Protein AF-0000000067513531 (afdb_homodimer)

Structure (mmCIF, N/CA/C/O backbone):
data_AF-0000000067513531-model_v1
#
loop_
_entity.id
_entity.type
_entity.pdbx_description
1 polymer 'Isopentenyl-diphosphate delta-isomerase'
#
loop_
_atom_site.group_PDB
_atom_site.id
_atom_site.type_symbol
_atom_site.label_atom_id
_atom_site.label_alt_id
_atom_site.label_comp_id
_atom_site.label_asym_id
_atom_site.label_entity_id
_atom_site.label_seq_id
_atom_site.pdbx_PDB_ins_code
_atom_site.Cartn_x
_atom_site.Cartn_y
_atom_site.Cartn_z
_atom_site.occupancy
_atom_site.B_iso_or_equiv
_atom_site.auth_seq_id
_atom_site.auth_comp_id
_atom_site.auth_asym_id
_atom_site.auth_atom_id
_atom_site.pdbx_PDB_model_num
ATOM 1 N N . MET A 1 1 ? 34.844 34.219 16.969 1 89.5 1 MET A N 1
ATOM 2 C CA . MET A 1 1 ? 35.719 34.688 15.906 1 89.5 1 MET A CA 1
ATOM 3 C C . MET A 1 1 ? 34.969 35.562 14.914 1 89.5 1 MET A C 1
ATOM 5 O O . MET A 1 1 ? 33.75 35.469 14.812 1 89.5 1 MET A O 1
ATOM 9 N N . ARG A 1 2 ? 35.75 36.312 14.203 1 93.12 2 ARG A N 1
ATOM 10 C CA . ARG A 1 2 ? 35.094 37.188 13.234 1 93.12 2 ARG A CA 1
ATOM 11 C C . ARG A 1 2 ? 34.781 36.438 11.945 1 93.12 2 ARG A C 1
ATOM 13 O O . ARG A 1 2 ? 35.562 35.594 11.508 1 93.12 2 ARG A O 1
ATOM 20 N N . LEU A 1 3 ? 33.656 36.812 11.367 1 95 3 LEU A N 1
ATOM 21 C CA . LEU A 1 3 ? 33.188 36.156 10.133 1 95 3 LEU A CA 1
ATOM 22 C C . LEU A 1 3 ? 34.219 36.375 9.016 1 95 3 LEU A C 1
ATOM 24 O O . LEU A 1 3 ? 34.406 35.469 8.172 1 95 3 LEU A O 1
ATOM 28 N N . GLU A 1 4 ? 34.969 37.469 9.047 1 93.25 4 GLU A N 1
ATOM 29 C CA . GLU A 1 4 ? 36 37.719 8.062 1 93.25 4 GLU A CA 1
ATOM 30 C C . GLU A 1 4 ? 37.125 36.688 8.164 1 93.25 4 GLU A C 1
ATOM 32 O O . GLU A 1 4 ? 37.719 36.312 7.152 1 93.25 4 GLU A O 1
ATOM 37 N N . ASP A 1 5 ? 37.375 36.312 9.336 1 95.31 5 ASP A N 1
ATOM 38 C CA . ASP A 1 5 ? 38.406 35.312 9.555 1 95.31 5 ASP A CA 1
ATOM 39 C C . ASP A 1 5 ? 37.969 33.969 8.953 1 95.31 5 ASP A C 1
ATOM 41 O O . ASP A 1 5 ? 38.812 33.156 8.547 1 95.31 5 ASP A O 1
ATOM 45 N N . LEU A 1 6 ? 36.688 33.75 9.039 1 96.62 6 LEU A N 1
ATOM 46 C CA . LEU A 1 6 ? 36.156 32.531 8.438 1 96.62 6 LEU A CA 1
ATOM 47 C C . LEU A 1 6 ? 36.469 32.469 6.941 1 96.62 6 LEU A C 1
ATOM 49 O O . LEU A 1 6 ? 36.906 31.438 6.422 1 96.62 6 LEU A O 1
ATOM 53 N N . LEU A 1 7 ? 36.281 33.594 6.227 1 96.12 7 LEU A N 1
ATOM 54 C CA . LEU A 1 7 ? 36.531 33.656 4.789 1 96.12 7 LEU A CA 1
ATOM 55 C C . LEU A 1 7 ? 38 33.406 4.457 1 96.12 7 LEU A C 1
ATOM 57 O O . LEU A 1 7 ? 38.281 32.656 3.508 1 96.12 7 LEU A O 1
ATOM 61 N N . ASP A 1 8 ? 38.812 33.906 5.289 1 95.81 8 ASP A N 1
ATOM 62 C CA . ASP A 1 8 ? 40.25 33.688 5.09 1 95.81 8 ASP A CA 1
ATOM 63 C C . ASP A 1 8 ? 40.625 32.219 5.352 1 95.81 8 ASP A C 1
ATOM 65 O O . ASP A 1 8 ? 41.438 31.656 4.621 1 95.81 8 ASP A O 1
ATOM 69 N N . ARG A 1 9 ? 40.062 31.781 6.305 1 96.12 9 ARG A N 1
ATOM 70 C CA . ARG A 1 9 ? 40.344 30.391 6.652 1 96.12 9 ARG A CA 1
ATOM 71 C C . ARG A 1 9 ? 39.875 29.453 5.539 1 96.12 9 ARG A C 1
ATOM 73 O O . ARG A 1 9 ? 40.562 28.484 5.223 1 96.12 9 ARG A O 1
ATOM 80 N N . LEU A 1 10 ? 38.75 29.719 4.977 1 96.81 10 LEU A N 1
ATOM 81 C CA . LEU A 1 10 ? 38.219 28.906 3.885 1 96.81 10 LEU A CA 1
ATOM 82 C C . LEU A 1 10 ? 39.188 28.906 2.695 1 96.81 10 LEU A C 1
ATOM 84 O O . LEU A 1 10 ? 39.469 27.859 2.117 1 96.81 10 LEU A O 1
ATOM 88 N N . GLU A 1 11 ? 39.656 30.047 2.4 1 95.56 11 GLU A N 1
ATOM 89 C CA . GLU A 1 11 ? 40.594 30.156 1.289 1 95.56 11 GLU A CA 1
ATOM 90 C C . GLU A 1 11 ? 41.906 29.406 1.572 1 95.56 11 GLU A C 1
ATOM 92 O O . GLU A 1 11 ? 42.5 28.828 0.663 1 95.56 11 GLU A O 1
ATOM 97 N N . ALA A 1 12 ? 42.312 29.422 2.791 1 96.31 12 ALA A N 1
ATOM 98 C CA . ALA A 1 12 ? 43.562 28.766 3.199 1 96.31 12 ALA A CA 1
ATOM 99 C C . ALA A 1 12 ? 43.438 27.25 3.121 1 96.31 12 ALA A C 1
ATOM 101 O O . ALA A 1 12 ? 44.469 26.547 3.053 1 96.31 12 ALA A O 1
ATOM 102 N N . LEU A 1 13 ? 42.281 26.766 3.1 1 96.44 13 LEU A N 1
ATOM 103 C CA . LEU A 1 13 ? 42.031 25.328 3.086 1 96.44 13 LEU A CA 1
ATOM 104 C C . LEU A 1 13 ? 42.062 24.797 1.66 1 96.44 13 LEU A C 1
ATOM 106 O O . LEU A 1 13 ? 41.875 23.594 1.443 1 96.44 13 LEU A O 1
ATOM 110 N N . GLU A 1 14 ? 42.406 25.656 0.664 1 96.81 14 GLU A N 1
ATOM 111 C CA . GLU A 1 14 ? 42.375 25.266 -0.742 1 96.81 14 GLU A CA 1
ATOM 112 C C . GLU A 1 14 ? 43.25 24.031 -0.985 1 96.81 14 GLU A C 1
ATOM 114 O O . GLU A 1 14 ? 44.438 24.031 -0.645 1 96.81 14 GLU A O 1
ATOM 119 N N . GLY A 1 15 ? 42.625 23.078 -1.464 1 96.31 15 GLY A N 1
ATOM 120 C CA . GLY A 1 15 ? 43.375 21.922 -1.896 1 96.31 15 GLY A CA 1
ATOM 121 C C . GLY A 1 15 ? 43.594 20.906 -0.788 1 96.31 15 GLY A C 1
ATOM 122 O O . GLY A 1 15 ? 44 19.766 -1.048 1 96.31 15 GLY A O 1
ATOM 123 N N . LYS A 1 16 ? 43.344 21.266 0.403 1 96.69 16 LYS A N 1
ATOM 124 C CA . LYS A 1 16 ? 43.531 20.359 1.532 1 96.69 16 LYS A CA 1
ATOM 125 C C . LYS A 1 16 ? 42.469 19.234 1.504 1 96.69 16 LYS A C 1
ATOM 127 O O . LYS A 1 16 ? 41.5 19.328 0.772 1 96.69 16 LYS A O 1
ATOM 132 N N . PRO A 1 17 ? 42.781 18.188 2.275 1 96.38 17 PRO A N 1
ATOM 133 C CA . PRO A 1 17 ? 41.781 17.109 2.348 1 96.38 17 PRO A CA 1
ATOM 134 C C . PRO A 1 17 ? 40.469 17.562 2.953 1 96.38 17 PRO A C 1
ATOM 136 O O . PRO A 1 17 ? 40.438 18.406 3.857 1 96.38 17 PRO A O 1
ATOM 139 N N . TYR A 1 18 ? 39.375 17.047 2.572 1 96.5 18 TYR A N 1
ATOM 140 C CA . TYR A 1 18 ? 38 17.469 2.855 1 96.5 18 TYR A CA 1
ATOM 141 C C . TYR A 1 18 ? 37.75 17.516 4.355 1 96.5 18 TYR A C 1
ATOM 143 O O . TYR A 1 18 ? 37.094 18.438 4.844 1 96.5 18 TYR A O 1
ATOM 151 N N . PRO A 1 19 ? 38.375 16.547 5.152 1 95.56 19 PRO A N 1
ATOM 152 C CA . PRO A 1 19 ? 38.062 16.547 6.582 1 95.56 19 PRO A CA 1
ATOM 153 C C . PRO A 1 19 ? 38.562 17.812 7.297 1 95.56 19 PRO A C 1
ATOM 155 O O . PRO A 1 19 ? 38.156 18.078 8.43 1 95.56 19 PRO A O 1
ATOM 158 N N . PHE A 1 20 ? 39.375 18.562 6.633 1 95.56 20 PHE A N 1
ATOM 159 C CA . PHE A 1 20 ? 39.938 19.766 7.242 1 95.56 20 PHE A CA 1
ATOM 160 C C . PHE A 1 20 ? 38.844 20.812 7.43 1 95.56 20 PHE A C 1
ATOM 162 O O . PHE A 1 20 ? 39 21.766 8.203 1 95.56 20 PHE A O 1
ATOM 169 N N . TYR A 1 21 ? 37.719 20.672 6.781 1 96.38 21 TYR A N 1
ATOM 170 C CA . TYR A 1 21 ? 36.594 21.562 7.008 1 96.38 21 TYR A CA 1
ATOM 171 C C . TYR A 1 21 ? 36.156 21.547 8.469 1 96.38 21 TYR A C 1
ATOM 173 O O . TYR A 1 21 ? 35.531 22.484 8.945 1 96.38 21 TYR A O 1
ATOM 181 N N . LYS A 1 22 ? 36.375 20.438 9.148 1 95.31 22 LYS A N 1
ATOM 182 C CA . LYS A 1 22 ? 35.938 20.281 10.539 1 95.31 22 LYS A CA 1
ATOM 183 C C . LYS A 1 22 ? 36.531 21.375 11.43 1 95.31 22 LYS A C 1
ATOM 185 O O . LYS A 1 22 ? 36 21.672 12.492 1 95.31 22 LYS A O 1
ATOM 190 N N . ASP A 1 23 ? 37.594 21.953 10.953 1 92.06 23 ASP A N 1
ATOM 191 C CA . ASP A 1 23 ? 38.25 23 11.703 1 92.06 23 ASP A CA 1
ATOM 192 C C . ASP A 1 23 ? 37.438 24.281 11.742 1 92.06 23 ASP A C 1
ATOM 194 O O . ASP A 1 23 ? 37.719 25.188 12.508 1 92.06 23 ASP A O 1
ATOM 198 N N . LEU A 1 24 ? 36.406 24.281 10.977 1 93.69 24 LEU A N 1
ATOM 199 C CA . LEU A 1 24 ? 35.562 25.469 10.891 1 93.69 24 LEU A CA 1
ATOM 200 C C . LEU A 1 24 ? 34.562 25.516 12.031 1 93.69 24 LEU A C 1
ATOM 202 O O . LEU A 1 24 ? 33.844 26.5 12.195 1 93.69 24 LEU A O 1
ATOM 206 N N . LYS A 1 25 ? 34.469 24.469 12.812 1 91.94 25 LYS A N 1
ATOM 207 C CA . LYS A 1 25 ? 33.5 24.391 13.914 1 91.94 25 LYS A CA 1
ATOM 208 C C . LYS A 1 25 ? 33.656 25.609 14.836 1 91.94 25 LYS A C 1
ATOM 210 O O . LYS A 1 25 ? 34.75 26.062 15.109 1 91.94 25 LYS A O 1
ATOM 215 N N . GLY A 1 26 ? 32.469 26.109 15.312 1 89.5 26 GLY A N 1
ATOM 216 C CA . GLY A 1 26 ? 32.438 27.266 16.188 1 89.5 26 GLY A CA 1
ATOM 217 C C . GLY A 1 26 ? 31.484 28.344 15.727 1 89.5 26 GLY A C 1
ATOM 218 O O . GLY A 1 26 ? 30.609 28.094 14.891 1 89.5 26 GLY A O 1
ATOM 219 N N . VAL A 1 27 ? 31.578 29.5 16.422 1 96.25 27 VAL A N 1
ATOM 220 C CA . VAL A 1 27 ? 30.672 30.609 16.141 1 96.25 27 VAL A CA 1
ATOM 221 C C . VAL A 1 27 ? 31.453 31.75 15.492 1 96.25 27 VAL A C 1
ATOM 223 O O . VAL A 1 27 ? 32.5 32.156 15.992 1 96.25 27 VAL A O 1
ATOM 226 N N . TRP A 1 28 ? 30.969 32.156 14.375 1 97.12 28 TRP A N 1
ATOM 227 C CA . TRP A 1 28 ? 31.562 33.25 13.617 1 97.12 28 TRP A CA 1
ATOM 228 C C . TRP A 1 28 ? 30.641 34.469 13.594 1 97.12 28 TRP A C 1
ATOM 230 O O . TRP A 1 28 ? 29.547 34.438 13.039 1 97.12 28 TRP A O 1
ATOM 240 N N . ARG A 1 29 ? 31.094 35.594 14.086 1 96.38 29 ARG A N 1
ATOM 241 C CA . ARG A 1 29 ? 30.25 36.75 14.281 1 96.38 29 ARG A CA 1
ATOM 242 C C . ARG A 1 29 ? 30.375 37.719 13.102 1 96.38 29 ARG A C 1
ATOM 244 O O . ARG A 1 29 ? 31.469 38.156 12.758 1 96.38 29 ARG A O 1
ATOM 251 N N . GLY A 1 30 ? 29.266 37.938 12.508 1 94 30 GLY A N 1
ATOM 252 C CA . GLY A 1 30 ? 29.172 38.938 11.469 1 94 30 GLY A CA 1
ATOM 253 C C . GLY A 1 30 ? 28.484 40.219 11.922 1 94 30 GLY A C 1
ATOM 254 O O . GLY A 1 30 ? 28.422 40.5 13.117 1 94 30 GLY A O 1
ATOM 255 N N . LYS A 1 31 ? 28.156 41 10.852 1 92.5 31 LYS A N 1
ATOM 256 C CA . LYS A 1 31 ? 27.438 42.219 11.156 1 92.5 31 LYS A CA 1
ATOM 257 C C . LYS A 1 31 ? 25.953 41.938 11.398 1 92.5 31 LYS A C 1
ATOM 259 O O . LYS A 1 31 ? 25.188 41.75 10.453 1 92.5 31 LYS A O 1
ATOM 264 N N . GLY A 1 32 ? 25.562 42.031 12.672 1 91.81 32 GLY A N 1
ATOM 265 C CA . GLY A 1 32 ? 24.156 41.906 13.016 1 91.81 32 GLY A CA 1
ATOM 266 C C . GLY A 1 32 ? 23.719 40.469 13.195 1 91.81 32 GLY A C 1
ATOM 267 O O . GLY A 1 32 ? 22.531 40.188 13.422 1 91.81 32 GLY A O 1
ATOM 268 N N . PHE A 1 33 ? 24.594 39.5 12.984 1 95.62 33 PHE A N 1
ATOM 269 C CA . PHE A 1 33 ? 24.266 38.094 13.18 1 95.62 33 PHE A CA 1
ATOM 270 C C . PHE A 1 33 ? 25.531 37.25 13.422 1 95.62 33 PHE A C 1
ATOM 272 O O . PHE A 1 33 ? 26.641 37.781 13.289 1 95.62 33 PHE A O 1
ATOM 279 N N . ALA A 1 34 ? 25.359 36.094 13.883 1 96.75 34 ALA A N 1
ATOM 280 C CA . ALA A 1 34 ? 26.438 35.125 14.023 1 96.75 34 ALA A CA 1
ATOM 281 C C . ALA A 1 34 ? 26.125 33.844 13.266 1 96.75 34 ALA A C 1
ATOM 283 O O . ALA A 1 34 ? 24.969 33.5 13.07 1 96.75 34 ALA A O 1
ATOM 284 N N . LEU A 1 35 ? 27.156 33.281 12.773 1 97.25 35 LEU A N 1
ATOM 285 C CA . LEU A 1 35 ? 27.031 32 12.062 1 97.25 35 LEU A CA 1
ATOM 286 C C . LEU A 1 35 ? 27.719 30.891 12.844 1 97.25 35 LEU A C 1
ATOM 288 O O . LEU A 1 35 ? 28.906 30.969 13.164 1 97.25 35 LEU A O 1
ATOM 292 N N . ARG A 1 36 ? 26.953 29.875 13.148 1 96.69 36 ARG A N 1
ATOM 293 C CA . ARG A 1 36 ? 27.5 28.734 13.898 1 96.69 36 ARG A CA 1
ATOM 294 C C . ARG A 1 36 ? 27.469 27.453 13.062 1 96.69 36 ARG A C 1
ATOM 296 O O . ARG A 1 36 ? 26.438 27.141 12.445 1 96.69 36 ARG A O 1
ATOM 303 N N . PHE A 1 37 ? 28.594 26.75 12.977 1 96.75 37 PHE A N 1
ATOM 304 C CA . PHE A 1 37 ? 28.625 25.406 12.406 1 96.75 37 PHE A CA 1
ATOM 305 C C . PHE A 1 37 ? 28.188 24.375 13.438 1 96.75 37 PHE A C 1
ATOM 307 O O . PHE A 1 37 ? 28.969 23.953 14.297 1 96.75 37 PHE A O 1
ATOM 314 N N . VAL A 1 38 ? 26.984 23.906 13.289 1 95.06 38 VAL A N 1
ATOM 315 C CA . VAL A 1 38 ? 26.422 22.938 14.219 1 95.06 38 VAL A CA 1
ATOM 316 C C . VAL A 1 38 ? 26.984 21.547 13.898 1 95.06 38 VAL A C 1
ATOM 318 O O . VAL A 1 38 ? 27.297 20.781 14.812 1 95.06 38 VAL A O 1
ATOM 321 N N . TYR A 1 39 ? 27.094 21.219 12.625 1 94.81 39 TYR A N 1
ATOM 322 C CA . TYR A 1 39 ? 27.609 19.969 12.094 1 94.81 39 TYR A CA 1
ATOM 323 C C . TYR A 1 39 ? 28.375 20.203 10.797 1 94.81 39 TYR A C 1
ATOM 325 O O . TYR A 1 39 ? 27.922 20.953 9.93 1 94.81 39 TYR A O 1
ATOM 333 N N . VAL A 1 40 ? 29.578 19.594 10.711 1 96.31 40 VAL A N 1
ATOM 334 C CA . VAL A 1 40 ? 30.375 19.734 9.5 1 96.31 40 VAL A CA 1
ATOM 335 C C . VAL A 1 40 ? 30.531 18.359 8.828 1 96.31 40 VAL A C 1
ATOM 337 O O . VAL A 1 40 ? 31.047 17.422 9.43 1 96.31 40 VAL A O 1
ATOM 340 N N . GLN A 1 41 ? 30.062 18.344 7.605 1 95.06 41 GLN A N 1
ATOM 341 C CA . GLN A 1 41 ? 30.125 17.078 6.875 1 95.06 41 GLN A CA 1
ATOM 342 C C . GLN A 1 41 ? 31.562 16.609 6.688 1 95.06 41 GLN A C 1
ATOM 344 O O . GLN A 1 41 ? 32.469 17.422 6.492 1 95.06 41 GLN A O 1
ATOM 349 N N . GLY A 1 42 ? 31.703 15.258 6.676 1 92.88 42 GLY A N 1
ATOM 350 C CA . GLY A 1 42 ? 33.031 14.688 6.598 1 92.88 42 GLY A CA 1
ATOM 351 C C . GLY A 1 42 ? 33.438 14.297 5.188 1 92.88 42 GLY A C 1
ATOM 352 O O . GLY A 1 42 ? 34.625 14.039 4.918 1 92.88 42 GLY A O 1
ATOM 353 N N . ASP A 1 43 ? 32.469 14.234 4.426 1 93.31 43 ASP A N 1
ATOM 354 C CA . ASP A 1 43 ? 32.656 13.812 3.039 1 93.31 43 ASP A CA 1
ATOM 355 C C . ASP A 1 43 ? 31.734 14.586 2.1 1 93.31 43 ASP A C 1
ATOM 357 O O . ASP A 1 43 ? 30.609 14.93 2.469 1 93.31 43 ASP A O 1
ATOM 361 N N . PRO A 1 44 ? 32.344 14.93 0.915 1 93.31 44 PRO A N 1
ATOM 362 C CA . PRO A 1 44 ? 31.547 15.742 -0.003 1 93.31 44 PRO A CA 1
ATOM 363 C C . PRO A 1 44 ? 30.203 15.086 -0.359 1 93.31 44 PRO A C 1
ATOM 365 O O . PRO A 1 44 ? 29.266 15.781 -0.742 1 93.31 44 PRO A O 1
ATOM 368 N N . PHE A 1 45 ? 30.094 13.766 -0.289 1 89.88 45 PHE A N 1
ATOM 369 C CA . PHE A 1 45 ? 28.906 13.039 -0.695 1 89.88 45 PHE A CA 1
ATOM 370 C C . PHE A 1 45 ? 28 12.75 0.506 1 89.88 45 PHE A C 1
ATOM 372 O O . PHE A 1 45 ? 26.875 12.297 0.347 1 89.88 45 PHE A O 1
ATOM 379 N N . ALA A 1 46 ? 28.484 13.023 1.634 1 90.69 46 ALA A N 1
ATOM 380 C CA . ALA A 1 46 ? 27.688 12.82 2.85 1 90.69 46 ALA A CA 1
ATOM 381 C C . ALA A 1 46 ? 26.609 13.883 2.994 1 90.69 46 ALA A C 1
ATO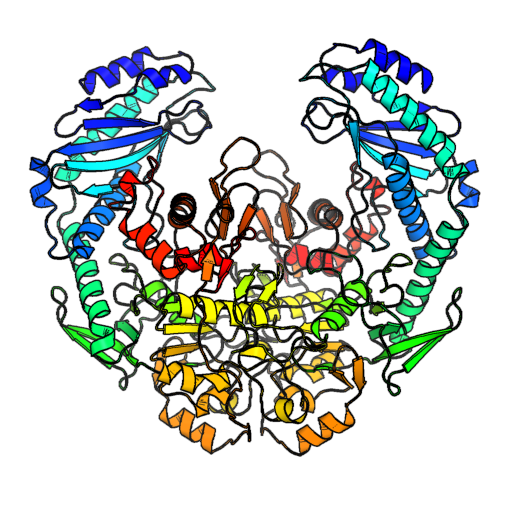M 383 O O . ALA A 1 46 ? 26.594 14.867 2.246 1 90.69 46 ALA A O 1
ATOM 384 N N . THR A 1 47 ? 25.703 13.695 3.971 1 91.44 47 THR A N 1
ATOM 385 C CA . THR A 1 47 ? 24.703 14.703 4.27 1 91.44 47 THR A CA 1
ATOM 386 C C . THR A 1 47 ? 25.344 16.047 4.547 1 91.44 47 THR A C 1
ATOM 388 O O . THR A 1 47 ? 26.312 16.141 5.324 1 91.44 47 THR A O 1
ATOM 391 N N . PRO A 1 48 ? 24.891 17.062 3.988 1 96.19 48 PRO A N 1
ATOM 392 C CA . PRO A 1 48 ? 25.531 18.375 4.078 1 96.19 48 PRO A CA 1
ATOM 393 C C . PRO A 1 48 ? 25.609 18.906 5.516 1 96.19 48 PRO A C 1
ATOM 395 O O . PRO A 1 48 ? 24.906 18.406 6.395 1 96.19 48 PRO A O 1
ATOM 398 N N . SER A 1 49 ? 26.453 19.859 5.691 1 96.94 49 SER A N 1
ATOM 399 C CA . SER A 1 49 ? 26.688 20.484 6.992 1 96.94 49 SER A CA 1
ATOM 400 C C . SER A 1 49 ? 25.453 21.266 7.457 1 96.94 49 SER A C 1
ATOM 402 O O . SER A 1 49 ? 24.625 21.672 6.645 1 96.94 49 SER A O 1
ATOM 404 N N . VAL A 1 50 ? 25.344 21.438 8.828 1 97 50 VAL A N 1
ATOM 405 C CA . VAL A 1 50 ? 24.266 22.219 9.422 1 97 50 VAL A CA 1
ATOM 406 C C . VAL A 1 50 ? 24.828 23.547 9.93 1 97 50 VAL A C 1
ATOM 408 O O . VAL A 1 50 ? 25.719 23.562 10.781 1 97 50 VAL A O 1
ATOM 411 N N . LEU A 1 51 ? 24.281 24.594 9.398 1 97.38 51 LEU A N 1
ATOM 412 C CA . LEU A 1 51 ? 24.625 25.938 9.859 1 97.38 51 LEU A CA 1
ATOM 413 C C . LEU A 1 51 ? 23.453 26.562 10.602 1 97.38 51 LEU A C 1
ATOM 415 O O . LEU A 1 51 ? 22.297 26.234 10.336 1 97.38 51 LEU A O 1
ATOM 419 N N . GLU A 1 52 ? 23.766 27.391 11.539 1 97.19 52 GLU A N 1
ATOM 420 C CA . GLU A 1 52 ? 22.797 28.141 12.312 1 97.19 52 GLU A CA 1
ATOM 421 C C . GLU A 1 52 ? 23.078 29.641 12.266 1 97.19 52 GLU A C 1
ATOM 423 O O . GLU A 1 52 ? 24.188 30.078 12.617 1 97.19 52 GLU A O 1
ATOM 428 N N . ALA A 1 53 ? 22.234 30.375 11.734 1 97.5 53 ALA A N 1
ATOM 429 C CA . ALA A 1 53 ? 22.297 31.844 11.82 1 97.5 53 ALA A CA 1
ATOM 430 C C . ALA A 1 53 ? 21.594 32.344 13.078 1 97.5 53 ALA A C 1
ATOM 432 O O . ALA A 1 53 ? 20.422 32.062 13.312 1 97.5 53 ALA A O 1
ATOM 433 N N . ILE A 1 54 ? 22.297 33.094 13.867 1 96.81 54 ILE A N 1
ATOM 434 C CA . ILE A 1 54 ? 21.766 33.594 15.141 1 96.81 54 ILE A CA 1
ATOM 435 C C . ILE A 1 54 ? 21.656 35.125 15.102 1 96.81 54 ILE A C 1
ATOM 437 O O . ILE A 1 54 ? 22.641 35.812 14.859 1 96.81 54 ILE A O 1
ATOM 441 N N . TYR A 1 55 ? 20.484 35.594 15.297 1 96.38 55 TYR A N 1
ATOM 442 C CA . TYR A 1 55 ? 20.219 37.031 15.359 1 96.38 55 TYR A CA 1
ATOM 443 C C . TYR A 1 55 ? 19.938 37.469 16.797 1 96.38 55 TYR A C 1
ATOM 445 O O . TYR A 1 55 ? 19.062 36.906 17.469 1 96.38 55 TYR A O 1
ATOM 453 N N . PRO A 1 56 ? 20.578 38.438 17.234 1 92 56 PRO A N 1
ATOM 454 C CA . PRO A 1 56 ? 20.391 38.844 18.609 1 92 56 PRO A CA 1
ATOM 455 C C . PRO A 1 56 ? 19.047 39.531 18.859 1 92 56 PRO A C 1
ATOM 457 O O . PRO A 1 56 ? 18.359 39.906 17.906 1 92 56 PRO A O 1
ATOM 460 N N . GLY A 1 57 ? 18.641 39.719 20.156 1 82.75 57 GLY A N 1
ATOM 461 C CA . GLY A 1 57 ? 17.328 40.125 20.656 1 82.75 57 GLY A CA 1
ATOM 462 C C . GLY A 1 57 ? 16.891 41.469 20.109 1 82.75 57 GLY A C 1
ATOM 463 O O . GLY A 1 57 ? 15.719 41.688 19.812 1 82.75 57 GLY A O 1
ATOM 464 N N . GLU A 1 58 ? 17.734 42.344 19.938 1 77.56 58 GLU A N 1
ATOM 465 C CA . GLU A 1 58 ? 17.406 43.688 19.516 1 77.56 58 GLU A CA 1
ATOM 466 C C . GLU A 1 58 ? 16.734 43.688 18.141 1 77.56 58 GLU A C 1
ATOM 468 O O . GLU A 1 58 ? 15.852 44.531 17.875 1 77.56 58 GLU A O 1
ATOM 473 N N . ALA A 1 59 ? 17.031 42.812 17.422 1 77.69 59 ALA A N 1
ATOM 474 C CA . ALA A 1 59 ? 16.562 42.75 16.047 1 77.69 59 ALA A CA 1
ATOM 475 C C . ALA A 1 59 ? 15.227 42.031 15.961 1 77.69 59 ALA A C 1
ATOM 477 O O . ALA A 1 59 ? 14.594 42 14.906 1 77.69 59 ALA A O 1
ATOM 478 N N . LEU A 1 60 ? 14.805 41.625 17.109 1 85.44 60 LEU A N 1
ATOM 479 C CA . LEU A 1 60 ? 13.703 40.688 17.047 1 85.44 60 LEU A CA 1
ATOM 480 C C . LEU A 1 60 ? 12.383 41.344 17.391 1 85.44 60 LEU A C 1
ATOM 482 O O . LEU A 1 60 ? 11.312 40.75 17.219 1 85.44 60 LEU A O 1
ATOM 486 N N . GLU A 1 61 ? 12.375 42.531 17.875 1 86.5 61 GLU A N 1
ATOM 487 C CA . GLU A 1 61 ? 11.148 43.188 18.312 1 86.5 61 GLU A CA 1
ATOM 488 C C . GLU A 1 61 ? 10.148 43.312 17.172 1 86.5 61 GLU A C 1
ATOM 490 O O . GLU A 1 61 ? 8.945 43.125 17.375 1 86.5 61 GLU A O 1
ATOM 495 N N . ALA A 1 62 ? 10.664 43.5 16.031 1 89.38 62 ALA A N 1
ATOM 496 C CA . ALA A 1 62 ? 9.812 43.688 14.852 1 89.38 62 ALA A CA 1
ATOM 497 C C . ALA A 1 62 ? 9.141 42.375 14.461 1 89.38 62 ALA A C 1
ATOM 499 O O . ALA A 1 62 ? 8.164 42.375 13.711 1 89.38 62 ALA A O 1
ATOM 500 N N . LEU A 1 63 ? 9.625 41.312 14.961 1 94.94 63 LEU A N 1
ATOM 501 C CA . LEU A 1 63 ? 9.094 40 14.625 1 94.94 63 LEU A CA 1
ATOM 502 C C . LEU A 1 63 ? 7.969 39.594 15.578 1 94.94 63 LEU A C 1
ATOM 504 O O . LEU A 1 63 ? 7.227 38.656 15.32 1 94.94 63 LEU A O 1
ATOM 508 N N . ARG A 1 64 ? 7.832 40.312 16.656 1 92.81 64 ARG A N 1
ATOM 509 C CA . ARG A 1 64 ? 6.82 39.969 17.656 1 92.81 64 ARG A CA 1
ATOM 510 C C . ARG A 1 64 ? 5.473 40.594 17.297 1 92.81 64 ARG A C 1
ATOM 512 O O . ARG A 1 64 ? 4.918 41.375 18.062 1 92.81 64 ARG A O 1
ATOM 519 N N . VAL A 1 65 ? 4.926 40.188 16.219 1 95 65 VAL A N 1
ATOM 520 C CA . VAL A 1 65 ? 3.703 40.75 15.648 1 95 65 VAL A CA 1
ATOM 521 C C . VAL A 1 65 ? 2.541 39.781 15.883 1 95 65 VAL A C 1
ATOM 523 O O . VAL A 1 65 ? 1.536 39.812 15.164 1 95 65 VAL A O 1
ATOM 526 N N . TYR A 1 66 ? 2.68 38.906 16.812 1 96.31 66 TYR A N 1
ATOM 527 C CA . TYR A 1 66 ? 1.684 37.875 17.078 1 96.31 66 TYR A CA 1
ATOM 528 C C . TYR A 1 66 ? 1.027 38.062 18.438 1 96.31 66 TYR A C 1
ATOM 530 O O . TYR A 1 66 ? 1.604 38.688 19.312 1 96.31 66 TYR A O 1
ATOM 538 N N . THR A 1 67 ? -0.162 37.531 18.578 1 95.56 67 THR A N 1
ATOM 539 C CA . THR A 1 67 ? -0.91 37.625 19.812 1 95.56 67 THR A CA 1
ATOM 540 C C . THR A 1 67 ? -1.163 36.25 20.438 1 95.56 67 THR A C 1
ATOM 542 O O . THR A 1 67 ? -1.645 36.156 21.562 1 95.56 67 THR A O 1
ATOM 545 N N . ARG A 1 68 ? -0.899 35.219 19.609 1 94.69 68 ARG A N 1
ATOM 546 C CA . ARG A 1 68 ? -1.122 33.844 20.016 1 94.69 68 ARG A CA 1
ATOM 547 C C . ARG A 1 68 ? 0.085 32.969 19.703 1 94.69 68 ARG A C 1
ATOM 549 O O . ARG A 1 68 ? 0.919 33.344 18.875 1 94.69 68 ARG A O 1
ATOM 556 N N . GLU A 1 69 ? 0.16 31.859 20.391 1 93.38 69 GLU A N 1
ATOM 557 C CA . GLU A 1 69 ? 1.247 30.906 20.141 1 93.38 69 GLU A CA 1
ATOM 558 C C . GLU A 1 69 ? 1.268 30.484 18.672 1 93.38 69 GLU A C 1
ATOM 560 O O . GLU A 1 69 ? 2.338 30.297 18.094 1 93.38 69 GLU A O 1
ATOM 565 N N . GLU A 1 70 ? 0.081 30.344 18.062 1 95.5 70 GLU A N 1
ATOM 566 C CA . GLU A 1 70 ? -0.003 29.984 16.656 1 95.5 70 GLU A CA 1
ATOM 567 C C . GLU A 1 70 ? 0.628 31.047 15.758 1 95.5 70 GLU A C 1
ATOM 569 O O . GLU A 1 70 ? 1.196 30.734 14.711 1 95.5 70 GLU A O 1
ATOM 574 N N . GLY A 1 71 ? 0.49 32.25 16.188 1 97.25 71 GLY A N 1
ATOM 575 C CA . GLY A 1 71 ? 1.147 33.344 15.477 1 97.25 71 GLY A CA 1
ATOM 576 C C . GLY A 1 71 ? 2.66 33.25 15.555 1 97.25 71 GLY A C 1
ATOM 577 O O . GLY A 1 71 ? 3.354 33.562 14.578 1 97.25 71 GLY A O 1
ATOM 578 N N . ARG A 1 72 ? 3.184 32.969 16.734 1 96 72 ARG A N 1
ATOM 579 C CA . ARG A 1 72 ? 4.629 32.781 16.891 1 96 72 ARG A CA 1
ATOM 580 C C . ARG A 1 72 ? 5.152 31.703 15.953 1 96 72 ARG A C 1
ATOM 582 O O . ARG A 1 72 ? 6.18 31.875 15.297 1 96 72 ARG A O 1
ATOM 589 N N . VAL A 1 73 ? 4.43 30.594 15.938 1 96.56 73 VAL A N 1
ATOM 590 C CA . VAL A 1 73 ? 4.789 29.5 15.047 1 96.56 73 VAL A CA 1
ATOM 591 C C . VAL A 1 73 ? 4.762 29.984 13.594 1 96.56 73 VAL A C 1
ATOM 593 O O . VAL A 1 73 ? 5.629 29.625 12.797 1 96.56 73 VAL A O 1
ATOM 596 N N . ALA A 1 74 ? 3.787 30.797 13.297 1 98.38 74 ALA A N 1
ATOM 597 C CA . ALA A 1 74 ? 3.654 31.344 11.945 1 98.38 74 ALA A CA 1
ATOM 598 C C . ALA A 1 74 ? 4.836 32.25 11.594 1 98.38 74 ALA A C 1
ATOM 600 O O . ALA A 1 74 ? 5.285 32.25 10.445 1 98.38 74 ALA A O 1
ATOM 601 N N . VAL A 1 75 ? 5.352 32.969 12.57 1 98.12 75 VAL A N 1
ATOM 602 C CA . VAL A 1 75 ? 6.531 33.812 12.328 1 98.12 75 VAL A CA 1
ATOM 603 C C . VAL A 1 75 ? 7.719 32.906 11.961 1 98.12 75 VAL A C 1
ATOM 605 O O . VAL A 1 75 ? 8.406 33.156 10.969 1 98.12 75 VAL A O 1
ATOM 608 N N . GLU A 1 76 ? 7.93 31.938 12.734 1 97.25 76 GLU A N 1
ATOM 609 C CA . GLU A 1 76 ? 9.031 31.016 12.469 1 97.25 76 GLU A CA 1
ATOM 610 C C . GLU A 1 76 ? 8.891 30.359 11.094 1 97.25 76 GLU A C 1
ATOM 612 O O . GLU A 1 76 ? 9.867 30.25 10.359 1 97.25 76 GLU A O 1
ATOM 617 N N . ASP A 1 77 ? 7.664 29.969 10.812 1 97.94 77 ASP A N 1
ATOM 618 C CA . ASP A 1 77 ? 7.387 29.359 9.516 1 97.94 77 ASP A CA 1
ATOM 619 C C . ASP A 1 77 ? 7.684 30.328 8.375 1 97.94 77 ASP A C 1
ATOM 621 O O . ASP A 1 77 ? 8.336 29.969 7.391 1 97.94 77 ASP A O 1
ATOM 625 N N . PHE A 1 78 ? 7.285 31.578 8.508 1 98.38 78 PHE A N 1
ATOM 626 C CA . PHE A 1 78 ? 7.492 32.594 7.488 1 98.38 78 PHE A CA 1
ATOM 627 C C . PHE A 1 78 ? 8.977 32.844 7.27 1 98.38 78 PHE A C 1
ATOM 629 O O . PHE A 1 78 ? 9.43 32.969 6.133 1 98.38 78 PHE A O 1
ATOM 636 N N . LEU A 1 79 ? 9.633 32.906 8.367 1 98.12 79 LEU A N 1
ATOM 637 C CA . LEU A 1 79 ? 11.062 33.156 8.297 1 98.12 79 LEU A CA 1
ATOM 638 C C . LEU A 1 79 ? 11.797 32.062 7.539 1 98.12 79 LEU A C 1
ATOM 640 O O . LEU A 1 79 ? 12.688 32.344 6.738 1 98.12 79 LEU A O 1
ATOM 644 N N . LEU A 1 80 ? 11.438 30.875 7.777 1 98.06 80 LEU A N 1
ATOM 645 C CA . LEU A 1 80 ? 12.062 29.766 7.066 1 98.06 80 LEU A CA 1
ATOM 646 C C . LEU A 1 80 ? 11.75 29.828 5.574 1 98.06 80 LEU A C 1
ATOM 648 O O . LEU A 1 80 ? 12.633 29.594 4.742 1 98.06 80 LEU A O 1
ATOM 652 N N . ARG A 1 81 ? 10.5 30.125 5.273 1 98.25 81 ARG A N 1
ATOM 653 C CA . ARG A 1 81 ? 10.125 30.25 3.869 1 98.25 81 ARG A CA 1
ATOM 654 C C . ARG A 1 81 ? 10.867 31.391 3.197 1 98.25 81 ARG A C 1
ATOM 656 O O . ARG A 1 81 ? 11.328 31.266 2.061 1 98.25 81 ARG A O 1
ATOM 663 N N . ALA A 1 82 ? 10.914 32.5 3.877 1 98.12 82 ALA A N 1
ATOM 664 C CA . ALA A 1 82 ? 11.633 33.656 3.359 1 98.12 82 ALA A CA 1
ATOM 665 C C . ALA A 1 82 ? 13.109 33.344 3.166 1 98.12 82 ALA A C 1
ATOM 667 O O . ALA A 1 82 ? 13.711 33.75 2.162 1 98.12 82 ALA A O 1
ATOM 668 N N . LEU A 1 83 ? 13.688 32.656 4.121 1 98.25 83 LEU A N 1
ATOM 669 C CA . LEU A 1 83 ? 15.086 32.281 4.023 1 98.25 83 LEU A CA 1
ATOM 670 C C . LEU A 1 83 ? 15.32 31.344 2.842 1 98.25 83 LEU A C 1
ATOM 672 O O . LEU A 1 83 ? 16.281 31.5 2.096 1 98.25 83 LEU A O 1
ATOM 676 N N . LYS A 1 84 ? 14.461 30.375 2.742 1 97.88 84 LYS A N 1
ATOM 677 C CA . LYS A 1 84 ? 14.531 29.438 1.629 1 97.88 84 LYS A CA 1
ATOM 678 C C . LYS A 1 84 ? 14.523 30.172 0.289 1 97.88 84 LYS A C 1
ATOM 680 O O . LYS A 1 84 ? 15.328 29.859 -0.596 1 97.88 84 LYS A O 1
ATOM 685 N N . ALA A 1 85 ? 13.625 31.094 0.15 1 97.12 85 ALA A N 1
ATOM 686 C CA . ALA A 1 85 ? 13.516 31.875 -1.079 1 97.12 85 ALA A CA 1
ATOM 687 C C . ALA A 1 85 ? 14.773 32.719 -1.312 1 97.12 85 ALA A C 1
ATOM 689 O O . ALA A 1 85 ? 15.273 32.781 -2.438 1 97.12 85 ALA A O 1
ATOM 690 N N . ARG A 1 86 ? 15.281 33.25 -0.31 1 96.5 86 ARG A N 1
ATOM 691 C CA . ARG A 1 86 ? 16.438 34.156 -0.397 1 96.5 86 ARG A CA 1
ATOM 692 C C . ARG A 1 86 ? 17.688 33.375 -0.805 1 96.5 86 ARG A C 1
ATOM 694 O O . ARG A 1 86 ? 18.469 33.844 -1.626 1 96.5 86 ARG A O 1
ATOM 701 N N . LEU A 1 87 ? 17.859 32.219 -0.307 1 96.56 87 LEU A N 1
ATOM 702 C CA . LEU A 1 87 ? 19.094 31.438 -0.504 1 96.56 87 LEU A CA 1
ATOM 703 C C . LEU A 1 87 ? 19.094 30.75 -1.866 1 96.56 87 LEU A C 1
ATOM 705 O O . LEU A 1 87 ? 20.094 30.156 -2.262 1 96.56 87 LEU A O 1
ATOM 709 N N . ARG A 1 88 ? 18.031 30.875 -2.578 1 93.69 88 ARG A N 1
ATOM 710 C CA . ARG A 1 88 ? 18.016 30.391 -3.957 1 93.69 88 ARG A CA 1
ATOM 711 C C . ARG A 1 88 ? 18.938 31.219 -4.84 1 93.69 88 ARG A C 1
ATOM 713 O O . ARG A 1 88 ? 19.406 30.734 -5.879 1 93.69 88 ARG A O 1
ATOM 720 N N . ASP A 1 89 ? 19.25 32.344 -4.387 1 91.56 89 ASP A N 1
ATOM 721 C CA . ASP A 1 89 ? 20.031 33.281 -5.188 1 91.56 89 ASP A CA 1
ATOM 722 C C . ASP A 1 89 ? 21.531 33.125 -4.906 1 91.56 89 ASP A C 1
ATOM 724 O O . ASP A 1 89 ? 22.344 33.875 -5.438 1 91.56 89 ASP A O 1
ATOM 728 N N . LEU A 1 90 ? 21.828 32.156 -4.172 1 94.19 90 LEU A N 1
ATOM 729 C CA . LEU A 1 90 ? 23.25 31.891 -3.93 1 94.19 90 LEU A CA 1
ATOM 730 C C . LEU A 1 90 ? 23.922 31.375 -5.195 1 94.19 90 LEU A C 1
ATOM 732 O O . LEU A 1 90 ? 23.281 30.781 -6.062 1 94.19 90 LEU A O 1
ATOM 736 N N . PRO A 1 91 ? 25.203 31.609 -5.293 1 90.5 91 PRO A N 1
ATOM 737 C CA . PRO A 1 91 ? 25.922 31.156 -6.488 1 90.5 91 PRO A CA 1
ATOM 738 C C . PRO A 1 91 ? 25.922 29.625 -6.633 1 90.5 91 PRO A C 1
ATOM 740 O O . PRO A 1 91 ? 26.031 28.906 -5.637 1 90.5 91 PRO A O 1
ATOM 743 N N . ARG A 1 92 ? 25.75 29.203 -7.875 1 85.25 92 ARG A N 1
ATOM 744 C CA . ARG A 1 92 ? 25.875 27.797 -8.18 1 85.25 92 ARG A CA 1
ATOM 745 C C . ARG A 1 92 ? 27.344 27.391 -8.281 1 85.25 92 ARG A C 1
ATOM 747 O O . ARG A 1 92 ? 28.141 28.078 -8.914 1 85.25 92 ARG A O 1
ATOM 754 N N . LEU A 1 93 ? 27.609 26.469 -7.516 1 87.75 93 LEU A N 1
ATOM 755 C CA . LEU A 1 93 ? 29 26.016 -7.5 1 87.75 93 LEU A CA 1
ATOM 756 C C . LEU A 1 93 ? 29.125 24.609 -8.094 1 87.75 93 LEU A C 1
ATOM 758 O O . LEU A 1 93 ? 28.25 23.766 -7.898 1 87.75 93 LEU A O 1
ATOM 762 N N . ALA A 1 94 ? 30.125 24.5 -8.938 1 82.75 94 ALA A N 1
ATOM 763 C CA . ALA A 1 94 ? 30.469 23.172 -9.445 1 82.75 94 ALA A CA 1
ATOM 764 C C . ALA A 1 94 ? 31.312 22.406 -8.438 1 82.75 94 ALA A C 1
ATOM 766 O O . ALA A 1 94 ? 32.031 23 -7.617 1 82.75 94 ALA A O 1
ATOM 767 N N . GLY A 1 95 ? 31.141 21.25 -8.234 1 88.5 95 GLY A N 1
ATOM 768 C CA . GLY A 1 95 ? 31.938 20.406 -7.375 1 88.5 95 GLY A CA 1
ATOM 769 C C . GLY A 1 95 ? 31.375 19 -7.219 1 88.5 95 GLY A C 1
ATOM 770 O O . GLY A 1 95 ? 30.406 18.641 -7.887 1 88.5 95 GLY A O 1
ATOM 771 N N . SER A 1 96 ? 32.062 18.328 -6.422 1 91.56 96 SER A N 1
ATOM 772 C CA . SER A 1 96 ? 31.688 16.938 -6.191 1 91.56 96 SER A CA 1
ATOM 773 C C . SER A 1 96 ? 30.641 16.828 -5.102 1 91.56 96 SER A C 1
ATOM 775 O O . SER A 1 96 ? 30.594 17.656 -4.184 1 91.56 96 SER A O 1
ATOM 777 N N . GLY A 1 97 ? 29.719 15.844 -5.254 1 91.88 97 GLY A N 1
ATOM 778 C CA . GLY A 1 97 ? 28.75 15.555 -4.211 1 91.88 97 GLY A CA 1
ATOM 779 C C . GLY A 1 97 ? 27.719 16.656 -4.027 1 91.88 97 GLY A C 1
ATOM 780 O O . GLY A 1 97 ? 27.109 17.109 -4.996 1 91.88 97 GLY A O 1
ATOM 781 N N . HIS A 1 98 ? 27.625 17.156 -2.766 1 93.56 98 HIS A N 1
ATOM 782 C CA . HIS A 1 98 ? 26.625 18.156 -2.416 1 93.56 98 HIS A CA 1
ATOM 783 C C . HIS A 1 98 ? 27.234 19.547 -2.381 1 93.56 98 HIS A C 1
ATOM 785 O O . HIS A 1 98 ? 26.734 20.438 -1.686 1 93.56 98 HIS A O 1
ATOM 791 N N . SER A 1 99 ? 28.312 19.703 -3.176 1 93.69 99 SER A N 1
ATOM 792 C CA . SER A 1 99 ? 29.031 20.969 -3.164 1 93.69 99 SER A CA 1
ATOM 793 C C . SER A 1 99 ? 28.094 22.125 -3.508 1 93.69 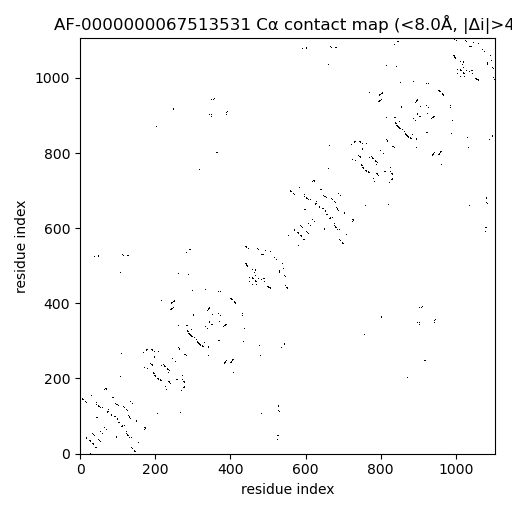99 SER A C 1
ATOM 795 O O . SER A 1 99 ? 27.484 22.156 -4.582 1 93.69 99 SER A O 1
ATOM 797 N N . GLY A 1 100 ? 28.016 23.031 -2.551 1 93.81 100 GLY A N 1
ATOM 798 C CA . GLY A 1 100 ? 27.281 24.266 -2.814 1 93.81 100 GLY A CA 1
ATOM 799 C C . GLY A 1 100 ? 25.797 24.125 -2.596 1 93.81 100 GLY A C 1
ATOM 800 O O . GLY A 1 100 ? 25.047 25.109 -2.695 1 93.81 100 GLY A O 1
ATOM 801 N N . ALA A 1 101 ? 25.375 22.969 -2.258 1 94.5 101 ALA A N 1
ATOM 802 C CA . ALA A 1 101 ? 23.953 22.766 -2.008 1 94.5 101 ALA A CA 1
ATOM 803 C C . ALA A 1 101 ? 23.516 23.469 -0.725 1 94.5 101 ALA A C 1
ATOM 805 O O . ALA A 1 101 ? 24.219 23.406 0.293 1 94.5 101 ALA A O 1
ATOM 806 N N . VAL A 1 102 ? 22.469 24.266 -0.805 1 95.69 102 VAL A N 1
ATOM 807 C CA . VAL A 1 102 ? 21.859 24.906 0.357 1 95.69 102 VAL A CA 1
ATOM 808 C C . VAL A 1 102 ? 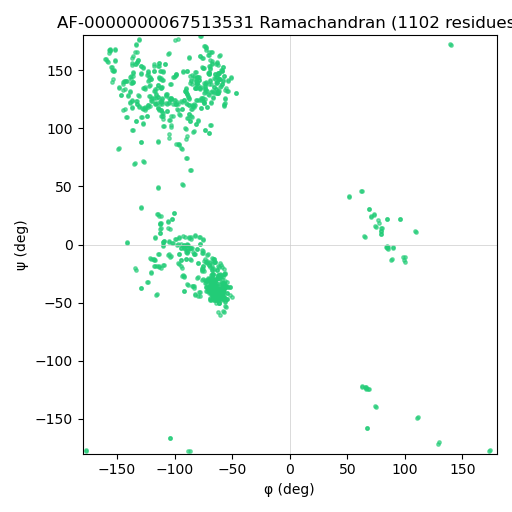20.391 24.484 0.465 1 95.69 102 VAL A C 1
ATOM 810 O O . VAL A 1 102 ? 19.641 24.578 -0.509 1 95.69 102 VAL A O 1
ATOM 813 N N . ARG A 1 103 ? 20.016 24 1.624 1 95.88 103 ARG A N 1
ATOM 814 C CA . ARG A 1 103 ? 18.656 23.5 1.791 1 95.88 103 ARG A CA 1
ATOM 815 C C . ARG A 1 103 ? 18.031 24.047 3.064 1 95.88 103 ARG A C 1
ATOM 817 O O . ARG A 1 103 ? 18.578 23.906 4.156 1 95.88 103 ARG A O 1
ATOM 824 N N . VAL A 1 104 ? 16.953 24.734 2.959 1 97.06 104 VAL A N 1
ATOM 825 C CA . VAL A 1 104 ? 16.094 25.125 4.074 1 97.06 104 VAL A CA 1
ATOM 826 C C . VAL A 1 104 ? 14.852 24.25 4.109 1 97.06 104 VAL A C 1
ATOM 828 O O . VAL A 1 104 ? 14.133 24.141 3.113 1 97.06 104 VAL A O 1
ATOM 831 N N . GLU A 1 105 ? 14.609 23.641 5.223 1 93.25 105 GLU A N 1
ATOM 832 C CA . GLU A 1 105 ? 13.617 22.578 5.285 1 93.25 105 GLU A CA 1
ATOM 833 C C . GLU A 1 105 ? 12.211 23.156 5.465 1 93.25 105 GLU A C 1
ATOM 835 O O . GLU A 1 105 ? 11.781 23.422 6.59 1 93.25 105 GLU A O 1
ATOM 840 N N . VAL A 1 106 ? 11.461 23.328 4.504 1 95.44 106 VAL A N 1
ATOM 841 C CA . VAL A 1 106 ? 10.031 23.609 4.383 1 95.44 106 VAL A CA 1
ATOM 842 C C . VAL A 1 106 ? 9.469 22.875 3.162 1 95.44 106 VAL A C 1
ATOM 844 O O . VAL A 1 106 ? 9.812 23.203 2.025 1 95.44 106 VAL A O 1
ATOM 847 N N . GLU A 1 107 ? 8.547 21.938 3.418 1 94.62 107 GLU A N 1
ATOM 848 C CA . GLU A 1 107 ? 8.227 21.016 2.322 1 94.62 107 GLU A CA 1
ATOM 849 C C . GLU A 1 107 ? 6.762 21.141 1.915 1 94.62 107 GLU A C 1
ATOM 851 O O . GLU A 1 107 ? 6.371 20.688 0.838 1 94.62 107 GLU A O 1
ATOM 856 N N . SER A 1 108 ? 5.883 21.719 2.771 1 95.94 108 SER A N 1
ATOM 857 C CA . SER A 1 108 ? 4.449 21.734 2.502 1 95.94 108 SER A CA 1
ATOM 858 C C . SER A 1 108 ? 3.857 23.109 2.75 1 95.94 108 SER A C 1
ATOM 860 O O . SER A 1 108 ? 4.516 23.984 3.328 1 95.94 108 SER A O 1
ATOM 862 N N . PRO A 1 109 ? 2.666 23.328 2.273 1 97.44 109 PRO A N 1
ATOM 863 C CA . PRO A 1 109 ? 2.037 24.625 2.504 1 97.44 109 PRO A CA 1
ATOM 864 C C . PRO A 1 109 ? 1.455 24.766 3.908 1 97.44 109 PRO A C 1
ATOM 866 O O . PRO A 1 109 ? 0.82 25.766 4.223 1 97.44 109 PRO A O 1
ATOM 869 N N . LYS A 1 110 ? 1.687 23.812 4.758 1 97.94 110 LYS A N 1
ATOM 870 C CA . LYS A 1 110 ? 1.194 23.891 6.129 1 97.94 110 LYS A CA 1
ATOM 871 C C . LYS A 1 110 ? 2.076 24.797 6.984 1 97.94 110 LYS A C 1
ATOM 873 O O . LYS A 1 110 ? 3.297 24.828 6.812 1 97.94 110 LYS A O 1
ATOM 878 N N . VAL A 1 111 ? 1.452 25.5 7.789 1 98.19 111 VAL A N 1
ATOM 879 C CA . VAL A 1 111 ? 2.178 26.266 8.797 1 98.19 111 VAL A CA 1
ATOM 880 C C . VAL A 1 111 ? 2.428 25.391 10.023 1 98.19 111 VAL A C 1
ATOM 882 O O . VAL A 1 111 ? 1.509 25.125 10.805 1 98.19 111 VAL A O 1
ATOM 885 N N . LEU A 1 112 ? 3.674 24.984 10.148 1 96.44 112 LEU A N 1
ATOM 886 C CA . LEU A 1 112 ? 4.039 24.047 11.203 1 96.44 112 LEU A CA 1
ATOM 887 C C . LEU A 1 112 ? 5.238 24.562 11.992 1 96.44 112 LEU A C 1
ATOM 889 O O . LEU A 1 112 ? 6.035 25.344 11.484 1 96.44 112 LEU A O 1
ATOM 893 N N . ARG A 1 113 ? 5.32 24.125 13.242 1 95.38 113 ARG A N 1
ATOM 894 C CA . ARG A 1 113 ? 6.574 24.25 13.977 1 95.38 113 ARG A CA 1
ATOM 895 C C . ARG A 1 113 ? 7.656 23.359 13.352 1 95.38 113 ARG A C 1
ATOM 897 O O . ARG A 1 113 ? 7.418 22.188 13.055 1 95.38 113 ARG A O 1
ATOM 904 N N . ARG A 1 114 ? 8.844 23.953 13.117 1 96 114 ARG A N 1
ATOM 905 C CA . ARG A 1 114 ? 9.938 23.219 12.5 1 96 114 ARG A CA 1
ATOM 906 C C . ARG A 1 114 ? 11.242 23.438 13.258 1 96 114 ARG A C 1
ATOM 908 O O . ARG A 1 114 ? 11.406 24.438 13.945 1 96 114 ARG A O 1
ATOM 915 N N . ALA A 1 115 ? 12.109 22.484 13.078 1 95.44 115 ALA A N 1
ATOM 916 C CA . ALA A 1 115 ? 13.391 22.547 13.773 1 95.44 115 ALA A CA 1
ATOM 917 C C . ALA A 1 115 ? 14.344 23.516 13.086 1 95.44 115 ALA A C 1
ATOM 919 O O . ALA A 1 115 ? 15.43 23.797 13.594 1 95.44 115 ALA A O 1
ATOM 920 N N . GLY A 1 116 ? 13.898 24.094 12.078 1 96 116 GLY A N 1
ATOM 921 C CA . GLY A 1 116 ? 14.742 25.031 11.336 1 96 116 GLY A CA 1
ATOM 922 C C . GLY A 1 116 ? 14.703 26.438 11.891 1 96 116 GLY A C 1
ATOM 923 O O . GLY A 1 116 ? 15.562 27.266 11.562 1 96 116 GLY A O 1
ATOM 924 N N . ALA A 1 117 ? 13.789 26.75 12.75 1 95.94 117 ALA A N 1
ATOM 925 C CA . ALA A 1 117 ? 13.656 28.109 13.273 1 95.94 117 ALA A CA 1
ATOM 926 C C . ALA A 1 117 ? 13.219 28.094 14.734 1 95.94 117 ALA A C 1
ATOM 928 O O . ALA A 1 117 ? 12.391 27.266 15.133 1 95.94 117 ALA A O 1
ATOM 929 N N . HIS A 1 118 ? 13.828 28.969 15.516 1 94.69 118 HIS A N 1
ATOM 930 C CA . HIS A 1 118 ? 13.43 29.172 16.906 1 94.69 118 HIS A CA 1
ATOM 931 C C . HIS A 1 118 ? 13.5 30.656 17.281 1 94.69 118 HIS A C 1
ATOM 933 O O . HIS A 1 118 ? 14.594 31.219 17.391 1 94.69 118 HIS A O 1
ATOM 939 N N . LEU A 1 119 ? 12.312 31.203 17.453 1 94.62 119 LEU A N 1
ATOM 940 C CA . LEU A 1 119 ? 12.227 32.594 17.938 1 94.62 119 LEU A CA 1
ATOM 941 C C . LEU A 1 119 ? 12.172 32.625 19.469 1 94.62 119 LEU A C 1
ATOM 943 O O . LEU A 1 119 ? 11.094 32.562 20.062 1 94.62 119 LEU A O 1
ATOM 947 N N . GLY A 1 120 ? 13.352 32.719 20 1 90.19 120 GLY A N 1
ATOM 948 C CA . GLY A 1 120 ? 13.438 32.75 21.453 1 90.19 120 GLY A CA 1
ATOM 949 C C . GLY A 1 120 ? 13.289 34.156 22.016 1 90.19 120 GLY A C 1
ATOM 950 O O . GLY A 1 120 ? 13.047 35.125 21.281 1 90.19 120 GLY A O 1
ATOM 951 N N . LYS A 1 121 ? 13.406 34.25 23.375 1 87.44 121 LYS A N 1
ATOM 952 C CA . LYS A 1 121 ? 13.312 35.531 24.062 1 87.44 121 LYS A CA 1
ATOM 953 C C . LYS A 1 121 ? 14.531 36.375 23.766 1 87.44 121 LYS A C 1
ATOM 955 O O . LYS A 1 121 ? 14.422 37.594 23.625 1 87.44 121 LYS A O 1
ATOM 960 N N . LYS A 1 122 ? 15.672 35.688 23.531 1 89.88 122 LYS A N 1
ATOM 961 C CA . LYS A 1 122 ? 16.922 36.438 23.469 1 89.88 122 LYS A CA 1
ATOM 962 C C . LYS A 1 122 ? 17.5 36.438 22.062 1 89.88 122 LYS A C 1
ATOM 964 O O . LYS A 1 122 ? 18.344 37.25 21.719 1 89.88 122 LYS A O 1
ATOM 969 N N . ALA A 1 123 ? 17.062 35.5 21.312 1 94.25 123 ALA A N 1
ATOM 970 C CA . ALA A 1 123 ? 17.656 35.375 19.984 1 94.25 123 ALA A CA 1
ATOM 971 C C . ALA A 1 123 ? 16.75 34.625 19.031 1 94.25 123 ALA A C 1
ATOM 973 O O . ALA A 1 123 ? 15.852 33.906 19.469 1 94.25 123 ALA A O 1
ATOM 974 N N . LEU A 1 124 ? 16.953 34.844 17.797 1 96 124 LEU A N 1
ATOM 975 C CA . LEU A 1 124 ? 16.375 34.062 16.719 1 96 124 LEU A CA 1
ATOM 976 C C . LEU A 1 124 ? 17.422 33.125 16.109 1 96 124 LEU A C 1
ATOM 978 O O . LEU A 1 124 ? 18.531 33.562 15.789 1 96 124 LEU A O 1
ATOM 982 N N . SER A 1 125 ? 17.141 31.906 16.062 1 96.12 125 SER A N 1
ATOM 983 C CA . SER A 1 125 ? 18.031 30.922 15.445 1 96.12 125 SER A CA 1
ATOM 984 C C . SER A 1 125 ? 17.406 30.297 14.203 1 96.12 125 SER A C 1
ATOM 986 O O . SER A 1 125 ? 16.266 29.859 14.234 1 96.12 125 SER A O 1
ATOM 988 N N . LEU A 1 126 ? 18.125 30.328 13.094 1 97.06 126 LEU A N 1
ATOM 989 C CA . LEU A 1 126 ? 17.719 29.688 11.844 1 97.06 126 LEU A CA 1
ATOM 990 C C . LEU A 1 126 ? 18.734 28.656 11.406 1 97.06 126 LEU A C 1
ATOM 992 O O . LEU A 1 126 ? 19.922 28.969 11.227 1 97.06 126 LEU A O 1
ATOM 996 N N . ARG A 1 127 ? 18.281 27.453 11.227 1 97.5 127 ARG A N 1
ATOM 997 C CA . ARG A 1 127 ? 19.188 26.359 10.828 1 97.5 127 ARG A CA 1
ATOM 998 C C . ARG A 1 127 ? 18.906 25.922 9.398 1 97.5 127 ARG A C 1
ATOM 1000 O O . ARG A 1 127 ? 17.75 25.844 8.977 1 97.5 127 ARG A O 1
ATOM 1007 N N . PHE A 1 128 ? 19.938 25.609 8.656 1 97.56 128 PHE A N 1
ATOM 1008 C CA . PHE A 1 128 ? 19.844 25.141 7.281 1 97.56 128 PHE A CA 1
ATOM 1009 C C . PHE A 1 128 ? 21.078 24.328 6.895 1 97.56 128 PHE A C 1
ATOM 1011 O O . PHE A 1 128 ? 22.062 24.312 7.633 1 97.56 128 PHE A O 1
ATOM 1018 N N . ARG A 1 129 ? 21.031 23.656 5.824 1 97.31 129 ARG A N 1
ATOM 1019 C CA . ARG A 1 129 ? 22.141 22.812 5.371 1 97.31 129 ARG A CA 1
ATOM 1020 C C . ARG A 1 129 ? 22.938 23.516 4.281 1 97.31 129 ARG A C 1
ATOM 1022 O O . ARG A 1 129 ? 22.375 24.188 3.422 1 97.31 129 ARG A O 1
ATOM 1029 N N . VAL A 1 130 ? 24.219 23.266 4.348 1 96.75 130 VAL A N 1
ATOM 1030 C CA . VAL A 1 130 ? 25.125 23.766 3.326 1 96.75 130 VAL A CA 1
ATOM 1031 C C . VAL A 1 130 ? 26.141 22.703 2.963 1 96.75 130 VAL A C 1
ATOM 1033 O O . VAL A 1 130 ? 26.859 22.188 3.832 1 96.75 130 VAL A O 1
ATOM 1036 N N . GLY A 1 131 ? 26.156 22.375 1.71 1 96.88 131 GLY A N 1
ATOM 1037 C CA . GLY A 1 131 ? 27.203 21.484 1.234 1 96.88 131 GLY A CA 1
ATOM 1038 C C . GLY A 1 131 ? 28.516 22.188 0.961 1 96.88 131 GLY A C 1
ATOM 1039 O O . GLY A 1 131 ? 28.594 23.062 0.088 1 96.88 131 GLY A O 1
ATOM 1040 N N . LEU A 1 132 ? 29.531 21.719 1.588 1 97.5 132 LEU A N 1
ATOM 1041 C CA . LEU A 1 132 ? 30.844 22.375 1.45 1 97.5 132 LEU A CA 1
ATOM 1042 C C . LEU A 1 132 ? 31.516 21.953 0.154 1 97.5 132 LEU A C 1
ATOM 1044 O O . LEU A 1 132 ? 31.516 20.781 -0.205 1 97.5 132 LEU A O 1
ATOM 1048 N N . PRO A 1 133 ? 32.094 22.906 -0.515 1 97 133 PRO A N 1
ATOM 1049 C CA . PRO A 1 133 ? 32.625 22.672 -1.863 1 97 133 PRO A CA 1
ATOM 1050 C C . PRO A 1 133 ? 33.844 21.766 -1.868 1 97 133 PRO A C 1
ATOM 1052 O O . PRO A 1 133 ? 34.719 21.891 -1.005 1 97 133 PRO A O 1
ATOM 1055 N N . ALA A 1 134 ? 33.875 20.938 -2.836 1 97 134 ALA A N 1
ATOM 1056 C CA . ALA A 1 134 ? 35 20.016 -2.988 1 97 134 ALA A CA 1
ATOM 1057 C C . ALA A 1 134 ? 35.156 19.594 -4.441 1 97 134 ALA A C 1
ATOM 1059 O O . ALA A 1 134 ? 34.219 19.688 -5.234 1 97 134 ALA A O 1
ATOM 1060 N N . GLN A 1 135 ? 36.312 19.266 -4.828 1 95.19 135 GLN A N 1
ATOM 1061 C CA . GLN A 1 135 ? 36.625 18.484 -6.02 1 95.19 135 GLN A CA 1
ATOM 1062 C C . GLN A 1 135 ? 37.188 17.109 -5.648 1 95.19 135 GLN A C 1
ATOM 1064 O O . GLN A 1 135 ? 38.312 17 -5.203 1 95.19 135 GLN A O 1
ATOM 1069 N N . GLY A 1 136 ? 36.281 16.172 -5.965 1 92.56 136 GLY A N 1
ATOM 1070 C CA . GLY A 1 136 ? 36.594 14.906 -5.32 1 92.56 136 GLY A CA 1
ATOM 1071 C C . GLY A 1 136 ? 36.562 14.984 -3.805 1 92.56 136 GLY A C 1
ATOM 1072 O O . GLY A 1 136 ? 35.531 15.359 -3.221 1 92.56 136 GLY A O 1
ATOM 1073 N N . ARG A 1 137 ? 37.75 14.641 -3.229 1 93.44 137 ARG A N 1
ATOM 1074 C CA . ARG A 1 137 ? 37.812 14.719 -1.773 1 93.44 137 ARG A CA 1
ATOM 1075 C C . ARG A 1 137 ? 38.781 15.828 -1.335 1 93.44 137 ARG A C 1
ATOM 1077 O O . ARG A 1 137 ? 39.344 15.773 -0.235 1 93.44 137 ARG A O 1
ATOM 1084 N N . ARG A 1 138 ? 38.969 16.812 -2.236 1 96.38 138 ARG A N 1
ATOM 1085 C CA . ARG A 1 138 ? 39.781 17.984 -1.936 1 96.38 138 ARG A CA 1
ATOM 1086 C C . ARG A 1 138 ? 38.969 19.25 -1.836 1 96.38 138 ARG A C 1
ATOM 1088 O O . ARG A 1 138 ? 38 19.438 -2.598 1 96.38 138 ARG A O 1
ATOM 1095 N N . ILE A 1 139 ? 39.375 20.078 -0.938 1 97.19 139 ILE A N 1
ATOM 1096 C CA . ILE A 1 139 ? 38.625 21.281 -0.62 1 97.19 139 ILE A CA 1
ATOM 1097 C C . ILE A 1 139 ? 38.781 22.312 -1.737 1 97.19 139 ILE A C 1
ATOM 1099 O O . ILE A 1 139 ? 39.906 22.547 -2.215 1 97.19 139 ILE A O 1
ATOM 1103 N N . LEU A 1 140 ? 37.688 22.828 -2.156 1 97.06 140 LEU A N 1
ATOM 1104 C CA . LEU A 1 140 ? 37.719 24.016 -3.01 1 97.06 140 LEU A CA 1
ATOM 1105 C C . LEU A 1 140 ? 37.562 25.281 -2.178 1 97.06 140 LEU A C 1
ATOM 1107 O O . LEU A 1 140 ? 36.469 25.844 -2.086 1 97.06 140 LEU A O 1
ATOM 1111 N N . GLY A 1 141 ? 38.594 25.703 -1.658 1 96.44 141 GLY A N 1
ATOM 1112 C CA . GLY A 1 141 ? 38.594 26.781 -0.688 1 96.44 141 GLY A CA 1
ATOM 1113 C C . GLY A 1 141 ? 38.125 28.109 -1.271 1 96.44 141 GLY A C 1
ATOM 1114 O O . GLY A 1 141 ? 37.438 28.875 -0.601 1 96.44 141 GLY A O 1
ATOM 1115 N N . ARG A 1 142 ? 38.5 28.438 -2.469 1 96.06 142 ARG A N 1
ATOM 1116 C CA . ARG A 1 142 ? 38.094 29.688 -3.121 1 96.06 142 ARG A CA 1
ATOM 1117 C C . ARG A 1 142 ? 36.594 29.688 -3.379 1 96.06 142 ARG A C 1
ATOM 1119 O O . ARG A 1 142 ? 35.938 30.719 -3.182 1 96.06 142 ARG A O 1
ATOM 1126 N N . GLU A 1 143 ? 36.156 28.516 -3.799 1 96.19 143 GLU A N 1
ATOM 1127 C CA . GLU A 1 143 ? 34.719 28.391 -4.012 1 96.19 143 GLU A CA 1
ATOM 1128 C C . GLU A 1 143 ? 33.938 28.516 -2.697 1 96.19 143 GLU A C 1
ATOM 1130 O O . GLU A 1 143 ? 32.844 29.109 -2.654 1 96.19 143 GLU A O 1
ATOM 1135 N N . ALA A 1 144 ? 34.531 27.938 -1.69 1 96.81 144 ALA A N 1
ATOM 1136 C CA . ALA A 1 144 ? 33.906 28.031 -0.369 1 96.81 144 ALA A CA 1
ATOM 1137 C C . ALA A 1 144 ? 33.844 29.484 0.111 1 96.81 144 ALA A C 1
ATOM 1139 O O . ALA A 1 144 ? 32.844 29.922 0.652 1 96.81 144 ALA A O 1
ATOM 1140 N N . ARG A 1 145 ? 34.969 30.141 -0.095 1 96.5 145 ARG A N 1
ATOM 1141 C CA . ARG A 1 145 ? 35 31.547 0.279 1 96.5 145 ARG A CA 1
ATOM 1142 C C . ARG A 1 145 ? 33.906 32.344 -0.452 1 96.5 145 ARG A C 1
ATOM 1144 O O . ARG A 1 145 ? 33.219 33.156 0.158 1 96.5 145 ARG A O 1
ATOM 1151 N N . ARG A 1 146 ? 33.812 32.125 -1.649 1 96 146 ARG A N 1
ATOM 1152 C CA . ARG A 1 146 ? 32.812 32.812 -2.459 1 96 146 ARG A CA 1
ATOM 1153 C C . ARG A 1 146 ? 31.391 32.5 -1.947 1 96 146 ARG A C 1
ATOM 1155 O O . ARG A 1 146 ? 30.578 33.406 -1.818 1 96 146 ARG A O 1
ATOM 1162 N N . LEU A 1 147 ? 31.109 31.266 -1.664 1 96.62 147 LEU A N 1
ATOM 1163 C CA . LEU A 1 147 ? 29.812 30.844 -1.168 1 96.62 147 LEU A CA 1
ATOM 1164 C C . LEU A 1 147 ? 29.469 31.516 0.154 1 96.62 147 LEU A C 1
ATOM 1166 O O . LEU A 1 147 ? 28.375 32.062 0.319 1 96.62 147 LEU A O 1
ATOM 1170 N N . PHE A 1 148 ? 30.391 31.531 1.052 1 96.88 148 PHE A N 1
ATOM 1171 C CA . PHE A 1 148 ? 30.125 32.031 2.389 1 96.88 148 PHE A CA 1
ATOM 1172 C C . PHE A 1 148 ? 30.078 33.562 2.373 1 96.88 148 PHE A C 1
ATOM 1174 O O . PHE A 1 148 ? 29.375 34.188 3.182 1 96.88 148 PHE A O 1
ATOM 1181 N N . GLN A 1 149 ? 30.859 34.125 1.452 1 96.44 149 GLN A N 1
ATOM 1182 C CA . GLN A 1 149 ? 30.75 35.594 1.283 1 96.44 149 GLN A CA 1
ATOM 1183 C C . GLN A 1 149 ? 29.328 35.969 0.844 1 96.44 149 GLN A C 1
ATOM 1185 O O . GLN A 1 149 ? 28.734 36.875 1.405 1 96.44 149 GLN A O 1
ATOM 1190 N N . ALA A 1 150 ? 28.891 35.312 -0.145 1 96.88 150 ALA A N 1
ATOM 1191 C CA . ALA A 1 150 ? 27.531 35.562 -0.628 1 96.88 150 ALA A CA 1
ATOM 1192 C C . ALA A 1 150 ? 26.5 35.25 0.451 1 96.88 150 ALA A C 1
ATOM 1194 O O . ALA A 1 150 ? 25.562 36.031 0.656 1 96.88 150 ALA A O 1
ATOM 1195 N N . LEU A 1 151 ? 26.656 34.125 1.14 1 97.44 151 LEU A N 1
ATOM 1196 C CA . LEU A 1 151 ? 25.75 33.719 2.207 1 97.44 151 LEU A CA 1
ATOM 1197 C C . LEU A 1 151 ? 25.688 34.75 3.307 1 97.44 151 LEU A C 1
ATOM 1199 O O . LEU A 1 151 ? 24.609 35.094 3.779 1 97.44 151 LEU A O 1
ATOM 1203 N N . SER A 1 152 ? 26.828 35.219 3.682 1 96.62 152 SER A N 1
ATOM 1204 C CA . SER A 1 152 ? 26.906 36.219 4.742 1 96.62 152 SER A CA 1
ATOM 1205 C C . SER A 1 152 ? 26.156 37.5 4.352 1 96.62 152 SER A C 1
ATOM 1207 O O . SER A 1 152 ? 25.5 38.125 5.188 1 96.62 152 SER A O 1
ATOM 1209 N N . ARG A 1 153 ? 26.281 37.875 3.125 1 96.69 153 ARG A N 1
ATOM 1210 C CA . ARG A 1 153 ? 25.578 39.062 2.65 1 96.69 153 ARG A CA 1
ATOM 1211 C C . ARG A 1 153 ? 24.062 38.875 2.738 1 96.69 153 ARG A C 1
ATOM 1213 O O . ARG A 1 153 ? 23.344 39.781 3.168 1 96.69 153 ARG A O 1
ATOM 1220 N N . HIS A 1 154 ? 23.609 37.719 2.305 1 97.25 154 HIS A N 1
ATOM 1221 C CA . HIS A 1 154 ? 22.188 37.438 2.355 1 97.25 154 HIS A CA 1
ATOM 1222 C C . HIS A 1 154 ? 21.688 37.406 3.795 1 97.25 154 HIS A C 1
ATOM 1224 O O . HIS A 1 154 ? 20.594 37.906 4.086 1 97.25 154 HIS A O 1
ATOM 1230 N N . LEU A 1 155 ? 22.469 36.812 4.738 1 97.25 155 LEU A N 1
ATOM 1231 C CA . LEU A 1 155 ? 22.062 36.719 6.137 1 97.25 155 LEU A CA 1
ATOM 1232 C C . LEU A 1 155 ? 22.078 38.062 6.816 1 97.25 155 LEU A C 1
ATOM 1234 O O . LEU A 1 155 ? 21.203 38.375 7.633 1 97.25 155 LEU A O 1
ATOM 1238 N N . GLU A 1 156 ? 23.016 38.844 6.438 1 95.88 156 GLU A N 1
ATOM 1239 C CA . GLU A 1 156 ? 23.109 40.188 7.004 1 95.88 156 GLU A CA 1
ATOM 1240 C C . GLU A 1 156 ? 21.891 41.031 6.637 1 95.88 156 GLU A C 1
ATOM 1242 O O . GLU A 1 156 ? 21.359 41.781 7.477 1 95.88 156 GLU A O 1
ATOM 1247 N N . ALA A 1 157 ? 21.422 40.906 5.445 1 95.75 157 ALA A N 1
ATOM 1248 C CA . ALA A 1 157 ? 20.328 41.719 4.93 1 95.75 157 ALA A CA 1
ATOM 1249 C C . ALA A 1 157 ? 18.969 41.094 5.223 1 95.75 157 ALA A C 1
ATOM 1251 O O . ALA A 1 157 ? 17.938 41.75 5.078 1 95.75 157 ALA A O 1
ATOM 1252 N N . PHE A 1 158 ? 18.906 39.969 5.734 1 96.12 158 PHE A N 1
ATOM 1253 C CA . PHE A 1 158 ? 17.719 39.125 5.754 1 96.12 158 PHE A CA 1
ATOM 1254 C C . PHE A 1 158 ? 16.594 39.781 6.516 1 96.12 158 PHE A C 1
ATOM 1256 O O . PHE A 1 158 ? 15.531 40.062 5.945 1 96.12 158 PHE A O 1
ATOM 1263 N N . LEU A 1 159 ? 16.797 40.125 7.812 1 95.25 159 LEU A N 1
ATOM 1264 C CA . LEU A 1 159 ? 15.742 40.656 8.648 1 95.25 159 LEU A CA 1
ATOM 1265 C C . LEU A 1 159 ? 15.375 42.094 8.203 1 95.25 159 LEU A C 1
ATOM 1267 O O . LEU A 1 159 ? 14.219 42.5 8.32 1 95.25 159 LEU A O 1
ATOM 1271 N N . GLN A 1 160 ? 16.359 42.781 7.641 1 92.75 160 GLN A N 1
ATOM 1272 C CA . GLN A 1 160 ? 16.125 44.156 7.207 1 92.75 160 GLN A CA 1
ATOM 1273 C C . GLN A 1 160 ? 15.266 44.188 5.949 1 92.75 160 GLN A C 1
ATOM 1275 O O . GLN A 1 160 ? 14.469 45.125 5.77 1 92.75 160 GLN A O 1
ATOM 1280 N N . GLU A 1 161 ? 15.383 43.188 5.16 1 95.56 161 GLU A N 1
ATOM 1281 C CA . GLU A 1 161 ? 14.695 43.219 3.869 1 95.56 161 GLU A CA 1
ATOM 1282 C C . GLU A 1 161 ? 13.477 42.312 3.877 1 95.56 161 GLU A C 1
ATOM 1284 O O . GLU A 1 161 ? 12.922 42 2.822 1 95.56 161 GLU A O 1
ATOM 1289 N N . LEU A 1 162 ? 13.117 41.938 5 1 96.06 162 LEU A N 1
ATOM 1290 C CA . LEU A 1 162 ? 11.961 41.062 5.141 1 96.06 162 LEU A CA 1
ATOM 1291 C C . LEU A 1 162 ? 10.688 41.75 4.68 1 96.06 162 LEU A C 1
ATOM 1293 O O . LEU A 1 162 ? 10.477 42.938 4.988 1 96.06 162 LEU A O 1
ATOM 1297 N N . ASP A 1 163 ? 9.852 41.094 3.893 1 96.81 163 ASP A N 1
ATOM 1298 C CA . ASP A 1 163 ? 8.539 41.625 3.521 1 96.81 163 ASP A CA 1
ATOM 1299 C C . ASP A 1 163 ? 7.598 41.625 4.723 1 96.81 163 ASP A C 1
ATOM 1301 O O . ASP A 1 163 ? 6.863 40.656 4.957 1 96.81 163 ASP A O 1
ATOM 1305 N N . ARG A 1 164 ? 7.5 42.688 5.371 1 95.75 164 ARG A N 1
ATOM 1306 C CA . ARG A 1 164 ? 6.762 42.812 6.625 1 95.75 164 ARG A CA 1
ATOM 1307 C C . ARG A 1 164 ? 5.266 42.656 6.398 1 95.75 164 ARG A C 1
ATOM 1309 O O . ARG A 1 164 ? 4.555 42.094 7.254 1 95.75 164 ARG A O 1
ATOM 1316 N N . GLU A 1 165 ? 4.809 43.125 5.281 1 97.38 165 GLU A N 1
ATOM 1317 C CA . GLU A 1 165 ? 3.391 43 4.969 1 97.38 165 GLU A CA 1
ATOM 1318 C C . GLU A 1 165 ? 3.016 41.531 4.785 1 97.38 165 GLU A C 1
ATOM 1320 O O . GLU A 1 165 ? 1.985 41.062 5.289 1 97.38 165 GLU A O 1
ATOM 1325 N N . ALA A 1 166 ? 3.834 40.844 4.055 1 97.88 166 ALA A N 1
ATOM 1326 C CA . ALA A 1 166 ? 3.598 39.406 3.854 1 97.88 166 ALA A CA 1
ATOM 1327 C C . ALA A 1 166 ? 3.686 38.656 5.172 1 97.88 166 ALA A C 1
ATOM 1329 O O . ALA A 1 166 ? 2.92 37.719 5.406 1 97.88 166 ALA A O 1
ATOM 1330 N N . LEU A 1 167 ? 4.645 39.062 6.008 1 98.12 167 LEU A N 1
ATOM 1331 C CA . LEU A 1 167 ? 4.781 38.438 7.328 1 98.12 167 LEU A CA 1
ATOM 1332 C C . LEU A 1 167 ? 3.502 38.625 8.141 1 98.12 167 LEU A C 1
ATOM 1334 O O . LEU A 1 167 ? 2.988 37.688 8.719 1 98.12 167 LEU A O 1
ATOM 1338 N N . LEU A 1 168 ? 2.992 39.812 8.125 1 98.06 168 LEU A N 1
ATOM 1339 C CA . LEU A 1 168 ? 1.79 40.094 8.898 1 98.06 168 LEU A CA 1
ATOM 1340 C C . LEU A 1 168 ? 0.601 39.312 8.375 1 98.06 168 LEU A C 1
ATOM 1342 O O . LEU A 1 168 ? -0.178 38.75 9.164 1 98.06 168 LEU A O 1
ATOM 1346 N N . ARG A 1 169 ? 0.433 39.25 7.082 1 98.19 169 ARG A N 1
ATOM 1347 C CA . ARG A 1 169 ? -0.646 38.469 6.477 1 98.19 169 ARG A CA 1
ATOM 1348 C C . ARG A 1 169 ? -0.553 37 6.867 1 98.19 169 ARG A C 1
ATOM 1350 O O . ARG A 1 169 ? -1.565 36.375 7.172 1 98.19 169 ARG A O 1
ATOM 1357 N N . HIS A 1 170 ? 0.655 36.5 6.855 1 98.5 170 HIS A N 1
ATOM 1358 C CA . HIS A 1 170 ? 0.934 35.125 7.207 1 98.5 170 HIS A CA 1
ATOM 1359 C C . HIS A 1 170 ? 0.545 34.844 8.648 1 98.5 170 HIS A C 1
ATOM 1361 O O . HIS A 1 170 ? -0.147 33.844 8.922 1 98.5 170 HIS A O 1
ATOM 1367 N N . VAL A 1 171 ? 0.924 35.656 9.547 1 98.62 171 VAL A N 1
ATOM 1368 C CA . VAL A 1 171 ? 0.671 35.5 10.977 1 98.62 171 VAL A CA 1
ATOM 1369 C C . VAL A 1 171 ? -0.824 35.656 11.25 1 98.62 171 VAL A C 1
ATOM 1371 O O . VAL A 1 171 ? -1.408 34.844 11.977 1 98.62 171 VAL A O 1
ATOM 1374 N N . ARG A 1 172 ? -1.445 36.625 10.641 1 98.5 172 ARG A N 1
ATOM 1375 C CA . ARG A 1 172 ? -2.865 36.875 10.852 1 98.5 172 ARG A CA 1
ATOM 1376 C C . ARG A 1 172 ? -3.717 35.719 10.359 1 98.5 172 ARG A C 1
ATOM 1378 O O . ARG A 1 172 ? -4.707 35.344 11 1 98.5 172 ARG A O 1
ATOM 1385 N N . GLN A 1 173 ? -3.369 35.125 9.273 1 98.5 173 GLN A N 1
ATOM 1386 C CA . GLN A 1 173 ? -4.09 33.969 8.75 1 98.5 173 GLN A CA 1
ATOM 1387 C C . GLN A 1 173 ? -4.035 32.781 9.727 1 98.5 173 GLN A C 1
ATOM 1389 O O . GLN A 1 173 ? -5.051 32.125 9.969 1 98.5 173 GLN A O 1
ATOM 1394 N N . ALA A 1 174 ? -2.83 32.562 10.266 1 98.56 174 ALA A N 1
ATOM 1395 C CA . ALA A 1 174 ? -2.662 31.453 11.211 1 98.56 174 ALA A CA 1
ATOM 1396 C C . ALA A 1 174 ? -3.467 31.688 12.484 1 98.56 174 ALA A C 1
ATOM 1398 O O . ALA A 1 174 ? -4.059 30.75 13.039 1 98.56 174 ALA A O 1
ATOM 1399 N N . GLU A 1 175 ? -3.498 32.938 12.953 1 98.69 175 GLU A N 1
ATOM 1400 C CA . GLU A 1 175 ? -4.238 33.25 14.164 1 98.69 175 GLU A CA 1
ATOM 1401 C C . GLU A 1 175 ? -5.742 33.156 13.938 1 98.69 175 GLU A C 1
ATOM 1403 O O . GLU A 1 175 ? -6.48 32.688 14.812 1 98.69 175 GLU A O 1
ATOM 1408 N N . ASP A 1 176 ? -6.188 33.594 12.758 1 98.69 176 ASP A N 1
ATOM 1409 C CA . ASP A 1 176 ? -7.602 33.469 12.422 1 98.69 176 ASP A CA 1
ATOM 1410 C C . ASP A 1 176 ? -8.016 32 12.312 1 98.69 176 ASP A C 1
ATOM 1412 O O . ASP A 1 176 ? -9.094 31.625 12.773 1 98.69 176 ASP A O 1
ATOM 1416 N N . PHE A 1 177 ? -7.211 31.25 11.75 1 98.62 177 PHE A N 1
ATOM 1417 C CA . PHE A 1 177 ? -7.441 29.812 11.688 1 98.62 177 PHE A CA 1
ATOM 1418 C C . PHE A 1 177 ? -7.629 29.234 13.086 1 98.62 177 PHE A C 1
ATOM 1420 O O . PHE A 1 177 ? -8.594 28.516 13.344 1 98.62 177 PHE A O 1
ATOM 1427 N N . ALA A 1 178 ? -6.656 29.531 13.93 1 98.56 178 ALA A N 1
ATOM 1428 C CA . ALA A 1 178 ? -6.707 29.031 15.305 1 98.56 178 ALA A CA 1
ATOM 1429 C C . ALA A 1 178 ? -7.977 29.5 16.016 1 98.56 178 ALA A C 1
ATOM 1431 O O . ALA A 1 178 ? -8.578 28.734 16.766 1 98.56 178 ALA A O 1
ATOM 1432 N N . PHE A 1 179 ? -8.359 30.719 15.742 1 98.38 179 PHE A N 1
ATOM 1433 C CA . PHE A 1 179 ? -9.562 31.297 16.328 1 98.38 179 PHE A CA 1
ATOM 1434 C C . PHE A 1 179 ? -10.789 30.469 15.953 1 98.38 179 PHE A C 1
ATOM 1436 O O . PHE A 1 179 ? -11.602 30.125 16.812 1 98.38 179 PHE A O 1
ATOM 1443 N N . ILE A 1 180 ? -10.922 30.109 14.711 1 98.75 180 ILE A N 1
ATOM 1444 C CA . ILE A 1 180 ? -12.062 29.328 14.242 1 98.75 180 ILE A CA 1
ATOM 1445 C C . ILE A 1 180 ? -11.992 27.906 14.797 1 98.75 180 ILE A C 1
ATOM 1447 O O . ILE A 1 180 ? -12.984 27.375 15.281 1 98.75 180 ILE A O 1
ATOM 1451 N N . GLN A 1 181 ? -10.859 27.297 14.727 1 98.75 181 GLN A N 1
ATOM 1452 C CA . GLN A 1 181 ? -10.695 25.906 15.141 1 98.75 181 GLN A CA 1
ATOM 1453 C C . GLN A 1 181 ? -11.094 25.703 16.609 1 98.75 181 GLN A C 1
ATOM 1455 O O . GLN A 1 181 ? -11.766 24.734 16.953 1 98.75 181 GLN A O 1
ATOM 1460 N N . GLU A 1 182 ? -10.75 26.672 17.438 1 98.06 182 GLU A N 1
ATOM 1461 C CA . GLU A 1 182 ? -11.039 26.594 18.875 1 98.06 182 GLU A CA 1
ATOM 1462 C C . GLU A 1 182 ? -12.531 26.734 19.141 1 98.06 182 GLU A C 1
ATOM 1464 O O . GLU A 1 182 ? -13.008 26.359 20.219 1 98.06 182 GLU A O 1
ATOM 1469 N N . ARG A 1 183 ? -13.227 27.234 18.203 1 98.25 183 ARG A N 1
ATOM 1470 C CA . ARG A 1 183 ? -14.625 27.578 18.453 1 98.25 183 ARG A CA 1
ATOM 1471 C C . ARG A 1 183 ? -15.562 26.641 17.703 1 98.25 183 ARG A C 1
ATOM 1473 O O . ARG A 1 183 ? -16.781 26.766 17.781 1 98.25 183 ARG A O 1
ATOM 1480 N N . LEU A 1 184 ? -15.023 25.703 16.938 1 98.56 184 LEU A N 1
ATOM 1481 C CA . LEU A 1 184 ? -15.852 24.766 16.203 1 98.56 184 LEU A CA 1
ATOM 1482 C C . LEU A 1 184 ? -16.797 24.016 17.125 1 98.56 184 LEU A C 1
ATOM 1484 O O . LEU A 1 184 ? -18.016 24.016 16.922 1 98.56 184 LEU A O 1
ATOM 1488 N N . ALA A 1 185 ? -16.234 23.484 18.219 1 96.62 185 ALA A N 1
ATOM 1489 C CA . ALA A 1 185 ? -17 22.625 19.109 1 96.62 185 ALA A CA 1
ATOM 1490 C C . ALA A 1 185 ? -18.141 23.406 19.781 1 96.62 185 ALA A C 1
ATOM 1492 O O . ALA A 1 185 ? -19.25 22.906 19.906 1 96.62 185 ALA A O 1
ATOM 1493 N N . GLU A 1 186 ? -17.844 24.594 20.188 1 96.81 186 GLU A N 1
ATOM 1494 C CA . GLU A 1 186 ? -18.828 25.422 20.859 1 96.81 186 GLU A CA 1
ATOM 1495 C C . GLU A 1 186 ? -20.016 25.719 19.922 1 96.81 186 GLU A C 1
ATOM 1497 O O . GLU A 1 186 ? -21.141 25.891 20.391 1 96.81 186 GLU A O 1
ATOM 1502 N N . ARG A 1 187 ? -19.766 25.703 18.688 1 97.81 187 ARG A N 1
ATOM 1503 C CA . ARG A 1 187 ? -20.812 25.984 17.703 1 97.81 187 ARG A CA 1
ATOM 1504 C C . ARG A 1 187 ? -21.438 24.688 17.172 1 97.81 187 ARG A C 1
ATOM 1506 O O . ARG A 1 187 ? -22.188 24.703 16.203 1 97.81 187 ARG A O 1
ATOM 1513 N N . GLY A 1 188 ? -21.047 23.578 17.734 1 98.19 188 GLY A N 1
ATOM 1514 C CA . GLY A 1 188 ? -21.594 22.297 17.328 1 98.19 188 GLY A CA 1
ATOM 1515 C C . GLY A 1 188 ? -21.078 21.844 15.969 1 98.19 188 GLY A C 1
ATOM 1516 O O . GLY A 1 188 ? -21.781 21.156 15.227 1 98.19 188 GLY A O 1
ATOM 1517 N N . LEU A 1 189 ? -19.891 22.297 15.594 1 98.81 189 LEU A N 1
ATOM 1518 C CA . LEU A 1 189 ? -19.312 21.984 14.289 1 98.81 189 LEU A CA 1
ATOM 1519 C C . LEU A 1 189 ? -18.062 21.125 14.445 1 98.81 189 LEU A C 1
ATOM 1521 O O . LEU A 1 189 ? -17.422 21.141 15.5 1 98.81 189 LEU A O 1
ATOM 1525 N N . VAL A 1 190 ? -17.766 20.328 13.383 1 98.81 190 VAL A N 1
ATOM 1526 C CA . VAL A 1 190 ? -16.531 19.562 13.391 1 98.81 190 VAL A CA 1
ATOM 1527 C C . VAL A 1 190 ? -15.555 20.141 12.367 1 98.81 190 VAL A C 1
ATOM 1529 O O . VAL A 1 190 ? -14.359 19.844 12.398 1 98.81 190 VAL A O 1
ATOM 1532 N N . ALA A 1 191 ? -16.078 20.938 11.43 1 98.88 191 ALA A N 1
ATOM 1533 C CA . ALA A 1 191 ? -15.227 21.531 10.391 1 98.88 191 ALA A CA 1
ATOM 1534 C C . ALA A 1 191 ? -15.891 22.75 9.773 1 98.88 191 ALA A C 1
ATOM 1536 O O . ALA A 1 191 ? -17.078 22.984 9.977 1 98.88 191 ALA A O 1
ATOM 1537 N N . PHE A 1 192 ? -15.117 23.562 9.18 1 98.88 192 PHE A N 1
ATOM 1538 C CA . PHE A 1 192 ? -15.516 24.781 8.477 1 98.88 192 PHE A CA 1
ATOM 1539 C C . PHE A 1 192 ? -14.766 24.906 7.156 1 98.88 192 PHE A C 1
ATOM 1541 O O . PHE A 1 192 ? -13.547 24.766 7.109 1 98.88 192 PHE A O 1
ATOM 1548 N N . VAL A 1 193 ? -15.508 25.031 6.047 1 98.88 193 VAL A N 1
ATOM 1549 C CA . VAL A 1 193 ? -14.906 25.266 4.738 1 98.88 193 VAL A CA 1
ATOM 1550 C C . VAL A 1 193 ? -15.32 26.641 4.227 1 98.88 193 VAL A C 1
ATOM 1552 O O . VAL A 1 193 ? -16.5 26.875 3.936 1 98.88 193 VAL A O 1
ATOM 1555 N N . GLY A 1 194 ? -14.359 27.5 4.051 1 98.75 194 GLY A N 1
ATOM 1556 C CA . GLY A 1 194 ? -14.641 28.875 3.688 1 98.75 194 GLY A CA 1
ATOM 1557 C C . GLY A 1 194 ? -15.062 29.047 2.24 1 98.75 194 GLY A C 1
ATOM 1558 O O . GLY A 1 194 ? -14.594 28.312 1.366 1 98.75 194 GLY A O 1
ATOM 1559 N N . GLU A 1 195 ? -15.867 30.094 2.033 1 98 195 GLU A N 1
ATOM 1560 C CA . GLU A 1 195 ? -16.266 30.469 0.679 1 98 195 GLU A CA 1
ATOM 1561 C C . GLU A 1 195 ? -15.047 30.812 -0.178 1 98 195 GLU A C 1
ATOM 1563 O O . GLU A 1 195 ? -14.102 31.438 0.301 1 98 195 GLU A O 1
ATOM 1568 N N . GLY A 1 196 ? -15.125 30.266 -1.409 1 97.62 196 GLY A N 1
ATOM 1569 C CA . GLY A 1 196 ? -14.078 30.625 -2.348 1 97.62 196 GLY A CA 1
ATOM 1570 C C . GLY A 1 196 ? -12.828 29.766 -2.201 1 97.62 196 GLY A C 1
ATOM 1571 O O . GLY A 1 196 ? -11.883 29.906 -2.979 1 97.62 196 GLY A O 1
ATOM 1572 N N . SER A 1 197 ? -12.766 28.875 -1.271 1 98.31 197 SER A N 1
ATOM 1573 C CA . SER A 1 197 ? -11.617 27.984 -1.114 1 98.31 197 SER A CA 1
ATOM 1574 C C . SER A 1 197 ? -11.359 27.188 -2.389 1 98.31 197 SER A C 1
ATOM 1576 O O . SER A 1 197 ? -12.289 26.875 -3.137 1 98.31 197 SER A O 1
ATOM 1578 N N . LEU A 1 198 ? -10.148 26.938 -2.693 1 98.12 198 LEU A N 1
ATOM 1579 C CA . LEU A 1 198 ? -9.719 26.047 -3.775 1 98.12 198 LEU A CA 1
ATOM 1580 C C . LEU A 1 198 ? -9.227 24.719 -3.23 1 98.12 198 LEU A C 1
ATOM 1582 O O . LEU A 1 198 ? -8.086 24.609 -2.775 1 98.12 198 LEU A O 1
ATOM 1586 N N . LEU A 1 199 ? -10.031 23.672 -3.424 1 97.38 199 LEU A N 1
ATOM 1587 C CA . LEU A 1 199 ? -9.797 22.438 -2.705 1 97.38 199 LEU A CA 1
ATOM 1588 C C . LEU A 1 199 ? -8.898 21.5 -3.51 1 97.38 199 LEU A C 1
ATOM 1590 O O . LEU A 1 199 ? -7.977 20.891 -2.959 1 97.38 199 LEU A O 1
ATOM 1594 N N . PRO A 1 200 ? -9.039 21.359 -4.883 1 94.69 200 PRO A N 1
ATOM 1595 C CA . PRO A 1 200 ? -8.258 20.375 -5.629 1 94.69 200 PRO A CA 1
ATOM 1596 C C . PRO A 1 200 ? -6.805 20.812 -5.832 1 94.69 200 PRO A C 1
ATOM 1598 O O . PRO A 1 200 ? -6.5 22 -5.785 1 94.69 200 PRO A O 1
ATOM 1601 N N . ARG A 1 201 ? -5.949 19.875 -5.965 1 94.12 201 ARG A N 1
ATOM 1602 C CA . ARG A 1 201 ? -4.535 20.094 -6.246 1 94.12 201 ARG A CA 1
ATOM 1603 C C . ARG A 1 201 ? -4.203 19.75 -7.695 1 94.12 201 ARG A C 1
ATOM 1605 O O . ARG A 1 201 ? -5 19.109 -8.383 1 94.12 201 ARG A O 1
ATOM 1612 N N . GLU A 1 202 ? -3.074 20.219 -8.086 1 90.25 202 GLU A N 1
ATOM 1613 C CA . GLU A 1 202 ? -2.662 20.047 -9.477 1 90.25 202 GLU A CA 1
ATOM 1614 C C . GLU A 1 202 ? -2.568 18.578 -9.844 1 90.25 202 GLU A C 1
ATOM 1616 O O . GLU A 1 202 ? -2.904 18.188 -10.969 1 90.25 202 GLU A O 1
ATOM 1621 N N . SER A 1 203 ? -2.096 17.844 -8.922 1 80.81 203 SER A N 1
ATOM 1622 C CA . SER A 1 203 ? -1.996 16.391 -9.094 1 80.81 203 SER A CA 1
ATOM 1623 C C . SER A 1 203 ? -1.98 15.68 -7.746 1 80.81 203 SER A C 1
ATOM 1625 O O . SER A 1 203 ? -1.9 16.328 -6.695 1 80.81 203 SER A O 1
ATOM 1627 N N . GLY A 1 204 ? -2.141 14.43 -7.844 1 75.31 204 GLY A N 1
ATOM 1628 C CA . GLY A 1 204 ? -2.129 13.641 -6.625 1 75.31 204 GLY A CA 1
ATOM 1629 C C . GLY A 1 204 ? -0.811 13.711 -5.879 1 75.31 204 GLY A C 1
ATOM 1630 O O . GLY A 1 204 ? -0.748 13.406 -4.684 1 75.31 204 GLY A O 1
ATOM 1631 N N . VAL A 1 205 ? 0.201 14.125 -6.562 1 74.12 205 VAL A N 1
ATOM 1632 C CA . VAL A 1 205 ? 1.514 14.141 -5.93 1 74.12 205 VAL A CA 1
ATOM 1633 C C . VAL A 1 205 ? 1.949 15.586 -5.672 1 74.12 205 VAL A C 1
ATOM 1635 O O . VAL A 1 205 ? 3.025 15.828 -5.121 1 74.12 205 VAL A O 1
ATOM 1638 N N . SER A 1 206 ? 1.038 16.484 -6.008 1 84.56 206 SER A N 1
ATOM 1639 C CA . SER A 1 206 ? 1.341 17.906 -5.812 1 84.56 206 SER A CA 1
ATOM 1640 C C . SER A 1 206 ? 0.446 18.516 -4.742 1 84.56 206 SER A C 1
ATOM 1642 O O . SER A 1 206 ? -0.736 18.188 -4.648 1 84.56 206 SER A O 1
ATOM 1644 N N . GLN A 1 207 ? 1.014 19.422 -3.955 1 89.25 207 GLN A N 1
ATOM 1645 C CA . GLN A 1 207 ? 0.224 20.125 -2.953 1 89.25 207 GLN A CA 1
ATOM 1646 C C . GLN A 1 207 ? -0.183 21.516 -3.449 1 89.25 207 GLN A C 1
ATOM 1648 O O . GLN A 1 207 ? -0.829 22.281 -2.727 1 89.25 207 GLN A O 1
ATOM 1653 N N . ARG A 1 208 ? 0.14 21.812 -4.707 1 93.19 208 ARG A N 1
ATOM 1654 C CA . ARG A 1 208 ? -0.219 23.109 -5.293 1 93.19 208 ARG A CA 1
ATOM 1655 C C . ARG A 1 208 ? -1.673 23.109 -5.75 1 93.19 208 ARG A C 1
ATOM 1657 O O . ARG A 1 208 ? -2.186 22.094 -6.223 1 93.19 208 ARG A O 1
ATOM 1664 N N . PRO A 1 209 ? -2.291 24.219 -5.598 1 95 209 PRO A N 1
ATOM 1665 C CA . PRO A 1 209 ? -3.691 24.281 -6.023 1 95 209 PRO A CA 1
ATOM 1666 C C . PRO A 1 209 ? -3.861 24.078 -7.523 1 95 209 PRO A C 1
ATOM 1668 O O . PRO A 1 209 ? -3.004 24.484 -8.312 1 95 209 PRO A O 1
ATOM 1671 N N . LEU A 1 210 ? -4.883 23.438 -7.887 1 93.38 210 LEU A N 1
ATOM 1672 C CA . LEU A 1 210 ? -5.238 23.266 -9.289 1 93.38 210 LEU A CA 1
ATOM 1673 C C . LEU A 1 210 ? -5.625 24.609 -9.922 1 93.38 210 LEU A C 1
ATOM 1675 O O . LEU A 1 210 ? -6.496 25.312 -9.406 1 93.38 210 LEU A O 1
ATOM 1679 N N . LYS A 1 211 ? -4.988 24.922 -11.016 1 91.88 211 LYS A N 1
ATOM 1680 C CA . LYS A 1 211 ? -5.332 26.156 -11.727 1 91.88 211 LYS A CA 1
ATOM 1681 C C . LYS A 1 211 ? -6.723 26.062 -12.336 1 91.88 211 LYS A C 1
ATOM 1683 O O . LYS A 1 211 ? -7.074 25.047 -12.938 1 91.88 211 LYS A O 1
ATOM 1688 N N . GLY A 1 212 ? -7.48 27.031 -12.117 1 90.56 212 GLY A N 1
ATOM 1689 C CA . GLY A 1 212 ? -8.812 27.078 -12.695 1 90.56 212 GLY A CA 1
ATOM 1690 C C . GLY A 1 212 ? -9.82 26.234 -11.945 1 90.56 212 GLY A C 1
ATOM 1691 O O . GLY A 1 212 ? -10.906 25.953 -12.453 1 90.56 212 GLY A O 1
ATOM 1692 N N . ALA A 1 213 ? -9.453 25.781 -10.781 1 93.38 213 ALA A N 1
ATOM 1693 C CA . ALA A 1 213 ? -10.359 24.969 -9.977 1 93.38 213 ALA A CA 1
ATOM 1694 C C . ALA A 1 213 ? -11.641 25.734 -9.664 1 93.38 213 ALA A C 1
ATOM 1696 O O . ALA A 1 213 ? -11.641 26.969 -9.594 1 93.38 213 ALA A O 1
ATOM 1697 N N . VAL A 1 214 ? -12.727 25.031 -9.516 1 94.94 214 VAL A N 1
ATOM 1698 C CA . VAL A 1 214 ? -14.008 25.625 -9.133 1 94.94 214 VAL A CA 1
ATOM 1699 C C . VAL A 1 214 ? -13.961 26.047 -7.672 1 94.94 214 VAL A C 1
ATOM 1701 O O . VAL A 1 214 ? -13.734 25.234 -6.781 1 94.94 214 VAL A O 1
ATOM 1704 N N . PRO A 1 215 ? -14.117 27.312 -7.422 1 97.44 215 PRO A N 1
ATOM 1705 C CA . PRO A 1 215 ? -14.117 27.766 -6.031 1 97.44 215 PRO A CA 1
ATOM 1706 C C . PRO A 1 215 ? -15.266 27.172 -5.219 1 97.44 215 PRO A C 1
ATOM 1708 O O . PRO A 1 215 ? -16.375 27.031 -5.734 1 97.44 215 PRO A O 1
ATOM 1711 N N . PHE A 1 216 ? -15.023 26.938 -3.99 1 98.12 216 PHE A N 1
ATOM 1712 C CA . PHE A 1 216 ? -15.992 26.312 -3.104 1 98.12 216 PHE A CA 1
ATOM 1713 C C . PHE A 1 216 ? -17.156 27.25 -2.818 1 98.12 216 PHE A C 1
ATOM 1715 O O . PHE A 1 216 ? -16.953 28.438 -2.596 1 98.12 216 PHE A O 1
ATOM 1722 N N . GLN A 1 217 ? -18.312 26.75 -2.824 1 98.19 217 GLN A N 1
ATOM 1723 C CA . GLN A 1 217 ? -19.531 27.469 -2.494 1 98.19 217 GLN A CA 1
ATOM 1724 C C . GLN A 1 217 ? -20.391 26.703 -1.495 1 98.19 217 GLN A C 1
ATOM 1726 O O . GLN A 1 217 ? -20.703 25.531 -1.72 1 98.19 217 GLN A O 1
ATOM 1731 N N . SER A 1 218 ? -20.75 27.359 -0.449 1 98.19 218 SER A N 1
ATOM 1732 C CA . SER A 1 218 ? -21.484 26.703 0.624 1 98.19 218 SER A CA 1
ATOM 1733 C C . SER A 1 218 ? -22.953 26.516 0.255 1 98.19 218 SER A C 1
ATOM 1735 O O . SER A 1 218 ? -23.578 27.406 -0.331 1 98.19 218 SER A O 1
ATOM 1737 N N . PRO A 1 219 ? -23.438 25.312 0.542 1 98.25 219 PRO A N 1
ATOM 1738 C CA . PRO A 1 219 ? -24.906 25.266 0.508 1 98.25 219 PRO A CA 1
ATOM 1739 C C . PRO A 1 219 ? -25.547 26.203 1.527 1 98.25 219 PRO A C 1
ATOM 1741 O O . PRO A 1 219 ? -25.062 26.312 2.658 1 98.25 219 PRO A O 1
ATOM 1744 N N . PRO A 1 220 ? -26.625 26.797 1.146 1 97.75 220 PRO A N 1
ATOM 1745 C CA . PRO A 1 220 ? -27.234 27.812 2.008 1 97.75 220 PRO A CA 1
ATOM 1746 C C . PRO A 1 220 ? -27.562 27.281 3.398 1 97.75 220 PRO A C 1
ATOM 1748 O O . PRO A 1 220 ? -27.359 27.969 4.398 1 97.75 220 PRO A O 1
ATOM 1751 N N . SER A 1 221 ? -28.016 26.094 3.488 1 97.88 221 SER A N 1
ATOM 1752 C CA . SER A 1 221 ? -28.5 25.547 4.746 1 97.88 221 SER A CA 1
ATOM 1753 C C . SER A 1 221 ? -27.359 25.266 5.711 1 97.88 221 SER A C 1
ATOM 1755 O O . SER A 1 221 ? -27.578 25.094 6.914 1 97.88 221 SER A O 1
ATOM 1757 N N . LEU A 1 222 ? -26.125 25.25 5.254 1 98.56 222 LEU A N 1
ATOM 1758 C CA . LEU A 1 222 ? -24.984 24.938 6.102 1 98.56 222 LEU A CA 1
ATOM 1759 C C . LEU A 1 222 ? -24.047 26.141 6.203 1 98.56 222 LEU A C 1
ATOM 1761 O O . LEU A 1 222 ? -22.953 26.031 6.762 1 98.56 222 LEU A O 1
ATOM 1765 N N . LYS A 1 223 ? -24.438 27.266 5.633 1 98.5 223 LYS A N 1
ATOM 1766 C CA . LYS A 1 223 ? -23.609 28.469 5.617 1 98.5 223 LYS A CA 1
ATOM 1767 C C . LYS A 1 223 ? -23.562 29.125 6.992 1 98.5 223 LYS A C 1
ATOM 1769 O O . LYS A 1 223 ? -24.609 29.391 7.59 1 98.5 223 LYS A O 1
ATOM 1774 N N . VAL A 1 224 ? -22.422 29.328 7.492 1 98.56 224 VAL A N 1
ATOM 1775 C CA . VAL A 1 224 ? -22.203 30 8.773 1 98.56 224 VAL A CA 1
ATOM 1776 C C . VAL A 1 224 ? -21.094 31.047 8.633 1 98.56 224 VAL A C 1
ATOM 1778 O O . VAL A 1 224 ? -20.453 31.141 7.582 1 98.56 224 VAL A O 1
ATOM 1781 N N . ALA A 1 225 ? -20.891 31.844 9.695 1 98.19 225 ALA A N 1
ATOM 1782 C CA . ALA A 1 225 ? -19.859 32.875 9.688 1 98.19 225 ALA A CA 1
ATOM 1783 C C . ALA A 1 225 ? -19.109 32.906 11.023 1 98.19 225 ALA A C 1
ATOM 1785 O O . ALA A 1 225 ? -19.703 32.656 12.07 1 98.19 225 ALA A O 1
ATOM 1786 N N . PHE A 1 226 ? -17.906 33.125 10.969 1 98.44 226 PHE A N 1
ATOM 1787 C CA . PHE A 1 226 ? -17.078 33.438 12.133 1 98.44 226 PHE A CA 1
ATOM 1788 C C . PHE A 1 226 ? -16.516 34.844 12.047 1 98.44 226 PHE A C 1
ATOM 1790 O O . PHE A 1 226 ? -16.031 35.281 11 1 98.44 226 PHE A O 1
ATOM 1797 N N . ARG A 1 227 ? -16.578 35.594 13.102 1 98.31 227 ARG A N 1
ATOM 1798 C CA . ARG A 1 227 ? -15.922 36.906 13.172 1 98.31 227 ARG A CA 1
ATOM 1799 C C . ARG A 1 227 ? -14.508 36.75 13.727 1 98.31 227 ARG A C 1
ATOM 1801 O O . ARG A 1 227 ? -14.305 36.781 14.938 1 98.31 227 ARG A O 1
ATOM 1808 N N . THR A 1 228 ? -13.641 36.75 12.883 1 98.06 228 THR A N 1
ATOM 1809 C CA . THR A 1 228 ? -12.25 36.5 13.266 1 98.06 228 THR A CA 1
ATOM 1810 C C . THR A 1 228 ? -11.57 37.812 13.656 1 98.06 228 THR A C 1
ATOM 1812 O O . THR A 1 228 ? -12.039 38.906 13.305 1 98.06 228 THR A O 1
ATOM 1815 N N . PRO A 1 229 ? -10.492 37.75 14.367 1 97.75 229 PRO A N 1
ATOM 1816 C CA . PRO A 1 229 ? -9.812 38.938 14.867 1 97.75 229 PRO A CA 1
ATOM 1817 C C . PRO A 1 229 ? -9.203 39.781 13.742 1 97.75 229 PRO A C 1
ATOM 1819 O O . PRO A 1 229 ? -9.125 41 13.867 1 97.75 229 PRO A O 1
ATOM 1822 N N . HIS A 1 230 ? -8.812 39.188 12.656 1 97.94 230 HIS A N 1
ATOM 1823 C CA . HIS A 1 230 ? -8.047 39.938 11.672 1 97.94 230 HIS A CA 1
ATOM 1824 C C . HIS A 1 230 ? -8.82 40.062 10.359 1 97.94 230 HIS A C 1
ATOM 1826 O O . HIS A 1 230 ? -8.906 41.156 9.789 1 97.94 230 HIS A O 1
ATOM 1832 N N . ALA A 1 231 ? -9.438 39.031 9.875 1 97.38 231 ALA A N 1
ATOM 1833 C CA . ALA A 1 231 ? -10.086 39.031 8.562 1 97.38 231 ALA A CA 1
ATOM 1834 C C . ALA A 1 231 ? -11.539 39.469 8.664 1 97.38 231 ALA A C 1
ATOM 1836 O O . ALA A 1 231 ? -12.219 39.625 7.645 1 97.38 231 ALA A O 1
ATOM 1837 N N . GLY A 1 232 ? -12.016 39.719 9.828 1 97.5 232 GLY A N 1
ATOM 1838 C CA . GLY A 1 232 ? -13.422 40.031 10 1 97.5 232 GLY A CA 1
ATOM 1839 C C . GLY A 1 232 ? -14.328 38.812 9.867 1 97.5 232 GLY A C 1
ATOM 1840 O O . GLY A 1 232 ? -14.039 37.75 10.414 1 97.5 232 GLY A O 1
ATOM 1841 N N . GLU A 1 233 ? -15.422 39.062 9.188 1 98.06 233 GLU A N 1
ATOM 1842 C CA . GLU A 1 233 ? -16.391 37.969 9.055 1 98.06 233 GLU A CA 1
ATOM 1843 C C . GLU A 1 233 ? -16.016 37.031 7.91 1 98.06 233 GLU A C 1
ATOM 1845 O O . GLU A 1 233 ? -15.867 37.469 6.766 1 98.06 233 GLU A O 1
ATOM 1850 N N . VAL A 1 234 ? -15.836 35.844 8.25 1 98.25 234 VAL A N 1
ATOM 1851 C CA . VAL A 1 234 ? -15.516 34.812 7.262 1 98.25 234 VAL A CA 1
ATOM 1852 C C . VAL A 1 234 ? -16.688 33.844 7.117 1 98.25 234 VAL A C 1
ATOM 1854 O O . VAL A 1 234 ? -17.125 33.25 8.094 1 98.25 234 VAL A O 1
ATOM 1857 N N . TRP A 1 235 ? -17.188 33.719 5.852 1 98.56 235 TRP A N 1
ATOM 1858 C CA . TRP A 1 235 ? -18.328 32.875 5.562 1 98.56 235 TRP A CA 1
ATOM 1859 C C . TRP A 1 235 ? -17.875 31.531 5 1 98.56 235 TRP A C 1
ATOM 1861 O O . TRP A 1 235 ? -16.859 31.469 4.285 1 98.56 235 TRP A O 1
ATOM 1871 N N . GLY A 1 236 ? -18.625 30.484 5.324 1 98.75 236 GLY A N 1
ATOM 1872 C CA . GLY A 1 236 ? -18.312 29.172 4.777 1 98.75 236 GLY A CA 1
ATOM 1873 C C . GLY A 1 236 ? -19.312 28.109 5.195 1 98.75 236 GLY A C 1
ATOM 1874 O O . GLY A 1 236 ? -20.359 28.422 5.785 1 98.75 236 GLY A O 1
ATOM 1875 N N . MET A 1 237 ? -19.078 26.875 4.785 1 98.88 237 MET A N 1
ATOM 1876 C CA . MET A 1 237 ? -19.891 25.719 5.176 1 98.88 237 MET A CA 1
ATOM 1877 C C . MET A 1 237 ? -19.438 25.172 6.52 1 98.88 237 MET A C 1
ATOM 1879 O O . MET A 1 237 ? -18.266 24.844 6.695 1 98.88 237 MET A O 1
ATOM 1883 N N . GLY A 1 238 ? -20.328 25.188 7.488 1 98.81 238 GLY A N 1
ATOM 1884 C CA . GLY A 1 238 ? -20.078 24.469 8.734 1 98.81 238 GLY A CA 1
ATOM 1885 C C . GLY A 1 238 ? -20.625 23.047 8.727 1 98.81 238 GLY A C 1
ATOM 1886 O O . GLY A 1 238 ? -21.797 22.828 8.43 1 98.81 238 GLY A O 1
ATOM 1887 N N . LEU A 1 239 ? -19.812 22.078 8.977 1 98.81 239 LEU A N 1
ATOM 1888 C CA . LEU A 1 239 ? -20.25 20.688 9.102 1 98.81 239 LEU A CA 1
ATOM 1889 C C . LEU A 1 239 ? -20.625 20.375 10.547 1 98.81 239 LEU A C 1
ATOM 1891 O O . LEU A 1 239 ? -19.781 20.453 11.445 1 98.81 239 LEU A O 1
ATOM 1895 N N . PRO A 1 240 ? -21.781 19.984 10.812 1 98.75 240 PRO A N 1
ATOM 1896 C CA . PRO A 1 240 ? -22.219 19.766 12.188 1 98.75 240 PRO A CA 1
ATOM 1897 C C . PRO A 1 240 ? -21.672 18.484 12.789 1 98.75 240 PRO A C 1
ATOM 1899 O O . PRO A 1 240 ? -21.25 17.578 12.047 1 98.75 240 PRO A O 1
ATOM 1902 N N . GLN A 1 241 ? -21.688 18.406 14.102 1 98.56 241 GLN A N 1
ATOM 1903 C CA . GLN A 1 241 ? -21.391 17.172 14.812 1 98.56 241 GLN A CA 1
ATOM 1904 C C . GLN A 1 241 ? -22.422 16.094 14.477 1 98.56 241 GLN A C 1
ATOM 1906 O O . GLN A 1 241 ? -23.547 16.391 14.094 1 98.56 241 GLN A O 1
ATOM 1911 N N . GLY A 1 242 ? -22.031 14.836 14.648 1 98.5 242 GLY A N 1
ATOM 1912 C CA . GLY A 1 242 ? -22.875 13.703 14.289 1 98.5 242 GLY A CA 1
ATOM 1913 C C . GLY A 1 242 ? -22.344 12.914 13.102 1 98.5 242 GLY A C 1
ATOM 1914 O O . GLY A 1 242 ? -21.125 12.75 12.953 1 98.5 242 GLY A O 1
ATOM 1915 N N . LEU A 1 243 ? -23.25 12.336 12.312 1 98.69 243 LEU A N 1
ATOM 1916 C CA . LEU A 1 243 ? -22.875 11.617 11.102 1 98.69 243 LEU A CA 1
ATOM 1917 C C . LEU A 1 243 ? -23.156 12.469 9.867 1 98.69 243 LEU A C 1
ATOM 1919 O O . LEU A 1 243 ? -24.312 12.766 9.555 1 98.69 243 LEU A O 1
ATOM 1923 N N . THR A 1 244 ? -22.141 12.914 9.227 1 98.88 244 THR A N 1
ATOM 1924 C CA . THR A 1 244 ? -22.25 13.586 7.938 1 98.88 244 THR A CA 1
ATOM 1925 C C . THR A 1 244 ? -21.844 12.641 6.805 1 98.88 244 THR A C 1
ATOM 1927 O O . THR A 1 244 ? -20.781 12.023 6.852 1 98.88 244 THR A O 1
ATOM 1930 N N . LEU A 1 245 ? -22.734 12.484 5.828 1 98.69 245 LEU A N 1
ATOM 1931 C CA . LEU A 1 245 ? -22.406 11.75 4.613 1 98.69 245 LEU A CA 1
ATOM 1932 C C . LEU A 1 245 ? -22.062 12.703 3.473 1 98.69 245 LEU A C 1
ATOM 1934 O O . LEU A 1 245 ? -22.797 13.656 3.213 1 98.69 245 LEU A O 1
ATOM 1938 N N . ILE A 1 246 ? -20.922 12.531 2.904 1 98.5 246 ILE A N 1
ATOM 1939 C CA . ILE A 1 246 ? -20.562 13.172 1.646 1 98.5 246 ILE A CA 1
ATOM 1940 C C . ILE A 1 246 ? -20.797 12.211 0.487 1 98.5 246 ILE A C 1
ATOM 1942 O O . ILE A 1 246 ? -20.172 11.148 0.418 1 98.5 246 ILE A O 1
ATOM 1946 N N . THR A 1 247 ? -21.719 12.547 -0.399 1 97.62 247 THR A N 1
ATOM 1947 C CA . THR A 1 247 ? -22.094 11.641 -1.478 1 97.62 247 THR A CA 1
ATOM 1948 C C . THR A 1 247 ? -22.078 12.367 -2.822 1 97.62 247 THR A C 1
ATOM 1950 O O . THR A 1 247 ? -21.719 13.539 -2.898 1 97.62 247 THR A O 1
ATOM 1953 N N . GLY A 1 248 ? -22.344 11.656 -3.934 1 95.44 248 GLY A N 1
ATOM 1954 C CA . GLY A 1 248 ? -22.281 12.164 -5.293 1 95.44 248 GLY A CA 1
ATOM 1955 C C . GLY A 1 248 ? -21.672 11.172 -6.273 1 95.44 248 GLY A C 1
ATOM 1956 O O . GLY A 1 248 ? -21.219 10.094 -5.879 1 95.44 248 GLY A O 1
ATOM 1957 N N . GLY A 1 249 ? -21.766 11.57 -7.484 1 90.5 249 GLY A N 1
ATOM 1958 C CA . GLY A 1 249 ? -21.188 10.719 -8.516 1 90.5 249 GLY A CA 1
ATOM 1959 C C . GLY A 1 249 ? -19.672 10.656 -8.461 1 90.5 249 GLY A C 1
ATOM 1960 O O . GLY A 1 249 ? -19.047 11.438 -7.742 1 90.5 249 GLY A O 1
ATOM 1961 N N . GLY A 1 250 ? -19.156 9.664 -9.188 1 87.38 250 GLY A N 1
ATOM 1962 C CA . GLY A 1 250 ? -17.703 9.594 -9.312 1 87.38 250 GLY A CA 1
ATOM 1963 C C . GLY A 1 250 ? -17.109 10.844 -9.93 1 87.38 250 GLY A C 1
ATOM 1964 O O . GLY A 1 250 ? -17.672 11.43 -10.844 1 87.38 250 GLY A O 1
ATOM 1965 N N . PHE A 1 251 ? -15.992 11.297 -9.383 1 86.25 251 PHE A N 1
ATOM 1966 C CA . PHE A 1 251 ? -15.227 12.406 -9.93 1 86.25 251 PHE A CA 1
ATOM 1967 C C . PHE A 1 251 ? -15.961 13.727 -9.742 1 86.25 251 PHE A C 1
ATOM 1969 O O . PHE A 1 251 ? -15.727 14.688 -10.477 1 86.25 251 PHE A O 1
ATOM 1976 N N . HIS A 1 252 ? -16.828 13.773 -8.781 1 91.12 252 HIS A N 1
ATOM 1977 C CA . HIS A 1 252 ? -17.547 15.016 -8.523 1 91.12 252 HIS A CA 1
ATOM 1978 C C . HIS A 1 252 ? -16.969 15.758 -7.332 1 91.12 252 HIS A C 1
ATOM 1980 O O . HIS A 1 252 ? -17.5 16.781 -6.914 1 91.12 252 HIS A O 1
ATOM 1986 N N . GLY A 1 253 ? -15.93 15.219 -6.727 1 92.62 253 GLY A N 1
ATOM 1987 C CA . GLY A 1 253 ? -15.188 15.977 -5.727 1 92.62 253 GLY A CA 1
ATOM 1988 C C . GLY A 1 253 ? -15.383 15.445 -4.316 1 92.62 253 GLY A C 1
ATOM 1989 O O . GLY A 1 253 ? -15.023 16.109 -3.344 1 92.62 253 GLY A O 1
ATOM 1990 N N . LYS A 1 254 ? -15.977 14.289 -4.133 1 95.12 254 LYS A N 1
ATOM 1991 C CA . LYS A 1 254 ? -16.219 13.719 -2.809 1 95.12 254 LYS A CA 1
ATOM 1992 C C . LYS A 1 254 ? -14.914 13.562 -2.037 1 95.12 254 LYS A C 1
ATOM 1994 O O . LYS A 1 254 ? -14.758 14.117 -0.949 1 95.12 254 LYS A O 1
ATOM 1999 N N . THR A 1 255 ? -14.016 12.828 -2.613 1 92.88 255 THR A N 1
ATOM 2000 C CA . THR A 1 255 ? -12.742 12.555 -1.967 1 92.88 255 THR A CA 1
ATOM 2001 C C . THR A 1 255 ? -11.922 13.828 -1.815 1 92.88 255 THR A C 1
ATOM 2003 O O . THR A 1 255 ? -11.211 14.008 -0.824 1 92.88 255 THR A O 1
ATOM 2006 N N . THR A 1 256 ? -12.062 14.797 -2.779 1 94 256 THR A N 1
ATOM 2007 C CA . THR A 1 256 ? -11.367 16.078 -2.715 1 94 256 THR A CA 1
ATOM 2008 C C . THR A 1 256 ? -11.797 16.859 -1.479 1 94 256 THR A C 1
ATOM 2010 O O . THR A 1 256 ? -10.961 17.422 -0.773 1 94 256 THR A O 1
ATOM 2013 N N . LEU A 1 257 ? -13.07 16.844 -1.286 1 97.75 257 LEU A N 1
ATOM 2014 C CA . LEU A 1 257 ? -13.578 17.531 -0.102 1 97.75 257 LEU A CA 1
ATOM 2015 C C . LEU A 1 257 ? -13.078 16.859 1.171 1 97.75 257 LEU A C 1
ATOM 2017 O O . LEU A 1 257 ? -12.602 17.531 2.09 1 97.75 257 LEU A O 1
ATOM 2021 N N . LEU A 1 258 ? -13.156 15.539 1.219 1 97.62 258 LEU A N 1
ATOM 2022 C CA . LEU A 1 258 ? -12.68 14.812 2.389 1 97.62 258 LEU A CA 1
ATOM 2023 C C . LEU A 1 258 ? -11.195 15.078 2.623 1 97.62 258 LEU A C 1
ATOM 2025 O O . LEU A 1 258 ? -10.773 15.297 3.762 1 97.62 258 LEU A O 1
ATOM 2029 N N . GLU A 1 259 ? -10.445 15.102 1.569 1 95.94 259 GLU A N 1
ATOM 2030 C CA . GLU A 1 259 ? -9.016 15.367 1.668 1 95.94 259 GLU A CA 1
ATOM 2031 C C . GLU A 1 259 ? -8.75 16.766 2.227 1 95.94 259 GLU A C 1
ATOM 2033 O O . GLU A 1 259 ? -7.84 16.953 3.033 1 95.94 259 GLU A O 1
ATOM 2038 N N . ALA A 1 260 ? -9.516 17.672 1.746 1 97.88 260 ALA A N 1
ATOM 2039 C CA . ALA A 1 260 ? -9.367 19.031 2.268 1 97.88 260 ALA A CA 1
ATOM 2040 C C . ALA A 1 260 ? -9.617 19.062 3.771 1 97.88 260 ALA A C 1
ATOM 2042 O O . ALA A 1 260 ? -8.898 19.75 4.508 1 97.88 260 ALA A O 1
ATOM 2043 N N . LEU A 1 261 ? -10.617 18.344 4.203 1 98.75 261 LEU A N 1
ATOM 2044 C CA . LEU A 1 261 ? -10.914 18.281 5.629 1 98.75 261 LEU A CA 1
ATOM 2045 C C . LEU A 1 261 ? -9.773 17.641 6.398 1 98.75 261 LEU A C 1
ATOM 2047 O O . LEU A 1 261 ? -9.414 18.094 7.488 1 98.75 261 LEU A O 1
ATOM 2051 N N . VAL A 1 262 ? -9.195 16.578 5.859 1 98.25 262 VAL A N 1
ATOM 2052 C CA . VAL A 1 262 ? -8.062 15.891 6.469 1 98.25 262 VAL A CA 1
ATOM 2053 C C . VAL A 1 262 ? -6.902 16.875 6.652 1 98.25 262 VAL A C 1
ATOM 2055 O O . VAL A 1 262 ? -6.27 16.891 7.711 1 98.25 262 VAL A O 1
ATOM 2058 N N . HIS A 1 263 ? -6.684 17.688 5.656 1 97.81 263 HIS A N 1
ATOM 2059 C CA . HIS A 1 263 ? -5.594 18.656 5.684 1 97.81 263 HIS A CA 1
ATOM 2060 C C . HIS A 1 263 ? -5.93 19.828 6.582 1 97.81 263 HIS A C 1
ATOM 2062 O O . HIS A 1 263 ? -5.031 20.531 7.059 1 97.81 263 HIS A O 1
ATOM 2068 N N . GLY A 1 264 ? -7.188 20.031 6.82 1 98.5 264 GLY A N 1
ATOM 2069 C CA . GLY A 1 264 ? -7.672 21.234 7.504 1 98.5 264 GLY A CA 1
ATOM 2070 C C . GLY A 1 264 ? -7.418 21.203 9 1 98.5 264 GLY A C 1
ATOM 2071 O O . GLY A 1 264 ? -7.824 22.109 9.719 1 98.5 264 GLY A O 1
ATOM 2072 N N . VAL A 1 265 ? -6.727 20.172 9.453 1 98.44 265 VAL A N 1
ATOM 2073 C CA . VAL A 1 265 ? -6.371 20.141 10.867 1 98.44 265 VAL A CA 1
ATOM 2074 C C . VAL A 1 265 ? -5.219 21.094 11.133 1 98.44 265 VAL A C 1
ATOM 2076 O O . VAL A 1 265 ? -5.004 21.516 12.273 1 98.44 265 VAL A O 1
ATOM 2079 N N . PHE A 1 266 ? -4.465 21.438 10.055 1 98.19 266 PHE A N 1
ATOM 2080 C CA . PHE A 1 266 ? -3.361 22.375 10.133 1 98.19 266 PHE A CA 1
ATOM 2081 C C . PHE A 1 266 ? -3.684 23.656 9.352 1 98.19 266 PHE A C 1
ATOM 2083 O O . PHE A 1 266 ? -4.398 23.609 8.344 1 98.19 266 PHE A O 1
ATOM 2090 N N . PRO A 1 267 ? -3.117 24.75 9.836 1 98.5 267 PRO A N 1
ATOM 2091 C CA . PRO A 1 267 ? -3.246 25.969 9.023 1 98.5 267 PRO A CA 1
ATOM 2092 C C . PRO A 1 267 ? -2.42 25.906 7.742 1 98.5 267 PRO A C 1
ATOM 2094 O O . PRO A 1 267 ? -1.37 25.266 7.707 1 98.5 267 PRO A O 1
ATOM 2097 N N . HIS A 1 268 ? -2.967 26.578 6.703 1 98.56 268 HIS A N 1
ATOM 2098 C CA . HIS A 1 268 ? -2.277 26.688 5.422 1 98.56 268 HIS A CA 1
ATOM 2099 C C . HIS A 1 268 ? -1.768 28.094 5.191 1 98.56 268 HIS A C 1
ATOM 2101 O O . HIS A 1 268 ? -2.326 29.062 5.727 1 98.56 268 HIS A O 1
ATOM 2107 N N . VAL A 1 269 ? -0.74 28.219 4.379 1 98.31 269 VAL A N 1
ATOM 2108 C CA . VAL A 1 269 ? -0.18 29.516 4.016 1 98.31 269 VAL A CA 1
ATOM 2109 C C . VAL A 1 269 ? -1.167 30.281 3.137 1 98.31 269 VAL A C 1
ATOM 2111 O O . VAL A 1 269 ? -1.958 29.672 2.41 1 98.31 269 VAL A O 1
ATOM 2114 N N . PRO A 1 270 ? -1.06 31.641 3.248 1 97.62 270 PRO A N 1
ATOM 2115 C CA . PRO A 1 270 ? -1.868 32.438 2.312 1 97.62 270 PRO A CA 1
ATOM 2116 C C . PRO A 1 270 ? -1.59 32.062 0.853 1 97.62 270 PRO A C 1
ATOM 2118 O O . PRO A 1 270 ? -0.431 31.906 0.466 1 97.62 270 PRO A O 1
ATOM 2121 N N . GLY A 1 271 ? -2.674 31.906 0.081 1 95.62 271 GLY A N 1
ATOM 2122 C CA . GLY A 1 271 ? -2.512 31.625 -1.335 1 95.62 271 GLY A CA 1
ATOM 2123 C C . GLY A 1 271 ? -2.648 30.141 -1.664 1 95.62 271 GLY A C 1
ATOM 2124 O O . GLY A 1 271 ? -2.777 29.781 -2.832 1 95.62 271 GLY A O 1
ATOM 2125 N N . ASP A 1 272 ? -2.674 29.281 -0.69 1 97.19 272 ASP A N 1
ATOM 2126 C CA . ASP A 1 272 ? -2.822 27.859 -0.917 1 97.19 272 ASP A CA 1
ATOM 2127 C C . ASP A 1 272 ? -4.223 27.516 -1.424 1 97.19 272 ASP A C 1
ATOM 2129 O O . ASP A 1 272 ? -4.406 26.547 -2.17 1 97.19 272 ASP A O 1
ATOM 2133 N N . GLY A 1 273 ? -5.164 28.234 -1.009 1 97.94 273 GLY A N 1
ATOM 2134 C CA . GLY A 1 273 ? -6.547 27.969 -1.366 1 97.94 273 GLY A CA 1
ATOM 2135 C C . GLY A 1 273 ? -7.312 27.234 -0.278 1 97.94 273 GLY A C 1
ATOM 2136 O O . GLY A 1 273 ? -8.539 27.172 -0.316 1 97.94 273 GLY A O 1
ATOM 2137 N N . ARG A 1 274 ? -6.629 26.719 0.668 1 98.25 274 ARG A N 1
ATOM 2138 C CA . ARG A 1 274 ? -7.273 26 1.761 1 98.25 274 ARG A CA 1
ATOM 2139 C C . ARG A 1 274 ? -7.066 26.719 3.09 1 98.25 274 ARG A C 1
ATOM 2141 O O . ARG A 1 274 ? -7.121 26.094 4.152 1 98.25 274 ARG A O 1
ATOM 2148 N N . GLU A 1 275 ? -6.863 28.047 3.074 1 97.69 275 GLU A N 1
ATOM 2149 C CA . GLU A 1 275 ? -6.605 28.844 4.266 1 97.69 275 GLU A CA 1
ATOM 2150 C C . GLU A 1 275 ? -7.781 28.797 5.234 1 97.69 275 GLU A C 1
ATOM 2152 O O . GLU A 1 275 ? -7.602 28.891 6.449 1 97.69 275 GLU A O 1
ATOM 2157 N N . TRP A 1 276 ? -8.93 28.594 4.598 1 98.44 276 TRP A N 1
ATOM 2158 C CA . TRP A 1 276 ? -10.141 28.672 5.418 1 98.44 276 TRP A CA 1
ATOM 2159 C C . TRP A 1 276 ? -10.797 27.297 5.531 1 98.44 276 TRP A C 1
ATOM 2161 O O . TRP A 1 276 ? -12.016 27.203 5.707 1 98.44 276 TRP A O 1
ATOM 2171 N N . VAL A 1 277 ? -10.109 26.266 5.262 1 98.81 277 VAL A N 1
ATOM 2172 C CA . VAL A 1 277 ? -10.539 24.922 5.613 1 98.81 277 VAL A CA 1
ATOM 2173 C C . VAL A 1 277 ? -10.047 24.562 7.016 1 98.81 277 VAL A C 1
ATOM 2175 O O . VAL A 1 277 ? -8.852 24.406 7.238 1 98.81 277 VAL A O 1
ATOM 2178 N N . VAL A 1 278 ? -10.945 24.5 7.949 1 98.94 278 VAL A N 1
ATOM 2179 C CA . VAL A 1 278 ? -10.609 24.312 9.359 1 98.94 278 VAL A CA 1
ATOM 2180 C C . VAL A 1 278 ? -11.32 23.078 9.898 1 98.94 278 VAL A C 1
ATOM 2182 O O . VAL A 1 278 ? -12.547 22.969 9.828 1 98.94 278 VAL A O 1
ATOM 2185 N N . THR A 1 279 ? -10.609 22.125 10.359 1 98.88 279 THR A N 1
ATOM 2186 C CA . THR A 1 279 ? -11.148 20.875 10.898 1 98.88 279 THR A CA 1
ATOM 2187 C C . THR A 1 279 ? -10.789 20.719 12.367 1 98.88 279 THR A C 1
ATOM 2189 O O . THR A 1 279 ? -9.758 21.219 12.82 1 98.88 279 THR A O 1
ATOM 2192 N N . ASP A 1 280 ? -11.609 20.078 13.141 1 98.75 280 ASP A N 1
ATOM 2193 C CA . ASP A 1 280 ? -11.32 19.75 14.531 1 98.75 280 ASP A CA 1
ATOM 2194 C C . ASP A 1 280 ? -9.922 19.156 14.68 1 98.75 280 ASP A C 1
ATOM 2196 O O . ASP A 1 280 ? -9.547 18.25 13.922 1 98.75 280 ASP A O 1
ATOM 2200 N N . PRO A 1 281 ? -9.133 19.672 15.625 1 97.94 281 PRO A N 1
ATOM 2201 C CA . PRO A 1 281 ? -7.746 19.203 15.75 1 97.94 281 PRO A CA 1
ATOM 2202 C C . PRO A 1 281 ? -7.648 17.734 16.156 1 97.94 281 PRO A C 1
ATOM 2204 O O . PRO A 1 281 ? -6.59 17.125 16.016 1 97.94 281 PRO A O 1
ATOM 2207 N N . LEU A 1 282 ? -8.719 17.125 16.641 1 98.31 282 LEU A N 1
ATOM 2208 C CA . LEU A 1 282 ? -8.727 15.727 17.062 1 98.31 282 LEU A CA 1
ATOM 2209 C C . LEU A 1 282 ? -9.391 14.844 16.016 1 98.31 282 LEU A C 1
ATOM 2211 O O . LEU A 1 282 ? -9.906 13.766 16.328 1 98.31 282 LEU A O 1
ATOM 2215 N N . ALA A 1 283 ? -9.438 15.336 14.766 1 98.81 283 ALA A N 1
ATOM 2216 C CA . ALA A 1 283 ? -9.93 14.547 13.641 1 98.81 283 ALA A CA 1
ATOM 2217 C C . ALA A 1 283 ? -8.852 13.602 13.125 1 98.81 283 ALA A C 1
ATOM 2219 O O . ALA A 1 283 ? -7.672 13.961 13.07 1 98.81 283 ALA A O 1
ATOM 2220 N N . GLN A 1 284 ? -9.266 12.422 12.828 1 98.56 284 GLN A N 1
ATOM 2221 C CA . GLN A 1 284 ? -8.336 11.438 12.281 1 98.56 284 GLN A CA 1
ATOM 2222 C C . GLN A 1 284 ? -8.992 10.609 11.18 1 98.56 284 GLN A C 1
ATOM 2224 O O . GLN A 1 284 ? -10.109 10.117 11.352 1 98.56 284 GLN A O 1
ATOM 2229 N N . ARG A 1 285 ? -8.352 10.539 10.055 1 98.44 285 ARG A N 1
ATOM 2230 C CA . ARG A 1 285 ? -8.789 9.617 9.008 1 98.44 285 ARG A CA 1
ATOM 2231 C C . ARG A 1 285 ? -8.453 8.172 9.375 1 98.44 285 ARG A C 1
ATOM 2233 O O . ARG A 1 285 ? -7.359 7.898 9.875 1 98.44 285 ARG A O 1
ATOM 2240 N N . VAL A 1 286 ? -9.391 7.293 9.211 1 98.06 286 VAL A N 1
ATOM 2241 C CA . VAL A 1 286 ? -9.148 5.863 9.383 1 98.06 286 VAL A CA 1
ATOM 2242 C C . VAL A 1 286 ? -9.461 5.125 8.086 1 98.06 286 VAL A C 1
ATOM 2244 O O . VAL A 1 286 ? -10.375 5.512 7.348 1 98.06 286 VAL A O 1
ATOM 2247 N N . GLN A 1 287 ? -8.719 4.16 7.766 1 96.44 287 GLN A N 1
ATOM 2248 C CA . GLN A 1 287 ? -8.875 3.354 6.559 1 96.44 287 GLN A CA 1
ATOM 2249 C C . GLN A 1 287 ? -8.344 1.938 6.773 1 96.44 287 GLN A C 1
ATOM 2251 O O . GLN A 1 287 ? -7.711 1.653 7.789 1 96.44 287 GLN A O 1
ATOM 2256 N N . SER A 1 288 ? -8.648 1.101 5.871 1 95.12 288 SER A N 1
ATOM 2257 C CA . SER A 1 288 ? -8.117 -0.258 5.902 1 95.12 288 SER A CA 1
ATOM 2258 C C . SER A 1 288 ? -6.645 -0.286 5.516 1 95.12 288 SER A C 1
ATOM 2260 O O . SER A 1 288 ? -6.219 0.44 4.613 1 95.12 288 SER A O 1
ATOM 2262 N N . GLU A 1 289 ? -5.891 -1.041 6.273 1 92.44 289 GLU A N 1
ATOM 2263 C CA . GLU A 1 289 ? -4.477 -1.267 5.988 1 92.44 289 GLU A CA 1
ATOM 2264 C C . GLU A 1 289 ? -4.141 -2.756 5.996 1 92.44 289 GLU A C 1
ATOM 2266 O O . GLU A 1 289 ? -3.605 -3.273 6.977 1 92.44 289 GLU A O 1
ATOM 2271 N N . ASP A 1 290 ? -4.293 -3.377 4.879 1 83.5 290 ASP A N 1
ATOM 2272 C CA . ASP A 1 290 ? -4.031 -4.812 4.781 1 83.5 290 ASP A CA 1
ATOM 2273 C C . ASP A 1 290 ? -2.572 -5.129 5.094 1 83.5 290 ASP A C 1
ATOM 2275 O O . ASP A 1 290 ? -1.667 -4.438 4.617 1 83.5 290 ASP A O 1
ATOM 2279 N N . GLY A 1 291 ? -2.385 -6.105 5.926 1 83.94 291 GLY A N 1
ATOM 2280 C CA . GLY A 1 291 ? -1.041 -6.574 6.223 1 83.94 291 GLY A CA 1
ATOM 2281 C C . GLY A 1 291 ? -0.399 -5.848 7.391 1 83.94 291 GLY A C 1
ATOM 2282 O O . GLY A 1 291 ? 0.691 -6.215 7.832 1 83.94 291 GLY A O 1
ATOM 2283 N N . ARG A 1 292 ? -1.106 -4.883 7.926 1 91.31 292 ARG A N 1
ATOM 2284 C CA . ARG A 1 292 ? -0.552 -4.109 9.031 1 91.31 292 ARG A CA 1
ATOM 2285 C C . ARG A 1 292 ? -0.47 -4.949 10.297 1 91.31 292 ARG A C 1
ATOM 2287 O O . ARG A 1 292 ? -1.296 -5.836 10.516 1 91.31 292 ARG A O 1
ATOM 2294 N N . SER A 1 293 ? 0.583 -4.664 11.109 1 92.44 293 SER A N 1
ATOM 2295 C CA . SER A 1 293 ? 0.688 -5.285 12.422 1 92.44 293 SER A CA 1
ATOM 2296 C C . SER A 1 293 ? -0.187 -4.566 13.445 1 92.44 293 SER A C 1
ATOM 2298 O O . SER A 1 293 ? -0.369 -3.35 13.367 1 92.44 293 SER A O 1
ATOM 2300 N N . MET A 1 294 ? -0.794 -5.258 14.281 1 94.94 294 MET A N 1
ATOM 2301 C CA . MET A 1 294 ? -1.539 -4.695 15.406 1 94.94 294 MET A CA 1
ATOM 2302 C C . MET A 1 294 ? -1.253 -5.465 16.688 1 94.94 294 MET A C 1
ATOM 2304 O O . MET A 1 294 ? -1.012 -6.672 16.656 1 94.94 294 MET A O 1
ATOM 2308 N N . LYS A 1 295 ? -1.264 -4.801 17.844 1 97.44 295 LYS A N 1
ATOM 2309 C CA . LYS A 1 295 ? -0.837 -5.43 19.094 1 97.44 295 LYS A CA 1
ATOM 2310 C C . LYS A 1 295 ? -1.786 -5.086 20.234 1 97.44 295 LYS A C 1
ATOM 2312 O O . LYS A 1 295 ? -1.96 -3.914 20.578 1 97.44 295 LYS A O 1
ATOM 2317 N N . GLY A 1 296 ? -2.385 -6.066 20.75 1 97.62 296 GLY A N 1
ATOM 2318 C CA . GLY A 1 296 ? -3.066 -6.016 22.031 1 97.62 296 GLY A CA 1
ATOM 2319 C C . GLY A 1 296 ? -4.32 -5.156 22.016 1 97.62 296 GLY A C 1
ATOM 2320 O O . GLY A 1 296 ? -4.645 -4.496 23 1 97.62 296 GLY A O 1
ATOM 2321 N N . VAL A 1 297 ? -5.012 -5.039 20.953 1 98.06 297 VAL A N 1
ATOM 2322 C CA . VAL A 1 297 ? -6.219 -4.227 20.844 1 98.06 297 VAL A CA 1
ATOM 2323 C C . VAL A 1 297 ? -7.441 -5.051 21.234 1 98.06 297 VAL A C 1
ATOM 2325 O O . VAL A 1 297 ? -7.562 -6.215 20.844 1 98.06 297 VAL A O 1
ATOM 2328 N N . ASP A 1 298 ? -8.242 -4.602 22.125 1 98.12 298 ASP A N 1
ATOM 2329 C CA . ASP A 1 298 ? -9.547 -5.219 22.359 1 98.12 298 ASP A CA 1
ATOM 2330 C C . ASP A 1 298 ? -10.484 -4.992 21.172 1 98.12 298 ASP A C 1
ATOM 2332 O O . ASP A 1 298 ? -11.109 -3.934 21.062 1 98.12 298 ASP A O 1
ATOM 2336 N N . LEU A 1 299 ? -10.656 -6.035 20.359 1 97.25 299 LEU A N 1
ATOM 2337 C CA . LEU A 1 299 ? -11.406 -5.898 19.109 1 97.25 299 LEU A CA 1
ATOM 2338 C C . LEU A 1 299 ? -12.883 -6.234 19.328 1 97.25 299 LEU A C 1
ATOM 2340 O O . LEU A 1 299 ? -13.688 -6.113 18.406 1 97.25 299 LEU A O 1
ATOM 2344 N N . ARG A 1 300 ? -13.344 -6.613 20.547 1 96.81 300 ARG A N 1
ATOM 2345 C CA . ARG A 1 300 ? -14.68 -7.137 20.828 1 96.81 300 ARG A CA 1
ATOM 2346 C C . ARG A 1 300 ? -15.758 -6.16 20.375 1 96.81 300 ARG A C 1
ATOM 2348 O O . ARG A 1 300 ? -16.828 -6.574 19.938 1 96.81 300 ARG A O 1
ATOM 2355 N N . PRO A 1 301 ? -15.492 -4.887 20.281 1 97.19 301 PRO A N 1
ATOM 2356 C CA . PRO A 1 301 ? -16.531 -3.975 19.781 1 97.19 301 PRO A CA 1
ATOM 2357 C C . PRO A 1 301 ? -16.844 -4.195 18.312 1 97.19 301 PRO A C 1
ATOM 2359 O O . PRO A 1 301 ? -17.953 -3.881 17.859 1 97.19 301 PRO A O 1
ATOM 2362 N N . PHE A 1 302 ? -15.906 -4.715 17.531 1 96.94 302 PHE A N 1
ATOM 2363 C CA . PHE A 1 302 ? -16.125 -4.836 16.094 1 96.94 302 PHE A CA 1
ATOM 2364 C C . PHE A 1 302 ? -15.945 -6.281 15.641 1 96.94 302 PHE A C 1
ATOM 2366 O O . PHE A 1 302 ? -16.516 -6.695 14.625 1 96.94 302 PHE A O 1
ATOM 2373 N N . VAL A 1 303 ? -15.086 -7.039 16.266 1 95.19 303 VAL A N 1
ATOM 2374 C CA . VAL A 1 303 ? -14.766 -8.414 15.914 1 95.19 303 VAL A CA 1
ATOM 2375 C C . VAL A 1 303 ? -14.891 -9.305 17.141 1 95.19 303 VAL A C 1
ATOM 2377 O O . VAL A 1 303 ? -14.148 -9.141 18.125 1 95.19 303 VAL A O 1
ATOM 2380 N N . HIS A 1 304 ? -15.773 -10.219 17.078 1 93.81 304 HIS A N 1
ATOM 2381 C CA . HIS A 1 304 ? -16.047 -11.039 18.266 1 93.81 304 HIS A CA 1
ATOM 2382 C C . HIS A 1 304 ? -16.547 -12.422 17.875 1 93.81 304 HIS A C 1
ATOM 2384 O O . HIS A 1 304 ? -16.922 -12.648 16.719 1 93.81 304 HIS A O 1
ATOM 2390 N N . ASP A 1 305 ? -16.422 -13.383 18.75 1 90.31 305 ASP A N 1
ATOM 2391 C CA . ASP A 1 305 ? -16.984 -14.719 18.594 1 90.31 305 ASP A CA 1
ATOM 2392 C C . ASP A 1 305 ? -16.391 -15.445 17.391 1 90.31 305 ASP A C 1
ATOM 2394 O O . ASP A 1 305 ? -17.109 -15.984 16.562 1 90.31 305 ASP A O 1
ATOM 2398 N N . LEU A 1 306 ? -15.102 -15.328 17.344 1 90.06 306 LEU A N 1
ATOM 2399 C CA . LEU A 1 306 ? -14.414 -15.984 16.234 1 90.06 306 LEU A CA 1
ATOM 2400 C C . LEU A 1 306 ? -14.586 -17.5 16.312 1 90.06 306 LEU A C 1
ATOM 2402 O O . LEU A 1 306 ? -14.836 -18.047 17.391 1 90.06 306 LEU A O 1
ATOM 2406 N N . PRO A 1 307 ? -14.461 -18.109 15.141 1 86 307 PRO A N 1
ATOM 2407 C CA . PRO A 1 307 ? -14.547 -19.578 15.164 1 86 307 PRO A CA 1
ATOM 2408 C C . PRO A 1 307 ? -13.5 -20.219 16.062 1 86 307 PRO A C 1
ATOM 2410 O O . PRO A 1 307 ? -12.414 -19.656 16.25 1 86 307 PRO A O 1
ATOM 2413 N N . LEU A 1 308 ? -13.75 -21.406 16.625 1 82.94 308 LEU A N 1
ATOM 2414 C CA . LEU A 1 308 ? -12.875 -22.188 17.469 1 82.94 308 LEU A CA 1
ATOM 2415 C C . LEU A 1 308 ? -12.609 -21.469 18.797 1 82.94 308 LEU A C 1
ATOM 2417 O O . LEU A 1 308 ? -11.688 -21.844 19.531 1 82.94 308 LEU A O 1
ATOM 2421 N N . GLY A 1 309 ? -13.281 -20.344 19.078 1 81.19 309 GLY A N 1
ATOM 2422 C CA . GLY A 1 309 ? -13.281 -19.688 20.375 1 81.19 309 GLY A CA 1
ATOM 2423 C C . GLY A 1 309 ? -12.094 -18.766 20.562 1 81.19 309 GLY A C 1
ATOM 2424 O O . GLY A 1 309 ? -11.688 -18.5 21.703 1 81.19 309 GLY A O 1
ATOM 2425 N N . GLN A 1 310 ? -11.555 -18.375 19.5 1 84.06 310 GLN A N 1
ATOM 2426 C CA . GLN A 1 310 ? -10.438 -17.453 19.625 1 84.06 310 GLN A CA 1
ATOM 2427 C C . GLN A 1 310 ? -10.867 -16.141 20.281 1 84.06 310 GLN A C 1
ATOM 2429 O O . GLN A 1 310 ? -11.891 -15.555 19.906 1 84.06 310 GLN A O 1
ATOM 2434 N N . ASP A 1 311 ? -10.125 -15.727 21.281 1 91.25 311 ASP A N 1
ATOM 2435 C CA . ASP A 1 311 ? -10.43 -14.516 22.047 1 91.25 311 ASP A CA 1
ATOM 2436 C C . ASP A 1 311 ? -9.906 -13.273 21.328 1 91.25 311 ASP A C 1
ATOM 2438 O O . ASP A 1 311 ? -8.789 -13.281 20.797 1 91.25 311 ASP A O 1
ATOM 2442 N N . THR A 1 312 ? -10.773 -12.188 21.25 1 95.25 312 THR A N 1
ATOM 2443 C CA . THR A 1 312 ? -10.359 -10.969 20.562 1 95.25 312 THR A CA 1
ATOM 2444 C C . THR A 1 312 ? -10.195 -9.82 21.547 1 95.25 312 THR A C 1
ATOM 2446 O O . THR A 1 312 ? -10.078 -8.656 21.156 1 95.25 312 THR A O 1
ATOM 2449 N N . ALA A 1 313 ? -10.164 -10.102 22.891 1 96.38 313 ALA A N 1
ATOM 2450 C CA . ALA A 1 313 ? -10.047 -9.094 23.922 1 96.38 313 ALA A CA 1
ATOM 2451 C C . ALA A 1 313 ? -8.641 -8.492 23.953 1 96.38 313 ALA A C 1
ATOM 2453 O O . ALA A 1 313 ? -8.445 -7.367 24.422 1 96.38 313 ALA A O 1
ATOM 2454 N N . PHE A 1 314 ? -7.723 -9.219 23.625 1 97.19 314 PHE A N 1
ATOM 2455 C CA . PHE A 1 314 ? -6.332 -8.812 23.484 1 97.19 314 PHE A CA 1
ATOM 2456 C C . PHE A 1 314 ? -5.73 -9.352 22.188 1 97.19 314 PHE A C 1
ATOM 2458 O O . PHE A 1 314 ? -4.801 -10.156 22.234 1 97.19 314 PHE A O 1
ATOM 2465 N N . PHE A 1 315 ? -6.168 -8.82 21.125 1 95.62 315 PHE A N 1
ATOM 2466 C CA . PHE A 1 315 ? -5.875 -9.391 19.812 1 95.62 315 PHE A CA 1
ATOM 2467 C C . PHE A 1 315 ? -4.594 -8.805 19.25 1 95.62 315 PHE A C 1
ATOM 2469 O O . PHE A 1 315 ? -4.383 -7.59 19.297 1 95.62 315 PHE A O 1
ATOM 2476 N N . SER A 1 316 ? -3.738 -9.664 18.719 1 94.56 316 SER A N 1
ATOM 2477 C CA . SER A 1 316 ? -2.506 -9.273 18.047 1 94.56 316 SER A CA 1
ATOM 2478 C C . SER A 1 316 ? -2.287 -10.094 16.781 1 94.56 316 SER A C 1
ATOM 2480 O O . SER A 1 316 ? -2.605 -11.289 16.75 1 94.56 316 SER A O 1
ATOM 2482 N N . THR A 1 317 ? -1.846 -9.453 15.758 1 91.31 317 THR A N 1
ATOM 2483 C CA . THR A 1 317 ? -1.492 -10.133 14.523 1 91.31 317 THR A CA 1
ATOM 2484 C C . THR A 1 317 ? -0.431 -9.344 13.758 1 91.31 317 THR A C 1
ATOM 2486 O O . THR A 1 317 ? -0.347 -8.125 13.883 1 91.31 317 THR A O 1
ATOM 2489 N N . GLU A 1 318 ? 0.402 -10 13.016 1 88.75 318 GLU A N 1
ATOM 2490 C CA . GLU A 1 318 ? 1.414 -9.359 12.18 1 88.75 318 GLU A CA 1
ATOM 2491 C C . GLU A 1 318 ? 0.871 -9.055 10.789 1 88.75 318 GLU A C 1
ATOM 2493 O O . GLU A 1 318 ? 1.515 -8.359 10.008 1 88.75 318 GLU A O 1
ATOM 2498 N N . ASP A 1 319 ? -0.29 -9.539 10.578 1 87.06 319 ASP A N 1
ATOM 2499 C CA . ASP A 1 319 ? -0.869 -9.422 9.242 1 87.06 319 ASP A CA 1
ATOM 2500 C C . ASP A 1 319 ? -2.391 -9.305 9.312 1 87.06 319 ASP A C 1
ATOM 2502 O O . ASP A 1 319 ? -3.105 -10.258 8.992 1 87.06 319 ASP A O 1
ATOM 2506 N N . ALA A 1 320 ? -2.836 -8.148 9.539 1 89.88 320 ALA A N 1
ATOM 2507 C CA . ALA A 1 320 ? -4.266 -7.918 9.719 1 89.88 320 ALA A CA 1
ATOM 2508 C C . ALA A 1 320 ? -4.988 -7.871 8.375 1 89.88 320 ALA A C 1
ATOM 2510 O O . ALA A 1 320 ? -4.461 -7.324 7.402 1 89.88 320 ALA A O 1
ATOM 2511 N N . SER A 1 321 ? -6.195 -8.383 8.352 1 87.19 321 SER A N 1
ATOM 2512 C CA . SER A 1 321 ? -7.07 -8.211 7.199 1 87.19 321 SER A CA 1
ATOM 2513 C C . SER A 1 321 ? -7.602 -6.785 7.117 1 87.19 321 SER A C 1
ATOM 2515 O O . SER A 1 321 ? -7.457 -6.008 8.062 1 87.19 321 SER A O 1
ATOM 2517 N N . GLY A 1 322 ? -8.219 -6.426 6.043 1 89.56 322 GLY A N 1
ATOM 2518 C CA . GLY A 1 322 ? -8.766 -5.09 5.852 1 89.56 322 GLY A CA 1
ATOM 2519 C C . GLY A 1 322 ? -9.773 -4.699 6.918 1 89.56 322 GLY A C 1
ATOM 2520 O O . GLY A 1 322 ? -9.703 -3.602 7.473 1 89.56 322 GLY A O 1
ATOM 2521 N N . SER A 1 323 ? -10.664 -5.621 7.219 1 93.62 323 SER A N 1
ATOM 2522 C CA . SER A 1 323 ? -11.695 -5.316 8.203 1 93.62 323 SER A CA 1
ATOM 2523 C C . SER A 1 323 ? -11.109 -5.223 9.609 1 93.62 323 SER A C 1
ATOM 2525 O O . SER A 1 323 ? -11.453 -4.316 10.367 1 93.62 323 SER A O 1
ATOM 2527 N N . THR A 1 324 ? -10.148 -6.121 9.898 1 93.5 324 THR A N 1
ATOM 2528 C CA . THR A 1 324 ? -9.531 -6.145 11.219 1 93.5 324 THR A CA 1
ATOM 2529 C C . THR A 1 324 ? -8.664 -4.906 11.43 1 93.5 324 THR A C 1
ATOM 2531 O O . THR A 1 324 ? -8.68 -4.309 12.508 1 93.5 324 THR A O 1
ATOM 2534 N N . SER A 1 325 ? -7.945 -4.535 10.383 1 95.69 325 SER A N 1
ATOM 2535 C CA . SER A 1 325 ? -7.082 -3.361 10.484 1 95.69 325 SER A CA 1
ATOM 2536 C C . SER A 1 325 ? -7.898 -2.088 10.672 1 95.69 325 SER A C 1
ATOM 2538 O O . SER A 1 325 ? -7.523 -1.207 11.445 1 95.69 325 SER A O 1
ATOM 2540 N N . LEU A 1 326 ? -9.016 -1.973 9.938 1 97.31 326 LEU A N 1
ATOM 2541 C CA . LEU A 1 326 ? -9.875 -0.804 10.07 1 97.31 326 LEU A CA 1
ATOM 2542 C C . LEU A 1 326 ? -10.492 -0.737 11.469 1 97.31 326 LEU A C 1
ATOM 2544 O O . LEU A 1 326 ? -10.523 0.328 12.086 1 97.31 326 LEU A O 1
ATOM 2548 N N . ALA A 1 327 ? -10.93 -1.885 11.969 1 97.69 327 ALA A N 1
ATOM 2549 C CA . ALA A 1 327 ? -11.461 -1.95 13.328 1 97.69 327 ALA A CA 1
ATOM 2550 C C . ALA A 1 327 ? -10.422 -1.481 14.352 1 97.69 327 ALA A C 1
ATOM 2552 O O . ALA A 1 327 ? -10.727 -0.668 15.227 1 97.69 327 ALA A O 1
ATOM 2553 N N . ALA A 1 328 ? -9.234 -1.997 14.156 1 98.06 328 ALA A N 1
ATOM 2554 C CA . ALA A 1 328 ? -8.148 -1.611 15.055 1 98.06 328 ALA A CA 1
ATOM 2555 C C . ALA A 1 328 ? -7.859 -0.116 14.953 1 98.06 328 ALA A C 1
ATOM 2557 O O . ALA A 1 328 ? -7.66 0.553 15.969 1 98.06 328 ALA A O 1
ATOM 2558 N N . ALA A 1 329 ? -7.84 0.399 13.742 1 98.25 329 ALA A N 1
ATOM 2559 C CA . ALA A 1 329 ? -7.555 1.816 13.531 1 98.25 329 ALA A CA 1
ATOM 2560 C C . ALA A 1 329 ? -8.57 2.695 14.25 1 98.25 329 ALA A C 1
ATOM 2562 O O . ALA A 1 329 ? -8.211 3.715 14.844 1 98.25 329 ALA A O 1
ATOM 2563 N N . ILE A 1 330 ? -9.805 2.285 14.203 1 98.62 330 ILE A N 1
ATOM 2564 C CA . ILE A 1 330 ? -10.867 3.039 14.859 1 98.62 330 ILE A CA 1
ATOM 2565 C C . ILE A 1 330 ? -10.664 3.014 16.375 1 98.62 330 ILE A C 1
ATOM 2567 O O . ILE A 1 330 ? -10.664 4.059 17.031 1 98.62 330 ILE A O 1
ATOM 2571 N N . LEU A 1 331 ? -10.414 1.854 16.906 1 98.75 331 LEU A N 1
ATOM 2572 C CA . LEU A 1 331 ? -10.273 1.708 18.359 1 98.75 331 LEU A CA 1
ATOM 2573 C C . LEU A 1 331 ? -9.008 2.402 18.844 1 98.75 331 LEU A C 1
ATOM 2575 O O . LEU A 1 331 ? -9 3.01 19.922 1 98.75 331 LEU A O 1
ATOM 2579 N N . GLU A 1 332 ? -7.953 2.316 18.047 1 98.62 332 GLU A N 1
ATOM 2580 C CA . GLU A 1 332 ? -6.711 3.01 18.375 1 98.62 332 GLU A CA 1
ATOM 2581 C C . GLU A 1 332 ? -6.906 4.523 18.375 1 98.62 332 GLU A C 1
ATOM 2583 O O . GLU A 1 332 ? -6.359 5.227 19.219 1 98.62 332 GLU A O 1
ATOM 2588 N N . ALA A 1 333 ? -7.645 5.059 17.406 1 98.56 333 ALA A N 1
ATOM 2589 C CA . ALA A 1 333 ? -7.945 6.488 17.359 1 98.56 333 ALA A CA 1
ATOM 2590 C C . ALA A 1 333 ? -8.758 6.926 18.578 1 98.56 333 ALA A C 1
ATOM 2592 O O . ALA A 1 333 ? -8.477 7.965 19.172 1 98.56 333 ALA A O 1
ATOM 2593 N N . LEU A 1 334 ? -9.703 6.102 18.938 1 98.56 334 LEU A N 1
ATOM 2594 C CA . LEU A 1 334 ? -10.531 6.395 20.109 1 98.56 334 LEU A CA 1
ATOM 2595 C C . LEU A 1 334 ? -9.695 6.367 21.391 1 98.56 334 LEU A C 1
ATOM 2597 O O . LEU A 1 334 ? -9.883 7.203 22.281 1 98.56 334 LEU A O 1
ATOM 2601 N N . GLU A 1 335 ? -8.797 5.402 21.406 1 98.38 335 GLU A N 1
ATOM 2602 C CA . GLU A 1 335 ? -7.875 5.297 22.547 1 98.38 335 GLU A CA 1
ATOM 2603 C C . GLU A 1 335 ? -7.105 6.598 22.75 1 98.38 335 GLU A C 1
ATOM 2605 O O . GLU A 1 335 ? -6.824 6.984 23.891 1 98.38 335 GLU A O 1
ATOM 2610 N N . MET A 1 336 ? -6.84 7.312 21.688 1 98.12 336 MET A N 1
ATOM 2611 C CA . MET A 1 336 ? -6.031 8.531 21.734 1 98.12 336 MET A CA 1
ATOM 2612 C C . MET A 1 336 ? -6.91 9.766 21.859 1 98.12 336 MET A C 1
ATOM 2614 O O . MET A 1 336 ? -6.406 10.891 21.922 1 98.12 336 MET A O 1
ATOM 2618 N N . GLY A 1 337 ? -8.25 9.578 21.844 1 97.69 337 GLY A N 1
ATOM 2619 C CA . GLY A 1 337 ? -9.164 10.68 22.125 1 97.69 337 GLY A CA 1
ATOM 2620 C C . GLY A 1 337 ? -9.672 11.359 20.875 1 97.69 337 GLY A C 1
ATOM 2621 O O . GLY A 1 337 ? -10.117 12.516 20.922 1 97.69 337 GLY A O 1
ATOM 2622 N N . ALA A 1 338 ? -9.633 10.664 19.734 1 98.38 338 ALA A N 1
ATOM 2623 C CA . ALA A 1 338 ? -10.188 11.234 18.516 1 98.38 338 ALA A CA 1
ATOM 2624 C C . ALA A 1 338 ? -11.656 11.586 18.688 1 98.38 338 ALA A C 1
ATOM 2626 O O . ALA A 1 338 ? -12.414 10.844 19.312 1 98.38 338 ALA A O 1
ATOM 2627 N N . ARG A 1 339 ? -12.039 12.75 18.094 1 98.19 339 ARG A N 1
ATOM 2628 C CA . ARG A 1 339 ? -13.414 13.234 18.219 1 98.19 339 ARG A CA 1
ATOM 2629 C C . ARG A 1 339 ? -14.133 13.219 16.875 1 98.19 339 ARG A C 1
ATOM 2631 O O . ARG A 1 339 ? -15.359 13.305 16.828 1 98.19 339 ARG A O 1
ATOM 2638 N N . VAL A 1 340 ? -13.422 13.172 15.859 1 98.81 340 VAL A N 1
ATOM 2639 C CA . VAL A 1 340 ? -13.961 13.094 14.508 1 98.81 340 VAL A CA 1
ATOM 2640 C C . VAL A 1 340 ? -13.227 12.016 13.719 1 98.81 340 VAL A C 1
ATOM 2642 O O . VAL A 1 340 ? -11.992 11.992 13.68 1 98.81 340 VAL A O 1
ATOM 2645 N N . LEU A 1 341 ? -13.938 11.062 13.195 1 98.81 341 LEU A N 1
ATOM 2646 C CA . LEU A 1 341 ? -13.367 10.062 12.305 1 98.81 341 LEU A CA 1
ATOM 2647 C C . LEU A 1 341 ? -13.758 10.336 10.852 1 98.81 341 LEU A C 1
ATOM 2649 O O . LEU A 1 341 ? -14.938 10.531 10.555 1 98.81 341 LEU A O 1
ATOM 2653 N N . LEU A 1 342 ? -12.797 10.5 10.016 1 98.81 342 LEU A N 1
ATOM 2654 C CA . LEU A 1 342 ? -12.992 10.703 8.578 1 98.81 342 LEU A CA 1
ATOM 2655 C C . LEU A 1 342 ? -12.781 9.398 7.812 1 98.81 342 LEU A C 1
ATOM 2657 O O . LEU A 1 342 ? -11.734 8.758 7.934 1 98.81 342 LEU A O 1
ATOM 2661 N N . LEU A 1 343 ? -13.789 8.938 7.082 1 98.12 343 LEU A N 1
ATOM 2662 C CA . LEU A 1 343 ? -13.75 7.668 6.371 1 98.12 343 LEU A CA 1
ATOM 2663 C C . LEU A 1 343 ? -14.156 7.848 4.914 1 98.12 343 LEU A C 1
ATOM 2665 O O . LEU A 1 343 ? -14.938 8.742 4.59 1 98.12 343 LEU A O 1
ATOM 2669 N N . ASP A 1 344 ? -13.602 7.105 4.105 1 96.25 344 ASP A N 1
ATOM 2670 C CA . ASP A 1 344 ? -13.984 6.973 2.705 1 96.25 344 ASP A CA 1
ATOM 2671 C C . ASP A 1 344 ? -14.398 5.539 2.381 1 96.25 344 ASP A C 1
ATOM 2673 O O . ASP A 1 344 ? -13.648 4.598 2.641 1 96.25 344 ASP A O 1
ATOM 2677 N N . GLU A 1 345 ? -15.539 5.434 1.855 1 95.62 345 GLU A N 1
ATOM 2678 C CA . GLU A 1 345 ? -16.094 4.125 1.523 1 95.62 345 GLU A CA 1
ATOM 2679 C C . GLU A 1 345 ? -15.109 3.311 0.682 1 95.62 345 GLU A C 1
ATOM 2681 O O . GLU A 1 345 ? -14.961 2.104 0.882 1 95.62 345 GLU A O 1
ATOM 2686 N N . ASP A 1 346 ? -14.414 3.926 -0.163 1 93.06 346 ASP A N 1
ATOM 2687 C CA . ASP A 1 346 ? -13.578 3.234 -1.139 1 93.06 346 ASP A CA 1
ATOM 2688 C C . ASP A 1 346 ? -12.266 2.775 -0.509 1 93.06 346 ASP A C 1
ATOM 2690 O O . ASP A 1 346 ? -11.555 1.95 -1.083 1 93.06 346 ASP A O 1
ATOM 2694 N N . THR A 1 347 ? -11.891 3.285 0.64 1 93.19 347 THR A N 1
ATOM 2695 C CA . THR A 1 347 ? -10.656 2.863 1.299 1 93.19 347 THR A CA 1
ATOM 2696 C C . THR A 1 347 ? -10.969 2.121 2.596 1 93.19 347 THR A C 1
ATOM 2698 O O . THR A 1 347 ? -10.078 1.904 3.42 1 93.19 347 THR A O 1
ATOM 2701 N N . SER A 1 348 ? -12.227 1.805 2.795 1 95.25 348 SER A N 1
ATOM 2702 C CA . SER A 1 348 ? -12.68 1.052 3.959 1 95.25 348 SER A CA 1
ATOM 2703 C C . SER A 1 348 ? -13.156 -0.343 3.566 1 95.25 348 SER A C 1
ATOM 2705 O O . SER A 1 348 ? -13.859 -0.507 2.566 1 95.25 348 SER A O 1
ATOM 2707 N N . ALA A 1 349 ? -12.742 -1.311 4.332 1 94.44 349 ALA A N 1
ATOM 2708 C CA . ALA A 1 349 ? -13.273 -2.65 4.094 1 94.44 349 ALA A CA 1
ATOM 2709 C C . ALA A 1 349 ? -14.797 -2.66 4.156 1 94.44 349 ALA A C 1
ATOM 2711 O O . ALA A 1 349 ? -15.383 -2.256 5.164 1 94.44 349 ALA A O 1
ATOM 2712 N N . THR A 1 350 ? -15.383 -3.123 3.158 1 94.38 350 THR A N 1
ATOM 2713 C CA . THR A 1 350 ? -16.828 -3.07 3.012 1 94.38 350 THR A CA 1
ATOM 2714 C C . THR A 1 350 ? -17.516 -3.857 4.125 1 94.38 350 THR A C 1
ATOM 2716 O O . THR A 1 350 ? -18.531 -3.41 4.68 1 94.38 350 THR A O 1
ATOM 2719 N N . ASN A 1 351 ? -16.922 -4.949 4.535 1 92.62 351 ASN A N 1
ATOM 2720 C CA . ASN A 1 351 ? -17.531 -5.82 5.531 1 92.62 351 ASN A CA 1
ATOM 2721 C C . ASN A 1 351 ? -17.609 -5.145 6.895 1 92.62 351 ASN A C 1
ATOM 2723 O O . ASN A 1 351 ? -18.406 -5.539 7.742 1 92.62 351 ASN A O 1
ATOM 2727 N N . LEU A 1 352 ? -16.781 -4.172 7.082 1 94.88 352 LEU A N 1
ATOM 2728 C CA . LEU A 1 352 ? -16.844 -3.43 8.336 1 94.88 352 LEU A CA 1
ATOM 2729 C C . LEU A 1 352 ? -17.719 -2.189 8.188 1 94.88 352 LEU A C 1
ATOM 2731 O O . LEU A 1 352 ? -18.125 -1.586 9.18 1 94.88 352 LEU A O 1
ATOM 2735 N N . LEU A 1 353 ? -17.922 -1.81 7 1 95.19 353 LEU A N 1
ATOM 2736 C CA . LEU A 1 353 ? -18.75 -0.638 6.762 1 95.19 353 LEU A CA 1
ATOM 2737 C C . LEU A 1 353 ? -20.234 -0.995 6.852 1 95.19 353 LEU A C 1
ATOM 2739 O O . LEU A 1 353 ? -21.016 -0.263 7.461 1 95.19 353 LEU A O 1
ATOM 2743 N N . VAL A 1 354 ? -20.516 -2.164 6.199 1 94 354 VAL A N 1
ATOM 2744 C CA . VAL A 1 354 ? -21.953 -2.438 6.082 1 94 354 VAL A CA 1
ATOM 2745 C C . VAL A 1 354 ? -22.188 -3.943 5.969 1 94 354 VAL A C 1
ATOM 2747 O O . VAL A 1 354 ? -21.297 -4.68 5.516 1 94 354 VAL A O 1
ATOM 2750 N N . ARG A 1 355 ? -23.297 -4.383 6.449 1 94.38 355 ARG A N 1
ATOM 2751 C CA . ARG A 1 355 ? -23.953 -5.664 6.191 1 94.38 355 ARG A CA 1
ATOM 2752 C C . ARG A 1 355 ? -25.438 -5.469 5.906 1 94.38 355 ARG A C 1
ATOM 2754 O O . ARG A 1 355 ? -26.219 -5.188 6.816 1 94.38 355 ARG A O 1
ATOM 2761 N N . ASP A 1 356 ? -25.812 -5.617 4.676 1 94.62 356 ASP A N 1
ATOM 2762 C CA . ASP A 1 356 ? -27.172 -5.266 4.309 1 94.62 356 ASP A CA 1
ATOM 2763 C C . ASP A 1 356 ? -28.156 -6.355 4.734 1 94.62 356 ASP A C 1
ATOM 2765 O O . ASP A 1 356 ? -27.75 -7.379 5.293 1 94.62 356 ASP A O 1
ATOM 2769 N N . ALA A 1 357 ? -29.406 -6.164 4.473 1 95.06 357 ALA A N 1
ATOM 2770 C CA . ALA A 1 357 ? -30.469 -7.031 4.973 1 95.06 357 ALA A CA 1
ATOM 2771 C C . ALA A 1 357 ? -30.344 -8.438 4.402 1 95.06 357 ALA A C 1
ATOM 2773 O O . ALA A 1 357 ? -30.578 -9.422 5.109 1 95.06 357 ALA A O 1
ATOM 2774 N N . ARG A 1 358 ? -30.016 -8.57 3.203 1 96.44 358 ARG A N 1
ATOM 2775 C CA . ARG A 1 358 ? -29.891 -9.867 2.555 1 96.44 358 ARG A CA 1
ATOM 2776 C C . ARG A 1 358 ? -28.75 -10.672 3.156 1 96.44 358 ARG A C 1
ATOM 2778 O O . ARG A 1 358 ? -28.891 -11.875 3.414 1 96.44 358 ARG A O 1
ATOM 2785 N N . MET A 1 359 ? -27.656 -10.016 3.375 1 95.94 359 MET A N 1
ATOM 2786 C CA . MET A 1 359 ? -26.5 -10.688 3.959 1 95.94 359 MET A CA 1
ATOM 2787 C C . MET A 1 359 ? -26.766 -11.062 5.414 1 95.94 359 MET A C 1
ATOM 2789 O O . MET A 1 359 ? -26.281 -12.094 5.891 1 95.94 359 MET A O 1
ATOM 2793 N N . GLN A 1 360 ? -27.516 -10.195 6.098 1 94.81 360 GLN A N 1
ATOM 2794 C CA . GLN A 1 360 ? -27.922 -10.562 7.449 1 94.81 360 GLN A CA 1
ATOM 2795 C C . GLN A 1 360 ? -28.734 -11.852 7.449 1 94.81 360 GLN A C 1
ATOM 2797 O O . GLN A 1 360 ? -28.578 -12.688 8.336 1 94.81 360 GLN A O 1
ATOM 2802 N N . ALA A 1 361 ? -29.547 -11.977 6.461 1 95.62 361 ALA A N 1
ATOM 2803 C CA . ALA A 1 361 ? -30.422 -13.148 6.367 1 95.62 361 ALA A CA 1
ATOM 2804 C C . ALA A 1 361 ? -29.625 -14.391 5.98 1 95.62 361 ALA A C 1
ATOM 2806 O O . ALA A 1 361 ? -29.891 -15.484 6.48 1 95.62 361 ALA A O 1
ATOM 2807 N N . LEU A 1 362 ? -28.641 -14.25 5.137 1 96.5 362 LEU A N 1
ATOM 2808 C CA . LEU A 1 362 ? -27.906 -15.375 4.57 1 96.5 362 LEU A CA 1
ATOM 2809 C C . LEU A 1 362 ? -26.828 -15.859 5.531 1 96.5 362 LEU A C 1
ATOM 2811 O O . LEU A 1 362 ? -26.625 -17.062 5.695 1 96.5 362 LEU A O 1
ATOM 2815 N N . VAL A 1 363 ? -26.094 -14.914 6.156 1 94.38 363 VAL A N 1
ATOM 2816 C CA . VAL A 1 363 ? -24.984 -15.211 7.051 1 94.38 363 VAL A CA 1
ATOM 2817 C C . VAL A 1 363 ? -25.422 -15.039 8.5 1 94.38 363 VAL A C 1
ATOM 2819 O O . VAL A 1 363 ? -25.359 -13.938 9.047 1 94.38 363 VAL A O 1
ATOM 2822 N N . ARG A 1 364 ? -25.688 -16.031 9.133 1 88.75 364 ARG A N 1
ATOM 2823 C CA . ARG A 1 364 ? -26.297 -15.984 10.453 1 88.75 364 ARG A CA 1
ATOM 2824 C C . ARG A 1 364 ? -25.234 -15.898 11.547 1 88.75 364 ARG A C 1
ATOM 2826 O O . ARG A 1 364 ? -25.438 -15.242 12.57 1 88.75 364 ARG A O 1
ATOM 2833 N N . ARG A 1 365 ? -24.188 -16.516 11.328 1 86 365 ARG A N 1
ATOM 2834 C CA . ARG A 1 365 ? -23.078 -16.484 12.281 1 86 365 ARG A CA 1
ATOM 2835 C C . ARG A 1 365 ? -22.031 -15.445 11.875 1 86 365 ARG A C 1
ATOM 2837 O O . ARG A 1 365 ? -21.031 -15.781 11.242 1 86 365 ARG A O 1
ATOM 2844 N N . GLU A 1 366 ? -22.328 -14.234 12.344 1 88.88 366 GLU A N 1
ATOM 2845 C CA . GLU A 1 366 ? -21.406 -13.156 11.977 1 88.88 366 GLU A CA 1
ATOM 2846 C C . GLU A 1 366 ? -20.5 -12.773 13.148 1 88.88 366 GLU A C 1
ATOM 2848 O O . GLU A 1 366 ? -20.953 -12.75 14.297 1 88.88 366 GLU A O 1
ATOM 2853 N N . THR A 1 367 ? -19.281 -12.578 12.773 1 92.12 367 THR A N 1
ATOM 2854 C CA . THR A 1 367 ? -18.281 -12.258 13.797 1 92.12 367 THR A CA 1
ATOM 2855 C C . THR A 1 367 ? -17.922 -10.781 13.734 1 92.12 367 THR A C 1
ATOM 2857 O O . THR A 1 367 ? -17.203 -10.273 14.609 1 92.12 367 THR A O 1
ATOM 2860 N N . LEU A 1 368 ? -18.359 -10.016 12.719 1 93.19 368 LEU A N 1
ATOM 2861 C CA . LEU A 1 368 ? -18.031 -8.602 12.539 1 93.19 368 LEU A CA 1
ATOM 2862 C C . LEU A 1 368 ? -19.234 -7.719 12.852 1 93.19 368 LEU A C 1
ATOM 2864 O O . LEU A 1 368 ? -20.359 -8.055 12.492 1 93.19 368 LEU A O 1
ATOM 2868 N N . THR A 1 369 ? -19.047 -6.777 13.656 1 95.19 369 THR A N 1
ATOM 2869 C CA . THR A 1 369 ? -20.016 -5.707 13.836 1 95.19 369 THR A CA 1
ATOM 2870 C C . THR A 1 369 ? -19.672 -4.504 12.969 1 95.19 369 THR A C 1
ATOM 2872 O O . THR A 1 369 ? -18.688 -3.818 13.211 1 95.19 369 THR A O 1
ATOM 2875 N N . PRO A 1 370 ? -20.484 -4.246 11.977 1 95.12 370 PRO A N 1
ATOM 2876 C CA . PRO A 1 370 ? -20.156 -3.148 11.07 1 95.12 370 PRO A CA 1
ATOM 2877 C C . PRO A 1 370 ? -20.25 -1.779 11.742 1 95.12 370 PRO A C 1
ATOM 2879 O O . PRO A 1 370 ? -20.953 -1.627 12.742 1 95.12 370 PRO A O 1
ATOM 2882 N N . ILE A 1 371 ? -19.578 -0.802 11.203 1 96.69 371 ILE A N 1
ATOM 2883 C CA . ILE A 1 371 ? -19.609 0.577 11.68 1 96.69 371 ILE A CA 1
ATOM 2884 C C . ILE A 1 371 ? -21.031 1.104 11.672 1 96.69 371 ILE A C 1
ATOM 2886 O O . ILE A 1 371 ? -21.438 1.869 12.555 1 96.69 371 ILE A O 1
ATOM 2890 N N . LEU A 1 372 ? -21.812 0.649 10.719 1 95.62 372 LEU A N 1
ATOM 2891 C CA . LEU A 1 372 ? -23.203 1.042 10.57 1 95.62 372 LEU A CA 1
ATOM 2892 C C . LEU A 1 372 ? -23.969 0.805 11.867 1 95.62 372 LEU A C 1
ATOM 2894 O O . LEU A 1 372 ? -24.797 1.63 12.266 1 95.62 372 LEU A O 1
ATOM 2898 N N . ASP A 1 373 ? -23.672 -0.222 12.562 1 95.81 373 ASP A N 1
ATOM 2899 C CA . ASP A 1 373 ? -24.375 -0.599 13.781 1 95.81 373 ASP A CA 1
ATOM 2900 C C . ASP A 1 373 ? -23.844 0.178 14.984 1 95.81 373 ASP A C 1
ATOM 2902 O O . ASP A 1 373 ? -24.438 0.146 16.062 1 95.81 373 ASP A O 1
ATOM 2906 N N . ARG A 1 374 ? -22.797 0.888 14.789 1 96.56 374 ARG A N 1
ATOM 2907 C CA . ARG A 1 374 ? -22.141 1.575 15.898 1 96.56 374 ARG A CA 1
ATOM 2908 C C . ARG A 1 374 ? -22.328 3.084 15.789 1 96.56 374 ARG A C 1
ATOM 2910 O O . ARG A 1 374 ? -21.844 3.836 16.641 1 96.56 374 ARG A O 1
ATOM 2917 N N . VAL A 1 375 ? -23.031 3.584 14.828 1 96.56 375 VAL A N 1
ATOM 2918 C CA . VAL A 1 375 ? -23.156 5.012 14.562 1 96.56 375 VAL A CA 1
ATOM 2919 C C . VAL A 1 375 ? -23.734 5.719 15.789 1 96.56 375 VAL A C 1
ATOM 2921 O O . VAL A 1 375 ? -23.203 6.746 16.219 1 96.56 375 VAL A O 1
ATOM 2924 N N . GLN A 1 376 ? -24.75 5.109 16.391 1 95.69 376 GLN A N 1
ATOM 2925 C CA . GLN A 1 376 ? -25.359 5.73 17.562 1 95.69 376 GLN A CA 1
ATOM 2926 C C . GLN A 1 376 ? -24.406 5.711 18.75 1 95.69 376 GLN A C 1
ATOM 2928 O O . GLN A 1 376 ? -24.391 6.645 19.547 1 95.69 376 GLN A O 1
ATOM 2933 N N . ASP A 1 377 ? -23.641 4.645 18.844 1 96.75 377 ASP A N 1
ATOM 2934 C CA . ASP A 1 377 ? -22.641 4.559 19.906 1 96.75 377 ASP A CA 1
ATOM 2935 C C . ASP A 1 377 ? -21.594 5.656 19.766 1 96.75 377 ASP A C 1
ATOM 2937 O O . ASP A 1 377 ? -21.156 6.246 20.766 1 96.75 377 ASP A O 1
ATOM 2941 N N . PHE A 1 378 ? -21.172 5.93 18.547 1 97.75 378 PHE A N 1
ATOM 2942 C CA . PHE A 1 378 ? -20.219 7 18.312 1 97.75 378 PHE A CA 1
ATOM 2943 C C . PHE A 1 378 ? -20.781 8.344 18.734 1 97.75 378 PHE A C 1
ATOM 2945 O O . PHE A 1 378 ? -20.109 9.117 19.438 1 97.75 378 PHE A O 1
ATOM 2952 N N . LYS A 1 379 ? -22 8.57 18.359 1 96.06 379 LYS A N 1
ATOM 2953 C CA . LYS A 1 379 ? -22.656 9.82 18.75 1 96.06 379 LYS A CA 1
ATOM 2954 C C . LYS A 1 379 ? -22.734 9.961 20.266 1 96.06 379 LYS A C 1
ATOM 2956 O O . LYS A 1 379 ? -22.469 11.031 20.797 1 96.06 379 LYS A O 1
ATOM 2961 N N . ALA A 1 380 ? -23.047 8.859 20.875 1 95.62 380 ALA A N 1
ATOM 2962 C CA . ALA A 1 380 ? -23.172 8.867 22.328 1 95.62 380 ALA A CA 1
ATOM 2963 C C . ALA A 1 380 ? -21.844 9.172 23 1 95.62 380 ALA A C 1
ATOM 2965 O O . ALA A 1 380 ? -21.797 9.781 24.062 1 95.62 380 ALA A O 1
ATOM 2966 N N . LEU A 1 381 ? -20.766 8.805 22.359 1 96.69 381 LEU A N 1
ATOM 2967 C CA . LEU A 1 381 ? -19.438 9.047 22.891 1 96.69 381 LEU A CA 1
ATOM 2968 C C . LEU A 1 381 ? -18.953 10.445 22.516 1 96.69 381 LEU A C 1
ATOM 2970 O O . LEU A 1 381 ? -17.859 10.859 22.922 1 96.69 381 LEU A O 1
ATOM 2974 N N . GLY A 1 382 ? -19.766 11.148 21.75 1 96.94 382 GLY A N 1
ATOM 2975 C CA . GLY A 1 382 ? -19.375 12.469 21.281 1 96.94 382 GLY A CA 1
ATOM 2976 C C . GLY A 1 382 ? -18.375 12.43 20.141 1 96.94 382 GLY A C 1
ATOM 2977 O O . GLY A 1 382 ? -17.625 13.383 19.938 1 96.94 382 GLY A O 1
ATOM 2978 N N . VAL A 1 383 ? -18.312 11.305 19.453 1 98.5 383 VAL A N 1
ATOM 2979 C CA . VAL A 1 383 ? -17.422 11.148 18.297 1 98.5 383 VAL A CA 1
ATOM 2980 C C . VAL A 1 383 ? -18.234 11.297 17.016 1 98.5 383 VAL A C 1
ATOM 2982 O O . VAL A 1 383 ? -19.203 10.562 16.797 1 98.5 383 VAL A O 1
ATOM 2985 N N . SER A 1 384 ? -17.859 12.281 16.188 1 98.88 384 SER A N 1
ATOM 2986 C CA . SER A 1 384 ? -18.547 12.508 14.914 1 98.88 384 SER A CA 1
ATOM 2987 C C . SER A 1 384 ? -17.906 11.68 13.797 1 98.88 384 SER A C 1
ATOM 2989 O O . SER A 1 384 ? -16.734 11.344 13.859 1 98.88 384 SER A O 1
ATOM 2991 N N . LEU A 1 385 ? -18.734 11.305 12.844 1 98.69 385 LEU A N 1
ATOM 2992 C CA . LEU A 1 385 ? -18.281 10.586 11.656 1 98.69 385 LEU A CA 1
ATOM 2993 C C . LEU A 1 385 ? -18.547 11.406 10.398 1 98.69 385 LEU A C 1
ATOM 2995 O O . LEU A 1 385 ? -19.625 11.953 10.219 1 98.69 385 LEU A O 1
ATOM 2999 N N . VAL A 1 386 ? -17.578 11.633 9.617 1 98.88 386 VAL A N 1
ATOM 3000 C CA . VAL A 1 386 ? -17.703 12.141 8.258 1 98.88 386 VAL A CA 1
ATOM 3001 C C . VAL A 1 386 ? -17.328 11.039 7.258 1 98.88 386 VAL A C 1
ATOM 3003 O O . VAL A 1 386 ? -16.172 10.617 7.199 1 98.88 386 VAL A O 1
ATOM 3006 N N . LEU A 1 387 ? -18.297 10.586 6.492 1 98.31 387 LEU A N 1
ATOM 3007 C CA . LEU A 1 387 ? -18.141 9.398 5.664 1 98.31 387 LEU A CA 1
ATOM 3008 C C . LEU A 1 387 ? -18.469 9.703 4.203 1 98.31 387 LEU A C 1
ATOM 3010 O O . LEU A 1 387 ? -19.562 10.156 3.891 1 98.31 387 LEU A O 1
ATOM 3014 N N . VAL A 1 388 ? -17.453 9.547 3.363 1 97.75 388 VAL A N 1
ATOM 3015 C CA . VAL A 1 388 ? -17.719 9.57 1.928 1 97.75 388 VAL A CA 1
ATOM 3016 C C . VAL A 1 388 ? -18.375 8.266 1.502 1 97.75 388 VAL A C 1
ATOM 3018 O O . VAL A 1 388 ? -17.828 7.184 1.732 1 97.75 388 VAL A O 1
ATOM 3021 N N . VAL A 1 389 ? -19.547 8.359 0.903 1 96 389 VAL A N 1
ATOM 3022 C CA . VAL A 1 389 ? -20.266 7.156 0.499 1 96 389 VAL A CA 1
ATOM 3023 C C . VAL A 1 389 ? -20.828 7.34 -0.911 1 96 389 VAL A C 1
ATOM 3025 O O . VAL A 1 389 ? -21.297 8.422 -1.267 1 96 389 VAL A O 1
ATOM 3028 N N . GLY A 1 390 ? -20.781 6.34 -1.725 1 92.06 390 GLY A N 1
ATOM 3029 C CA . GLY A 1 390 ? -21.312 6.379 -3.078 1 92.06 390 GLY A CA 1
ATOM 3030 C C . GLY A 1 390 ? -22.156 5.164 -3.428 1 92.06 390 GLY A C 1
ATOM 3031 O O . GLY A 1 390 ? -23 5.227 -4.316 1 92.06 390 GLY A O 1
ATOM 3032 N N . GLY A 1 391 ? -21.969 4.074 -2.732 1 92.38 391 GLY A N 1
ATOM 3033 C CA . GLY A 1 391 ? -22.594 2.832 -3.162 1 92.38 391 GLY A CA 1
ATOM 3034 C C . GLY A 1 391 ? -23.531 2.242 -2.123 1 92.38 391 GLY A C 1
ATOM 3035 O O . GLY A 1 391 ? -24.438 1.475 -2.459 1 92.38 391 GLY A O 1
ATOM 3036 N N . VAL A 1 392 ? -23.328 2.58 -0.915 1 93.44 392 VAL A N 1
ATOM 3037 C CA . VAL A 1 392 ? -24.078 1.959 0.178 1 93.44 392 VAL A CA 1
ATOM 3038 C C . VAL A 1 392 ? -25.031 2.973 0.792 1 93.44 392 VAL A C 1
ATOM 3040 O O . VAL A 1 392 ? -24.625 3.816 1.597 1 93.44 392 VAL A O 1
ATOM 3043 N N . GLY A 1 393 ? -26.312 2.762 0.581 1 95.12 393 GLY A N 1
ATOM 3044 C CA . GLY A 1 393 ? -27.328 3.732 0.981 1 95.12 393 GLY A CA 1
ATOM 3045 C C . GLY A 1 393 ? -27.891 3.463 2.359 1 95.12 393 GLY A C 1
ATOM 3046 O O . GLY A 1 393 ? -28.703 4.25 2.867 1 95.12 393 GLY A O 1
ATOM 3047 N N . ASP A 1 394 ? -27.438 2.385 3.059 1 94.69 394 ASP A N 1
ATOM 3048 C CA . ASP A 1 394 ? -27.953 2.039 4.379 1 94.69 394 ASP A CA 1
ATOM 3049 C C . ASP A 1 394 ? -27.656 3.141 5.391 1 94.69 394 ASP A C 1
ATOM 3051 O O . ASP A 1 394 ? -28.391 3.311 6.367 1 94.69 394 ASP A O 1
ATOM 3055 N N . TYR A 1 395 ? -26.703 3.936 5.145 1 96.19 395 TYR A N 1
ATOM 3056 C CA . TYR A 1 395 ? -26.297 4.992 6.062 1 96.19 395 TYR A CA 1
ATOM 3057 C C . TYR A 1 395 ? -27.281 6.152 6.027 1 96.19 395 TYR A C 1
ATOM 3059 O O . TYR A 1 395 ? -27.281 6.996 6.93 1 96.19 395 TYR A O 1
ATOM 3067 N N . LEU A 1 396 ? -28.094 6.25 4.977 1 97 396 LEU A N 1
ATOM 3068 C CA . LEU A 1 396 ? -29.047 7.344 4.852 1 97 396 LEU A CA 1
ATOM 3069 C C . LEU A 1 396 ? -30.031 7.336 6.016 1 97 396 LEU A C 1
ATOM 3071 O O . LEU A 1 396 ? -30.547 8.391 6.414 1 97 396 LEU A O 1
ATOM 3075 N N . ASP A 1 397 ? -30.25 6.152 6.613 1 93.88 397 ASP A N 1
ATOM 3076 C CA . ASP A 1 397 ? -31.156 6.016 7.75 1 93.88 397 ASP A CA 1
ATOM 3077 C C . ASP A 1 397 ? -30.609 6.738 8.977 1 93.88 397 ASP A C 1
ATOM 3079 O O . ASP A 1 397 ? -31.375 7.164 9.852 1 93.88 397 ASP A O 1
ATOM 3083 N N . LEU A 1 398 ? -29.344 6.887 9.023 1 95.56 398 LEU A N 1
ATOM 3084 C CA . LEU A 1 398 ? -28.688 7.289 10.273 1 95.56 398 LEU A CA 1
ATOM 3085 C C . LEU A 1 398 ? -28.062 8.672 10.141 1 95.56 398 LEU A C 1
ATOM 3087 O O . LEU A 1 398 ? -27.688 9.281 11.141 1 95.56 398 LEU A O 1
ATOM 3091 N N . ALA A 1 399 ? -28.047 9.227 8.945 1 97.75 399 ALA A N 1
ATOM 3092 C CA . ALA A 1 399 ? -27.297 10.445 8.656 1 97.75 399 ALA A CA 1
ATOM 3093 C C . ALA A 1 399 ? -27.969 11.656 9.289 1 97.75 399 ALA A C 1
ATOM 3095 O O . ALA A 1 399 ? -29.188 11.82 9.195 1 97.75 399 ALA A O 1
ATOM 3096 N N . ASP A 1 400 ? -27.172 12.492 9.961 1 98.56 400 ASP A N 1
ATOM 3097 C CA . ASP A 1 400 ? -27.656 13.773 10.461 1 98.56 400 ASP A CA 1
ATOM 3098 C C . ASP A 1 400 ? -27.578 14.852 9.375 1 98.56 400 ASP A C 1
ATOM 3100 O O . ASP A 1 400 ? -28.391 15.781 9.352 1 98.56 400 ASP A O 1
ATOM 3104 N N . THR A 1 401 ? -26.594 14.797 8.562 1 98.75 401 THR A N 1
ATOM 3105 C CA . THR A 1 401 ? -26.344 15.727 7.461 1 98.75 401 THR A CA 1
ATOM 3106 C C . THR A 1 401 ? -25.875 14.977 6.215 1 98.75 401 THR A C 1
ATOM 3108 O O . THR A 1 401 ? -25.047 14.062 6.309 1 98.75 401 THR A O 1
ATOM 3111 N N . VAL A 1 402 ? -26.469 15.258 5.082 1 98.75 402 VAL A N 1
ATOM 3112 C CA . VAL A 1 402 ? -26.047 14.656 3.818 1 98.75 402 VAL A CA 1
ATOM 3113 C C . VAL A 1 402 ? -25.641 15.758 2.834 1 98.75 402 VAL A C 1
ATOM 3115 O O . VAL A 1 402 ? -26.453 16.625 2.508 1 98.75 402 VAL A O 1
ATOM 3118 N N . VAL A 1 403 ? -24.406 15.734 2.414 1 98.81 403 VAL A N 1
ATOM 3119 C CA . VAL A 1 403 ? -23.859 16.688 1.442 1 98.81 403 VAL A CA 1
ATOM 3120 C C . VAL A 1 403 ? -23.672 15.984 0.097 1 98.81 403 VAL A C 1
ATOM 3122 O O . VAL A 1 403 ? -22.859 15.07 -0.022 1 98.81 403 VAL A O 1
ATOM 3125 N N . LEU A 1 404 ? -24.406 16.391 -0.912 1 98.38 404 LEU A N 1
ATOM 3126 C CA . LEU A 1 404 ? -24.297 15.875 -2.27 1 98.38 404 LEU A CA 1
ATOM 3127 C C . LEU A 1 404 ? -23.359 16.734 -3.109 1 98.38 404 LEU A C 1
ATOM 3129 O O . LEU A 1 404 ? -23.609 17.938 -3.283 1 98.38 404 LEU A O 1
ATOM 3133 N N . MET A 1 405 ? -22.266 16.156 -3.549 1 97.25 405 MET A N 1
ATOM 3134 C CA . MET A 1 405 ? -21.344 16.844 -4.445 1 97.25 405 MET A CA 1
ATOM 3135 C C . MET A 1 405 ? -21.75 16.656 -5.902 1 97.25 405 MET A C 1
ATOM 3137 O O . MET A 1 405 ? -21.797 15.523 -6.391 1 97.25 405 MET A O 1
ATOM 3141 N N . GLU A 1 406 ? -22 17.641 -6.555 1 94.75 406 GLU A N 1
ATOM 3142 C CA . GLU A 1 406 ? -22.297 17.641 -7.984 1 94.75 406 GLU A CA 1
ATOM 3143 C C . GLU A 1 406 ? -21.469 18.688 -8.727 1 94.75 406 GLU A C 1
ATOM 3145 O O . GLU A 1 406 ? -21.594 19.875 -8.461 1 94.75 406 GLU A O 1
ATOM 3150 N N . ALA A 1 407 ? -20.641 18.234 -9.641 1 92.38 407 ALA A N 1
ATOM 3151 C CA . ALA A 1 407 ? -19.75 19.094 -10.406 1 92.38 407 ALA A CA 1
ATOM 3152 C C . ALA A 1 407 ? -18.938 20 -9.477 1 92.38 407 ALA A C 1
ATOM 3154 O O . ALA A 1 407 ? -18.891 21.219 -9.68 1 92.38 407 ALA A O 1
ATOM 3155 N N . TYR A 1 408 ? -18.484 19.453 -8.438 1 93.56 408 TYR A N 1
ATOM 3156 C CA . TYR A 1 408 ? -17.562 20.047 -7.484 1 93.56 408 TYR A CA 1
ATOM 3157 C C . TYR A 1 408 ? -18.266 21.094 -6.613 1 93.56 408 TYR A C 1
ATOM 3159 O O . TYR A 1 408 ? -17.609 21.906 -5.973 1 93.56 408 TYR A O 1
ATOM 3167 N N . ARG A 1 409 ? -19.578 21.062 -6.609 1 95.75 409 ARG A N 1
ATOM 3168 C CA . ARG A 1 409 ? -20.375 21.953 -5.758 1 95.75 409 ARG A CA 1
ATOM 3169 C C . ARG A 1 409 ? -21.203 21.141 -4.758 1 95.75 409 ARG A C 1
ATOM 3171 O O . ARG A 1 409 ? -21.875 20.188 -5.129 1 95.75 409 ARG A O 1
ATOM 3178 N N . PRO A 1 410 ? -21.156 21.547 -3.496 1 98 410 PRO A N 1
ATOM 3179 C CA . PRO A 1 410 ? -21.922 20.828 -2.477 1 98 410 PRO A CA 1
ATOM 3180 C C . PRO A 1 410 ? -23.359 21.312 -2.381 1 98 410 PRO A C 1
ATOM 3182 O O . PRO A 1 410 ? -23.641 22.5 -2.525 1 98 410 PRO A O 1
ATOM 3185 N N . GLN A 1 411 ? -24.234 20.391 -2.191 1 98.25 411 GLN A N 1
ATOM 3186 C CA . GLN A 1 411 ? -25.641 20.641 -1.862 1 98.25 411 GLN A CA 1
ATOM 3187 C C . GLN A 1 411 ? -26.047 19.875 -0.61 1 98.25 411 GLN A C 1
ATOM 3189 O O . GLN A 1 411 ? -25.656 18.719 -0.419 1 98.25 411 GLN A O 1
ATOM 3194 N N . GLU A 1 412 ? -26.719 20.578 0.233 1 98.56 412 GLU A N 1
ATOM 3195 C CA . GLU A 1 412 ? -27.266 19.859 1.386 1 98.56 412 GLU A CA 1
ATOM 3196 C C . GLU A 1 412 ? -28.594 19.203 1.043 1 98.56 412 GLU A C 1
ATOM 3198 O O . GLU A 1 412 ? -29.562 19.891 0.703 1 98.56 412 GLU A O 1
ATOM 3203 N N . VAL A 1 413 ? -28.625 17.875 1.165 1 98.44 413 VAL A N 1
ATOM 3204 C CA . VAL A 1 413 ? -29.797 17.156 0.682 1 98.44 413 VAL A CA 1
ATOM 3205 C C . VAL A 1 413 ? -30.312 16.219 1.774 1 98.44 413 VAL A C 1
ATOM 3207 O O . VAL A 1 413 ? -30.797 15.117 1.484 1 98.44 413 VAL A O 1
ATOM 3210 N N . THR A 1 414 ? -30.172 16.562 3.025 1 98.5 414 THR A N 1
ATOM 3211 C CA . THR A 1 414 ? -30.547 15.734 4.16 1 98.5 414 THR A CA 1
ATOM 3212 C C . THR A 1 414 ? -32.031 15.367 4.082 1 98.5 414 THR A C 1
ATOM 3214 O O . THR A 1 414 ? -32.406 14.203 4.266 1 98.5 414 THR A O 1
ATOM 3217 N N . ALA A 1 415 ? -32.875 16.328 3.783 1 98.25 415 ALA A N 1
ATOM 3218 C CA . ALA A 1 415 ? -34.312 16.062 3.703 1 98.25 415 ALA A CA 1
ATOM 3219 C C . ALA A 1 415 ? -34.625 15.102 2.562 1 98.25 415 ALA A C 1
ATOM 3221 O O . ALA A 1 415 ? -35.406 14.172 2.73 1 98.25 415 ALA A O 1
ATOM 3222 N N . GLU A 1 416 ? -34 15.352 1.477 1 98.12 416 GLU A N 1
ATOM 3223 C CA . GLU A 1 416 ? -34.188 14.469 0.329 1 98.12 416 GLU A CA 1
ATOM 3224 C C . GLU A 1 416 ? -33.719 13.055 0.635 1 98.12 416 GLU A C 1
ATOM 3226 O O . GLU A 1 416 ? -34.406 12.078 0.285 1 98.12 416 GLU A O 1
ATOM 3231 N N . ALA A 1 417 ? -32.594 12.898 1.257 1 98.06 417 ALA A N 1
ATOM 3232 C CA . ALA A 1 417 ? -32.031 11.602 1.625 1 98.06 417 ALA A CA 1
ATOM 3233 C C . ALA A 1 417 ? -32.969 10.844 2.562 1 98.06 417 ALA A C 1
ATOM 3235 O O . ALA A 1 417 ? -33.188 9.641 2.406 1 98.06 417 ALA A O 1
ATOM 3236 N N . ARG A 1 418 ? -33.531 11.539 3.488 1 97.75 418 ARG A N 1
ATOM 3237 C CA . ARG A 1 418 ? -34.469 10.922 4.418 1 97.75 418 ARG A CA 1
ATOM 3238 C C . ARG A 1 418 ? -35.75 10.445 3.691 1 97.75 418 ARG A C 1
ATOM 3240 O O . ARG A 1 418 ? -36.25 9.375 3.99 1 97.75 418 ARG A O 1
ATOM 3247 N N . ALA A 1 419 ? -36.156 11.258 2.777 1 98.06 419 ALA A N 1
ATOM 3248 C CA . ALA A 1 419 ? -37.344 10.883 1.981 1 98.06 419 ALA A CA 1
ATOM 3249 C C . ALA A 1 419 ? -37.062 9.617 1.168 1 98.06 419 ALA A C 1
ATOM 3251 O O . ALA A 1 419 ? -37.906 8.734 1.077 1 98.06 419 ALA A O 1
ATOM 3252 N N . ILE A 1 420 ? -35.938 9.555 0.638 1 97.31 420 ILE A N 1
ATOM 3253 C CA . ILE A 1 420 ? -35.562 8.398 -0.161 1 97.31 420 ILE A CA 1
ATOM 3254 C C . ILE A 1 420 ? -35.469 7.164 0.729 1 97.31 420 ILE A C 1
ATOM 3256 O O . ILE A 1 420 ? -35.938 6.086 0.354 1 97.31 420 ILE A O 1
ATOM 3260 N N . ALA A 1 421 ? -34.875 7.297 1.852 1 96.44 421 ALA A N 1
ATOM 3261 C CA . ALA A 1 421 ? -34.75 6.18 2.787 1 96.44 421 ALA A CA 1
ATOM 3262 C C . ALA A 1 421 ? -36.125 5.645 3.172 1 96.44 421 ALA A C 1
ATOM 3264 O O . ALA A 1 421 ? -36.312 4.43 3.299 1 96.44 421 ALA A O 1
ATOM 3265 N N . ARG A 1 422 ? -37.062 6.535 3.303 1 96.25 422 ARG A N 1
ATOM 3266 C CA . ARG A 1 422 ? -38.438 6.133 3.643 1 96.25 422 ARG A CA 1
ATOM 3267 C C . ARG A 1 422 ? -39.094 5.438 2.465 1 96.25 422 ARG A C 1
ATOM 3269 O O . ARG A 1 422 ? -39.812 4.457 2.648 1 96.25 422 ARG A O 1
ATOM 3276 N N . ALA A 1 423 ? -38.812 5.922 1.338 1 95.81 423 ALA A N 1
ATOM 3277 C CA . ALA A 1 423 ? -39.438 5.402 0.128 1 95.81 423 ALA A CA 1
ATOM 3278 C C . ALA A 1 423 ? -38.844 4.047 -0.261 1 95.81 423 ALA A C 1
ATOM 3280 O O . ALA A 1 423 ? -39.5 3.262 -0.957 1 95.81 423 ALA A O 1
ATOM 3281 N N . HIS A 1 424 ? -37.656 3.783 0.184 1 95.06 424 HIS A N 1
ATOM 3282 C CA . HIS A 1 424 ? -36.938 2.547 -0.157 1 95.06 424 HIS A CA 1
ATOM 3283 C C . HIS A 1 424 ? -36.469 1.818 1.095 1 95.06 424 HIS A C 1
ATOM 3285 O O . HIS A 1 424 ? -35.281 1.664 1.31 1 95.06 424 HIS A O 1
ATOM 3291 N N . PRO A 1 425 ? -37.438 1.255 1.798 1 93.44 425 PRO A N 1
ATOM 3292 C CA . PRO A 1 425 ? -37 0.535 2.996 1 93.44 425 PRO A CA 1
ATOM 3293 C C . PRO A 1 425 ? -36.156 -0.688 2.672 1 93.44 425 PRO A C 1
ATOM 3295 O O . PRO A 1 425 ? -36.438 -1.416 1.721 1 93.44 425 PRO A O 1
ATOM 3298 N N . THR A 1 426 ? -35.094 -0.896 3.352 1 91.44 426 THR A N 1
ATOM 3299 C CA . THR A 1 426 ? -34.188 -1.998 3.066 1 91.44 426 THR A CA 1
ATOM 3300 C C . THR A 1 426 ? -34.531 -3.225 3.904 1 91.44 426 THR A C 1
ATOM 3302 O O . THR A 1 426 ? -34.188 -4.348 3.545 1 91.44 426 THR A O 1
ATOM 3305 N N . GLY A 1 427 ? -35.156 -2.99 5.059 1 90.38 427 GLY A N 1
ATOM 3306 C CA . GLY A 1 427 ? -35.469 -4.078 5.973 1 90.38 427 GLY A CA 1
ATOM 3307 C C . GLY A 1 427 ? -34.281 -4.523 6.809 1 90.38 427 GLY A C 1
ATOM 3308 O O . GLY A 1 427 ? -34.344 -5.559 7.477 1 90.38 427 GLY A O 1
ATOM 3309 N N . ARG A 1 428 ? -33.281 -3.771 6.844 1 92.44 428 ARG A N 1
ATOM 3310 C CA . ARG A 1 428 ? -32.094 -4.109 7.621 1 92.44 428 ARG A CA 1
ATOM 3311 C C . ARG A 1 428 ? -32.344 -3.953 9.117 1 92.44 428 ARG A C 1
ATOM 3313 O O . ARG A 1 428 ? -33 -2.994 9.539 1 92.44 428 ARG A O 1
ATOM 3320 N N . ALA A 1 429 ? -31.828 -4.902 9.859 1 89.62 429 ALA A N 1
ATOM 3321 C CA . ALA A 1 429 ? -31.969 -4.828 11.312 1 89.62 429 ALA A CA 1
ATOM 3322 C C . ALA A 1 429 ? -30.797 -4.062 11.922 1 89.62 429 ALA A C 1
ATOM 3324 O O . ALA A 1 429 ? -29.641 -4.215 11.492 1 89.62 429 ALA A O 1
ATOM 3325 N N . PHE A 1 430 ? -31.297 -3.125 12.742 1 86.88 430 PHE A N 1
ATOM 3326 C CA . PHE A 1 430 ? -30.281 -2.424 13.523 1 86.88 430 PHE A CA 1
ATOM 3327 C C . PHE A 1 430 ? -30.281 -2.908 14.969 1 86.88 430 PHE A C 1
ATOM 3329 O O . PHE A 1 430 ? -31.344 -3.047 15.578 1 86.88 430 PHE A O 1
ATOM 3336 N N . GLY A 1 431 ? -29.422 -3.908 15.398 1 72.69 431 GLY A N 1
ATOM 3337 C CA . GLY A 1 431 ? -29.438 -4.441 16.75 1 72.69 431 GLY A CA 1
ATOM 3338 C C . GLY A 1 431 ? -28.359 -3.859 17.641 1 72.69 431 GLY A C 1
ATOM 3339 O O . GLY A 1 431 ? -27.656 -2.924 17.234 1 72.69 431 GLY A O 1
ATOM 3340 N N . GLU A 1 432 ? -28.5 -4.34 18.891 1 78.38 432 GLU A N 1
ATOM 3341 C CA . GLU A 1 432 ? -27.531 -3.887 19.891 1 78.38 432 GLU A CA 1
ATOM 3342 C C . GLU A 1 432 ? -26.281 -4.77 19.906 1 78.38 432 GLU A C 1
ATOM 3344 O O . GLU A 1 432 ? -26.375 -5.965 20.188 1 78.38 432 GLU A O 1
ATOM 3349 N N . PRO A 1 433 ? -25.219 -4.137 19.484 1 84.69 433 PRO A N 1
ATOM 3350 C CA . PRO A 1 433 ? -23.969 -4.887 19.562 1 84.69 433 PRO A CA 1
ATOM 3351 C C . PRO A 1 433 ? -23.719 -5.492 20.938 1 84.69 433 PRO A C 1
ATOM 3353 O O . PRO A 1 433 ? -24.062 -4.883 21.953 1 84.69 433 PRO A O 1
ATOM 3356 N N . ARG A 1 434 ? -23.156 -6.625 20.984 1 85.81 434 ARG A N 1
ATOM 3357 C CA . ARG A 1 434 ? -22.938 -7.41 22.188 1 85.81 434 ARG A CA 1
ATOM 3358 C C . ARG A 1 434 ? -21.938 -6.723 23.109 1 85.81 434 ARG A C 1
ATOM 3360 O O . ARG A 1 434 ? -22.078 -6.785 24.344 1 85.81 434 ARG A O 1
ATOM 3367 N N . TYR A 1 435 ? -20.984 -6.055 22.578 1 93.94 435 TYR A N 1
ATOM 3368 C CA . TYR A 1 435 ? -19.906 -5.43 23.344 1 93.94 435 TYR A CA 1
ATOM 3369 C C . TYR A 1 435 ? -19.969 -3.912 23.234 1 93.94 435 TYR A C 1
ATOM 3371 O O . TYR A 1 435 ? -20.281 -3.375 22.156 1 93.94 435 TYR A O 1
ATOM 3379 N N . PRO A 1 436 ? -19.781 -3.258 24.297 1 95.12 436 PRO A N 1
ATOM 3380 C CA . PRO A 1 436 ? -19.797 -1.796 24.234 1 95.12 436 PRO A CA 1
ATOM 3381 C C . PRO A 1 436 ? -18.656 -1.224 23.391 1 95.12 436 PRO A C 1
ATOM 3383 O O . PRO A 1 436 ? -17.594 -1.823 23.312 1 95.12 436 PRO A O 1
ATOM 3386 N N . LEU A 1 437 ? -19 -0.122 22.75 1 96.62 437 LEU A N 1
ATOM 3387 C CA . LEU A 1 437 ? -17.938 0.591 22.031 1 96.62 437 LEU A CA 1
ATOM 3388 C C . LEU A 1 437 ? -17.016 1.307 23 1 96.62 437 LEU A C 1
ATOM 3390 O O . LEU A 1 437 ? -17.328 2.389 23.5 1 96.62 437 LEU A O 1
ATOM 3394 N N . ARG A 1 438 ? -15.883 0.674 23.281 1 94.31 438 ARG A N 1
ATOM 3395 C CA . ARG A 1 438 ? -14.906 1.23 24.203 1 94.31 438 ARG A CA 1
ATOM 3396 C C . ARG A 1 438 ? -13.492 0.825 23.812 1 94.31 438 ARG A C 1
ATOM 3398 O O . ARG A 1 438 ? -13.258 -0.315 23.406 1 94.31 438 ARG A O 1
ATOM 3405 N N . ALA A 1 439 ? -12.672 1.805 23.875 1 95.56 439 ALA A N 1
ATOM 3406 C CA . ALA A 1 439 ? -11.258 1.503 23.703 1 95.56 439 ALA A CA 1
ATOM 3407 C C . ALA A 1 439 ? -10.586 1.205 25.031 1 95.56 439 ALA A C 1
ATOM 3409 O O . ALA A 1 439 ? -10.781 1.932 26.016 1 95.56 439 ALA A O 1
ATOM 3410 N N . VAL A 1 440 ? -9.836 0.142 25.078 1 97.31 440 VAL A N 1
ATOM 3411 C CA . VAL A 1 440 ? -9.086 -0.208 26.266 1 97.31 440 VAL A CA 1
ATOM 3412 C C . VAL A 1 440 ? -7.668 0.351 26.188 1 97.31 440 VAL A C 1
ATOM 3414 O O . VAL A 1 440 ? -6.938 0.05 25.234 1 97.31 440 VAL A O 1
ATOM 3417 N N . PRO A 1 441 ? -7.297 1.138 27.156 1 98.12 441 PRO A N 1
ATOM 3418 C CA . PRO A 1 441 ? -5.957 1.721 27.109 1 98.12 441 PRO A CA 1
ATOM 3419 C C . PRO A 1 441 ? -4.852 0.665 27.125 1 98.12 441 PRO A C 1
ATOM 3421 O O . PRO A 1 441 ? -4.977 -0.351 27.812 1 98.12 441 PRO A O 1
ATOM 3424 N N . ARG A 1 442 ? -3.803 0.911 26.375 1 98.56 442 ARG A N 1
ATOM 3425 C CA . ARG A 1 442 ? -2.643 0.026 26.297 1 98.56 442 ARG A CA 1
ATOM 3426 C C . ARG A 1 442 ? -1.366 0.761 26.703 1 98.56 442 ARG A C 1
ATOM 3428 O O . ARG A 1 442 ? -1.212 1.948 26.406 1 98.56 442 ARG A O 1
ATOM 3435 N N . ALA A 1 443 ? -0.481 0.072 27.359 1 98.62 443 ALA A N 1
ATOM 3436 C CA . ALA A 1 443 ? 0.821 0.6 27.75 1 98.62 443 ALA A CA 1
ATOM 3437 C C . ALA A 1 443 ? 1.952 -0.118 27.016 1 98.62 443 ALA A C 1
ATOM 3439 O O . ALA A 1 443 ? 2.15 -1.322 27.203 1 98.62 443 ALA A O 1
ATOM 3440 N N . PRO A 1 444 ? 2.693 0.604 26.203 1 98.25 444 PRO A N 1
ATOM 3441 C CA . PRO A 1 444 ? 3.805 -0.037 25.5 1 98.25 444 PRO A CA 1
ATOM 3442 C C . PRO A 1 444 ? 4.961 -0.403 26.422 1 98.25 444 PRO A C 1
ATOM 3444 O O . PRO A 1 444 ? 5.219 0.303 27.406 1 98.25 444 PRO A O 1
ATOM 3447 N N . LEU A 1 445 ? 5.598 -1.433 26.109 1 97.69 445 LEU A N 1
ATOM 3448 C CA . LEU A 1 445 ? 6.836 -1.81 26.781 1 97.69 445 LEU A CA 1
ATOM 3449 C C . LEU A 1 445 ? 8.023 -1.042 26.219 1 97.69 445 LEU A C 1
ATOM 3451 O O . LEU A 1 445 ? 8.055 -0.733 25.016 1 97.69 445 LEU A O 1
ATOM 3455 N N . PRO A 1 446 ? 8.984 -0.779 27.031 1 95.12 446 PRO A N 1
ATOM 3456 C CA . PRO A 1 446 ? 10.148 -0.01 26.562 1 95.12 446 PRO A CA 1
ATOM 3457 C C . PRO A 1 446 ? 10.836 -0.646 25.359 1 95.12 446 PRO A C 1
ATOM 3459 O O . PRO A 1 446 ? 11.273 0.063 24.453 1 95.12 446 PRO A O 1
ATOM 3462 N N . ALA A 1 447 ? 10.898 -1.938 25.312 1 94.75 447 ALA A N 1
ATOM 3463 C CA . ALA A 1 447 ? 11.625 -2.668 24.281 1 94.75 447 ALA A CA 1
ATOM 3464 C C . ALA A 1 447 ? 10.977 -2.455 22.906 1 94.75 447 ALA A C 1
ATOM 3466 O O . ALA A 1 447 ? 11.602 -2.707 21.875 1 94.75 447 ALA A O 1
ATOM 3467 N N . SER A 1 448 ? 9.727 -1.933 22.906 1 95.25 448 SER A N 1
ATOM 3468 C CA . SER A 1 448 ? 8.984 -1.698 21.672 1 95.25 448 SER A CA 1
ATOM 3469 C C . SER A 1 448 ? 9.695 -0.679 20.797 1 95.25 448 SER A C 1
ATOM 3471 O O . SER A 1 448 ? 9.531 -0.695 19.562 1 95.25 448 SER A O 1
ATOM 3473 N N . PHE A 1 449 ? 10.492 0.216 21.406 1 96.5 449 PHE A N 1
ATOM 3474 C CA . PHE A 1 449 ? 11.055 1.358 20.688 1 96.5 449 PHE A CA 1
ATOM 3475 C C . PHE A 1 449 ? 12.57 1.243 20.594 1 96.5 449 PHE A C 1
ATOM 3477 O O . PHE A 1 449 ? 13.297 2.203 20.875 1 96.5 449 PHE A O 1
ATOM 3484 N N . ASP A 1 450 ? 13.07 0.162 20.203 1 94.56 450 ASP A N 1
ATOM 3485 C CA . ASP A 1 450 ? 14.516 -0.042 20.062 1 94.56 450 ASP A CA 1
ATOM 3486 C C . ASP A 1 450 ? 15.008 0.445 18.703 1 94.56 450 ASP A C 1
ATOM 3488 O O . ASP A 1 450 ? 14.695 -0.157 17.672 1 94.56 450 ASP A O 1
ATOM 3492 N N . PRO A 1 451 ? 15.727 1.482 18.641 1 95.06 451 PRO A N 1
ATOM 3493 C CA . PRO A 1 451 ? 16.188 2.021 17.359 1 95.06 451 PRO A CA 1
ATOM 3494 C C . PRO A 1 451 ? 17.438 1.304 16.844 1 95.06 451 PRO A C 1
ATOM 3496 O O . PRO A 1 451 ? 18 1.703 15.812 1 95.06 451 PRO A O 1
ATOM 3499 N N . ARG A 1 452 ? 17.922 0.186 17.438 1 92.38 452 ARG A N 1
ATOM 3500 C CA . ARG A 1 452 ? 19.203 -0.441 17.125 1 92.38 452 ARG A CA 1
ATOM 3501 C C . ARG A 1 452 ? 19.062 -1.486 16.031 1 92.38 452 ARG A C 1
ATOM 3503 O O . ARG A 1 452 ? 18.062 -2.217 15.992 1 92.38 452 ARG A O 1
ATOM 3510 N N . ARG A 1 453 ? 19.891 -1.435 15.039 1 89.62 453 ARG A N 1
ATOM 3511 C CA . ARG A 1 453 ? 20.203 -2.498 14.086 1 89.62 453 ARG A CA 1
ATOM 3512 C C . ARG A 1 453 ? 21.609 -3.041 14.32 1 89.62 453 ARG A C 1
ATOM 3514 O O . ARG A 1 453 ? 22.594 -2.424 13.914 1 89.62 453 ARG A O 1
ATOM 3521 N N . GLY A 1 454 ? 21.781 -4.098 14.906 1 85.44 454 GLY A N 1
ATOM 3522 C CA . GLY A 1 454 ? 23.078 -4.516 15.422 1 85.44 454 GLY A CA 1
ATOM 3523 C C . GLY A 1 454 ? 23.578 -3.633 16.547 1 85.44 454 GLY A C 1
ATOM 3524 O O . GLY A 1 454 ? 22.891 -3.434 17.547 1 85.44 454 GLY A O 1
ATOM 3525 N N . ARG A 1 455 ? 24.812 -3.021 16.453 1 86.75 455 ARG A N 1
ATOM 3526 C CA . ARG A 1 455 ? 25.422 -2.201 17.484 1 86.75 455 ARG A CA 1
ATOM 3527 C C . ARG A 1 455 ? 25.188 -0.718 17.219 1 86.75 455 ARG A C 1
ATOM 3529 O O . ARG A 1 455 ? 25.547 0.128 18.047 1 86.75 455 ARG A O 1
ATOM 3536 N N . LYS A 1 456 ? 24.5 -0.367 16.156 1 91 456 LYS A N 1
ATOM 3537 C CA . LYS A 1 456 ? 24.312 1.031 15.781 1 91 456 LYS A CA 1
ATOM 3538 C C . LYS A 1 456 ? 22.844 1.381 15.688 1 91 456 LYS A C 1
ATOM 3540 O O . LYS A 1 456 ? 22 0.51 15.422 1 91 456 LYS A O 1
ATOM 3545 N N . GLU A 1 457 ? 22.5 2.652 15.992 1 92.56 457 GLU A N 1
ATOM 3546 C CA . GLU A 1 457 ? 21.141 3.141 15.805 1 92.56 457 GLU A CA 1
ATOM 3547 C C . GLU A 1 457 ? 20.875 3.482 14.344 1 92.56 457 GLU A C 1
ATOM 3549 O O . GLU A 1 457 ? 21.75 4.02 13.656 1 92.56 457 GLU A O 1
ATOM 3554 N N . LYS A 1 458 ? 19.797 3.041 13.969 1 93.31 458 LYS A N 1
ATOM 3555 C CA . LYS A 1 458 ? 19.391 3.363 12.602 1 93.31 458 LYS A CA 1
ATOM 3556 C C . LYS A 1 458 ? 17.984 3.973 12.586 1 93.31 458 LYS A C 1
ATOM 3558 O O . LYS A 1 458 ? 17 3.27 12.789 1 93.31 458 LYS A O 1
ATOM 3563 N N . VAL A 1 459 ? 17.922 5.215 12.398 1 93.06 459 VAL A N 1
ATOM 3564 C CA . VAL A 1 459 ? 16.672 5.957 12.281 1 93.06 459 VAL A CA 1
ATOM 3565 C C . VAL A 1 459 ? 16.703 6.824 11.023 1 93.06 459 VAL A C 1
ATOM 3567 O O . VAL A 1 459 ? 17.5 7.762 10.93 1 93.06 459 VAL A O 1
ATOM 3570 N N . LYS A 1 460 ? 15.891 6.406 10.078 1 92.88 460 LYS A N 1
ATOM 3571 C CA . LYS A 1 460 ? 15.938 7.105 8.797 1 92.88 460 LYS A CA 1
ATOM 3572 C C . LYS A 1 460 ? 14.555 7.148 8.148 1 92.88 460 LYS A C 1
ATOM 3574 O O . LYS A 1 460 ? 13.883 6.125 8.047 1 92.88 460 LYS A O 1
ATOM 3579 N N . GLY A 1 461 ? 14.172 8.375 7.773 1 92.5 461 GLY A N 1
ATOM 3580 C CA . GLY A 1 461 ? 12.945 8.492 6.996 1 92.5 461 GLY A CA 1
ATOM 3581 C C . GLY A 1 461 ? 13.156 8.203 5.52 1 92.5 461 GLY A C 1
ATOM 3582 O O . GLY A 1 461 ? 14.164 8.602 4.938 1 92.5 461 GLY A O 1
ATOM 3583 N N . ARG A 1 462 ? 12.289 7.441 4.977 1 89.12 462 ARG A N 1
ATOM 3584 C CA . ARG A 1 462 ? 12.258 7.211 3.537 1 89.12 462 ARG A CA 1
ATOM 3585 C C . ARG A 1 462 ? 10.984 7.773 2.918 1 89.12 462 ARG A C 1
ATOM 3587 O O . ARG A 1 462 ? 9.992 7.059 2.771 1 89.12 462 ARG A O 1
ATOM 3594 N N . GLY A 1 463 ? 11.055 9.008 2.553 1 87.62 463 GLY A N 1
ATOM 3595 C CA . GLY A 1 463 ? 9.867 9.664 2.035 1 87.62 463 GLY A CA 1
ATOM 3596 C C . GLY A 1 463 ? 8.789 9.844 3.082 1 87.62 463 GLY A C 1
ATOM 3597 O O . GLY A 1 463 ? 9.07 9.844 4.281 1 87.62 463 GLY A O 1
ATOM 3598 N N . LEU A 1 464 ? 7.562 10 2.596 1 90.69 464 LEU A N 1
ATOM 3599 C CA . LEU A 1 464 ? 6.418 10.266 3.461 1 90.69 464 LEU A CA 1
ATOM 3600 C C . LEU A 1 464 ? 5.816 8.961 3.973 1 90.69 464 LEU A C 1
ATOM 3602 O O . LEU A 1 464 ? 4.992 8.969 4.891 1 90.69 464 LEU A O 1
ATOM 3606 N N . ARG A 1 465 ? 6.367 7.812 3.525 1 89.94 465 ARG A N 1
ATOM 3607 C CA . ARG A 1 465 ? 5.57 6.605 3.703 1 89.94 465 ARG A CA 1
ATOM 3608 C C . ARG A 1 465 ? 6.289 5.602 4.598 1 89.94 465 ARG A C 1
ATOM 3610 O O . ARG A 1 465 ? 5.684 4.645 5.082 1 89.94 465 ARG A O 1
ATOM 3617 N N . GLU A 1 466 ? 7.57 5.82 4.863 1 93.56 466 GLU A N 1
ATOM 3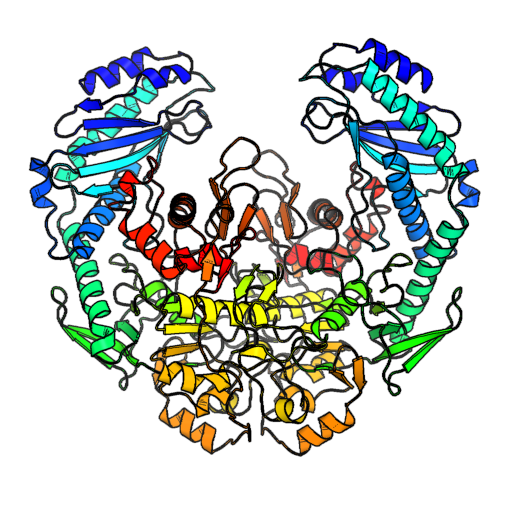618 C CA . GLU A 1 466 ? 8.312 4.793 5.578 1 93.56 466 GLU A CA 1
ATOM 3619 C C . GLU A 1 466 ? 9.297 5.41 6.57 1 93.56 466 GLU A C 1
ATOM 3621 O O . GLU A 1 466 ? 9.922 6.43 6.281 1 93.56 466 GLU A O 1
ATOM 3626 N N . LEU A 1 467 ? 9.414 4.828 7.676 1 96.44 467 LEU A N 1
ATOM 3627 C CA . LEU A 1 467 ? 10.422 5.129 8.688 1 96.44 467 LEU A CA 1
ATOM 3628 C C . LEU A 1 467 ? 11.219 3.879 9.039 1 96.44 467 LEU A C 1
ATOM 3630 O O . LEU A 1 467 ? 10.656 2.887 9.5 1 96.44 467 LEU A O 1
ATOM 3634 N N . VAL A 1 468 ? 12.461 3.891 8.633 1 95.56 468 VAL A N 1
ATOM 3635 C CA . VAL A 1 468 ? 13.344 2.832 9.102 1 95.56 468 VAL A CA 1
ATOM 3636 C C . VAL A 1 468 ? 13.727 3.082 10.562 1 95.56 468 VAL A C 1
ATOM 3638 O O . VAL A 1 468 ? 14.25 4.145 10.906 1 95.56 468 VAL A O 1
ATOM 3641 N N . TYR A 1 469 ? 13.461 2.203 11.438 1 96.12 469 TYR A N 1
ATOM 3642 C CA . TYR A 1 469 ? 13.719 2.322 12.867 1 96.12 469 TYR A CA 1
ATOM 3643 C C . TYR A 1 469 ? 14.312 1.033 13.43 1 96.12 469 TYR A C 1
ATOM 3645 O O . TYR A 1 469 ? 13.578 0.093 13.742 1 96.12 469 TYR A O 1
ATOM 3653 N N . GLY A 1 470 ? 15.609 1.058 13.562 1 95.25 470 GLY A N 1
ATOM 3654 C CA . GLY A 1 470 ? 16.312 -0.158 13.945 1 95.25 470 GLY A CA 1
ATOM 3655 C C . GLY A 1 470 ? 16.234 -1.251 12.898 1 95.25 470 GLY A C 1
ATOM 3656 O O . GLY A 1 470 ? 16.594 -1.034 11.742 1 95.25 470 GLY A O 1
ATOM 3657 N N . GLU A 1 471 ? 15.719 -2.373 13.32 1 91.38 471 GLU A N 1
ATOM 3658 C CA . GLU A 1 471 ? 15.633 -3.525 12.422 1 91.38 471 GLU A CA 1
ATOM 3659 C C . GLU A 1 471 ? 14.32 -3.516 11.633 1 91.38 471 GLU A C 1
ATOM 3661 O O . GLU A 1 471 ? 14.141 -4.316 10.719 1 91.38 471 GLU A O 1
ATOM 3666 N N . GLU A 1 472 ? 13.562 -2.51 11.914 1 91.38 472 GLU A N 1
ATOM 3667 C CA . GLU A 1 472 ? 12.219 -2.549 11.344 1 91.38 472 GLU A CA 1
ATOM 3668 C C . GLU A 1 472 ? 11.992 -1.374 10.398 1 91.38 472 GLU A C 1
ATOM 3670 O O . GLU A 1 472 ? 12.688 -0.359 10.477 1 91.38 472 GLU A O 1
ATOM 3675 N N . THR A 1 473 ? 11.117 -1.573 9.484 1 91.38 473 THR A N 1
ATOM 3676 C CA . THR A 1 473 ? 10.57 -0.506 8.656 1 91.38 473 THR A CA 1
ATOM 3677 C C . THR A 1 473 ? 9.102 -0.268 8.977 1 91.38 473 THR A C 1
ATOM 3679 O O . THR A 1 473 ? 8.273 -1.175 8.844 1 91.38 473 THR A O 1
ATOM 3682 N N . VAL A 1 474 ? 8.82 0.852 9.453 1 95.19 474 VAL A N 1
ATOM 3683 C CA . VAL A 1 474 ? 7.461 1.232 9.82 1 95.19 474 VAL A CA 1
ATOM 3684 C C . VAL A 1 474 ? 6.73 1.779 8.602 1 95.19 474 VAL A C 1
ATOM 3686 O O . VAL A 1 474 ? 7.152 2.779 8.008 1 95.19 474 VAL A O 1
ATOM 3689 N N . ASP A 1 475 ? 5.699 1.087 8.211 1 93.06 475 ASP A N 1
ATOM 3690 C CA . ASP A 1 475 ? 4.875 1.56 7.102 1 93.06 475 ASP A CA 1
ATOM 3691 C C . ASP A 1 475 ? 3.947 2.686 7.547 1 93.06 475 ASP A C 1
ATOM 3693 O O . ASP A 1 475 ? 3.068 2.477 8.383 1 93.06 475 ASP A O 1
ATOM 3697 N N . LEU A 1 476 ? 4.141 3.873 6.945 1 96.31 476 LEU A N 1
ATOM 3698 C CA . LEU A 1 476 ? 3.369 5.047 7.34 1 96.31 476 LEU A CA 1
ATOM 3699 C C . LEU A 1 476 ? 2.43 5.48 6.219 1 96.31 476 LEU A C 1
ATOM 3701 O O . LEU A 1 476 ? 1.889 6.586 6.25 1 96.31 476 LEU A O 1
ATOM 3705 N N . SER A 1 477 ? 2.168 4.645 5.285 1 90.75 477 SER A N 1
ATOM 3706 C CA . SER A 1 477 ? 1.474 5.008 4.051 1 90.75 477 SER A CA 1
ATOM 3707 C C . SER A 1 477 ? 0.028 5.406 4.332 1 90.75 477 SER A C 1
ATOM 3709 O O . SER A 1 477 ? -0.55 6.215 3.602 1 90.75 477 SER A O 1
ATOM 3711 N N . ALA A 1 478 ? -0.545 4.906 5.418 1 92.38 478 ALA A N 1
ATOM 3712 C CA . ALA A 1 478 ? -1.955 5.16 5.699 1 92.38 478 ALA A CA 1
ATOM 3713 C C . ALA A 1 478 ? -2.125 6.402 6.57 1 92.38 478 ALA A C 1
ATOM 3715 O O . ALA A 1 478 ? -3.248 6.82 6.855 1 92.38 478 ALA A O 1
ATOM 3716 N N . LEU A 1 479 ? -1.015 6.988 6.969 1 95.75 479 LEU A N 1
ATOM 3717 C CA . LEU A 1 479 ? -1.077 8.164 7.832 1 95.75 479 LEU A CA 1
ATOM 3718 C C . LEU A 1 479 ? -1.053 9.445 7.012 1 95.75 479 LEU A C 1
ATOM 3720 O O . LEU A 1 479 ? -0.493 9.477 5.91 1 95.75 479 LEU A O 1
ATOM 3724 N N . ASP A 1 480 ? -1.704 10.406 7.527 1 95.31 480 ASP A N 1
ATOM 3725 C CA . ASP A 1 480 ? -1.737 11.711 6.863 1 95.31 480 ASP A CA 1
ATOM 3726 C C . ASP A 1 480 ? -0.58 12.586 7.328 1 95.31 480 ASP A C 1
ATOM 3728 O O . ASP A 1 480 ? -0.773 13.508 8.133 1 95.31 480 ASP A O 1
ATOM 3732 N N . LEU A 1 481 ? 0.612 12.219 6.801 1 96.5 481 LEU A N 1
ATOM 3733 C CA . LEU A 1 481 ? 1.811 13.031 6.957 1 96.5 481 LEU A CA 1
ATOM 3734 C C . LEU A 1 481 ? 2.068 13.859 5.703 1 96.5 481 LEU A C 1
ATOM 3736 O O . LEU A 1 481 ? 1.795 13.414 4.586 1 96.5 481 LEU A O 1
ATOM 3740 N N . PHE A 1 482 ? 2.586 15.055 5.875 1 94.94 482 PHE A N 1
ATOM 3741 C CA . PHE A 1 482 ? 2.582 15.992 4.762 1 94.94 482 PHE A CA 1
ATOM 3742 C C . PHE A 1 482 ? 4.004 16.422 4.402 1 94.94 482 PHE A C 1
ATOM 3744 O O . PHE A 1 482 ? 4.23 17.031 3.355 1 94.94 482 PHE A O 1
ATOM 3751 N N . GLU A 1 483 ? 4.961 16.078 5.32 1 95.81 483 GLU A N 1
ATOM 3752 C CA . GLU A 1 483 ? 6.371 16.406 5.117 1 95.81 483 GLU A CA 1
ATOM 3753 C C . GLU A 1 483 ? 7.27 15.219 5.484 1 95.81 483 GLU A C 1
ATOM 3755 O O . GLU A 1 483 ? 6.996 14.508 6.453 1 95.81 483 GLU A O 1
ATOM 3760 N N . ASN A 1 484 ? 8.359 15.117 4.699 1 95.81 484 ASN A N 1
ATOM 3761 C CA . ASN A 1 484 ? 9.391 14.172 5.125 1 95.81 484 ASN A CA 1
ATOM 3762 C C . ASN A 1 484 ? 9.891 14.492 6.531 1 95.81 484 ASN A C 1
ATOM 3764 O O . ASN A 1 484 ? 10.227 13.578 7.293 1 95.81 484 ASN A O 1
ATOM 3768 N N . ALA A 1 485 ? 9.914 15.727 6.836 1 96.62 485 ALA A N 1
ATOM 3769 C CA . ALA A 1 485 ? 10.391 16.188 8.141 1 96.62 485 ALA A CA 1
ATOM 3770 C C . ALA A 1 485 ? 9.516 15.648 9.266 1 96.62 485 ALA A C 1
ATOM 3772 O O . ALA A 1 485 ? 9.984 15.469 10.391 1 96.62 485 ALA A O 1
ATOM 3773 N N . GLN A 1 486 ? 8.25 15.406 8.992 1 97.31 486 GLN A N 1
ATOM 3774 C CA . GLN A 1 486 ? 7.375 14.812 9.992 1 97.31 486 GLN A CA 1
ATOM 3775 C C . GLN A 1 486 ? 7.758 13.367 10.273 1 97.31 486 GLN A C 1
ATOM 3777 O O . GLN A 1 486 ? 7.723 12.914 11.422 1 97.31 486 GLN A O 1
ATOM 3782 N N . VAL A 1 487 ? 8.141 12.672 9.219 1 97.44 487 VAL A N 1
ATOM 3783 C CA . VAL A 1 487 ? 8.586 11.289 9.375 1 97.44 487 VAL A CA 1
ATOM 3784 C C . VAL A 1 487 ? 9.844 11.25 10.242 1 97.44 487 VAL A C 1
ATOM 3786 O O . VAL A 1 487 ? 9.961 10.414 11.141 1 97.44 487 VAL A O 1
ATOM 3789 N N . ARG A 1 488 ? 10.734 12.164 9.992 1 95.44 488 ARG A N 1
ATOM 3790 C CA . ARG A 1 488 ? 11.945 12.242 10.797 1 95.44 488 ARG A CA 1
ATOM 3791 C C . ARG A 1 488 ? 11.617 12.57 12.25 1 95.44 488 ARG A C 1
ATOM 3793 O O . ARG A 1 488 ? 12.227 12.008 13.164 1 95.44 488 ARG A O 1
ATOM 3800 N N . ALA A 1 489 ? 10.68 13.461 12.383 1 95.88 489 ALA A N 1
ATOM 3801 C CA . ALA A 1 489 ? 10.266 13.812 13.734 1 95.88 489 ALA A CA 1
ATOM 3802 C C . ALA A 1 489 ? 9.711 12.602 14.477 1 95.88 489 ALA A C 1
ATOM 3804 O O . ALA A 1 489 ? 9.953 12.43 15.672 1 95.88 489 ALA A O 1
ATOM 3805 N N . LEU A 1 490 ? 8.969 11.742 13.797 1 96.88 490 LEU A N 1
ATOM 3806 C CA . LEU A 1 490 ? 8.445 10.523 14.406 1 96.88 490 LEU A CA 1
ATOM 3807 C C . LEU A 1 490 ? 9.578 9.648 14.922 1 96.88 490 LEU A C 1
ATOM 3809 O O . LEU A 1 490 ? 9.492 9.094 16.016 1 96.88 490 LEU A O 1
ATOM 3813 N N . GLY A 1 491 ? 10.633 9.531 14.094 1 95.75 491 GLY A N 1
ATOM 3814 C CA . GLY A 1 491 ? 11.789 8.758 14.539 1 95.75 491 GLY A CA 1
ATOM 3815 C C . GLY A 1 491 ? 12.391 9.273 15.828 1 95.75 491 GLY A C 1
ATOM 3816 O O . GLY A 1 491 ? 12.664 8.5 16.75 1 95.75 491 GLY A O 1
ATOM 3817 N N . ALA A 1 492 ? 12.562 10.578 15.891 1 94.38 492 ALA A N 1
ATOM 3818 C CA . ALA A 1 492 ? 13.117 11.195 17.094 1 94.38 492 ALA A CA 1
ATOM 3819 C C . ALA A 1 492 ? 12.188 11.016 18.281 1 94.38 492 ALA A C 1
ATOM 3821 O O . ALA A 1 492 ? 12.641 10.75 19.406 1 94.38 492 ALA A O 1
ATOM 3822 N N . LEU A 1 493 ? 10.961 11.109 18.062 1 95.69 493 LEU A N 1
ATOM 3823 C CA . LEU A 1 493 ? 9.977 11 19.125 1 95.69 493 LEU A CA 1
ATOM 3824 C C . LEU A 1 493 ? 9.844 9.555 19.594 1 95.69 493 LEU A C 1
ATOM 3826 O O . LEU A 1 493 ? 9.562 9.305 20.766 1 95.69 493 LEU A O 1
ATOM 3830 N N . PHE A 1 494 ? 10.023 8.586 18.672 1 96.31 494 PHE A N 1
ATOM 3831 C CA . PHE A 1 494 ? 10.047 7.184 19.062 1 96.31 494 PHE A CA 1
ATOM 3832 C C . PHE A 1 494 ? 11.141 6.926 20.094 1 96.31 494 PHE A C 1
ATOM 3834 O O . PHE A 1 494 ? 10.93 6.195 21.062 1 96.31 494 PHE A O 1
ATOM 3841 N N . LYS A 1 495 ? 12.281 7.559 19.922 1 94 495 LYS A N 1
ATOM 3842 C CA . LYS A 1 495 ? 13.367 7.426 20.891 1 94 495 LYS A CA 1
ATOM 3843 C C . LYS A 1 495 ? 12.945 7.957 22.266 1 94 495 LYS A C 1
ATOM 3845 O O . LYS A 1 495 ? 13.242 7.344 23.281 1 94 495 LYS A O 1
ATOM 3850 N N . ARG A 1 496 ? 12.312 9.047 22.219 1 93.69 496 ARG A N 1
ATOM 3851 C CA . ARG A 1 496 ? 11.82 9.625 23.469 1 93.69 496 ARG A CA 1
ATOM 3852 C C . ARG A 1 496 ? 10.789 8.711 24.125 1 93.69 496 ARG A C 1
ATOM 3854 O O . ARG A 1 496 ? 10.82 8.508 25.344 1 93.69 496 ARG A O 1
ATOM 3861 N N . LEU A 1 497 ? 9.883 8.18 23.312 1 96.31 497 LEU A N 1
ATOM 3862 C CA . LEU A 1 497 ? 8.891 7.246 23.828 1 96.31 497 LEU A CA 1
ATOM 3863 C C . LEU A 1 497 ? 9.555 6.031 24.469 1 96.31 497 LEU A C 1
ATOM 3865 O O . LEU A 1 497 ? 9.086 5.527 25.484 1 96.31 497 LEU A O 1
ATOM 3869 N N . GLY A 1 498 ? 10.641 5.586 23.844 1 96.06 498 GLY A N 1
ATOM 3870 C CA . GLY A 1 498 ? 11.383 4.461 24.391 1 96.06 498 GLY A CA 1
ATOM 3871 C C . GLY A 1 498 ? 11.906 4.715 25.781 1 96.06 498 GLY A C 1
ATOM 3872 O O . GLY A 1 498 ? 11.938 3.807 26.625 1 96.06 498 GLY A O 1
ATOM 3873 N N . ARG A 1 499 ? 12.219 5.895 26.047 1 94.38 499 ARG A N 1
ATOM 3874 C CA . ARG A 1 499 ? 12.75 6.266 27.359 1 94.38 499 ARG A CA 1
ATOM 3875 C C . ARG A 1 499 ? 11.633 6.426 28.375 1 94.38 499 ARG A C 1
ATOM 3877 O O . ARG A 1 499 ? 11.844 6.246 29.578 1 94.38 499 ARG A O 1
ATOM 3884 N N . LEU A 1 500 ? 10.5 6.781 27.891 1 96.12 500 LEU A N 1
ATOM 3885 C CA . LEU A 1 500 ? 9.398 7.105 28.781 1 96.12 500 LEU A CA 1
ATOM 3886 C C . LEU A 1 500 ? 8.539 5.875 29.047 1 96.12 500 LEU A C 1
ATOM 3888 O O . LEU A 1 500 ? 7.891 5.781 30.094 1 96.12 500 LEU A O 1
ATOM 3892 N N . ALA A 1 501 ? 8.508 4.93 28.109 1 97.44 501 ALA A N 1
ATOM 3893 C CA . ALA A 1 501 ? 7.664 3.744 28.219 1 97.44 501 ALA A CA 1
ATOM 3894 C C . ALA A 1 501 ? 8.078 2.896 29.422 1 97.44 501 ALA A C 1
ATOM 3896 O O . ALA A 1 501 ? 9.266 2.746 29.703 1 97.44 501 ALA A O 1
ATOM 3897 N N . ASP A 1 502 ? 7.02 2.34 30.172 1 96.94 502 ASP A N 1
ATOM 3898 C CA . ASP A 1 502 ? 7.301 1.564 31.375 1 96.94 502 ASP A CA 1
ATOM 3899 C C . ASP A 1 502 ? 6.359 0.369 31.484 1 96.94 502 ASP A C 1
ATOM 3901 O O . ASP A 1 502 ? 6.344 -0.319 32.5 1 96.94 502 ASP A O 1
ATOM 3905 N N . GLY A 1 503 ? 5.539 0.193 30.578 1 96.25 503 GLY A N 1
ATOM 3906 C CA . GLY A 1 503 ? 4.605 -0.922 30.594 1 96.25 503 GLY A CA 1
ATOM 3907 C C . GLY A 1 503 ? 3.414 -0.689 31.5 1 96.25 503 GLY A C 1
ATOM 3908 O O . GLY A 1 503 ? 2.605 -1.594 31.719 1 96.25 503 GLY A O 1
ATOM 3909 N N . ARG A 1 504 ? 3.262 0.509 32 1 97.56 504 ARG A N 1
ATOM 3910 C CA . ARG A 1 504 ? 2.166 0.831 32.906 1 97.56 504 ARG A CA 1
ATOM 3911 C C . ARG A 1 504 ? 1.424 2.082 32.438 1 97.56 504 ARG A C 1
ATOM 3913 O O . ARG A 1 504 ? 0.201 2.166 32.562 1 97.56 504 ARG A O 1
ATOM 3920 N N . THR A 1 505 ? 2.139 3.049 31.922 1 98 505 THR A N 1
ATOM 3921 C CA . THR A 1 505 ? 1.547 4.301 31.469 1 98 505 THR A CA 1
ATOM 3922 C C . THR A 1 505 ? 0.856 4.105 30.109 1 98 505 THR A C 1
ATOM 3924 O O . THR A 1 505 ? 1.471 3.625 29.156 1 98 505 THR A O 1
ATOM 3927 N N . PRO A 1 506 ? -0.42 4.484 30.062 1 98.25 506 PRO A N 1
ATOM 3928 C CA . PRO A 1 506 ? -1.134 4.344 28.781 1 98.25 506 PRO A CA 1
ATOM 3929 C C . PRO A 1 506 ? -0.476 5.125 27.656 1 98.25 506 PRO A C 1
ATOM 3931 O O . PRO A 1 506 ? 0.104 6.188 27.875 1 98.25 506 PRO A O 1
ATOM 3934 N N . LEU A 1 507 ? -0.604 4.641 26.469 1 98.25 507 LEU A N 1
ATOM 3935 C CA . LEU A 1 507 ? 0.005 5.234 25.281 1 98.25 507 LEU A CA 1
ATOM 3936 C C . LEU A 1 507 ? -0.387 6.703 25.156 1 98.25 507 LEU A C 1
ATOM 3938 O O . LEU A 1 507 ? 0.449 7.547 24.828 1 98.25 507 LEU A O 1
ATOM 3942 N N . LYS A 1 508 ? -1.642 7.055 25.406 1 97.94 508 LYS A N 1
ATOM 3943 C CA . LYS A 1 508 ? -2.102 8.438 25.297 1 97.94 508 LYS A CA 1
ATOM 3944 C C . LYS A 1 508 ? -1.289 9.352 26.203 1 97.94 508 LYS A C 1
ATOM 3946 O O . LYS A 1 508 ? -0.795 10.391 25.766 1 97.94 508 LYS A O 1
ATOM 3951 N N . ALA A 1 509 ? -1.1 8.953 27.391 1 97.75 509 ALA A N 1
ATOM 3952 C CA . ALA A 1 509 ? -0.34 9.75 28.359 1 97.75 509 ALA A CA 1
ATOM 3953 C C . ALA A 1 509 ? 1.132 9.828 27.953 1 97.75 509 ALA A C 1
ATOM 3955 O O . ALA A 1 509 ? 1.762 10.875 28.094 1 97.75 509 ALA A O 1
ATOM 3956 N N . LEU A 1 510 ? 1.693 8.758 27.5 1 97.19 510 LEU A N 1
ATOM 3957 C CA . LEU A 1 510 ? 3.09 8.719 27.078 1 97.19 510 LEU A CA 1
ATOM 3958 C C . LEU A 1 510 ? 3.336 9.695 25.922 1 97.19 510 LEU A C 1
ATOM 3960 O O . LEU A 1 510 ? 4.324 10.43 25.922 1 97.19 510 LEU A O 1
ATOM 3964 N N . VAL A 1 511 ? 2.426 9.641 24.969 1 97.44 511 VAL A N 1
ATOM 3965 C CA . VAL A 1 511 ? 2.541 10.492 23.797 1 97.44 511 VAL A CA 1
ATOM 3966 C C . VAL A 1 511 ? 2.447 11.961 24.203 1 97.44 511 VAL A C 1
ATOM 3968 O O . VAL A 1 511 ? 3.229 12.789 23.734 1 97.44 511 VAL A O 1
ATOM 3971 N N . GLU A 1 512 ? 1.528 12.273 25.078 1 95.75 512 GLU A N 1
ATOM 3972 C CA . GLU A 1 512 ? 1.386 13.641 25.562 1 95.75 512 GLU A CA 1
ATOM 3973 C C . GLU A 1 512 ? 2.645 14.102 26.297 1 95.75 512 GLU A C 1
ATOM 3975 O O . GLU A 1 512 ? 3.117 15.219 26.094 1 95.75 512 GLU A O 1
ATOM 3980 N N . ARG A 1 513 ? 3.213 13.219 27.031 1 94.94 513 ARG A N 1
ATOM 3981 C CA . ARG A 1 513 ? 4.441 13.531 27.766 1 94.94 513 ARG A CA 1
ATOM 3982 C C . ARG A 1 513 ? 5.605 13.734 26.797 1 94.94 513 ARG A C 1
ATOM 3984 O O . ARG A 1 513 ? 6.43 14.633 26.984 1 94.94 513 ARG A O 1
ATOM 3991 N N . ALA A 1 514 ? 5.637 12.898 25.828 1 93.81 514 ALA A N 1
ATOM 3992 C CA . ALA A 1 514 ? 6.723 12.977 24.859 1 93.81 514 ALA A CA 1
ATOM 3993 C C . ALA A 1 514 ? 6.68 14.289 24.078 1 93.81 514 ALA A C 1
ATOM 3995 O O . ALA A 1 514 ? 7.719 14.891 23.797 1 93.81 514 ALA A O 1
ATOM 3996 N N . LEU A 1 515 ? 5.496 14.734 23.781 1 92.69 515 LEU A N 1
ATOM 3997 C CA . LEU A 1 515 ? 5.344 15.945 22.984 1 92.69 515 LEU A CA 1
ATOM 3998 C C . LEU A 1 515 ? 5.445 17.188 23.859 1 92.69 515 LEU A C 1
ATOM 4000 O O . LEU A 1 515 ? 5.957 18.219 23.422 1 92.69 515 LEU A O 1
ATOM 4004 N N . LEU A 1 516 ? 4.934 17.125 25.078 1 82.19 516 LEU A N 1
ATOM 4005 C CA . LEU A 1 516 ? 5.023 18.25 26 1 82.19 516 LEU A CA 1
ATOM 4006 C C . LEU A 1 516 ? 6.469 18.516 26.406 1 82.19 516 LEU A C 1
ATOM 4008 O O . LEU A 1 516 ? 6.855 19.656 26.641 1 82.19 516 LEU A O 1
ATOM 4012 N N . GLY A 1 517 ? 7.199 17.531 26.422 1 72.06 517 GLY A N 1
ATOM 4013 C CA . GLY A 1 517 ? 8.594 17.672 26.812 1 72.06 517 GLY A CA 1
ATOM 4014 C C . GLY A 1 517 ? 9.453 18.281 25.719 1 72.06 517 GLY A C 1
ATOM 4015 O O . GLY A 1 517 ? 10.625 18.594 25.953 1 72.06 517 GLY A O 1
ATOM 4016 N N . VAL A 1 518 ? 8.82 18.406 24.656 1 70.69 518 VAL A N 1
ATOM 4017 C CA . VAL A 1 518 ? 9.555 19.016 23.547 1 70.69 518 VAL A CA 1
ATOM 4018 C C . VAL A 1 518 ? 9.242 20.516 23.469 1 70.69 518 VAL A C 1
ATOM 4020 O O . VAL A 1 518 ? 8.203 20.906 22.938 1 70.69 518 VAL A O 1
ATOM 4023 N N . GLU A 1 519 ? 9.977 21.234 24.234 1 67 519 GLU A N 1
ATOM 4024 C CA . GLU A 1 519 ? 9.758 22.688 24.234 1 67 519 GLU A CA 1
ATOM 4025 C C . GLU A 1 519 ? 9.797 23.234 22.812 1 67 519 GLU A C 1
ATOM 4027 O O . GLU A 1 519 ? 8.992 24.109 22.453 1 67 519 GLU A O 1
ATOM 4032 N N . ASP A 1 520 ? 10.773 22.734 22.109 1 78.62 520 ASP A N 1
ATOM 4033 C CA . ASP A 1 520 ? 10.891 23.141 20.719 1 78.62 520 ASP A CA 1
ATOM 4034 C C . ASP A 1 520 ? 11.602 22.078 19.891 1 78.62 520 ASP A C 1
ATOM 4036 O O . ASP A 1 520 ? 12.445 21.344 20.406 1 78.62 520 ASP A O 1
ATOM 4040 N N . LEU A 1 521 ? 11.156 21.828 18.688 1 87.5 521 LEU A N 1
ATOM 4041 C CA . LEU A 1 521 ? 11.766 20.859 17.766 1 87.5 521 LEU A CA 1
ATOM 4042 C C . LEU A 1 521 ? 13.211 21.25 17.469 1 87.5 521 LEU A C 1
ATOM 4044 O O . LEU A 1 521 ? 14.008 20.391 17.078 1 87.5 521 LEU A O 1
ATOM 4048 N N . PHE A 1 522 ? 13.422 22.453 17.781 1 83.44 522 PHE A N 1
ATOM 4049 C CA . PHE A 1 522 ? 14.758 23 17.531 1 83.44 522 PHE A CA 1
ATOM 4050 C C . PHE A 1 522 ? 15.789 22.344 18.438 1 83.44 522 PHE A C 1
ATOM 4052 O O . PHE A 1 522 ? 16.922 22.078 18.016 1 83.44 522 PHE A O 1
ATOM 4059 N N . ALA A 1 523 ? 15.359 21.969 19.594 1 80.44 523 ALA A N 1
ATOM 4060 C CA . ALA A 1 523 ? 16.266 21.391 20.594 1 80.44 523 ALA A CA 1
ATOM 4061 C C . ALA A 1 523 ? 16.25 19.859 20.516 1 80.44 523 ALA A C 1
ATOM 4063 O O . ALA A 1 523 ? 17.156 19.203 21.047 1 80.44 523 ALA A O 1
ATOM 4064 N N . LEU A 1 524 ? 15.336 19.344 19.844 1 82.88 524 LEU A N 1
ATOM 4065 C CA . LEU A 1 524 ? 15.164 17.891 19.797 1 82.88 524 LEU A CA 1
ATOM 4066 C C . LEU A 1 524 ? 16.312 17.234 19.047 1 82.88 524 LEU A C 1
ATOM 4068 O O . LEU A 1 524 ? 16.828 16.203 19.469 1 82.88 524 LEU A O 1
ATOM 4072 N N . GLU A 1 525 ? 16.625 17.797 17.859 1 82.94 525 GLU A N 1
ATOM 4073 C CA . GLU A 1 525 ? 17.75 17.344 17.062 1 82.94 525 GLU A CA 1
ATOM 4074 C C . GLU A 1 525 ? 18.531 18.516 16.484 1 82.94 525 GLU A C 1
ATOM 4076 O O . GLU A 1 525 ? 17.969 19.594 16.281 1 82.94 525 GLU A O 1
ATOM 4081 N N . GLU A 1 526 ? 19.734 18.234 16.234 1 83.69 526 GLU A N 1
ATOM 4082 C CA . GLU A 1 526 ? 20.562 19.266 15.617 1 83.69 526 GLU A CA 1
ATOM 4083 C C . GLU A 1 526 ? 20.203 19.453 14.141 1 83.69 526 GLU A C 1
ATOM 4085 O O . GLU A 1 526 ? 20.469 20.516 13.57 1 83.69 526 GLU A O 1
ATOM 4090 N N . ALA A 1 527 ? 19.469 18.578 13.648 1 88.62 527 ALA A N 1
ATOM 4091 C CA . ALA A 1 527 ? 19.094 18.656 12.242 1 88.62 527 ALA A CA 1
ATOM 4092 C C . ALA A 1 527 ? 17.859 19.516 12.055 1 88.62 527 ALA A C 1
ATOM 4094 O O . ALA A 1 527 ? 16.938 19.484 12.875 1 88.62 527 ALA A O 1
ATOM 4095 N N . PRO A 1 528 ? 17.859 20.344 10.992 1 94.19 528 PRO A N 1
ATOM 4096 C CA . PRO A 1 528 ? 16.719 21.234 10.742 1 94.19 528 PRO A CA 1
ATOM 4097 C C . PRO A 1 528 ? 15.516 20.5 10.156 1 94.19 528 PRO A C 1
ATOM 4099 O O . PRO A 1 528 ? 14.445 21.094 10.008 1 94.19 528 PRO A O 1
ATOM 4102 N N . GLU A 1 529 ? 15.688 19.219 9.859 1 94.25 529 GLU A N 1
ATOM 4103 C CA . GLU A 1 529 ? 14.656 18.516 9.102 1 94.25 529 GLU A CA 1
ATOM 4104 C C . GLU A 1 529 ? 13.672 17.812 10.031 1 94.25 529 GLU A C 1
ATOM 4106 O O . GLU A 1 529 ? 13.375 16.625 9.852 1 94.25 529 GLU A O 1
ATOM 4111 N N . LEU A 1 530 ? 13.102 18.531 11.008 1 95.88 530 LEU A N 1
ATOM 4112 C CA . LEU A 1 530 ? 11.992 18.047 11.82 1 95.88 530 LEU A CA 1
ATOM 4113 C C . LEU A 1 530 ? 10.805 19 11.719 1 95.88 530 LEU A C 1
ATOM 4115 O O . LEU A 1 530 ? 10.977 20.219 11.703 1 95.88 530 LEU A O 1
ATOM 4119 N N . ALA A 1 531 ? 9.648 18.438 11.656 1 96.38 531 ALA A N 1
ATOM 4120 C CA . ALA A 1 531 ? 8.406 19.203 11.664 1 96.38 531 ALA A CA 1
ATOM 4121 C C . ALA A 1 531 ? 7.395 18.594 12.633 1 96.38 531 ALA A C 1
ATOM 4123 O O . ALA A 1 531 ? 7.414 17.391 12.891 1 96.38 531 ALA A O 1
ATOM 4124 N N . TRP A 1 532 ? 6.562 19.359 13.055 1 95.62 532 TRP A N 1
ATOM 4125 C CA . TRP A 1 532 ? 5.594 19.016 14.086 1 95.62 532 TRP A CA 1
ATOM 4126 C C . TRP A 1 532 ? 4.633 17.938 13.586 1 95.62 532 TRP A C 1
ATOM 4128 O O . TRP A 1 532 ? 4.25 17.938 12.414 1 95.62 532 TRP A O 1
ATOM 4138 N N . VAL A 1 533 ? 4.258 16.984 14.547 1 96.25 533 VAL A N 1
ATOM 4139 C CA . VAL A 1 533 ? 3.178 16.031 14.352 1 96.25 533 VAL A CA 1
ATOM 4140 C C . VAL A 1 533 ? 2.209 16.094 15.531 1 96.25 533 VAL A C 1
ATOM 4142 O O . VAL A 1 533 ? 2.598 16.469 16.641 1 96.25 533 VAL A O 1
ATOM 4145 N N . ARG A 1 534 ? 0.963 15.781 15.344 1 96.38 534 ARG A N 1
ATOM 4146 C CA . ARG A 1 534 ? -0.021 15.734 16.422 1 96.38 534 ARG A CA 1
ATOM 4147 C C . ARG A 1 534 ? 0.121 14.461 17.25 1 96.38 534 ARG A C 1
ATOM 4149 O O . ARG A 1 534 ? 0.749 13.5 16.797 1 96.38 534 ARG A O 1
ATOM 4156 N N . PRO A 1 535 ? -0.471 14.477 18.469 1 97.12 535 PRO A N 1
ATOM 4157 C CA . PRO A 1 535 ? -0.482 13.25 19.25 1 97.12 535 PRO A CA 1
ATOM 4158 C C . PRO A 1 535 ? -1.096 12.07 18.5 1 97.12 535 PRO A C 1
ATOM 4160 O O . PRO A 1 535 ? -0.595 10.945 18.594 1 97.12 535 PRO A O 1
ATOM 4163 N N . LEU A 1 536 ? -2.111 12.305 17.688 1 98.25 536 LEU A N 1
ATOM 4164 C CA . LEU A 1 536 ? -2.805 11.258 16.953 1 98.25 536 LEU A CA 1
ATOM 4165 C C . LEU A 1 536 ? -1.872 10.602 15.938 1 98.25 536 LEU A C 1
ATOM 4167 O O . LEU A 1 536 ? -1.843 9.367 15.812 1 98.25 536 LEU A O 1
ATOM 4171 N N . GLU A 1 537 ? -1 11.406 15.266 1 97.81 537 GLU A N 1
ATOM 4172 C CA . GLU A 1 537 ? -0.077 10.867 14.273 1 97.81 537 GLU A CA 1
ATOM 4173 C C . GLU A 1 537 ? 1.042 10.07 14.938 1 97.81 537 GLU A C 1
ATOM 4175 O O . GLU A 1 537 ? 1.438 9.016 14.445 1 97.81 537 GLU A O 1
ATOM 4180 N N . LEU A 1 538 ? 1.501 10.602 16.031 1 97.88 538 LEU A N 1
ATOM 4181 C CA . LEU A 1 538 ? 2.572 9.906 16.75 1 97.88 538 LEU A CA 1
ATOM 4182 C C . LEU A 1 538 ? 2.096 8.547 17.25 1 97.88 538 LEU A C 1
ATOM 4184 O O . LEU A 1 538 ? 2.783 7.543 17.094 1 97.88 538 LEU A O 1
ATOM 4188 N N . ALA A 1 539 ? 0.933 8.562 17.875 1 98.5 539 ALA A N 1
ATOM 4189 C CA . ALA A 1 539 ? 0.376 7.309 18.391 1 98.5 539 ALA A CA 1
ATOM 4190 C C . ALA A 1 539 ? 0.082 6.336 17.25 1 98.5 539 ALA A C 1
ATOM 4192 O O . ALA A 1 539 ? 0.335 5.137 17.375 1 98.5 539 ALA A O 1
ATOM 4193 N N . ALA A 1 540 ? -0.496 6.867 16.172 1 98.38 540 ALA A N 1
ATOM 4194 C CA . ALA A 1 540 ? -0.804 6.02 15.016 1 98.38 540 ALA A CA 1
ATOM 4195 C C . ALA A 1 540 ? 0.461 5.375 14.461 1 98.38 540 ALA A C 1
ATOM 4197 O O . ALA A 1 540 ? 0.448 4.203 14.078 1 98.38 540 ALA A O 1
ATOM 4198 N N . ALA A 1 541 ? 1.549 6.16 14.391 1 98.06 541 ALA A N 1
ATOM 4199 C CA . ALA A 1 541 ? 2.826 5.617 13.938 1 98.06 541 ALA A CA 1
ATOM 4200 C C . ALA A 1 541 ? 3.336 4.539 14.883 1 98.06 541 ALA A C 1
ATOM 4202 O O . ALA A 1 541 ? 3.803 3.486 14.445 1 98.06 541 ALA A O 1
ATOM 4203 N N . ALA A 1 542 ? 3.205 4.773 16.156 1 98.12 542 ALA A N 1
ATOM 4204 C CA . ALA A 1 542 ? 3.639 3.795 17.156 1 98.12 542 ALA A CA 1
ATOM 4205 C C . ALA A 1 542 ? 2.873 2.484 17.016 1 98.12 542 ALA A C 1
ATOM 4207 O O . ALA A 1 542 ? 3.451 1.402 17.125 1 98.12 542 ALA A O 1
ATOM 4208 N N . ASN A 1 543 ? 1.629 2.619 16.719 1 98.06 543 ASN A N 1
ATOM 4209 C CA . ASN A 1 543 ? 0.771 1.452 16.547 1 98.06 543 ASN A CA 1
ATOM 4210 C C . ASN A 1 543 ? 1.171 0.637 15.32 1 98.06 543 ASN A C 1
ATOM 4212 O O . ASN A 1 543 ? 0.739 -0.506 15.164 1 98.06 543 ASN A O 1
ATOM 4216 N N . ARG A 1 544 ? 2.008 1.153 14.461 1 96.62 544 ARG A N 1
ATOM 4217 C CA . ARG A 1 544 ? 2.41 0.47 13.242 1 96.62 544 ARG A CA 1
ATOM 4218 C C . ARG A 1 544 ? 3.826 -0.085 13.359 1 96.62 544 ARG A C 1
ATOM 4220 O O . ARG A 1 544 ? 4.359 -0.65 12.406 1 96.62 544 ARG A O 1
ATOM 4227 N N . LEU A 1 545 ? 4.406 0.11 14.578 1 95.38 545 LEU A N 1
ATOM 4228 C CA . LEU A 1 545 ? 5.668 -0.553 14.883 1 95.38 545 LEU A CA 1
ATOM 4229 C C . LEU A 1 545 ? 5.477 -2.062 15 1 95.38 545 LEU A C 1
ATOM 4231 O O . LEU A 1 545 ? 4.715 -2.533 15.844 1 95.38 545 LEU A O 1
ATOM 4235 N N . ARG A 1 546 ? 6.184 -2.816 14.195 1 92.19 546 ARG A N 1
ATOM 4236 C CA . ARG A 1 546 ? 6.027 -4.27 14.211 1 92.19 546 ARG A CA 1
ATOM 4237 C C . ARG A 1 546 ? 6.539 -4.855 15.523 1 92.19 546 ARG A C 1
ATOM 4239 O O . ARG A 1 546 ? 6.027 -5.875 15.992 1 92.19 546 ARG A O 1
ATOM 4246 N N . GLY A 1 547 ? 7.492 -4.219 16.156 1 93 547 GLY A N 1
ATOM 4247 C CA . GLY A 1 547 ? 8.055 -4.688 17.422 1 93 547 GLY A CA 1
ATOM 4248 C C . GLY A 1 547 ? 7.305 -4.188 18.641 1 93 547 GLY A C 1
ATOM 4249 O O . GLY A 1 547 ? 7.695 -4.465 19.766 1 93 547 GLY A O 1
ATOM 4250 N N . LEU A 1 548 ? 6.184 -3.5 18.406 1 96.81 548 LEU A N 1
ATOM 4251 C CA . LEU A 1 548 ? 5.414 -2.961 19.516 1 96.81 548 LEU A CA 1
ATOM 4252 C C . LEU A 1 548 ? 4.898 -4.082 20.422 1 96.81 548 LEU A C 1
ATOM 4254 O O . LEU A 1 548 ? 4.395 -5.098 19.922 1 96.81 548 LEU A O 1
ATOM 4258 N N . GLU A 1 549 ? 5.082 -3.99 21.656 1 97.44 549 GLU A N 1
ATOM 4259 C CA . GLU A 1 549 ? 4.508 -4.836 22.703 1 97.44 549 GLU A CA 1
ATOM 4260 C C . GLU A 1 549 ? 3.787 -4 23.75 1 97.44 549 GLU A C 1
ATOM 4262 O O . GLU A 1 549 ? 4.297 -2.965 24.188 1 97.44 549 GLU A O 1
ATOM 4267 N N . VAL A 1 550 ? 2.596 -4.477 24.078 1 98.25 550 VAL A N 1
ATOM 4268 C CA . VAL A 1 550 ? 1.798 -3.639 24.969 1 98.25 550 VAL A CA 1
ATOM 4269 C C . VAL A 1 550 ? 1.149 -4.5 26.047 1 98.25 550 VAL A C 1
ATOM 4271 O O . VAL A 1 550 ? 1.08 -5.723 25.906 1 98.25 550 VAL A O 1
ATOM 4274 N N . VAL A 1 551 ? 0.734 -3.867 27.078 1 97.94 551 VAL A N 1
ATOM 4275 C CA . VAL A 1 551 ? -0.148 -4.41 28.109 1 97.94 551 VAL A CA 1
ATOM 4276 C C . VAL A 1 551 ? -1.407 -3.555 28.219 1 97.94 551 VAL A C 1
ATOM 4278 O O . VAL A 1 551 ? -1.338 -2.326 28.125 1 97.94 551 VAL A O 1
ATOM 4281 N N . GLN A 1 552 ? -2.523 -4.23 28.328 1 97.31 552 GLN A N 1
ATOM 4282 C CA . GLN A 1 552 ? -3.734 -3.457 28.594 1 97.31 552 GLN A CA 1
ATOM 4283 C C . GLN A 1 552 ? -3.775 -2.959 30.031 1 97.31 552 GLN A C 1
ATOM 4285 O O . GLN A 1 552 ? -3.398 -3.684 30.953 1 97.31 552 GLN A O 1
ATOM 4290 N N . VAL A 1 553 ? -4.18 -1.783 30.188 1 95.94 553 VAL A N 1
ATOM 4291 C CA . VAL A 1 553 ? -4.195 -1.191 31.516 1 95.94 553 VAL A CA 1
ATOM 4292 C C . VAL A 1 553 ? -5.523 -0.47 31.75 1 95.94 553 VAL A C 1
ATOM 4294 O O . VAL A 1 553 ? -6.184 -0.058 30.797 1 95.94 553 VAL A O 1
ATOM 4297 N N . MET B 1 1 ? 40.219 -27.875 -17.172 1 89.56 1 MET B N 1
ATOM 4298 C CA . MET B 1 1 ? 41.188 -28.172 -16.125 1 89.56 1 MET B CA 1
ATOM 4299 C C . MET B 1 1 ? 40.594 -29.172 -15.117 1 89.56 1 MET B C 1
ATOM 4301 O O . MET B 1 1 ? 39.375 -29.312 -15.008 1 89.56 1 MET B O 1
ATOM 4305 N N . ARG B 1 2 ? 41.5 -29.766 -14.414 1 93.31 2 ARG B N 1
ATOM 4306 C CA . ARG B 1 2 ? 41.031 -30.75 -13.445 1 93.31 2 ARG B CA 1
ATOM 4307 C C . ARG B 1 2 ? 40.594 -30.078 -12.148 1 93.31 2 ARG B C 1
ATOM 4309 O O . ARG B 1 2 ? 41.188 -29.094 -11.719 1 93.31 2 ARG B O 1
ATOM 4316 N N . LEU B 1 3 ? 39.531 -30.641 -11.57 1 95.12 3 LEU B N 1
ATOM 4317 C CA . LEU B 1 3 ? 39 -30.094 -10.336 1 95.12 3 LEU B CA 1
ATOM 4318 C C . LEU B 1 3 ? 40.031 -30.094 -9.227 1 95.12 3 LEU B C 1
ATOM 4320 O O . LEU B 1 3 ? 40.062 -29.203 -8.375 1 95.12 3 LEU B O 1
ATOM 4324 N N . GLU B 1 4 ? 40.969 -31.047 -9.25 1 93.44 4 GLU B N 1
ATOM 4325 C CA . GLU B 1 4 ? 42.062 -31.125 -8.266 1 93.44 4 GLU B CA 1
ATOM 4326 C C . GLU B 1 4 ? 42.969 -29.906 -8.375 1 93.44 4 GLU B C 1
ATOM 4328 O O . GLU B 1 4 ? 43.469 -29.422 -7.367 1 93.44 4 GLU B O 1
ATOM 4333 N N . ASP B 1 5 ? 43.156 -29.5 -9.547 1 95.38 5 ASP B N 1
ATOM 4334 C CA . ASP B 1 5 ? 43.969 -28.328 -9.766 1 95.38 5 ASP B CA 1
ATOM 4335 C C . ASP B 1 5 ? 43.312 -27.078 -9.164 1 95.38 5 ASP B C 1
ATOM 4337 O O . ASP B 1 5 ? 44 -26.141 -8.766 1 95.38 5 ASP B O 1
ATOM 4341 N N . LEU B 1 6 ? 42 -27.094 -9.242 1 96.69 6 LEU B N 1
ATOM 4342 C CA . LEU B 1 6 ? 41.281 -25.984 -8.641 1 96.69 6 LEU B CA 1
ATOM 4343 C C . LEU B 1 6 ? 41.594 -25.875 -7.148 1 96.69 6 LEU B C 1
ATOM 4345 O O . LEU B 1 6 ? 41.812 -24.781 -6.629 1 96.69 6 LEU B O 1
ATOM 4349 N N . LEU B 1 7 ? 41.594 -26.984 -6.43 1 96.19 7 LEU B N 1
ATOM 4350 C CA . LEU B 1 7 ? 41.844 -27.031 -4.992 1 96.19 7 LEU B CA 1
ATOM 4351 C C . LEU B 1 7 ? 43.25 -26.516 -4.668 1 96.19 7 LEU B C 1
ATOM 4353 O O . LEU B 1 7 ? 43.438 -25.75 -3.719 1 96.19 7 LEU B O 1
ATOM 4357 N N . ASP B 1 8 ? 44.156 -26.875 -5.492 1 95.88 8 ASP B N 1
ATOM 4358 C CA . ASP B 1 8 ? 45.531 -26.406 -5.305 1 95.88 8 ASP B CA 1
ATOM 4359 C C . ASP B 1 8 ? 45.625 -24.906 -5.562 1 95.88 8 ASP B C 1
ATOM 4361 O O . ASP B 1 8 ? 46.344 -24.203 -4.832 1 95.88 8 ASP B O 1
ATOM 4365 N N . ARG B 1 9 ? 45 -24.547 -6.523 1 96.19 9 ARG B N 1
ATOM 4366 C CA . ARG B 1 9 ? 45.031 -23.141 -6.871 1 96.19 9 ARG B CA 1
ATOM 4367 C C . ARG B 1 9 ? 44.438 -22.281 -5.758 1 96.19 9 ARG B C 1
ATOM 4369 O O . ARG B 1 9 ? 44.938 -21.203 -5.445 1 96.19 9 ARG B O 1
ATOM 4376 N N . LEU B 1 10 ? 43.375 -22.75 -5.184 1 96.88 10 LEU B N 1
ATOM 4377 C CA . LEU B 1 10 ? 42.719 -22.047 -4.09 1 96.88 10 LEU B CA 1
ATOM 4378 C C . LEU B 1 10 ? 43.656 -21.875 -2.906 1 96.88 10 LEU B C 1
ATOM 4380 O O . LEU B 1 10 ? 43.75 -20.797 -2.334 1 96.88 10 LEU B O 1
ATOM 4384 N N . GLU B 1 11 ? 44.312 -22.906 -2.609 1 95.56 11 GLU B N 1
ATOM 4385 C CA . GLU B 1 11 ? 45.281 -22.859 -1.503 1 95.56 11 GLU B CA 1
ATOM 4386 C C . GLU B 1 11 ? 46.406 -21.875 -1.794 1 95.56 11 GLU B C 1
ATOM 4388 O O . GLU B 1 11 ? 46.906 -21.203 -0.887 1 95.56 11 GLU B O 1
ATOM 4393 N N . ALA B 1 12 ? 46.844 -21.828 -3.02 1 96.31 12 ALA B N 1
ATOM 4394 C CA . ALA B 1 12 ? 47.938 -20.969 -3.436 1 96.31 12 ALA B CA 1
ATOM 4395 C C . ALA B 1 12 ? 47.562 -19.5 -3.354 1 96.31 12 ALA B C 1
ATOM 4397 O O . ALA B 1 12 ? 48.438 -18.625 -3.289 1 96.31 12 ALA B O 1
ATOM 4398 N N . LEU B 1 13 ? 46.312 -19.234 -3.334 1 96.5 13 LEU B N 1
ATOM 4399 C CA . LEU B 1 13 ? 45.844 -17.859 -3.316 1 96.5 13 LEU B CA 1
ATOM 4400 C C . LEU B 1 13 ? 45.781 -17.312 -1.889 1 96.5 13 LEU B C 1
ATOM 4402 O O . LEU B 1 13 ? 45.406 -16.172 -1.669 1 96.5 13 LEU B O 1
ATOM 4406 N N . GLU B 1 14 ? 46.281 -18.109 -0.888 1 96.75 14 GLU B N 1
ATOM 4407 C CA . GLU B 1 14 ? 46.188 -17.734 0.519 1 96.75 14 GLU B CA 1
ATOM 4408 C C . GLU B 1 14 ? 46.844 -16.375 0.761 1 96.75 14 GLU B C 1
ATOM 4410 O O . GLU B 1 14 ? 48 -16.156 0.415 1 96.75 14 GLU B O 1
ATOM 4415 N N . GLY B 1 15 ? 46.031 -15.539 1.24 1 96.31 15 GLY B N 1
ATOM 4416 C CA . GLY B 1 15 ? 46.562 -14.25 1.672 1 96.31 15 GLY B CA 1
ATOM 4417 C C . GLY B 1 15 ? 46.594 -13.219 0.564 1 96.31 15 GLY B C 1
ATOM 4418 O O . GLY B 1 15 ? 46.781 -12.031 0.826 1 96.31 15 GLY B O 1
ATOM 4419 N N . LYS B 1 16 ? 46.406 -13.609 -0.622 1 96.69 16 LYS B N 1
ATOM 4420 C CA . LYS B 1 16 ? 46.438 -12.68 -1.751 1 96.69 16 LYS B CA 1
ATOM 4421 C C . LYS B 1 16 ? 45.188 -11.766 -1.718 1 96.69 16 LYS B C 1
ATOM 4423 O O . LYS B 1 16 ? 44.25 -12.031 -0.984 1 96.69 16 LYS B O 1
ATOM 4428 N N . PRO B 1 17 ? 45.312 -10.688 -2.48 1 96.38 17 PRO B N 1
ATOM 4429 C CA . PRO B 1 17 ? 44.125 -9.797 -2.547 1 96.38 17 PRO B CA 1
ATOM 4430 C C . PRO B 1 17 ? 42.906 -10.484 -3.143 1 96.38 17 PRO B C 1
ATOM 4432 O O . PRO B 1 17 ? 43.031 -11.312 -4.043 1 96.38 17 PRO B O 1
ATOM 4435 N N . TYR B 1 18 ? 41.75 -10.172 -2.758 1 96.56 18 TYR B N 1
ATOM 4436 C CA . TYR B 1 18 ? 40.469 -10.82 -3.035 1 96.56 18 TYR B CA 1
ATOM 4437 C C . TYR B 1 18 ? 40.219 -10.914 -4.535 1 96.56 18 TYR B C 1
ATOM 4439 O O . TYR B 1 18 ? 39.75 -11.93 -5.027 1 96.56 18 TYR B O 1
ATOM 4447 N N . PRO B 1 19 ? 40.656 -9.844 -5.336 1 95.56 19 PRO B N 1
ATOM 4448 C CA . PRO B 1 19 ? 40.344 -9.898 -6.766 1 95.56 19 PRO B CA 1
ATOM 4449 C C . PRO B 1 19 ? 41.062 -11.047 -7.484 1 95.56 19 PRO B C 1
ATOM 4451 O O . PRO B 1 19 ? 40.688 -11.383 -8.617 1 95.56 19 PRO B O 1
ATOM 4454 N N . PHE B 1 20 ? 42 -11.633 -6.824 1 95.62 20 PHE B N 1
ATOM 4455 C CA . PHE B 1 20 ? 42.75 -12.727 -7.438 1 95.62 20 PHE B CA 1
ATOM 4456 C C . PHE B 1 20 ? 41.875 -13.953 -7.617 1 95.62 20 PHE B C 1
ATOM 4458 O O . PHE B 1 20 ? 42.188 -14.852 -8.391 1 95.62 20 PHE B O 1
ATOM 4465 N N . TYR B 1 21 ? 40.75 -14.008 -6.969 1 96.38 21 TYR B N 1
ATOM 4466 C CA . TYR B 1 21 ? 39.812 -15.086 -7.184 1 96.38 21 TYR B CA 1
ATOM 4467 C C . TYR B 1 21 ? 39.344 -15.141 -8.641 1 96.38 21 TYR B C 1
ATOM 4469 O O . TYR B 1 21 ? 38.906 -16.188 -9.125 1 96.38 21 TYR B O 1
ATOM 4477 N N . LYS B 1 22 ? 39.375 -14.023 -9.328 1 95.44 22 LYS B N 1
ATOM 4478 C CA . LYS B 1 22 ? 38.906 -13.945 -10.711 1 95.44 22 LYS B CA 1
ATOM 4479 C C . LYS B 1 22 ? 39.688 -14.898 -11.602 1 95.44 22 LYS B C 1
ATOM 4481 O O . LYS B 1 22 ? 39.219 -15.289 -12.672 1 95.44 22 LYS B O 1
ATOM 4486 N N . ASP B 1 23 ? 40.812 -15.289 -11.141 1 92.12 23 ASP B N 1
ATOM 4487 C CA . ASP B 1 23 ? 41.656 -16.188 -11.898 1 92.12 23 ASP B CA 1
ATOM 4488 C C . ASP B 1 23 ? 41.062 -17.609 -11.93 1 92.12 23 ASP B C 1
ATOM 4490 O O . ASP B 1 23 ? 41.531 -18.453 -12.711 1 92.12 23 ASP B O 1
ATOM 4494 N N . LEU B 1 24 ? 40.062 -17.797 -11.164 1 93.75 24 LEU B N 1
ATOM 4495 C CA . LEU B 1 24 ? 39.469 -19.109 -11.078 1 93.75 24 LEU B CA 1
ATOM 4496 C C . LEU B 1 24 ? 38.469 -19.328 -12.219 1 93.75 24 LEU B C 1
ATOM 4498 O O . LEU B 1 24 ? 37.938 -20.422 -12.367 1 93.75 24 LEU B O 1
ATOM 4502 N N . LYS B 1 25 ? 38.188 -18.328 -12.992 1 92.12 25 LYS B N 1
ATOM 4503 C CA . LYS B 1 25 ? 37.219 -18.422 -14.086 1 92.12 25 LYS B CA 1
ATOM 4504 C C . LYS B 1 25 ? 37.562 -19.578 -15.016 1 92.12 25 LYS B C 1
ATOM 4506 O O . LYS B 1 25 ? 38.719 -19.844 -15.289 1 92.12 25 LYS B O 1
ATOM 4511 N N . GLY B 1 26 ? 36.5 -20.281 -15.477 1 89.62 26 GLY B N 1
ATOM 4512 C CA . GLY B 1 26 ? 36.656 -21.422 -16.359 1 89.62 26 GLY B CA 1
ATOM 4513 C C . GLY B 1 26 ? 35.906 -22.656 -15.898 1 89.62 26 GLY B C 1
ATOM 4514 O O . GLY B 1 26 ? 35.031 -22.562 -15.055 1 89.62 26 GLY B O 1
ATOM 4515 N N . VAL B 1 27 ? 36.219 -23.781 -16.594 1 96.31 27 VAL B N 1
ATOM 4516 C CA . VAL B 1 27 ? 35.531 -25.047 -16.312 1 96.31 27 VAL B CA 1
ATOM 4517 C C . VAL B 1 27 ? 36.469 -26.031 -15.664 1 96.31 27 VAL B C 1
ATOM 4519 O O . VAL B 1 27 ? 37.594 -26.25 -16.172 1 96.31 27 VAL B O 1
ATOM 4522 N N . TRP B 1 28 ? 36.094 -26.516 -14.555 1 97.19 28 TRP B N 1
ATOM 4523 C CA . TRP B 1 28 ? 36.844 -27.5 -13.797 1 97.19 28 TRP B CA 1
ATOM 4524 C C . TRP B 1 28 ? 36.156 -28.844 -13.773 1 97.19 28 TRP B C 1
ATOM 4526 O O . TRP B 1 28 ? 35.062 -28.984 -13.211 1 97.19 28 TRP B O 1
ATOM 4536 N N . ARG B 1 29 ? 36.812 -29.875 -14.266 1 96.44 29 ARG B N 1
ATOM 4537 C CA . ARG B 1 29 ? 36.156 -31.172 -14.453 1 96.44 29 ARG B CA 1
ATOM 4538 C C . ARG B 1 29 ? 36.469 -32.094 -13.273 1 96.44 29 ARG B C 1
ATOM 4540 O O . ARG B 1 29 ? 37.625 -32.344 -12.938 1 96.44 29 ARG B O 1
ATOM 4547 N N . GLY B 1 30 ? 35.406 -32.5 -12.688 1 94.06 30 GLY B N 1
ATOM 4548 C CA . GLY B 1 30 ? 35.5 -33.531 -11.641 1 94.06 30 GLY B CA 1
ATOM 4549 C C . GLY B 1 30 ? 35.062 -34.875 -12.094 1 94.06 30 GLY B C 1
ATOM 4550 O O . GLY B 1 30 ? 35.031 -35.188 -13.297 1 94.06 30 GLY B O 1
ATOM 4551 N N . LYS B 1 31 ? 34.875 -35.719 -11.023 1 92.38 31 LYS B N 1
ATOM 4552 C CA . LYS B 1 31 ? 34.375 -37.062 -11.32 1 92.38 31 LYS B CA 1
ATOM 4553 C C . LYS B 1 31 ? 32.875 -37.062 -11.555 1 92.38 31 LYS B C 1
ATOM 4555 O O . LYS B 1 31 ? 32.062 -36.969 -10.609 1 92.38 31 LYS B O 1
ATOM 4560 N N . GLY B 1 32 ? 32.469 -37.219 -12.82 1 91.81 32 GLY B N 1
ATOM 4561 C CA . GLY B 1 32 ? 31.062 -37.312 -13.164 1 91.81 32 GLY B CA 1
ATOM 4562 C C . GLY B 1 32 ? 30.391 -35.969 -13.336 1 91.81 32 GLY B C 1
ATOM 4563 O O . GLY B 1 32 ? 29.172 -35.906 -13.555 1 91.81 32 GLY B O 1
ATOM 4564 N N . PHE B 1 33 ? 31.078 -34.875 -13.125 1 95.62 33 PHE B N 1
ATOM 4565 C CA . PHE B 1 33 ? 30.516 -33.531 -13.32 1 95.62 33 PHE B CA 1
ATOM 4566 C C . PHE B 1 33 ? 31.625 -32.5 -13.578 1 95.62 33 PHE B C 1
ATOM 4568 O O . PHE B 1 33 ? 32.812 -32.844 -13.453 1 95.62 33 PHE B O 1
ATOM 4575 N N . ALA B 1 34 ? 31.234 -31.375 -14.023 1 96.81 34 ALA B N 1
ATOM 4576 C CA . ALA B 1 34 ? 32.125 -30.234 -14.172 1 96.81 34 ALA B CA 1
ATOM 4577 C C . ALA B 1 34 ? 31.609 -29.016 -13.414 1 96.81 34 ALA B C 1
ATOM 4579 O O . ALA B 1 34 ? 30.406 -28.875 -13.211 1 96.81 34 ALA B O 1
ATOM 4580 N N . LEU B 1 35 ? 32.531 -28.297 -12.93 1 97.31 35 LEU B N 1
ATOM 4581 C CA . LEU B 1 35 ? 32.188 -27.062 -12.219 1 97.31 35 LEU B CA 1
ATOM 4582 C C . LEU B 1 35 ? 32.656 -25.844 -13 1 97.31 35 LEU B C 1
ATOM 4584 O O . LEU B 1 35 ? 33.844 -25.719 -13.328 1 97.31 35 LEU B O 1
ATOM 4588 N N . ARG B 1 36 ? 31.734 -24.969 -13.297 1 96.81 36 ARG B N 1
ATOM 4589 C CA . ARG B 1 36 ? 32.062 -23.75 -14.047 1 96.81 36 ARG B CA 1
ATOM 4590 C C . ARG B 1 36 ? 31.812 -22.5 -13.211 1 96.81 36 ARG B C 1
ATOM 4592 O O . ARG B 1 36 ? 30.75 -22.375 -12.586 1 96.81 36 ARG B O 1
ATOM 4599 N N . PHE B 1 37 ? 32.812 -21.594 -13.125 1 96.88 37 PHE B N 1
ATOM 4600 C CA . PHE B 1 37 ? 32.594 -20.266 -12.555 1 96.88 37 PHE B CA 1
ATOM 4601 C C . PHE B 1 37 ? 31.969 -19.328 -13.578 1 96.88 37 PHE B C 1
ATOM 4603 O O . PHE B 1 37 ? 32.656 -18.797 -14.445 1 96.88 37 PHE B O 1
ATOM 4610 N N . VAL B 1 38 ? 30.719 -19.094 -13.438 1 95.19 38 VAL B N 1
ATOM 4611 C CA . VAL B 1 38 ? 30 -18.219 -14.367 1 95.19 38 VAL B CA 1
ATOM 4612 C C . VAL B 1 38 ? 30.297 -16.766 -14.047 1 95.19 38 VAL B C 1
ATOM 4614 O O . VAL B 1 38 ? 30.469 -15.938 -14.953 1 95.19 38 VAL B O 1
ATOM 4617 N N . TYR B 1 39 ? 30.344 -16.406 -12.766 1 94.94 39 TYR B N 1
ATOM 4618 C CA . TYR B 1 39 ? 30.641 -15.086 -12.227 1 94.94 39 TYR B CA 1
ATOM 4619 C C . TYR B 1 39 ? 31.453 -15.188 -10.938 1 94.94 39 TYR B C 1
ATOM 4621 O O . TYR B 1 39 ? 31.125 -16 -10.062 1 94.94 39 TYR B O 1
ATOM 4629 N N . VAL B 1 40 ? 32.5 -14.383 -10.852 1 96.44 40 VAL B N 1
ATOM 4630 C CA . VAL B 1 40 ? 33.312 -14.367 -9.641 1 96.44 40 VAL B CA 1
ATOM 4631 C C . VAL B 1 40 ? 33.25 -13 -8.977 1 96.44 40 VAL B C 1
ATOM 4633 O O . VAL B 1 40 ? 33.594 -11.984 -9.578 1 96.44 40 VAL B O 1
ATOM 4636 N N . GLN B 1 41 ? 32.781 -13.055 -7.754 1 95.19 41 GLN B N 1
ATOM 4637 C CA . GLN B 1 41 ? 32.625 -11.805 -7.02 1 95.19 41 GLN B CA 1
ATOM 4638 C C . GLN B 1 41 ? 33.969 -11.094 -6.84 1 95.19 41 GLN B C 1
ATOM 4640 O O . GLN B 1 41 ? 35 -11.742 -6.645 1 95.19 41 GLN B O 1
ATOM 4645 N N . GLY B 1 42 ? 33.875 -9.719 -6.836 1 92.94 42 GLY B N 1
ATOM 4646 C CA . GLY B 1 42 ? 35.062 -8.93 -6.762 1 92.94 42 GLY B CA 1
ATOM 4647 C C . GLY B 1 42 ? 35.406 -8.484 -5.352 1 92.94 42 GLY B C 1
ATOM 4648 O O . GLY B 1 42 ? 36.531 -8.016 -5.09 1 92.94 42 GLY B O 1
ATO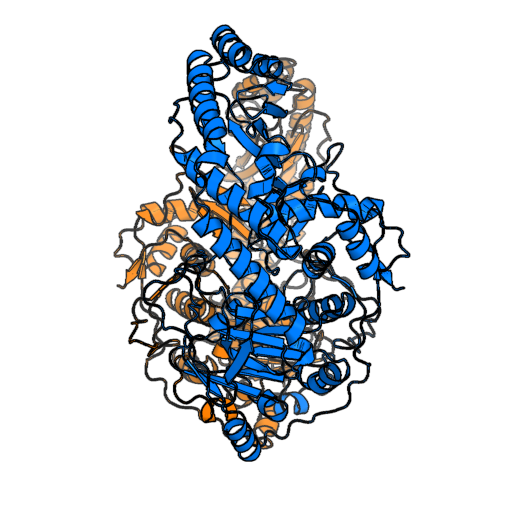M 4649 N N . ASP B 1 43 ? 34.438 -8.594 -4.57 1 93.31 43 ASP B N 1
ATOM 4650 C CA . ASP B 1 43 ? 34.562 -8.148 -3.186 1 93.31 43 ASP B CA 1
ATOM 4651 C C . ASP B 1 43 ? 33.781 -9.07 -2.244 1 93.31 43 ASP B C 1
ATOM 4653 O O . ASP B 1 43 ? 32.75 -9.609 -2.611 1 93.31 43 ASP B O 1
ATOM 4657 N N . PRO B 1 44 ? 34.469 -9.297 -1.061 1 93.31 44 PRO B N 1
ATOM 4658 C CA . PRO B 1 44 ? 33.812 -10.242 -0.143 1 93.31 44 PRO B CA 1
ATOM 4659 C C . PRO B 1 44 ? 32.406 -9.836 0.218 1 93.31 44 PRO B C 1
ATOM 4661 O O . PRO B 1 44 ? 31.594 -10.688 0.592 1 93.31 44 PRO B O 1
ATOM 4664 N N . PHE B 1 45 ? 32.031 -8.555 0.151 1 90 45 PHE B N 1
ATOM 4665 C CA . PHE B 1 45 ? 30.734 -8.055 0.563 1 90 45 PHE B CA 1
ATOM 4666 C C . PHE B 1 45 ? 29.797 -7.934 -0.635 1 90 45 PHE B C 1
ATOM 4668 O O . PHE B 1 45 ? 28.609 -7.676 -0.472 1 90 45 PHE B O 1
ATOM 4675 N N . ALA B 1 46 ? 30.312 -8.117 -1.763 1 90.81 46 ALA B N 1
ATOM 4676 C CA . ALA B 1 46 ? 29.5 -8.047 -2.977 1 90.81 46 ALA B CA 1
ATOM 4677 C C . ALA B 1 46 ? 28.625 -9.289 -3.123 1 90.81 46 ALA B C 1
ATOM 4679 O O . ALA B 1 46 ? 28.797 -10.258 -2.379 1 90.81 46 ALA B O 1
ATOM 4680 N N . THR B 1 47 ? 27.688 -9.258 -4.094 1 91.75 47 THR B N 1
ATOM 4681 C CA . THR B 1 47 ? 26.875 -10.438 -4.398 1 91.75 47 THR B CA 1
ATOM 4682 C C . THR B 1 47 ? 27.766 -11.648 -4.676 1 91.75 47 THR B C 1
ATOM 4684 O O . THR B 1 47 ? 28.719 -11.562 -5.457 1 91.75 47 THR B O 1
ATOM 4687 N N . PRO B 1 48 ? 27.5 -12.719 -4.113 1 96.31 48 PRO B N 1
ATOM 4688 C CA . PRO B 1 48 ? 28.359 -13.906 -4.211 1 96.31 48 PRO B CA 1
ATOM 4689 C C . PRO B 1 48 ? 28.516 -14.398 -5.645 1 96.31 48 PRO B C 1
ATOM 4691 O O . PRO B 1 48 ? 27.734 -14.031 -6.52 1 96.31 48 PRO B O 1
ATOM 4694 N N . SER B 1 49 ? 29.516 -15.203 -5.824 1 97.06 49 SER B N 1
ATOM 4695 C CA . SER B 1 49 ? 29.844 -15.773 -7.125 1 97.06 49 SER B CA 1
ATOM 4696 C C . SER B 1 49 ? 28.766 -16.75 -7.59 1 97.06 49 SER B C 1
ATOM 4698 O O . SER B 1 49 ? 28.047 -17.312 -6.773 1 97.06 49 SER B O 1
ATOM 4700 N N . VAL B 1 50 ? 28.688 -16.938 -8.953 1 97.12 50 VAL B N 1
ATOM 4701 C CA . VAL B 1 50 ? 27.766 -17.906 -9.539 1 97.12 50 VAL B CA 1
ATOM 4702 C C . VAL B 1 50 ? 28.547 -19.109 -10.055 1 97.12 50 VAL B C 1
ATOM 4704 O O . VAL B 1 50 ? 29.422 -18.969 -10.914 1 97.12 50 VAL B O 1
ATOM 4707 N N . LEU B 1 51 ? 28.188 -20.234 -9.523 1 97.44 51 LEU B N 1
ATOM 4708 C CA . LEU B 1 51 ? 28.75 -21.484 -9.984 1 97.44 51 LEU B CA 1
ATOM 4709 C C . LEU B 1 51 ? 27.719 -22.312 -10.727 1 97.44 51 LEU B C 1
ATOM 4711 O O . LEU B 1 51 ? 26.516 -22.203 -10.461 1 97.44 51 LEU B O 1
ATOM 4715 N N . GLU B 1 52 ? 28.172 -23.078 -11.68 1 97.25 52 GLU B N 1
ATOM 4716 C CA . GLU B 1 52 ? 27.328 -23.984 -12.445 1 97.25 52 GLU B CA 1
ATOM 4717 C C . GLU B 1 52 ? 27.891 -25.406 -12.406 1 97.25 52 GLU B C 1
ATOM 4719 O O . GLU B 1 52 ? 29.047 -25.641 -12.766 1 97.25 52 GLU B O 1
ATOM 4724 N N . ALA B 1 53 ? 27.172 -26.297 -11.875 1 97.5 53 ALA B N 1
ATOM 4725 C CA . ALA B 1 53 ? 27.484 -27.719 -11.961 1 97.5 53 ALA B CA 1
ATOM 4726 C C . ALA B 1 53 ? 26.891 -28.344 -13.219 1 97.5 53 ALA B C 1
ATOM 4728 O O . ALA B 1 53 ? 25.672 -28.25 -13.445 1 97.5 53 ALA B O 1
ATOM 4729 N N . ILE B 1 54 ? 27.703 -28.984 -14 1 96.81 54 ILE B N 1
ATOM 4730 C CA . ILE B 1 54 ? 27.266 -29.547 -15.273 1 96.81 54 ILE B CA 1
ATOM 4731 C C . ILE B 1 54 ? 27.422 -31.062 -15.234 1 96.81 54 ILE B C 1
ATOM 4733 O O . ILE B 1 54 ? 28.516 -31.578 -15 1 96.81 54 ILE B O 1
ATOM 4737 N N . TYR B 1 55 ? 26.344 -31.75 -15.438 1 96.38 55 TYR B N 1
ATOM 4738 C CA . TYR B 1 55 ? 26.328 -33.219 -15.5 1 96.38 55 TYR B CA 1
ATOM 4739 C C . TYR B 1 55 ? 26.125 -33.688 -16.938 1 96.38 55 TYR B C 1
ATOM 4741 O O . TYR B 1 55 ? 25.156 -33.281 -17.594 1 96.38 55 TYR B O 1
ATOM 4749 N N . PRO B 1 56 ? 26.938 -34.5 -17.375 1 91.94 56 PRO B N 1
ATOM 4750 C CA . PRO B 1 56 ? 26.812 -34.969 -18.766 1 91.94 56 PRO B CA 1
ATOM 4751 C C . PRO B 1 56 ? 25.609 -35.875 -18.984 1 91.94 56 PRO B C 1
ATOM 4753 O O . PRO B 1 56 ? 25.016 -36.375 -18.031 1 91.94 56 PRO B O 1
ATOM 4756 N N . GLY B 1 57 ? 25.234 -36.125 -20.297 1 82.19 57 GLY B N 1
ATOM 4757 C CA . GLY B 1 57 ? 24.031 -36.781 -20.781 1 82.19 57 GLY B CA 1
ATOM 4758 C C . GLY B 1 57 ? 23.844 -38.188 -20.219 1 82.19 57 GLY B C 1
ATOM 4759 O O . GLY B 1 57 ? 22.719 -38.594 -19.906 1 82.19 57 GLY B O 1
ATOM 4760 N N . GLU B 1 58 ? 24.828 -38.906 -20.062 1 77.19 58 GLU B N 1
ATOM 4761 C CA . GLU B 1 58 ? 24.75 -40.281 -19.625 1 77.19 58 GLU B CA 1
ATOM 4762 C C . GLU B 1 58 ? 24.094 -40.406 -18.25 1 77.19 58 GLU B C 1
ATOM 4764 O O . GLU B 1 58 ? 23.375 -41.375 -17.984 1 77.19 58 GLU B O 1
ATOM 4769 N N . ALA B 1 59 ? 24.234 -39.438 -17.547 1 77.12 59 ALA B N 1
ATOM 4770 C CA . ALA B 1 59 ? 23.766 -39.469 -16.156 1 77.12 59 ALA B CA 1
ATOM 4771 C C . ALA B 1 59 ? 22.312 -39 -16.062 1 77.12 59 ALA B C 1
ATOM 4773 O O . ALA B 1 59 ? 21.703 -39.094 -15 1 77.12 59 ALA B O 1
ATOM 4774 N N . LEU B 1 60 ? 21.828 -38.688 -17.203 1 85.31 60 LEU B N 1
ATOM 4775 C CA . LEU B 1 60 ? 20.578 -37.938 -17.125 1 85.31 60 LEU B CA 1
ATOM 4776 C C . LEU B 1 60 ? 19.391 -38.844 -17.469 1 85.31 60 LEU B C 1
ATOM 4778 O O . LEU B 1 60 ? 18.234 -38.438 -17.297 1 85.31 60 LEU B O 1
ATOM 4782 N N . GLU B 1 61 ? 19.594 -40 -17.953 1 86.38 61 GLU B N 1
ATOM 4783 C CA . GLU B 1 61 ? 18.5 -40.875 -18.406 1 86.38 61 GLU B CA 1
ATOM 4784 C C . GLU B 1 61 ? 17.531 -41.156 -17.25 1 86.38 61 GLU B C 1
ATOM 4786 O O . GLU B 1 61 ? 16.312 -41.188 -17.469 1 86.38 61 GLU B O 1
ATOM 4791 N N . ALA B 1 62 ? 18.062 -41.25 -16.109 1 89.31 62 ALA B N 1
ATOM 4792 C CA . ALA B 1 62 ? 17.25 -41.594 -14.938 1 89.31 62 ALA B CA 1
ATOM 4793 C C . ALA B 1 62 ? 16.359 -40.406 -14.547 1 89.31 62 ALA B C 1
ATOM 4795 O O . ALA B 1 62 ? 15.398 -40.562 -13.797 1 89.31 62 ALA B O 1
ATOM 4796 N N . LEU B 1 63 ? 16.656 -39.281 -15.062 1 94.94 63 LEU B N 1
ATOM 4797 C CA . LEU B 1 63 ? 15.906 -38.062 -14.727 1 94.94 63 LEU B CA 1
ATOM 4798 C C . LEU B 1 63 ? 14.734 -37.875 -15.68 1 94.94 63 LEU B C 1
ATOM 4800 O O . LEU B 1 63 ? 13.844 -37.062 -15.43 1 94.94 63 LEU B O 1
ATOM 4804 N N . ARG B 1 64 ? 14.703 -38.625 -16.75 1 92.69 64 ARG B N 1
ATOM 4805 C CA . ARG B 1 64 ? 13.648 -38.469 -17.75 1 92.69 64 ARG B CA 1
ATOM 4806 C C . ARG B 1 64 ? 12.43 -39.312 -17.375 1 92.69 64 ARG B C 1
ATOM 4808 O O . ARG B 1 64 ? 12.016 -40.188 -18.141 1 92.69 64 ARG B O 1
ATOM 4815 N N . VAL B 1 65 ? 11.828 -39 -16.297 1 95.06 65 VAL B N 1
ATOM 4816 C CA . VAL B 1 65 ? 10.719 -39.75 -15.727 1 95.06 65 VAL B CA 1
ATOM 4817 C C . VAL B 1 65 ? 9.406 -39 -15.945 1 95.06 65 VAL B C 1
ATOM 4819 O O . VAL B 1 65 ? 8.438 -39.188 -15.211 1 95.06 65 VAL B O 1
ATOM 4822 N N . TYR B 1 66 ? 9.391 -38.094 -16.891 1 96.25 66 TYR B N 1
ATOM 4823 C CA . TYR B 1 66 ? 8.234 -37.25 -17.141 1 96.25 66 TYR B CA 1
ATOM 4824 C C . TYR B 1 66 ? 7.621 -37.562 -18.5 1 96.25 66 TYR B C 1
ATOM 4826 O O . TYR B 1 66 ? 8.297 -38.094 -19.391 1 96.25 66 TYR B O 1
ATOM 4834 N N . THR B 1 67 ? 6.352 -37.25 -18.641 1 95.56 67 THR B N 1
ATOM 4835 C CA . THR B 1 67 ? 5.637 -37.5 -19.891 1 95.56 67 THR B CA 1
ATOM 4836 C C . THR B 1 67 ? 5.141 -36.188 -20.5 1 95.56 67 THR B C 1
ATOM 4838 O O . THR B 1 67 ? 4.641 -36.156 -21.625 1 95.56 67 THR B O 1
ATOM 4841 N N . ARG B 1 68 ? 5.211 -35.125 -19.672 1 94.69 68 ARG B N 1
ATOM 4842 C CA . ARG B 1 68 ? 4.746 -33.812 -20.078 1 94.69 68 ARG B CA 1
ATOM 4843 C C . ARG B 1 68 ? 5.785 -32.719 -19.766 1 94.69 68 ARG B C 1
ATOM 4845 O O . ARG B 1 68 ? 6.672 -32.938 -18.938 1 94.69 68 ARG B O 1
ATOM 4852 N N . GLU B 1 69 ? 5.672 -31.609 -20.453 1 93.19 69 GLU B N 1
ATOM 4853 C CA . GLU B 1 69 ? 6.578 -30.5 -20.203 1 93.19 69 GLU B CA 1
ATOM 4854 C C . GLU B 1 69 ? 6.527 -30.062 -18.75 1 93.19 69 GLU B C 1
ATOM 4856 O O . GLU B 1 69 ? 7.551 -29.703 -18.156 1 93.19 69 GLU B O 1
ATOM 4861 N N . GLU B 1 70 ? 5.332 -30.141 -18.125 1 95.38 70 GLU B N 1
ATOM 4862 C CA . GLU B 1 70 ? 5.191 -29.797 -16.719 1 95.38 70 GLU B CA 1
ATOM 4863 C C . GLU B 1 70 ? 6 -30.734 -15.828 1 95.38 70 GLU B C 1
ATOM 4865 O O . GLU B 1 70 ? 6.512 -30.328 -14.781 1 95.38 70 GLU B O 1
ATOM 4870 N N . GLY B 1 71 ? 6.078 -31.938 -16.266 1 97.19 71 GLY B N 1
ATOM 4871 C CA . GLY B 1 71 ? 6.914 -32.875 -15.547 1 97.19 71 GLY B CA 1
ATOM 4872 C C . GLY B 1 71 ? 8.391 -32.562 -15.633 1 97.19 71 GLY B C 1
ATOM 4873 O O . GLY B 1 71 ? 9.125 -32.719 -14.656 1 97.19 71 GLY B O 1
ATOM 4874 N N . ARG B 1 72 ? 8.852 -32.188 -16.812 1 95.94 72 ARG B N 1
ATOM 4875 C CA . ARG B 1 72 ? 10.242 -31.766 -16.969 1 95.94 72 ARG B CA 1
ATOM 4876 C C . ARG B 1 72 ? 10.57 -30.594 -16.031 1 95.94 72 ARG B C 1
ATOM 4878 O O . ARG B 1 72 ? 11.617 -30.594 -15.375 1 95.94 72 ARG B O 1
ATOM 4885 N N . VAL B 1 73 ? 9.664 -29.625 -16.016 1 96.5 73 VAL B N 1
ATOM 4886 C CA . VAL B 1 73 ? 9.828 -28.484 -15.125 1 96.5 73 VAL B CA 1
ATOM 4887 C C . VAL B 1 73 ? 9.891 -28.969 -13.68 1 96.5 73 VAL B C 1
ATOM 4889 O O . VAL B 1 73 ? 10.688 -28.453 -12.883 1 96.5 73 VAL B O 1
ATOM 4892 N N . ALA B 1 74 ? 9.078 -29.938 -13.367 1 98.38 74 ALA B N 1
ATOM 4893 C CA . ALA B 1 74 ? 9.047 -30.484 -12.016 1 98.38 74 ALA B CA 1
ATOM 4894 C C . ALA B 1 74 ? 10.367 -31.156 -11.664 1 98.38 74 ALA B C 1
ATOM 4896 O O . ALA B 1 74 ? 10.82 -31.109 -10.523 1 98.38 74 ALA B O 1
ATOM 4897 N N . VAL B 1 75 ? 11 -31.812 -12.648 1 98.12 75 VAL B N 1
ATOM 4898 C CA . VAL B 1 75 ? 12.305 -32.406 -12.414 1 98.12 75 VAL B CA 1
ATOM 4899 C C . VAL B 1 75 ? 13.32 -31.328 -12.047 1 98.12 75 VAL B C 1
ATOM 4901 O O . VAL B 1 75 ? 14.039 -31.453 -11.055 1 98.12 75 VAL B O 1
ATOM 4904 N N . GLU B 1 76 ? 13.359 -30.344 -12.82 1 97.19 76 GLU B N 1
ATOM 4905 C CA . GLU B 1 76 ? 14.281 -29.234 -12.562 1 97.19 76 GLU B CA 1
ATOM 4906 C C . GLU B 1 76 ? 14.031 -28.625 -11.188 1 97.19 76 GLU B C 1
ATOM 4908 O O . GLU B 1 76 ? 14.977 -28.344 -10.445 1 97.19 76 GLU B O 1
ATOM 4913 N N . ASP B 1 77 ? 12.758 -28.438 -10.898 1 97.94 77 ASP B N 1
ATOM 4914 C CA . ASP B 1 77 ? 12.383 -27.891 -9.602 1 97.94 77 ASP B CA 1
ATOM 4915 C C . ASP B 1 77 ? 12.844 -28.797 -8.461 1 97.94 77 ASP B C 1
ATOM 4917 O O . ASP B 1 77 ? 13.43 -28.312 -7.48 1 97.94 77 ASP B O 1
ATOM 4921 N N . PHE B 1 78 ? 12.68 -30.094 -8.586 1 98.38 78 PHE B N 1
ATOM 4922 C CA . PHE B 1 78 ? 13.062 -31.062 -7.57 1 98.38 78 PHE B CA 1
ATOM 4923 C C . PHE B 1 78 ? 14.57 -31.047 -7.359 1 98.38 78 PHE B C 1
ATOM 4925 O O . PHE B 1 78 ? 15.047 -31.094 -6.219 1 98.38 78 PHE B O 1
ATOM 4932 N N . LEU B 1 79 ? 15.219 -30.984 -8.461 1 98.19 79 LEU B N 1
ATOM 4933 C CA . LEU B 1 79 ? 16.672 -31 -8.391 1 98.19 79 LEU B CA 1
ATOM 4934 C C . LEU B 1 79 ? 17.203 -29.781 -7.633 1 98.19 79 LEU B C 1
ATOM 4936 O O . LEU B 1 79 ? 18.141 -29.906 -6.832 1 98.19 79 LEU B O 1
ATOM 4940 N N . LEU B 1 80 ? 16.641 -28.672 -7.867 1 98.06 80 LEU B N 1
ATOM 4941 C CA . LEU B 1 80 ? 17.062 -27.469 -7.156 1 98.06 80 LEU B CA 1
ATOM 4942 C C . LEU B 1 80 ? 16.781 -27.594 -5.664 1 98.06 80 LEU B C 1
ATOM 4944 O O . LEU B 1 80 ? 17.609 -27.219 -4.832 1 98.06 80 LEU B O 1
ATOM 4948 N N . ARG B 1 81 ? 15.594 -28.094 -5.359 1 98.25 81 ARG B N 1
ATOM 4949 C CA . ARG B 1 81 ? 15.25 -28.281 -3.955 1 98.25 81 ARG B CA 1
ATOM 4950 C C . ARG B 1 81 ? 16.188 -29.281 -3.287 1 98.25 81 ARG B C 1
ATOM 4952 O O . ARG B 1 81 ? 16.625 -29.078 -2.154 1 98.25 81 ARG B O 1
ATOM 4959 N N . ALA B 1 82 ? 16.422 -30.344 -3.967 1 98.12 82 ALA B N 1
ATOM 4960 C CA . ALA B 1 82 ? 17.328 -31.375 -3.451 1 98.12 82 ALA B CA 1
ATOM 4961 C C . ALA B 1 82 ? 18.734 -30.812 -3.264 1 98.12 82 ALA B C 1
ATOM 4963 O O . ALA B 1 82 ? 19.391 -31.094 -2.26 1 98.12 82 ALA B O 1
ATOM 4964 N N . LEU B 1 83 ? 19.172 -30.047 -4.223 1 98.25 83 LEU B N 1
ATOM 4965 C CA . LEU B 1 83 ? 20.5 -29.438 -4.129 1 98.25 83 LEU B CA 1
ATOM 4966 C C . LEU B 1 83 ? 20.562 -28.469 -2.947 1 98.25 83 LEU B C 1
ATOM 4968 O O . LEU B 1 83 ? 21.547 -28.469 -2.199 1 98.25 83 LEU B O 1
ATOM 4972 N N . LYS B 1 84 ? 19.547 -27.656 -2.844 1 97.88 84 LYS B N 1
ATOM 4973 C CA . LYS B 1 84 ? 19.469 -26.719 -1.729 1 97.88 84 LYS B CA 1
ATOM 4974 C C . LYS B 1 84 ? 19.594 -27.438 -0.39 1 97.88 84 LYS B C 1
ATOM 4976 O O . LYS B 1 84 ? 20.328 -27 0.492 1 97.88 84 LYS B O 1
ATOM 4981 N N . ALA B 1 85 ? 18.859 -28.516 -0.245 1 97.12 85 ALA B N 1
ATOM 4982 C CA . ALA B 1 85 ? 18.891 -29.297 0.983 1 97.12 85 ALA B CA 1
ATOM 4983 C C . ALA B 1 85 ? 20.281 -29.906 1.212 1 97.12 85 ALA B C 1
ATOM 4985 O O . ALA B 1 85 ? 20.797 -29.891 2.332 1 97.12 85 ALA B O 1
ATOM 4986 N N . ARG B 1 86 ? 20.859 -30.359 0.214 1 96.56 86 ARG B N 1
ATOM 4987 C CA . ARG B 1 86 ? 22.156 -31.031 0.296 1 96.56 86 ARG B CA 1
ATOM 4988 C C . ARG B 1 86 ? 23.266 -30.062 0.698 1 96.56 86 ARG B C 1
ATOM 4990 O O . ARG B 1 86 ? 24.125 -30.391 1.516 1 96.56 86 ARG B O 1
ATOM 4997 N N . LEU B 1 87 ? 23.234 -28.875 0.192 1 96.62 87 LEU B N 1
ATOM 4998 C CA . LEU B 1 87 ? 24.312 -27.922 0.385 1 96.62 87 LEU B CA 1
ATOM 4999 C C . LEU B 1 87 ? 24.203 -27.234 1.745 1 96.62 87 LEU B C 1
ATOM 5001 O O . LEU B 1 87 ? 25.078 -26.469 2.135 1 96.62 87 LEU B O 1
ATOM 5005 N N . ARG B 1 88 ? 23.172 -27.516 2.463 1 93.75 88 ARG B N 1
ATOM 5006 C CA . ARG B 1 88 ? 23.062 -27.047 3.838 1 93.75 88 ARG B CA 1
ATOM 5007 C C . ARG B 1 88 ? 24.125 -27.688 4.723 1 93.75 88 ARG B C 1
ATOM 5009 O O . ARG B 1 88 ? 24.5 -27.141 5.762 1 93.75 88 ARG B O 1
ATOM 5016 N N . ASP B 1 89 ? 24.625 -28.766 4.281 1 91.56 89 ASP B N 1
ATOM 5017 C CA . ASP B 1 89 ? 25.562 -29.531 5.082 1 91.56 89 ASP B CA 1
ATOM 5018 C C . ASP B 1 89 ? 27.016 -29.109 4.801 1 91.56 89 ASP B C 1
ATOM 5020 O O . ASP B 1 89 ? 27.953 -29.703 5.332 1 91.56 89 ASP B O 1
ATOM 5024 N N . LEU B 1 90 ? 27.156 -28.125 4.051 1 94.19 90 LEU B N 1
ATOM 5025 C CA . LEU B 1 90 ? 28.5 -27.625 3.803 1 94.19 90 LEU B CA 1
ATOM 5026 C C . LEU B 1 90 ? 29.094 -26.984 5.066 1 94.19 90 LEU B C 1
ATOM 5028 O O . LEU B 1 90 ? 28.344 -26.516 5.93 1 94.19 90 LEU B O 1
ATOM 5032 N N . PRO B 1 91 ? 30.375 -26.984 5.168 1 90.44 91 PRO B N 1
ATOM 5033 C CA . PRO B 1 91 ? 31.016 -26.422 6.359 1 90.44 91 PRO B CA 1
ATOM 5034 C C . PRO B 1 91 ? 30.75 -24.922 6.504 1 90.44 91 PRO B C 1
ATOM 5036 O O . PRO B 1 91 ? 30.734 -24.203 5.504 1 90.44 91 PRO B O 1
ATOM 5039 N N . ARG B 1 92 ? 30.5 -24.547 7.73 1 85.31 92 ARG B N 1
ATOM 5040 C CA . ARG B 1 92 ? 30.391 -23.125 8.039 1 85.31 92 ARG B CA 1
ATOM 5041 C C . ARG B 1 92 ? 31.766 -22.469 8.125 1 85.31 92 ARG B C 1
ATOM 5043 O O . ARG B 1 92 ? 32.688 -23 8.758 1 85.31 92 ARG B O 1
ATOM 5050 N N . LEU B 1 93 ? 31.875 -21.516 7.371 1 87.75 93 LEU B N 1
ATOM 5051 C CA . LEU B 1 93 ? 33.156 -20.828 7.348 1 87.75 93 LEU B CA 1
ATOM 5052 C C . LEU B 1 93 ? 33.031 -19.422 7.938 1 87.75 93 LEU B C 1
ATOM 5054 O O . LEU B 1 93 ? 32.031 -18.75 7.734 1 87.75 93 LEU B O 1
ATOM 5058 N N . ALA B 1 94 ? 34 -19.109 8.781 1 82.81 94 ALA B N 1
ATOM 5059 C CA . ALA B 1 94 ? 34.094 -17.75 9.281 1 82.81 94 ALA B CA 1
ATOM 5060 C C . ALA B 1 94 ? 34.781 -16.844 8.273 1 82.81 94 ALA B C 1
ATOM 5062 O O . ALA B 1 94 ? 35.594 -17.312 7.465 1 82.81 94 ALA B O 1
ATOM 5063 N N . GLY B 1 95 ? 34.406 -15.734 8.086 1 88.56 95 GLY B N 1
ATOM 5064 C CA . GLY B 1 95 ? 35.062 -14.758 7.219 1 88.56 95 GLY B CA 1
ATOM 5065 C C . GLY B 1 95 ? 34.25 -13.477 7.066 1 88.56 95 GLY B C 1
ATOM 5066 O O . GLY B 1 95 ? 33.25 -13.289 7.738 1 88.56 95 GLY B O 1
ATOM 5067 N N . SER B 1 96 ? 34.844 -12.703 6.266 1 91.75 96 SER B N 1
ATOM 5068 C CA . SER B 1 96 ? 34.219 -11.406 6.031 1 91.75 96 SER B CA 1
ATOM 5069 C C . SER B 1 96 ? 33.156 -11.484 4.949 1 91.75 96 SER B C 1
ATOM 5071 O O . SER B 1 96 ? 33.25 -12.305 4.031 1 91.75 96 SER B O 1
ATOM 5073 N N . GLY B 1 97 ? 32.062 -10.664 5.105 1 92.06 97 GLY B N 1
ATOM 5074 C CA . GLY B 1 97 ? 31.047 -10.555 4.07 1 92.06 97 GLY B CA 1
ATOM 5075 C C . GLY B 1 97 ? 30.234 -11.82 3.893 1 92.06 97 GLY B C 1
ATOM 5076 O O . GLY B 1 97 ? 29.719 -12.383 4.863 1 92.06 97 GLY B O 1
ATOM 5077 N N . HIS B 1 98 ? 30.234 -12.328 2.631 1 93.69 98 HIS B N 1
ATOM 5078 C CA . HIS B 1 98 ? 29.422 -13.492 2.287 1 93.69 98 HIS B CA 1
ATOM 5079 C C . HIS B 1 98 ? 30.266 -14.758 2.246 1 93.69 98 HIS B C 1
ATOM 5081 O O . HIS B 1 98 ? 29.938 -15.719 1.547 1 93.69 98 HIS B O 1
ATOM 5087 N N . SER B 1 99 ? 31.344 -14.703 3.043 1 93.81 99 SER B N 1
ATOM 5088 C CA . SER B 1 99 ? 32.281 -15.828 3.029 1 93.81 99 SER B CA 1
ATOM 5089 C C . SER B 1 99 ? 31.578 -17.141 3.377 1 93.81 99 SER B C 1
ATOM 5091 O O . SER B 1 99 ? 30.984 -17.266 4.449 1 93.81 99 SER B O 1
ATOM 5093 N N . GLY B 1 100 ? 31.641 -18.047 2.422 1 93.88 100 GLY B N 1
ATOM 5094 C CA . GLY B 1 100 ? 31.141 -19.391 2.691 1 93.88 100 GLY B CA 1
ATOM 5095 C C . GLY B 1 100 ? 29.656 -19.516 2.479 1 93.88 100 GLY B C 1
ATOM 5096 O O . GLY B 1 100 ? 29.094 -20.609 2.592 1 93.88 100 GLY B O 1
ATOM 5097 N N . ALA B 1 101 ? 29.047 -18.453 2.135 1 94.56 101 ALA B N 1
ATOM 5098 C CA . ALA B 1 101 ? 27.609 -18.516 1.89 1 94.56 101 ALA B CA 1
ATOM 5099 C C . ALA B 1 101 ? 27.297 -19.281 0.609 1 94.56 101 ALA B C 1
ATOM 5101 O O . ALA B 1 101 ? 27.969 -19.094 -0.41 1 94.56 101 ALA B O 1
ATOM 5102 N N . VAL B 1 102 ? 26.391 -20.234 0.694 1 95.75 102 VAL B N 1
ATOM 5103 C CA . VAL B 1 102 ? 25.891 -20.969 -0.466 1 95.75 102 VAL B CA 1
ATOM 5104 C C . VAL B 1 102 ? 24.375 -20.812 -0.572 1 95.75 102 VAL B C 1
ATOM 5106 O O . VAL B 1 102 ? 23.656 -21.031 0.405 1 95.75 102 VAL B O 1
ATOM 5109 N N . ARG B 1 103 ? 23.922 -20.406 -1.73 1 96 103 ARG B N 1
ATOM 5110 C CA . ARG B 1 103 ? 22.5 -20.141 -1.897 1 96 103 ARG B CA 1
ATOM 5111 C C . ARG B 1 103 ? 21.969 -20.797 -3.168 1 96 103 ARG B C 1
ATOM 5113 O O . ARG B 1 103 ? 22.484 -20.578 -4.258 1 96 103 ARG B O 1
ATOM 5120 N N . VAL B 1 104 ? 21.016 -21.656 -3.055 1 97.12 104 VAL B N 1
ATOM 5121 C CA . VAL B 1 104 ? 20.25 -22.203 -4.168 1 97.12 104 VAL B CA 1
ATOM 5122 C C . VAL B 1 104 ? 18.859 -21.562 -4.203 1 97.12 104 VAL B C 1
ATOM 5124 O O . VAL B 1 104 ? 18.141 -21.594 -3.207 1 97.12 104 VAL B O 1
ATOM 5127 N N . GLU B 1 105 ? 18.516 -21.016 -5.32 1 93.31 105 GLU B N 1
ATOM 5128 C CA . GLU B 1 105 ? 17.344 -20.156 -5.383 1 93.31 105 GLU B CA 1
ATOM 5129 C C . GLU B 1 105 ? 16.062 -20.969 -5.551 1 93.31 105 GLU B C 1
ATOM 5131 O O . GLU B 1 105 ? 15.711 -21.344 -6.668 1 93.31 105 GLU B O 1
ATOM 5136 N N . VAL B 1 106 ? 15.344 -21.25 -4.594 1 95.5 106 VAL B N 1
ATOM 5137 C CA . VAL B 1 106 ? 13.984 -21.781 -4.465 1 95.5 106 VAL B CA 1
ATOM 5138 C C . VAL B 1 106 ? 13.312 -21.156 -3.244 1 95.5 106 VAL B C 1
ATOM 5140 O O . VAL B 1 106 ? 13.719 -21.406 -2.107 1 95.5 106 VAL B O 1
ATOM 5143 N N . GLU B 1 107 ? 12.242 -20.375 -3.498 1 94.62 107 GLU B N 1
ATOM 5144 C CA . GLU B 1 107 ? 11.773 -19.547 -2.4 1 94.62 107 GLU B CA 1
ATOM 5145 C C . GLU B 1 107 ? 10.352 -19.922 -1.989 1 94.62 107 GLU B C 1
ATOM 5147 O O . GLU B 1 107 ? 9.891 -19.547 -0.908 1 94.62 107 GLU B O 1
ATOM 5152 N N . SER B 1 108 ? 9.586 -20.625 -2.842 1 95.88 108 SER B N 1
ATOM 5153 C CA . SER B 1 108 ? 8.18 -20.891 -2.57 1 95.88 108 SER B CA 1
ATOM 5154 C C . SER B 1 108 ? 7.836 -22.359 -2.814 1 95.88 108 SER B C 1
ATOM 5156 O O . SER B 1 108 ? 8.633 -23.094 -3.398 1 95.88 108 SER B O 1
ATOM 5158 N N . PRO B 1 109 ? 6.711 -22.781 -2.334 1 97.44 109 PRO B N 1
ATOM 5159 C CA . PRO B 1 109 ? 6.32 -24.172 -2.562 1 97.44 109 PRO B CA 1
ATOM 5160 C C . PRO B 1 109 ? 5.762 -24.406 -3.967 1 97.44 109 PRO B C 1
ATOM 5162 O O . PRO B 1 109 ? 5.301 -25.5 -4.273 1 97.44 109 PRO B O 1
ATOM 5165 N N . LYS B 1 110 ? 5.82 -23.438 -4.812 1 97.94 110 LYS B N 1
ATOM 5166 C CA . LYS B 1 110 ? 5.344 -23.594 -6.184 1 97.94 110 LYS B CA 1
ATOM 5167 C C . LYS B 1 110 ? 6.363 -24.328 -7.039 1 97.94 110 LYS B C 1
ATOM 5169 O O . LYS B 1 110 ? 7.574 -24.156 -6.863 1 97.94 110 LYS B O 1
ATOM 5174 N N . VAL B 1 111 ? 5.875 -25.125 -7.848 1 98.19 111 VAL B N 1
ATOM 5175 C CA . VAL B 1 111 ? 6.719 -25.75 -8.859 1 98.19 111 VAL B CA 1
ATOM 5176 C C . VAL B 1 111 ? 6.809 -24.844 -10.086 1 98.19 111 VAL B C 1
ATOM 5178 O O . VAL B 1 111 ? 5.852 -24.734 -10.859 1 98.19 111 VAL B O 1
ATOM 5181 N N . LEU B 1 112 ? 7.957 -24.234 -10.219 1 96.44 112 LEU B N 1
ATOM 5182 C CA . LEU B 1 112 ? 8.148 -23.234 -11.273 1 96.44 112 LEU B CA 1
ATOM 5183 C C . LEU B 1 112 ? 9.414 -23.531 -12.07 1 96.44 112 LEU B C 1
ATOM 5185 O O . LEU B 1 112 ? 10.344 -24.172 -11.562 1 96.44 112 LEU B O 1
ATOM 5189 N N . ARG B 1 113 ? 9.422 -23.094 -13.312 1 95.38 113 ARG B N 1
ATOM 5190 C CA . ARG B 1 113 ? 10.672 -22.984 -14.055 1 95.38 113 ARG B CA 1
ATOM 5191 C C . ARG B 1 113 ? 11.586 -21.938 -13.43 1 95.38 113 ARG B C 1
ATOM 5193 O O . ARG B 1 113 ? 11.148 -20.828 -13.141 1 95.38 113 ARG B O 1
ATOM 5200 N N . ARG B 1 114 ? 12.859 -22.312 -13.203 1 96 114 ARG B N 1
ATOM 5201 C CA . ARG B 1 114 ? 13.812 -21.391 -12.578 1 96 114 ARG B CA 1
ATOM 5202 C C . ARG B 1 114 ? 15.133 -21.375 -13.344 1 96 114 ARG B C 1
ATOM 5204 O O . ARG B 1 114 ? 15.469 -22.344 -14.031 1 96 114 ARG B O 1
ATOM 5211 N N . ALA B 1 115 ? 15.812 -20.281 -13.156 1 95.56 115 ALA B N 1
ATOM 5212 C CA . ALA B 1 115 ? 17.078 -20.109 -13.859 1 95.56 115 ALA B CA 1
ATOM 5213 C C . ALA B 1 115 ? 18.203 -20.906 -13.18 1 95.56 115 ALA B C 1
ATOM 5215 O O . ALA B 1 115 ? 19.312 -20.984 -13.688 1 95.56 115 ALA B O 1
ATOM 5216 N N . GLY B 1 116 ? 17.875 -21.562 -12.172 1 96.06 116 GLY B N 1
ATOM 5217 C CA . GLY B 1 116 ? 18.875 -22.328 -11.438 1 96.06 116 GLY B CA 1
ATOM 5218 C C . GLY B 1 116 ? 19.078 -23.734 -11.992 1 96.06 116 GLY B C 1
ATOM 5219 O O . GLY B 1 116 ? 20.062 -24.391 -11.664 1 96.06 116 GLY B O 1
ATOM 5220 N N . ALA B 1 117 ? 18.219 -24.188 -12.852 1 95.94 117 ALA B N 1
ATOM 5221 C CA . ALA B 1 117 ? 18.328 -25.547 -13.375 1 95.94 117 ALA B CA 1
ATOM 5222 C C . ALA B 1 117 ? 17.891 -25.609 -14.836 1 95.94 117 ALA B C 1
ATOM 5224 O O . ALA B 1 117 ? 16.922 -24.953 -15.227 1 95.94 117 ALA B O 1
ATOM 5225 N N . HIS B 1 118 ? 18.625 -26.375 -15.617 1 94.69 118 HIS B N 1
ATOM 5226 C CA . HIS B 1 118 ? 18.266 -26.656 -17 1 94.69 118 HIS B CA 1
ATOM 5227 C C . HIS B 1 118 ? 18.594 -28.094 -17.375 1 94.69 118 HIS B C 1
ATOM 5229 O O . HIS B 1 118 ? 19.766 -28.453 -17.5 1 94.69 118 HIS B O 1
ATOM 5235 N N . LEU B 1 119 ? 17.516 -28.859 -17.547 1 94.62 119 LEU B N 1
ATOM 5236 C CA . LEU B 1 119 ? 17.672 -30.219 -18.031 1 94.62 119 LEU B CA 1
ATOM 5237 C C . LEU B 1 119 ? 17.625 -30.25 -19.562 1 94.62 119 LEU B C 1
ATOM 5239 O O . LEU B 1 119 ? 16.547 -30.375 -20.141 1 94.62 119 LEU B O 1
ATOM 5243 N N . GLY B 1 120 ? 18.797 -30.172 -20.109 1 90.06 120 GLY B N 1
ATOM 5244 C CA . GLY B 1 120 ? 18.875 -30.203 -21.562 1 90.06 120 GLY B CA 1
ATOM 5245 C C . GLY B 1 120 ? 18.969 -31.609 -22.125 1 90.06 120 GLY B C 1
ATOM 5246 O O . GLY B 1 120 ? 18.906 -32.594 -21.375 1 90.06 120 GLY B O 1
ATOM 5247 N N . LYS B 1 121 ? 19.094 -31.656 -23.469 1 87.25 121 LYS B N 1
ATOM 5248 C CA . LYS B 1 121 ? 19.219 -32.938 -24.156 1 87.25 121 LYS B CA 1
ATOM 5249 C C . LYS B 1 121 ? 20.578 -33.562 -23.875 1 87.25 121 LYS B C 1
ATOM 5251 O O . LYS B 1 121 ? 20.688 -34.812 -23.734 1 87.25 121 LYS B O 1
ATOM 5256 N N . LYS B 1 122 ? 21.578 -32.688 -23.641 1 89.88 122 LYS B N 1
ATOM 5257 C CA . LYS B 1 122 ? 22.938 -33.219 -23.578 1 89.88 122 LYS B CA 1
ATOM 5258 C C . LYS B 1 122 ? 23.516 -33.094 -22.172 1 89.88 122 LYS B C 1
ATOM 5260 O O . LYS B 1 122 ? 24.5 -33.781 -21.844 1 89.88 122 LYS B O 1
ATOM 5265 N N . ALA B 1 123 ? 22.938 -32.25 -21.438 1 94.25 123 ALA B N 1
ATOM 5266 C CA . ALA B 1 123 ? 23.516 -32.031 -20.109 1 94.25 123 ALA B CA 1
ATOM 5267 C C . ALA B 1 123 ? 22.484 -31.438 -19.156 1 94.25 123 ALA B C 1
ATOM 5269 O O . ALA B 1 123 ? 21.469 -30.891 -19.578 1 94.25 123 ALA B O 1
ATOM 5270 N N . LEU B 1 124 ? 22.719 -31.641 -17.906 1 96 124 LEU B N 1
ATOM 5271 C CA . LEU B 1 124 ? 22.031 -30.953 -16.828 1 96 124 LEU B CA 1
ATOM 5272 C C . LEU B 1 124 ? 22.891 -29.859 -16.219 1 96 124 LEU B C 1
ATOM 5274 O O . LEU B 1 124 ? 24.062 -30.094 -15.906 1 96 124 LEU B O 1
ATOM 5278 N N . SER B 1 125 ? 22.406 -28.703 -16.172 1 96.19 125 SER B N 1
ATOM 5279 C CA . SER B 1 125 ? 23.125 -27.578 -15.562 1 96.19 125 SER B CA 1
ATOM 5280 C C . SER B 1 125 ? 22.406 -27.078 -14.32 1 96.19 125 SER B C 1
ATOM 5282 O O . SER B 1 125 ? 21.188 -26.828 -14.352 1 96.19 125 SER B O 1
ATOM 5284 N N . LEU B 1 126 ? 23.109 -26.984 -13.211 1 97.12 126 LEU B N 1
ATOM 5285 C CA . LEU B 1 126 ? 22.609 -26.422 -11.969 1 97.12 126 LEU B CA 1
ATOM 5286 C C . LEU B 1 126 ? 23.438 -25.219 -11.531 1 97.12 126 LEU B C 1
ATOM 5288 O O . LEU B 1 126 ? 24.641 -25.328 -11.367 1 97.12 126 LEU B O 1
ATOM 5292 N N . ARG B 1 127 ? 22.781 -24.109 -11.344 1 97.56 127 ARG B N 1
ATOM 5293 C CA . ARG B 1 127 ? 23.469 -22.891 -10.953 1 97.56 127 ARG B CA 1
ATOM 5294 C C . ARG B 1 127 ? 23.125 -22.5 -9.516 1 97.56 127 ARG B C 1
ATOM 5296 O O . ARG B 1 127 ? 21.969 -22.625 -9.094 1 97.56 127 ARG B O 1
ATOM 5303 N N . PHE B 1 128 ? 24.094 -22.016 -8.781 1 97.62 128 PHE B N 1
ATOM 5304 C CA . PHE B 1 128 ? 23.906 -21.562 -7.406 1 97.62 128 PHE B CA 1
ATOM 5305 C C . PHE B 1 128 ? 25 -20.562 -7.02 1 97.62 128 PHE B C 1
ATOM 5307 O O . PHE B 1 128 ? 25.953 -20.359 -7.758 1 97.62 128 PHE B O 1
ATOM 5314 N N . ARG B 1 129 ? 24.844 -19.891 -5.945 1 97.44 129 ARG B N 1
ATOM 5315 C CA . ARG B 1 129 ? 25.781 -18.875 -5.5 1 97.44 129 ARG B CA 1
ATOM 5316 C C . ARG B 1 129 ? 26.703 -19.422 -4.41 1 97.44 129 ARG B C 1
ATOM 5318 O O . ARG B 1 129 ? 26.266 -20.188 -3.551 1 97.44 129 ARG B O 1
ATOM 5325 N N . VAL B 1 130 ? 27.906 -18.953 -4.473 1 96.81 130 VAL B N 1
ATOM 5326 C CA . VAL B 1 130 ? 28.891 -19.297 -3.453 1 96.81 130 VAL B CA 1
ATOM 5327 C C . VAL B 1 130 ? 29.719 -18.062 -3.094 1 96.81 130 VAL B C 1
ATOM 5329 O O . VAL B 1 130 ? 30.328 -17.438 -3.967 1 96.81 130 VAL B O 1
ATOM 5332 N N . GLY B 1 131 ? 29.672 -17.734 -1.845 1 96.88 131 GLY B N 1
ATOM 5333 C CA . GLY B 1 131 ? 30.547 -16.672 -1.372 1 96.88 131 GLY B CA 1
ATOM 5334 C C . GLY B 1 131 ? 31.969 -17.141 -1.104 1 96.88 131 GLY B C 1
ATOM 5335 O O . GLY B 1 131 ? 32.188 -17.984 -0.235 1 96.88 131 GLY B O 1
ATOM 5336 N N . LEU B 1 132 ? 32.906 -16.484 -1.733 1 97.5 132 LEU B N 1
ATOM 5337 C CA . LEU B 1 132 ? 34.281 -16.906 -1.603 1 97.5 132 LEU B CA 1
ATOM 5338 C C . LEU B 1 132 ? 34.906 -16.375 -0.306 1 97.5 132 LEU B C 1
ATOM 5340 O O . LEU B 1 132 ? 34.688 -15.219 0.059 1 97.5 132 LEU B O 1
ATOM 5344 N N . PRO B 1 133 ? 35.656 -17.219 0.36 1 97 133 PRO B N 1
ATOM 5345 C CA . PRO B 1 133 ? 36.125 -16.891 1.706 1 97 133 PRO B CA 1
ATOM 5346 C C . PRO B 1 133 ? 37.156 -15.781 1.706 1 97 133 PRO B C 1
ATOM 5348 O O . PRO B 1 133 ? 38.031 -15.75 0.835 1 97 133 PRO B O 1
ATOM 5351 N N . ALA B 1 134 ? 37.062 -14.969 2.662 1 97.06 134 ALA B N 1
ATOM 5352 C CA . ALA B 1 134 ? 38 -13.867 2.807 1 97.06 134 ALA B CA 1
ATOM 5353 C C . ALA B 1 134 ? 38.094 -13.414 4.262 1 97.06 134 ALA B C 1
ATOM 5355 O O . ALA B 1 134 ? 37.188 -13.68 5.059 1 97.06 134 ALA B O 1
ATOM 5356 N N . GLN B 1 135 ? 39.156 -12.891 4.656 1 95.19 135 GLN B N 1
ATOM 5357 C CA . GLN B 1 135 ? 39.375 -12.07 5.848 1 95.19 135 GLN B CA 1
ATOM 5358 C C . GLN B 1 135 ? 39.656 -10.625 5.477 1 95.19 135 GLN B C 1
ATOM 5360 O O . GLN B 1 135 ? 40.75 -10.312 5.02 1 95.19 135 GLN B O 1
ATOM 5365 N N . GLY B 1 136 ? 38.594 -9.844 5.793 1 92.56 136 GLY B N 1
ATOM 5366 C CA . GLY B 1 136 ? 38.688 -8.539 5.148 1 92.56 136 GLY B CA 1
ATOM 5367 C C . GLY B 1 136 ? 38.656 -8.625 3.633 1 92.56 136 GLY B C 1
ATOM 5368 O O . GLY B 1 136 ? 37.719 -9.172 3.057 1 92.56 136 GLY B O 1
ATOM 5369 N N . ARG B 1 137 ? 39.75 -8.078 3.051 1 93.44 137 ARG B N 1
ATOM 5370 C CA . ARG B 1 137 ? 39.844 -8.148 1.595 1 93.44 137 ARG B CA 1
ATOM 5371 C C . ARG B 1 137 ? 40.969 -9.07 1.147 1 93.44 137 ARG B C 1
ATOM 5373 O O . ARG B 1 137 ? 41.5 -8.922 0.043 1 93.44 137 ARG B O 1
ATOM 5380 N N . ARG B 1 138 ? 41.312 -10.008 2.045 1 96.38 138 ARG B N 1
ATOM 5381 C CA . ARG B 1 138 ? 42.344 -11 1.738 1 96.38 138 ARG B CA 1
ATOM 5382 C C . ARG B 1 138 ? 41.75 -12.398 1.643 1 96.38 138 ARG B C 1
ATOM 5384 O O . ARG B 1 138 ? 40.844 -12.742 2.41 1 96.38 138 ARG B O 1
ATOM 5391 N N . ILE B 1 139 ? 42.312 -13.148 0.739 1 97.19 139 ILE B N 1
ATOM 5392 C CA . ILE B 1 139 ? 41.781 -14.469 0.425 1 97.19 139 ILE B CA 1
ATOM 5393 C C . ILE B 1 139 ? 42.125 -15.453 1.54 1 97.19 139 ILE B C 1
ATOM 5395 O O . ILE B 1 139 ? 43.281 -15.484 2.012 1 97.19 139 ILE B O 1
ATOM 5399 N N . LEU B 1 140 ? 41.156 -16.141 1.973 1 97.06 140 LEU B N 1
ATOM 5400 C CA . LEU B 1 140 ? 41.375 -17.312 2.822 1 97.06 140 LEU B CA 1
ATOM 5401 C C . LEU B 1 140 ? 41.438 -18.578 1.991 1 97.06 140 LEU B C 1
ATOM 5403 O O . LEU B 1 140 ? 40.469 -19.328 1.902 1 97.06 140 LEU B O 1
ATOM 5407 N N . GLY B 1 141 ? 42.531 -18.812 1.473 1 96.5 141 GLY B N 1
ATOM 5408 C CA . GLY B 1 141 ? 42.719 -19.891 0.5 1 96.5 141 GLY B CA 1
ATOM 5409 C C . GLY B 1 141 ? 42.5 -21.266 1.082 1 96.5 141 GLY B C 1
ATOM 5410 O O . GLY B 1 141 ? 41.969 -22.156 0.415 1 96.5 141 GLY B O 1
ATOM 5411 N N . ARG B 1 142 ? 42.938 -21.531 2.281 1 96.12 142 ARG B N 1
ATOM 5412 C CA . ARG B 1 142 ? 42.75 -22.828 2.934 1 96.12 142 ARG B CA 1
ATOM 5413 C C . ARG B 1 142 ? 41.281 -23.109 3.201 1 96.12 142 ARG B C 1
ATOM 5415 O O . ARG B 1 142 ? 40.812 -24.234 3.002 1 96.12 142 ARG B O 1
ATOM 5422 N N . GLU B 1 143 ? 40.625 -22.031 3.625 1 96.19 143 GLU B N 1
ATOM 5423 C CA . GLU B 1 143 ? 39.188 -22.156 3.848 1 96.19 143 GLU B CA 1
ATOM 5424 C C . GLU B 1 143 ? 38.469 -22.406 2.537 1 96.19 143 GLU B C 1
ATOM 5426 O O . GLU B 1 143 ? 37.5 -23.188 2.5 1 96.19 143 GLU B O 1
ATOM 5431 N N . ALA B 1 144 ? 38.938 -21.75 1.522 1 96.88 144 ALA B N 1
ATOM 5432 C CA . ALA B 1 144 ? 38.344 -21.953 0.205 1 96.88 144 ALA B CA 1
ATOM 5433 C C . ALA B 1 144 ? 38.531 -23.375 -0.276 1 96.88 144 ALA B C 1
ATOM 5435 O O . ALA B 1 144 ? 37.594 -24 -0.808 1 96.88 144 ALA B O 1
ATOM 5436 N N . ARG B 1 145 ? 39.719 -23.828 -0.08 1 96.5 145 ARG B N 1
ATOM 5437 C CA . ARG B 1 145 ? 40 -25.219 -0.456 1 96.5 145 ARG B CA 1
ATOM 5438 C C . ARG B 1 145 ? 39.094 -26.188 0.28 1 96.5 145 ARG B C 1
ATOM 5440 O O . ARG B 1 145 ? 38.531 -27.094 -0.326 1 96.5 145 ARG B O 1
ATOM 5447 N N . ARG B 1 146 ? 38.938 -25.984 1.484 1 96 146 ARG B N 1
ATOM 5448 C CA . ARG B 1 146 ? 38.094 -26.844 2.297 1 96 146 ARG B CA 1
ATOM 5449 C C . ARG B 1 146 ? 36.656 -26.797 1.791 1 96 146 ARG B C 1
ATOM 5451 O O . ARG B 1 146 ? 36 -27.828 1.663 1 96 146 ARG B O 1
ATOM 5458 N N . LEU B 1 147 ? 36.156 -25.625 1.514 1 96.62 147 LEU B N 1
ATOM 5459 C CA . LEU B 1 147 ? 34.781 -25.422 1.025 1 96.62 147 LEU B CA 1
ATOM 5460 C C . LEU B 1 147 ? 34.562 -26.156 -0.296 1 96.62 147 LEU B C 1
ATOM 5462 O O . LEU B 1 147 ? 33.594 -26.875 -0.455 1 96.62 147 LEU B O 1
ATOM 5466 N N . PHE B 1 148 ? 35.469 -26 -1.2 1 96.94 148 PHE B N 1
ATOM 5467 C CA . PHE B 1 148 ? 35.281 -26.562 -2.535 1 96.94 148 PHE B CA 1
ATOM 5468 C C . PHE B 1 148 ? 35.5 -28.062 -2.525 1 96.94 148 PHE B C 1
ATOM 5470 O O . PHE B 1 148 ? 34.906 -28.797 -3.328 1 96.94 148 PHE B O 1
ATOM 5477 N N . GLN B 1 149 ? 36.375 -28.5 -1.609 1 96.44 149 GLN B N 1
ATOM 5478 C CA . GLN B 1 149 ? 36.5 -29.938 -1.441 1 96.44 149 GLN B CA 1
ATOM 5479 C C . GLN B 1 149 ? 35.188 -30.562 -0.995 1 96.44 149 GLN B C 1
ATOM 5481 O O . GLN B 1 149 ? 34.75 -31.578 -1.557 1 96.44 149 GLN B O 1
ATOM 5486 N N . ALA B 1 150 ? 34.656 -30 -0.005 1 96.88 150 ALA B N 1
ATOM 5487 C CA . ALA B 1 150 ? 33.375 -30.484 0.484 1 96.88 150 ALA B CA 1
ATOM 5488 C C . ALA B 1 150 ? 32.281 -30.359 -0.589 1 96.88 150 ALA B C 1
ATOM 5490 O O . ALA B 1 150 ? 31.5 -31.281 -0.798 1 96.88 150 ALA B O 1
ATOM 5491 N N . LEU B 1 151 ? 32.25 -29.219 -1.274 1 97.44 151 LEU B N 1
ATOM 5492 C CA . LEU B 1 151 ? 31.266 -28.969 -2.334 1 97.44 151 LEU B CA 1
ATOM 5493 C C . LEU B 1 151 ? 31.391 -30.016 -3.438 1 97.44 151 LEU B C 1
ATOM 5495 O O . LEU B 1 151 ? 30.375 -30.547 -3.902 1 97.44 151 LEU B O 1
ATOM 5499 N N . SER B 1 152 ? 32.594 -30.281 -3.824 1 96.62 152 SER B N 1
ATOM 5500 C CA . SER B 1 152 ? 32.812 -31.25 -4.891 1 96.62 152 SER B CA 1
ATOM 5501 C C . SER B 1 152 ? 32.312 -32.625 -4.5 1 96.62 152 SER B C 1
ATOM 5503 O O . SER B 1 152 ? 31.766 -33.344 -5.332 1 96.62 152 SER B O 1
ATOM 5505 N N . ARG B 1 153 ? 32.5 -32.969 -3.27 1 96.69 153 ARG B N 1
ATOM 5506 C CA . ARG B 1 153 ? 32.031 -34.281 -2.793 1 96.69 153 ARG B CA 1
ATOM 5507 C C . ARG B 1 153 ? 30.5 -34.344 -2.873 1 96.69 153 ARG B C 1
ATOM 5509 O O . ARG B 1 153 ? 29.938 -35.375 -3.305 1 96.69 153 ARG B O 1
ATOM 5516 N N . HIS B 1 154 ? 29.859 -33.312 -2.441 1 97.25 154 HIS B N 1
ATOM 5517 C CA . HIS B 1 154 ? 28.406 -33.25 -2.486 1 97.25 154 HIS B CA 1
ATOM 5518 C C . HIS B 1 154 ? 27.891 -33.312 -3.922 1 97.25 154 HIS B C 1
ATOM 5520 O O . HIS B 1 154 ? 26.906 -34 -4.211 1 97.25 154 HIS B O 1
ATOM 5526 N N . LEU B 1 155 ? 28.562 -32.594 -4.867 1 97.31 155 LEU B N 1
ATOM 5527 C CA . LEU B 1 155 ? 28.141 -32.562 -6.262 1 97.31 155 LEU B CA 1
ATOM 5528 C C . LEU B 1 155 ? 28.375 -33.906 -6.941 1 97.31 155 LEU B C 1
ATOM 5530 O O . LEU B 1 155 ? 27.562 -34.344 -7.742 1 97.31 155 LEU B O 1
ATOM 5534 N N . GLU B 1 156 ? 29.438 -34.531 -6.57 1 95.94 156 GLU B N 1
ATOM 5535 C CA . GLU B 1 156 ? 29.766 -35.812 -7.137 1 95.94 156 GLU B CA 1
ATOM 5536 C C . GLU B 1 156 ? 28.719 -36.875 -6.762 1 95.94 156 GLU B C 1
ATOM 5538 O O . GLU B 1 156 ? 28.312 -37.688 -7.598 1 95.94 156 GLU B O 1
ATOM 5543 N N . ALA B 1 157 ? 28.234 -36.812 -5.57 1 95.75 157 ALA B N 1
ATOM 5544 C CA . ALA B 1 157 ? 27.312 -37.812 -5.051 1 95.75 157 ALA B CA 1
ATOM 5545 C C . ALA B 1 157 ? 25.859 -37.438 -5.344 1 95.75 157 ALA B C 1
ATOM 5547 O O . ALA B 1 157 ? 24.938 -38.25 -5.176 1 95.75 157 ALA B O 1
ATOM 5548 N N . PHE B 1 158 ? 25.594 -36.312 -5.852 1 96.12 158 PHE B N 1
ATOM 5549 C CA . PHE B 1 158 ? 24.281 -35.688 -5.871 1 96.12 158 PHE B CA 1
ATOM 5550 C C . PHE B 1 158 ? 23.281 -36.562 -6.625 1 96.12 158 PHE B C 1
ATOM 5552 O O . PHE B 1 158 ? 22.281 -37 -6.051 1 96.12 158 PHE B O 1
ATOM 5559 N N . LEU B 1 159 ? 23.531 -36.844 -7.93 1 95.31 159 LEU B N 1
ATOM 5560 C CA . LEU B 1 159 ? 22.578 -37.562 -8.758 1 95.31 159 LEU B CA 1
ATOM 5561 C C . LEU B 1 159 ? 22.469 -39.031 -8.312 1 95.31 159 LEU B C 1
ATOM 5563 O O . LEU B 1 159 ? 21.406 -39.625 -8.43 1 95.31 159 LEU B O 1
ATOM 5567 N N . GLN B 1 160 ? 23.562 -39.531 -7.762 1 92.75 160 GLN B N 1
ATOM 5568 C CA . GLN B 1 160 ? 23.578 -40.938 -7.328 1 92.75 160 GLN B CA 1
ATOM 5569 C C . GLN B 1 160 ? 22.734 -41.125 -6.07 1 92.75 160 GLN B C 1
ATOM 5571 O O . GLN B 1 160 ? 22.125 -42.188 -5.887 1 92.75 160 GLN B O 1
ATOM 5576 N N . GLU B 1 161 ? 22.688 -40.156 -5.285 1 95.5 161 GLU B N 1
ATOM 5577 C CA . GLU B 1 161 ? 22.016 -40.281 -3.99 1 95.5 161 GLU B CA 1
ATOM 5578 C C . GLU B 1 161 ? 20.656 -39.594 -3.992 1 95.5 161 GLU B C 1
ATOM 5580 O O . GLU B 1 161 ? 20.062 -39.375 -2.934 1 95.5 161 GLU B O 1
ATOM 5585 N N . LEU B 1 162 ? 20.234 -39.281 -5.105 1 96.06 162 LEU B N 1
ATOM 5586 C CA . LEU B 1 162 ? 18.938 -38.625 -5.234 1 96.06 162 LEU B CA 1
ATOM 5587 C C . LEU B 1 162 ? 17.812 -39.531 -4.773 1 96.06 162 LEU B C 1
ATOM 5589 O O . LEU B 1 162 ? 17.812 -40.719 -5.078 1 96.06 162 LEU B O 1
ATOM 5593 N N . ASP B 1 163 ? 16.875 -39.031 -3.975 1 96.88 163 ASP B N 1
ATOM 5594 C CA . ASP B 1 163 ? 15.672 -39.781 -3.602 1 96.88 163 ASP B CA 1
ATOM 5595 C C . ASP B 1 163 ? 14.742 -39.938 -4.801 1 96.88 163 ASP B C 1
ATOM 5597 O O . ASP B 1 163 ? 13.859 -39.125 -5.035 1 96.88 163 ASP B O 1
ATOM 5601 N N . ARG B 1 164 ? 14.828 -41 -5.445 1 95.75 164 ARG B N 1
ATOM 5602 C CA . ARG B 1 164 ? 14.117 -41.25 -6.699 1 95.75 164 ARG B CA 1
ATOM 5603 C C . ARG B 1 164 ? 12.617 -41.344 -6.469 1 95.75 164 ARG B C 1
ATOM 5605 O O . ARG B 1 164 ? 11.828 -40.938 -7.32 1 95.75 164 ARG B O 1
ATOM 5612 N N . GLU B 1 165 ? 12.258 -41.938 -5.355 1 97.38 165 GLU B N 1
ATOM 5613 C CA . GLU B 1 165 ? 10.836 -42.031 -5.039 1 97.38 165 GLU B CA 1
ATOM 5614 C C . GLU B 1 165 ? 10.211 -40.656 -4.852 1 97.38 165 GLU B C 1
ATOM 5616 O O . GLU B 1 165 ? 9.117 -40.375 -5.355 1 97.38 165 GLU B O 1
ATOM 5621 N N . ALA B 1 166 ? 10.898 -39.812 -4.121 1 97.94 166 ALA B N 1
ATOM 5622 C CA . ALA B 1 166 ? 10.414 -38.469 -3.92 1 97.94 166 ALA B CA 1
ATOM 5623 C C . ALA B 1 166 ? 10.367 -37.688 -5.238 1 97.94 166 ALA B C 1
ATOM 5625 O O . ALA B 1 166 ? 9.445 -36.906 -5.477 1 97.94 166 ALA B O 1
ATOM 5626 N N . LEU B 1 167 ? 11.383 -37.938 -6.082 1 98.12 167 LEU B N 1
ATOM 5627 C CA . LEU B 1 167 ? 11.414 -37.312 -7.406 1 98.12 167 LEU B CA 1
ATOM 5628 C C . LEU B 1 167 ? 10.18 -37.719 -8.211 1 98.12 167 LEU B C 1
ATOM 5630 O O . LEU B 1 167 ? 9.5 -36.844 -8.781 1 98.12 167 LEU B O 1
ATOM 5634 N N . LEU B 1 168 ? 9.883 -38.969 -8.195 1 98.06 168 LEU B N 1
ATOM 5635 C CA . LEU B 1 168 ? 8.742 -39.469 -8.961 1 98.06 168 LEU B CA 1
ATOM 5636 C C . LEU B 1 168 ? 7.438 -38.875 -8.438 1 98.06 168 LEU B C 1
ATOM 5638 O O . LEU B 1 168 ? 6.574 -38.469 -9.219 1 98.06 168 LEU B O 1
ATOM 5642 N N . ARG B 1 169 ? 7.266 -38.844 -7.145 1 98.19 169 ARG B N 1
ATOM 5643 C CA . ARG B 1 169 ? 6.07 -38.281 -6.535 1 98.19 169 ARG B CA 1
ATOM 5644 C C . ARG B 1 169 ? 5.906 -36.812 -6.926 1 98.19 169 ARG B C 1
ATOM 5646 O O . ARG B 1 169 ? 4.797 -36.375 -7.227 1 98.19 169 ARG B O 1
ATOM 5653 N N . HIS B 1 170 ? 7.004 -36.125 -6.922 1 98.5 170 HIS B N 1
ATOM 5654 C CA . HIS B 1 170 ? 7.039 -34.688 -7.273 1 98.5 170 HIS B CA 1
ATOM 5655 C C . HIS B 1 170 ? 6.598 -34.469 -8.719 1 98.5 170 HIS B C 1
ATOM 5657 O O . HIS B 1 170 ? 5.742 -33.625 -8.984 1 98.5 170 HIS B O 1
ATOM 5663 N N . VAL B 1 171 ? 7.117 -35.219 -9.609 1 98.62 171 VAL B N 1
ATOM 5664 C CA . VAL B 1 171 ? 6.836 -35.125 -11.039 1 98.62 171 VAL B CA 1
ATOM 5665 C C . VAL B 1 171 ? 5.387 -35.531 -11.312 1 98.62 171 VAL B C 1
ATOM 5667 O O . VAL B 1 171 ? 4.668 -34.812 -12.031 1 98.62 171 VAL B O 1
ATOM 5670 N N . ARG B 1 172 ? 4.949 -36.594 -10.703 1 98.5 172 ARG B N 1
ATOM 5671 C CA . ARG B 1 172 ? 3.596 -37.094 -10.906 1 98.5 172 ARG B CA 1
ATOM 5672 C C . ARG B 1 172 ? 2.555 -36.094 -10.414 1 98.5 172 ARG B C 1
ATOM 5674 O O . ARG B 1 172 ? 1.516 -35.906 -11.055 1 98.5 172 ARG B O 1
ATOM 5681 N N . GLN B 1 173 ? 2.797 -35.438 -9.328 1 98.5 173 GLN B N 1
ATOM 5682 C CA . GLN B 1 173 ? 1.889 -34.438 -8.805 1 98.5 173 GLN B CA 1
ATOM 5683 C C . GLN B 1 173 ? 1.734 -33.281 -9.781 1 98.5 173 GLN B C 1
ATOM 5685 O O . GLN B 1 173 ? 0.62 -32.812 -10.023 1 98.5 173 GLN B O 1
ATOM 5690 N N . ALA B 1 174 ? 2.873 -32.812 -10.328 1 98.56 174 ALA B N 1
ATOM 5691 C CA . ALA B 1 174 ? 2.846 -31.703 -11.273 1 98.56 174 ALA B CA 1
ATOM 5692 C C . ALA B 1 174 ? 2.09 -32.094 -12.539 1 98.56 174 ALA B C 1
ATOM 5694 O O . ALA B 1 174 ? 1.342 -31.281 -13.094 1 98.56 174 ALA B O 1
ATOM 5695 N N . GLU B 1 175 ? 2.27 -33.312 -13.008 1 98.69 175 GLU B N 1
ATOM 5696 C CA . GLU B 1 175 ? 1.597 -33.781 -14.219 1 98.69 175 GLU B CA 1
ATOM 5697 C C . GLU B 1 175 ? 0.096 -33.938 -13.984 1 98.69 175 GLU B C 1
ATOM 5699 O O . GLU B 1 175 ? -0.709 -33.594 -14.859 1 98.69 175 GLU B O 1
ATOM 5704 N N . ASP B 1 176 ? -0.263 -34.438 -12.812 1 98.69 176 ASP B N 1
ATOM 5705 C CA . ASP B 1 176 ? -1.679 -34.562 -12.469 1 98.69 176 ASP B CA 1
ATOM 5706 C C . ASP B 1 176 ? -2.338 -33.188 -12.367 1 98.69 176 ASP B C 1
ATOM 5708 O O . ASP B 1 176 ? -3.467 -33 -12.82 1 98.69 176 ASP B O 1
ATOM 5712 N N . PHE B 1 177 ? -1.676 -32.312 -11.805 1 98.62 177 PHE B N 1
ATOM 5713 C CA . PHE B 1 177 ? -2.15 -30.922 -11.742 1 98.62 177 PHE B CA 1
ATOM 5714 C C . PHE B 1 177 ? -2.438 -30.391 -13.141 1 98.62 177 PHE B C 1
ATOM 5716 O O . PHE B 1 177 ? -3.516 -29.844 -13.398 1 98.62 177 PHE B O 1
ATOM 5723 N N . ALA B 1 178 ? -1.437 -30.516 -13.984 1 98.56 178 ALA B N 1
ATOM 5724 C CA . ALA B 1 178 ? -1.576 -30.031 -15.359 1 98.56 178 ALA B CA 1
ATOM 5725 C C . ALA B 1 178 ? -2.75 -30.703 -16.062 1 98.56 178 ALA B C 1
ATOM 5727 O O . ALA B 1 178 ? -3.48 -30.062 -16.812 1 98.56 178 ALA B O 1
ATOM 5728 N N . PHE B 1 179 ? -2.912 -31.969 -15.789 1 98.38 179 PHE B N 1
ATOM 5729 C CA . PHE B 1 179 ? -4 -32.75 -16.375 1 98.38 179 PHE B CA 1
ATOM 5730 C C . PHE B 1 179 ? -5.352 -32.156 -16 1 98.38 179 PHE B C 1
ATOM 5732 O O . PHE B 1 179 ? -6.211 -31.953 -16.859 1 98.38 179 PHE B O 1
ATOM 5739 N N . ILE B 1 180 ? -5.535 -31.828 -14.758 1 98.75 180 ILE B N 1
ATOM 5740 C CA . ILE B 1 180 ? -6.793 -31.25 -14.281 1 98.75 180 ILE B CA 1
ATOM 5741 C C . ILE B 1 180 ? -6.973 -29.844 -14.836 1 98.75 180 ILE B C 1
ATOM 5743 O O . ILE B 1 180 ? -8.055 -29.5 -15.32 1 98.75 180 ILE B O 1
ATOM 5747 N N . GLN B 1 181 ? -5.973 -29.047 -14.773 1 98.75 181 GLN B N 1
ATOM 5748 C CA . GLN B 1 181 ? -6.051 -27.641 -15.188 1 98.75 181 GLN B CA 1
ATOM 5749 C C . GLN B 1 181 ? -6.48 -27.531 -16.641 1 98.75 181 GLN B C 1
ATOM 5751 O O . GLN B 1 181 ? -7.312 -26.688 -16.984 1 98.75 181 GLN B O 1
ATOM 5756 N N . GLU B 1 182 ? -5.977 -28.406 -17.484 1 98.06 182 GLU B N 1
ATOM 5757 C CA . GLU B 1 182 ? -6.27 -28.391 -18.906 1 98.06 182 GLU B CA 1
ATOM 5758 C C . GLU B 1 182 ? -7.719 -28.797 -19.188 1 98.06 182 GLU B C 1
ATOM 5760 O O . GLU B 1 182 ? -8.258 -28.5 -20.25 1 98.06 182 GLU B O 1
ATOM 5765 N N . ARG B 1 183 ? -8.312 -29.406 -18.234 1 98.25 183 ARG B N 1
ATOM 5766 C CA . ARG B 1 183 ? -9.625 -29.984 -18.484 1 98.25 183 ARG B CA 1
ATOM 5767 C C . ARG B 1 183 ? -10.711 -29.219 -17.734 1 98.25 183 ARG B C 1
ATOM 5769 O O . ARG B 1 183 ? -11.891 -29.562 -17.812 1 98.25 183 ARG B O 1
ATOM 5776 N N . LEU B 1 184 ? -10.352 -28.203 -16.984 1 98.56 184 LEU B N 1
ATOM 5777 C CA . LEU B 1 184 ? -11.328 -27.422 -16.234 1 98.56 184 LEU B CA 1
ATOM 5778 C C . LEU B 1 184 ? -12.391 -26.859 -17.172 1 98.56 184 LEU B C 1
ATOM 5780 O O . LEU B 1 184 ? -13.586 -27.062 -16.953 1 98.56 184 LEU B O 1
ATOM 5784 N N . ALA B 1 185 ? -11.93 -26.234 -18.25 1 96.62 185 ALA B N 1
ATOM 5785 C CA . ALA B 1 185 ? -12.844 -25.516 -19.156 1 96.62 185 ALA B CA 1
ATOM 5786 C C . ALA B 1 185 ? -13.82 -26.484 -19.812 1 96.62 185 ALA B C 1
ATOM 5788 O O . ALA B 1 185 ? -15.008 -26.188 -19.938 1 96.62 185 ALA B O 1
ATOM 5789 N N . GLU B 1 186 ? -13.328 -27.594 -20.219 1 96.81 186 GLU B N 1
ATOM 5790 C CA . GLU B 1 186 ? -14.164 -28.594 -20.875 1 96.81 186 GLU B CA 1
ATOM 5791 C C . GLU B 1 186 ? -15.273 -29.094 -19.953 1 96.81 186 GLU B C 1
ATOM 5793 O O . GLU B 1 186 ? -16.359 -29.453 -20.406 1 96.81 186 GLU B O 1
ATOM 5798 N N . ARG B 1 187 ? -15.031 -29.031 -18.703 1 97.81 187 ARG B N 1
ATOM 5799 C CA . ARG B 1 187 ? -16.016 -29.484 -17.734 1 97.81 187 ARG B CA 1
ATOM 5800 C C . ARG B 1 187 ? -16.844 -28.312 -17.203 1 97.81 187 ARG B C 1
ATOM 5802 O O . ARG B 1 187 ? -17.578 -28.469 -16.219 1 97.81 187 ARG B O 1
ATOM 5809 N N . GLY B 1 188 ? -16.656 -27.156 -17.766 1 98.19 188 GLY B N 1
ATOM 5810 C CA . GLY B 1 188 ? -17.422 -25.984 -17.344 1 98.19 188 GLY B CA 1
ATOM 5811 C C . GLY B 1 188 ? -16.984 -25.438 -16 1 98.19 188 GLY B C 1
ATOM 5812 O O . GLY B 1 188 ? -17.797 -24.906 -15.25 1 98.19 188 GLY B O 1
ATOM 5813 N N . LEU B 1 189 ? -15.742 -25.688 -15.625 1 98.81 189 LEU B N 1
ATOM 5814 C CA . LEU B 1 189 ? -15.219 -25.281 -14.328 1 98.81 189 LEU B CA 1
ATOM 5815 C C . LEU B 1 189 ? -14.141 -24.219 -14.484 1 98.81 189 LEU B C 1
ATOM 5817 O O . LEU B 1 189 ? -13.5 -24.125 -15.539 1 98.81 189 LEU B O 1
ATOM 5821 N N . VAL B 1 190 ? -13.984 -23.391 -13.422 1 98.81 190 VAL B N 1
ATOM 5822 C CA . VAL B 1 190 ? -12.906 -22.406 -13.43 1 98.81 190 VAL B CA 1
ATOM 5823 C C . VAL B 1 190 ? -11.844 -22.797 -12.406 1 98.81 190 VAL B C 1
ATOM 5825 O O . VAL B 1 190 ? -10.719 -22.297 -12.445 1 98.81 190 VAL B O 1
ATOM 5828 N N . ALA B 1 191 ? -12.203 -23.688 -11.469 1 98.88 191 ALA B N 1
ATOM 5829 C CA . ALA B 1 191 ? -11.266 -24.109 -10.438 1 98.88 191 ALA B CA 1
ATOM 5830 C C . ALA B 1 191 ? -11.703 -25.438 -9.812 1 98.88 191 ALA B C 1
ATOM 5832 O O . ALA B 1 191 ? -12.844 -25.875 -10.016 1 98.88 191 ALA B O 1
ATOM 5833 N N . PHE B 1 192 ? -10.812 -26.094 -9.219 1 98.88 192 PHE B N 1
ATOM 5834 C CA . PHE B 1 192 ? -10.984 -27.359 -8.516 1 98.88 192 PHE B CA 1
ATOM 5835 C C . PHE B 1 192 ? -10.227 -27.359 -7.195 1 98.88 192 PHE B C 1
ATOM 5837 O O . PHE B 1 192 ? -9.047 -27 -7.152 1 98.88 192 PHE B O 1
ATOM 5844 N N . VAL B 1 193 ? -10.922 -27.609 -6.082 1 98.88 193 VAL B N 1
ATOM 5845 C CA . VAL B 1 193 ? -10.289 -27.734 -4.773 1 98.88 193 VAL B CA 1
ATOM 5846 C C . VAL B 1 193 ? -10.461 -29.172 -4.262 1 98.88 193 VAL B C 1
ATOM 5848 O O . VAL B 1 193 ? -11.578 -29.594 -3.965 1 98.88 193 VAL B O 1
ATOM 5851 N N . GLY B 1 194 ? -9.367 -29.828 -4.086 1 98.69 194 GLY B N 1
ATOM 5852 C CA . GLY B 1 194 ? -9.398 -31.25 -3.721 1 98.69 194 GLY B CA 1
ATOM 5853 C C . GLY B 1 194 ? -9.781 -31.469 -2.271 1 98.69 194 GLY B C 1
ATOM 5854 O O . GLY B 1 194 ? -9.453 -30.672 -1.399 1 98.69 194 GLY B O 1
ATOM 5855 N N . GLU B 1 195 ? -10.383 -32.656 -2.062 1 98 195 GLU B N 1
ATOM 5856 C CA . GLU B 1 195 ? -10.711 -33.094 -0.707 1 98 195 GLU B CA 1
ATOM 5857 C C . GLU B 1 195 ? -9.453 -33.219 0.146 1 98 195 GLU B C 1
ATOM 5859 O O . GLU B 1 195 ? -8.414 -33.656 -0.336 1 98 195 GLU B O 1
ATOM 5864 N N . GLY B 1 196 ? -9.625 -32.688 1.376 1 97.62 196 GLY B N 1
ATOM 5865 C CA . GLY B 1 196 ? -8.523 -32.875 2.309 1 97.62 196 GLY B CA 1
ATOM 5866 C C . GLY B 1 196 ? -7.441 -31.812 2.16 1 97.62 196 GLY B C 1
ATOM 5867 O O . GLY B 1 196 ? -6.48 -31.781 2.936 1 97.62 196 GLY B O 1
ATOM 5868 N N . SER B 1 197 ? -7.535 -30.922 1.228 1 98.31 197 SER B N 1
ATOM 5869 C CA . SER B 1 197 ? -6.562 -29.844 1.069 1 98.31 197 SER B CA 1
ATOM 5870 C C . SER B 1 197 ? -6.438 -29.016 2.346 1 98.31 197 SER B C 1
ATOM 5872 O O . SER B 1 197 ? -7.406 -28.875 3.096 1 98.31 197 SER B O 1
ATOM 5874 N N . LEU B 1 198 ? -5.297 -28.547 2.643 1 98.12 198 LEU B N 1
ATOM 5875 C CA . LEU B 1 198 ? -5.023 -27.609 3.727 1 98.12 198 LEU B CA 1
ATOM 5876 C C . LEU B 1 198 ? -4.773 -26.219 3.182 1 98.12 198 LEU B C 1
ATOM 5878 O O . LEU B 1 198 ? -3.67 -25.906 2.717 1 98.12 198 LEU B O 1
ATOM 5882 N N . LEU B 1 199 ? -5.742 -25.328 3.373 1 97.31 199 LEU B N 1
ATOM 5883 C CA . LEU B 1 199 ? -5.727 -24.062 2.654 1 97.31 199 LEU B CA 1
ATOM 5884 C C . LEU B 1 199 ? -5.004 -22.984 3.461 1 97.31 199 LEU B C 1
ATOM 5886 O O . LEU B 1 199 ? -4.203 -22.234 2.91 1 97.31 199 LEU B O 1
ATOM 5890 N N . PRO B 1 200 ? -5.172 -22.875 4.836 1 94.56 200 PRO B N 1
ATOM 5891 C CA . PRO B 1 200 ? -4.566 -21.766 5.59 1 94.56 200 PRO B CA 1
ATOM 5892 C C . PRO B 1 200 ? -3.064 -21.953 5.785 1 94.56 200 PRO B C 1
ATOM 5894 O O . PRO B 1 200 ? -2.557 -23.062 5.734 1 94.56 200 PRO B O 1
ATOM 5897 N N . ARG B 1 201 ? -2.381 -20.891 5.902 1 94.12 201 ARG B N 1
ATOM 5898 C CA . ARG B 1 201 ? -0.949 -20.859 6.18 1 94.12 201 ARG B CA 1
ATOM 5899 C C . ARG B 1 201 ? -0.677 -20.469 7.629 1 94.12 201 ARG B C 1
ATOM 5901 O O . ARG B 1 201 ? -1.569 -19.969 8.32 1 94.12 201 ARG B O 1
ATOM 5908 N N . GLU B 1 202 ? 0.518 -20.719 8.016 1 89.94 202 GLU B N 1
ATOM 5909 C CA . GLU B 1 202 ? 0.898 -20.484 9.406 1 89.94 202 GLU B CA 1
ATOM 5910 C C . GLU B 1 202 ? 0.741 -19.016 9.773 1 89.94 202 GLU B C 1
ATOM 5912 O O . GLU B 1 202 ? 0.348 -18.688 10.898 1 89.94 202 GLU B O 1
ATOM 5917 N N . SER B 1 203 ? 1.075 -18.203 8.852 1 80.31 203 SER B N 1
ATOM 5918 C CA . SER B 1 203 ? 0.927 -16.766 9.016 1 80.31 203 SER B CA 1
ATOM 5919 C C . SER B 1 203 ? 0.816 -16.062 7.672 1 80.31 203 SER B C 1
ATOM 5921 O O . SER B 1 203 ? 1.001 -16.672 6.625 1 80.31 203 SER B O 1
ATOM 5923 N N . GLY B 1 204 ? 0.436 -14.852 7.777 1 75 204 GLY B N 1
ATOM 5924 C CA . GLY B 1 204 ? 0.309 -14.07 6.555 1 75 204 GLY B CA 1
ATOM 5925 C C . GLY B 1 204 ? 1.617 -13.93 5.801 1 75 204 GLY B C 1
ATOM 5926 O O . GLY B 1 204 ? 1.62 -13.625 4.605 1 75 204 GLY B O 1
ATOM 5927 N N . VAL B 1 205 ? 2.691 -14.156 6.484 1 73.81 205 VAL B N 1
ATOM 5928 C CA . VAL B 1 205 ? 3.982 -13.945 5.84 1 73.81 205 VAL B CA 1
ATOM 5929 C C . VAL B 1 205 ? 4.66 -15.289 5.586 1 73.81 205 VAL B C 1
ATOM 5931 O O . VAL B 1 205 ? 5.758 -15.344 5.031 1 73.81 205 VAL B O 1
ATOM 5934 N N . SER B 1 206 ? 3.92 -16.344 5.941 1 84.31 206 SER B N 1
ATOM 5935 C CA . SER B 1 206 ? 4.461 -17.688 5.75 1 84.31 206 SER B CA 1
ATOM 5936 C C . SER B 1 206 ? 3.684 -18.453 4.684 1 84.31 206 SER B C 1
ATOM 5938 O O . SER B 1 206 ? 2.457 -18.328 4.605 1 84.31 206 SER B O 1
ATOM 5940 N N . GLN B 1 207 ? 4.398 -19.234 3.889 1 89.25 207 GLN B N 1
ATOM 5941 C CA . GLN B 1 207 ? 3.74 -20.078 2.891 1 89.25 207 GLN B CA 1
ATOM 5942 C C . GLN B 1 207 ? 3.584 -21.516 3.391 1 89.25 207 GLN B C 1
ATOM 5944 O O . GLN B 1 207 ? 3.078 -22.375 2.67 1 89.25 207 GLN B O 1
ATOM 5949 N N . ARG B 1 208 ? 3.955 -21.75 4.641 1 93.12 208 ARG B N 1
ATOM 5950 C CA . ARG B 1 208 ? 3.828 -23.078 5.23 1 93.12 208 ARG B CA 1
ATOM 5951 C C . ARG B 1 208 ? 2.396 -23.328 5.691 1 93.12 208 ARG B C 1
ATOM 5953 O O . ARG B 1 208 ? 1.716 -22.422 6.164 1 93.12 208 ARG B O 1
ATOM 5960 N N . PRO B 1 209 ? 1.982 -24.547 5.535 1 94.94 209 PRO B N 1
ATOM 5961 C CA . PRO B 1 209 ? 0.614 -24.844 5.965 1 94.94 209 PRO B CA 1
ATOM 5962 C C . PRO B 1 209 ? 0.412 -24.656 7.465 1 94.94 209 PRO B C 1
ATOM 5964 O O . PRO B 1 209 ? 1.328 -24.922 8.25 1 94.94 209 PRO B O 1
ATOM 5967 N N . LEU B 1 210 ? -0.7 -24.203 7.832 1 93.25 210 LEU B N 1
ATOM 5968 C CA . LEU B 1 210 ? -1.078 -24.109 9.234 1 93.25 210 LEU B CA 1
ATOM 5969 C C . LEU B 1 210 ? -1.23 -25.484 9.867 1 93.25 210 LEU B C 1
ATOM 5971 O O . LEU B 1 210 ? -1.974 -26.328 9.352 1 93.25 210 LEU B O 1
ATOM 5975 N N . LYS B 1 211 ? -0.55 -25.703 10.953 1 91.81 211 LYS B N 1
ATOM 5976 C CA . LYS B 1 211 ? -0.68 -26.969 11.664 1 91.81 211 LYS B CA 1
ATOM 5977 C C . LYS B 1 211 ? -2.068 -27.109 12.273 1 91.81 211 LYS B C 1
ATOM 5979 O O . LYS B 1 211 ? -2.594 -26.172 12.867 1 91.81 211 LYS B O 1
ATOM 5984 N N . GLY B 1 212 ? -2.643 -28.203 12.062 1 90.5 212 GLY B N 1
ATOM 5985 C CA . GLY B 1 212 ? -3.945 -28.469 12.648 1 90.5 212 GLY B CA 1
ATOM 5986 C C . GLY B 1 212 ? -5.086 -27.812 11.898 1 90.5 212 GLY B C 1
ATOM 5987 O O . GLY B 1 212 ? -6.207 -27.734 12.406 1 90.5 212 GLY B O 1
ATOM 5988 N N . ALA B 1 213 ? -4.805 -27.312 10.742 1 93.25 213 ALA B N 1
ATOM 5989 C CA . ALA B 1 213 ? -5.844 -26.672 9.938 1 93.25 213 ALA B CA 1
ATOM 5990 C C . ALA B 1 213 ? -6.969 -27.641 9.617 1 93.25 213 ALA B C 1
ATOM 5992 O O . ALA B 1 213 ? -6.75 -28.844 9.539 1 93.25 213 ALA B O 1
ATOM 5993 N N . VAL B 1 214 ? -8.156 -27.141 9.469 1 94.94 214 VAL B N 1
ATOM 5994 C CA . VAL B 1 214 ? -9.32 -27.953 9.086 1 94.94 214 VAL B CA 1
ATOM 5995 C C . VAL B 1 214 ? -9.195 -28.359 7.625 1 94.94 214 VAL B C 1
ATOM 5997 O O . VAL B 1 214 ? -9.117 -27.516 6.734 1 94.94 214 VAL B O 1
ATOM 6000 N N . PRO B 1 215 ? -9.125 -29.641 7.383 1 97.44 215 PRO B N 1
ATOM 6001 C CA . PRO B 1 215 ? -9.047 -30.078 5.988 1 97.44 215 PRO B CA 1
ATOM 6002 C C . PRO B 1 215 ? -10.289 -29.703 5.18 1 97.44 215 PRO B C 1
ATOM 6004 O O . PRO B 1 215 ? -11.406 -29.75 5.695 1 97.44 215 PRO B O 1
ATOM 6007 N N . PHE B 1 216 ? -10.094 -29.406 3.959 1 98.12 216 PHE B N 1
ATOM 6008 C CA . PHE B 1 216 ? -11.156 -28.953 3.072 1 98.12 216 PHE B CA 1
ATOM 6009 C C . PHE B 1 216 ? -12.148 -30.078 2.791 1 98.12 216 PHE B C 1
ATOM 6011 O O . PHE B 1 216 ? -11.742 -31.234 2.562 1 98.12 216 PHE B O 1
ATOM 6018 N N . GLN B 1 217 ? -13.367 -29.781 2.797 1 98.19 217 GLN B N 1
ATOM 6019 C CA . GLN B 1 217 ? -14.445 -30.719 2.469 1 98.19 217 GLN B CA 1
ATOM 6020 C C . GLN B 1 217 ? -15.422 -30.094 1.47 1 98.19 217 GLN B C 1
ATOM 6022 O O . GLN B 1 217 ? -15.93 -29 1.691 1 98.19 217 GLN B O 1
ATOM 6027 N N . SER B 1 218 ? -15.68 -30.812 0.427 1 98.19 218 SER B N 1
ATOM 6028 C CA . SER B 1 218 ? -16.516 -30.297 -0.645 1 98.19 218 SER B CA 1
ATOM 6029 C C . SER B 1 218 ? -18 -30.359 -0.274 1 98.19 218 SER B C 1
ATOM 6031 O O . SER B 1 218 ? -18.453 -31.344 0.31 1 98.19 218 SER B O 1
ATOM 6033 N N . PRO B 1 219 ? -18.688 -29.266 -0.559 1 98.31 219 PRO B N 1
ATOM 6034 C CA . PRO B 1 219 ? -20.141 -29.469 -0.522 1 98.31 219 PRO B CA 1
ATOM 6035 C C . PRO B 1 219 ? -20.609 -30.516 -1.538 1 98.31 219 PRO B C 1
ATOM 6037 O O . PRO B 1 219 ? -20.125 -30.531 -2.672 1 98.31 219 PRO B O 1
ATOM 6040 N N . PRO B 1 220 ? -21.547 -31.266 -1.152 1 97.75 220 PRO B N 1
ATOM 6041 C CA . PRO B 1 220 ? -21.969 -32.375 -2.012 1 97.75 220 PRO B CA 1
ATOM 6042 C C . PRO B 1 220 ? -22.406 -31.922 -3.402 1 97.75 220 PRO B C 1
ATOM 6044 O O . PRO B 1 220 ? -22.078 -32.562 -4.402 1 97.75 220 PRO B O 1
ATOM 6047 N N . SER B 1 221 ? -23.047 -30.828 -3.496 1 97.88 221 SER B N 1
ATOM 6048 C CA . SER B 1 221 ? -23.641 -30.375 -4.754 1 97.88 221 SER B CA 1
ATOM 6049 C C . SER B 1 221 ? -22.562 -29.906 -5.723 1 97.88 221 SER B C 1
ATOM 6051 O O . SER B 1 221 ? -22.812 -29.766 -6.922 1 97.88 221 SER B O 1
ATOM 6053 N N . LEU B 1 222 ? -21.344 -29.672 -5.266 1 98.56 222 LEU B N 1
ATOM 6054 C CA . LEU B 1 222 ? -20.281 -29.172 -6.121 1 98.56 222 LEU B CA 1
ATOM 6055 C C . LEU B 1 222 ? -19.141 -30.188 -6.223 1 98.56 222 LEU B C 1
ATOM 6057 O O . LEU B 1 222 ? -18.094 -29.891 -6.789 1 98.56 222 LEU B O 1
ATOM 6061 N N . LYS B 1 223 ? -19.344 -31.375 -5.652 1 98.5 223 LYS B N 1
ATOM 6062 C CA . LYS B 1 223 ? -18.297 -32.406 -5.637 1 98.5 223 LYS B CA 1
ATOM 6063 C C . LYS B 1 223 ? -18.156 -33.062 -7.008 1 98.5 223 LYS B C 1
ATOM 6065 O O . LYS B 1 223 ? -19.141 -33.5 -7.602 1 98.5 223 LYS B O 1
ATOM 6070 N N . VAL B 1 224 ? -16.984 -33.062 -7.508 1 98.56 224 VAL B N 1
ATOM 6071 C CA . VAL B 1 224 ? -16.656 -33.656 -8.789 1 98.56 224 VAL B CA 1
ATOM 6072 C C . VAL B 1 224 ? -15.398 -34.5 -8.648 1 98.56 224 VAL B C 1
ATOM 6074 O O . VAL B 1 224 ? -14.734 -34.469 -7.609 1 98.56 224 VAL B O 1
ATOM 6077 N N . ALA B 1 225 ? -15.062 -35.25 -9.711 1 98.19 225 ALA B N 1
ATOM 6078 C CA . ALA B 1 225 ? -13.859 -36.062 -9.703 1 98.19 225 ALA B CA 1
ATOM 6079 C C . ALA B 1 225 ? -13.125 -36 -11.039 1 98.19 225 ALA B C 1
ATOM 6081 O O . ALA B 1 225 ? -13.75 -35.844 -12.094 1 98.19 225 ALA B O 1
ATOM 6082 N N . PHE B 1 226 ? -11.898 -36.031 -11 1 98.44 226 PHE B N 1
ATOM 6083 C CA . PHE B 1 226 ? -11.031 -36.188 -12.164 1 98.44 226 PHE B CA 1
ATOM 6084 C C . PHE B 1 226 ? -10.234 -37.469 -12.078 1 98.44 226 PHE B C 1
ATOM 6086 O O . PHE B 1 226 ? -9.68 -37.781 -11.023 1 98.44 226 PHE B O 1
ATOM 6093 N N . ARG B 1 227 ? -10.164 -38.219 -13.125 1 98.31 227 ARG B N 1
ATOM 6094 C CA . ARG B 1 227 ? -9.289 -39.375 -13.203 1 98.31 227 ARG B CA 1
ATOM 6095 C C . ARG B 1 227 ? -7.918 -39 -13.75 1 98.31 227 ARG B C 1
ATOM 6097 O O . ARG B 1 227 ? -7.727 -38.938 -14.969 1 98.31 227 ARG B O 1
ATOM 6104 N N . THR B 1 228 ? -7.062 -38.844 -12.914 1 98.06 228 THR B N 1
ATOM 6105 C CA . THR B 1 228 ? -5.738 -38.375 -13.305 1 98.06 228 THR B CA 1
ATOM 6106 C C . THR B 1 228 ? -4.84 -39.531 -13.695 1 98.06 228 THR B C 1
ATOM 6108 O O . THR B 1 228 ? -5.113 -40.688 -13.344 1 98.06 228 THR B O 1
ATOM 6111 N N . PRO B 1 229 ? -3.785 -39.25 -14.414 1 97.75 229 PRO B N 1
ATOM 6112 C CA . PRO B 1 229 ? -2.906 -40.312 -14.906 1 97.75 229 PRO B CA 1
ATOM 6113 C C . PRO B 1 229 ? -2.162 -41.062 -13.789 1 97.75 229 PRO B C 1
ATOM 6115 O O . PRO B 1 229 ? -1.869 -42.25 -13.914 1 97.75 229 PRO B O 1
ATOM 6118 N N . HIS B 1 230 ? -1.876 -40.375 -12.695 1 97.94 230 HIS B N 1
ATOM 6119 C CA . HIS B 1 230 ? -0.993 -41 -11.711 1 97.94 230 HIS B CA 1
ATOM 6120 C C . HIS B 1 230 ? -1.725 -41.25 -10.398 1 97.94 230 HIS B C 1
ATOM 6122 O O . HIS B 1 230 ? -1.623 -42.344 -9.82 1 97.94 230 HIS B O 1
ATOM 6128 N N . ALA B 1 231 ? -2.518 -40.344 -9.906 1 97.38 231 ALA B N 1
ATOM 6129 C CA . ALA B 1 231 ? -3.148 -40.438 -8.594 1 97.38 231 ALA B CA 1
ATOM 6130 C C . ALA B 1 231 ? -4.508 -41.156 -8.688 1 97.38 231 ALA B C 1
ATOM 6132 O O . ALA B 1 231 ? -5.145 -41.406 -7.668 1 97.38 231 ALA B O 1
ATOM 6133 N N . GLY B 1 232 ? -4.941 -41.469 -9.852 1 97.5 232 GLY B N 1
ATOM 6134 C CA . GLY B 1 232 ? -6.277 -42.031 -10.016 1 97.5 232 GLY B CA 1
ATOM 6135 C C . GLY B 1 232 ? -7.379 -40.969 -9.875 1 97.5 232 GLY B C 1
ATOM 6136 O O . GLY B 1 232 ? -7.27 -39.875 -10.422 1 97.5 232 GLY B O 1
ATOM 6137 N N . GLU B 1 233 ? -8.414 -41.406 -9.203 1 98.06 233 GLU B N 1
ATOM 6138 C CA . GLU B 1 233 ? -9.555 -40.531 -9.062 1 98.06 233 GLU B CA 1
ATOM 6139 C C . GLU B 1 233 ? -9.344 -39.531 -7.922 1 98.06 233 GLU B C 1
ATOM 6141 O O . GLU B 1 233 ? -9.125 -39.938 -6.777 1 98.06 233 GLU B O 1
ATOM 6146 N N . VAL B 1 234 ? -9.375 -38.312 -8.266 1 98.25 234 VAL B N 1
ATOM 6147 C CA . VAL B 1 234 ? -9.227 -37.25 -7.277 1 98.25 234 VAL B CA 1
ATOM 6148 C C . VAL B 1 234 ? -10.547 -36.5 -7.129 1 98.25 234 VAL B C 1
ATOM 6150 O O . VAL B 1 234 ? -11.086 -35.969 -8.109 1 98.25 234 VAL B O 1
ATOM 6153 N N . TRP B 1 235 ? -11.062 -36.469 -5.871 1 98.56 235 TRP B N 1
ATOM 6154 C CA . TRP B 1 235 ? -12.336 -35.812 -5.582 1 98.56 235 TRP B CA 1
ATOM 6155 C C . TRP B 1 235 ? -12.117 -34.438 -5.02 1 98.56 235 TRP B C 1
ATOM 6157 O O . TRP B 1 235 ? -11.141 -34.188 -4.305 1 98.56 235 TRP B O 1
ATOM 6167 N N . GLY B 1 236 ? -13.039 -33.531 -5.344 1 98.75 236 GLY B N 1
ATOM 6168 C CA . GLY B 1 236 ? -12.969 -32.188 -4.801 1 98.75 236 GLY B CA 1
ATOM 6169 C C . GLY B 1 236 ? -14.133 -31.312 -5.219 1 98.75 236 GLY B C 1
ATOM 6170 O O . GLY B 1 236 ? -15.102 -31.797 -5.812 1 98.75 236 GLY B O 1
ATOM 6171 N N . MET B 1 237 ? -14.117 -30.047 -4.812 1 98.88 237 MET B N 1
ATOM 6172 C CA . MET B 1 237 ? -15.125 -29.062 -5.203 1 98.88 237 MET B CA 1
ATOM 6173 C C . MET B 1 237 ? -14.773 -28.438 -6.547 1 98.88 237 MET B C 1
ATOM 6175 O O . MET B 1 237 ? -13.68 -27.906 -6.727 1 98.88 237 MET B O 1
ATOM 6179 N N . GLY B 1 238 ? -15.648 -28.594 -7.516 1 98.81 238 GLY B N 1
ATOM 6180 C CA . GLY B 1 238 ? -15.539 -27.859 -8.766 1 98.81 238 GLY B CA 1
ATOM 6181 C C . GLY B 1 238 ? -16.312 -26.547 -8.75 1 98.81 238 GLY B C 1
ATOM 6182 O O . GLY B 1 238 ? -17.5 -26.531 -8.445 1 98.81 238 GLY B O 1
ATOM 6183 N N . LEU B 1 239 ? -15.688 -25.453 -9.008 1 98.81 239 LEU B N 1
ATOM 6184 C CA . LEU B 1 239 ? -16.359 -24.172 -9.133 1 98.81 239 LEU B CA 1
ATOM 6185 C C . LEU B 1 239 ? -16.781 -23.922 -10.578 1 98.81 239 LEU B C 1
ATOM 6187 O O . LEU B 1 239 ? -15.938 -23.844 -11.469 1 98.81 239 LEU B O 1
ATOM 6191 N N . PRO B 1 240 ? -17.984 -23.734 -10.836 1 98.75 240 PRO B N 1
ATOM 6192 C CA . PRO B 1 240 ? -18.469 -23.594 -12.211 1 98.75 240 PRO B CA 1
ATOM 6193 C C . PRO B 1 240 ? -18.141 -22.234 -12.812 1 98.75 240 PRO B C 1
ATOM 6195 O O . PRO B 1 240 ? -17.875 -21.281 -12.078 1 98.75 240 PRO B O 1
ATOM 6198 N N . GLN B 1 241 ? -18.172 -22.172 -14.133 1 98.56 241 GLN B N 1
ATOM 6199 C CA . GLN B 1 241 ? -18.094 -20.891 -14.844 1 98.56 241 GLN B CA 1
ATOM 6200 C C . GLN B 1 241 ? -19.297 -20.016 -14.508 1 98.56 241 GLN B C 1
ATOM 6202 O O . GLN B 1 241 ? -20.359 -20.516 -14.117 1 98.56 241 GLN B O 1
ATOM 6207 N N . GLY B 1 242 ? -19.141 -18.703 -14.68 1 98.5 242 GLY B N 1
ATOM 6208 C CA . GLY B 1 242 ? -20.156 -17.734 -14.312 1 98.5 242 GLY B CA 1
ATOM 6209 C C . GLY B 1 242 ? -19.766 -16.875 -13.125 1 98.5 242 GLY B C 1
ATOM 6210 O O . GLY B 1 242 ? -18.609 -16.5 -12.977 1 98.5 242 GLY B O 1
ATOM 6211 N N . LEU B 1 243 ? -20.766 -16.453 -12.344 1 98.69 243 LEU B N 1
ATOM 6212 C CA . LEU B 1 243 ? -20.531 -15.688 -11.133 1 98.69 243 LEU B CA 1
ATOM 6213 C C . LEU B 1 243 ? -20.656 -16.578 -9.891 1 98.69 243 LEU B C 1
ATOM 6215 O O . LEU B 1 243 ? -21.734 -17.062 -9.578 1 98.69 243 LEU B O 1
ATOM 6219 N N . THR B 1 244 ? -19.578 -16.828 -9.258 1 98.88 244 THR B N 1
ATOM 6220 C CA . THR B 1 244 ? -19.562 -17.516 -7.965 1 98.88 244 THR B CA 1
ATOM 6221 C C . THR B 1 244 ? -19.328 -16.516 -6.832 1 98.88 244 THR B C 1
ATOM 6223 O O . THR B 1 244 ? -18.391 -15.711 -6.883 1 98.88 244 THR B O 1
ATOM 6226 N N . LEU B 1 245 ? -20.219 -16.516 -5.848 1 98.69 245 LEU B N 1
ATOM 6227 C CA . LEU B 1 245 ? -20.031 -15.727 -4.633 1 98.69 245 LEU B CA 1
ATOM 6228 C C . LEU B 1 245 ? -19.516 -16.609 -3.496 1 98.69 245 LEU B C 1
ATOM 6230 O O . LEU B 1 245 ? -20.062 -17.672 -3.236 1 98.69 245 LEU B O 1
ATOM 6234 N N . ILE B 1 246 ? -18.422 -16.234 -2.926 1 98.5 246 ILE B N 1
ATOM 6235 C CA . ILE B 1 246 ? -17.953 -16.812 -1.67 1 98.5 246 ILE B CA 1
ATOM 6236 C C . ILE B 1 246 ? -18.344 -15.898 -0.508 1 98.5 246 ILE B C 1
ATOM 6238 O O . ILE B 1 246 ? -17.922 -14.75 -0.441 1 98.5 246 ILE B O 1
ATOM 6242 N N . THR B 1 247 ? -19.188 -16.391 0.386 1 97.56 247 THR B N 1
ATOM 6243 C CA . THR B 1 247 ? -19.719 -15.57 1.467 1 97.56 247 THR B CA 1
ATOM 6244 C C . THR B 1 247 ? -19.578 -16.281 2.811 1 97.56 247 THR B C 1
ATOM 6246 O O . THR B 1 247 ? -19.016 -17.375 2.881 1 97.56 247 THR B O 1
ATOM 6249 N N . GLY B 1 248 ? -19.938 -15.625 3.92 1 95.38 248 GLY B N 1
ATOM 6250 C CA . GLY B 1 248 ? -19.781 -16.109 5.281 1 95.38 248 GLY B CA 1
ATOM 6251 C C . GLY B 1 248 ? -19.344 -15.039 6.258 1 95.38 248 GLY B C 1
ATOM 6252 O O . GLY B 1 248 ? -19.094 -13.898 5.863 1 95.38 248 GLY B O 1
ATOM 6253 N N . GLY B 1 249 ? -19.375 -15.438 7.477 1 90.25 249 GLY B N 1
ATOM 6254 C CA . GLY B 1 249 ? -18.953 -14.5 8.508 1 90.25 249 GLY B CA 1
ATOM 6255 C C . GLY B 1 249 ? -17.469 -14.18 8.453 1 90.25 249 GLY B C 1
ATOM 6256 O O . GLY B 1 249 ? -16.719 -14.828 7.727 1 90.25 249 GLY B O 1
ATOM 6257 N N . GLY B 1 250 ? -17.141 -13.117 9.18 1 87.06 250 GLY B N 1
ATOM 6258 C CA . GLY B 1 250 ? -15.727 -12.797 9.305 1 87.06 250 GLY B CA 1
ATOM 6259 C C . GLY B 1 250 ? -14.914 -13.922 9.914 1 87.06 250 GLY B C 1
ATOM 6260 O O . GLY B 1 250 ? -15.375 -14.617 10.82 1 87.06 250 GLY B O 1
ATOM 6261 N N . PHE B 1 251 ? -13.742 -14.164 9.359 1 86 251 PHE B N 1
ATOM 6262 C CA . PHE B 1 251 ? -12.789 -15.125 9.906 1 86 251 PHE B CA 1
ATOM 6263 C C . PHE B 1 251 ? -13.289 -16.547 9.719 1 86 251 PHE B C 1
ATOM 6265 O O . PHE B 1 251 ? -12.891 -17.453 10.445 1 86 251 PHE B O 1
ATOM 6272 N N . HIS B 1 252 ? -14.125 -16.75 8.75 1 91 252 HIS B N 1
ATOM 6273 C CA . HIS B 1 252 ? -14.633 -18.094 8.492 1 91 252 HIS B CA 1
ATOM 6274 C C . HIS B 1 252 ? -13.93 -18.719 7.293 1 91 252 HIS B C 1
ATOM 6276 O O . HIS B 1 252 ? -14.289 -19.828 6.871 1 91 252 HIS B O 1
ATOM 6282 N N . GLY B 1 253 ? -13 -18.031 6.691 1 92.5 253 GLY B N 1
ATOM 6283 C CA . GLY B 1 253 ? -12.148 -18.641 5.688 1 92.5 253 GLY B CA 1
ATOM 6284 C C . GLY B 1 253 ? -12.438 -18.156 4.281 1 92.5 253 GLY B C 1
ATOM 6285 O O . GLY B 1 253 ? -11.977 -18.75 3.307 1 92.5 253 GLY B O 1
ATOM 6286 N N . LYS B 1 254 ? -13.227 -17.109 4.105 1 95.06 254 LYS B N 1
ATOM 6287 C CA . LYS B 1 254 ? -13.562 -16.594 2.779 1 95.06 254 LYS B CA 1
ATOM 6288 C C . LYS B 1 254 ? -12.305 -16.203 2.004 1 95.06 254 LYS B C 1
ATOM 6290 O O . LYS B 1 254 ? -12.062 -16.719 0.916 1 95.06 254 LYS B O 1
ATOM 6295 N N . THR B 1 255 ? -11.562 -15.328 2.582 1 92.81 255 THR B N 1
ATOM 6296 C CA . THR B 1 255 ? -10.352 -14.836 1.931 1 92.81 255 THR B CA 1
ATOM 6297 C C . THR B 1 255 ? -9.328 -15.953 1.778 1 92.81 255 THR B C 1
ATOM 6299 O O . THR B 1 255 ? -8.602 -16 0.784 1 92.81 255 THR B O 1
ATOM 6302 N N . THR B 1 256 ? -9.289 -16.922 2.742 1 93.88 256 THR B N 1
ATOM 6303 C CA . THR B 1 256 ? -8.383 -18.062 2.676 1 93.88 256 THR B CA 1
ATOM 6304 C C . THR B 1 256 ? -8.672 -18.906 1.438 1 93.88 256 THR B C 1
ATOM 6306 O O . THR B 1 256 ? -7.75 -19.312 0.729 1 93.88 256 THR B O 1
ATOM 6309 N N . LEU B 1 257 ? -9.93 -19.125 1.25 1 97.75 257 LEU B N 1
ATOM 6310 C CA . LEU B 1 257 ? -10.305 -19.875 0.065 1 97.75 257 LEU B CA 1
ATOM 6311 C C . LEU B 1 257 ? -9.93 -19.125 -1.208 1 97.75 257 LEU B C 1
ATOM 6313 O O . LEU B 1 257 ? -9.344 -19.703 -2.125 1 97.75 257 LEU B O 1
ATOM 6317 N N . LEU B 1 258 ? -10.25 -17.844 -1.259 1 97.62 258 LEU B N 1
ATOM 6318 C CA . LEU B 1 258 ? -9.906 -17.047 -2.43 1 97.62 258 LEU B CA 1
ATOM 6319 C C . LEU B 1 258 ? -8.398 -17.047 -2.668 1 97.62 258 LEU B C 1
ATOM 6321 O O . LEU B 1 258 ? -7.945 -17.188 -3.807 1 97.62 258 LEU B O 1
ATOM 6325 N N . GLU B 1 259 ? -7.656 -16.953 -1.617 1 95.88 259 GLU B N 1
ATOM 6326 C CA . GLU B 1 259 ? -6.199 -16.953 -1.719 1 95.88 259 GLU B CA 1
ATOM 6327 C C . GLU B 1 259 ? -5.695 -18.281 -2.279 1 95.88 259 GLU B C 1
ATOM 6329 O O . GLU B 1 259 ? -4.77 -18.312 -3.09 1 95.88 259 GLU B O 1
ATOM 6334 N N . ALA B 1 260 ? -6.281 -19.312 -1.796 1 97.88 260 ALA B N 1
ATOM 6335 C CA . ALA B 1 260 ? -5.902 -20.625 -2.316 1 97.88 260 ALA B CA 1
ATOM 6336 C C . ALA B 1 260 ? -6.141 -20.703 -3.82 1 97.88 260 ALA B C 1
ATOM 6338 O O . ALA B 1 260 ? -5.32 -21.25 -4.559 1 97.88 260 ALA B O 1
ATOM 6339 N N . LEU B 1 261 ? -7.258 -20.172 -4.25 1 98.75 261 LEU B N 1
ATOM 6340 C CA . LEU B 1 261 ? -7.566 -20.172 -5.676 1 98.75 261 LEU B CA 1
ATOM 6341 C C . LEU B 1 261 ? -6.555 -19.328 -6.449 1 98.75 261 LEU B C 1
ATOM 6343 O O . LEU B 1 261 ? -6.121 -19.719 -7.535 1 98.75 261 LEU B O 1
ATOM 6347 N N . VAL B 1 262 ? -6.176 -18.188 -5.914 1 98.25 262 VAL B N 1
ATOM 6348 C CA . VAL B 1 262 ? -5.18 -17.312 -6.527 1 98.25 262 VAL B CA 1
ATOM 6349 C C . VAL B 1 262 ? -3.869 -18.078 -6.711 1 98.25 262 VAL B C 1
ATOM 6351 O O . VAL B 1 262 ? -3.24 -18 -7.77 1 98.25 262 VAL B O 1
ATOM 6354 N N . HIS B 1 263 ? -3.508 -18.844 -5.711 1 97.81 263 HIS B N 1
ATOM 6355 C CA . HIS B 1 263 ? -2.264 -19.594 -5.738 1 97.81 263 HIS B CA 1
ATOM 6356 C C . HIS B 1 263 ? -2.389 -20.828 -6.633 1 97.81 263 HIS B C 1
ATOM 6358 O O . HIS B 1 263 ? -1.384 -21.359 -7.109 1 97.81 263 HIS B O 1
ATOM 6364 N N . GLY B 1 264 ? -3.586 -21.25 -6.875 1 98.44 264 GLY B N 1
ATOM 6365 C CA . GLY B 1 264 ? -3.857 -22.5 -7.559 1 98.44 264 GLY B CA 1
ATOM 6366 C C . GLY B 1 264 ? -3.615 -22.438 -9.055 1 98.44 264 GLY B C 1
ATOM 6367 O O . GLY B 1 264 ? -3.857 -23.406 -9.773 1 98.44 264 GLY B O 1
ATOM 6368 N N . VAL B 1 265 ? -3.117 -21.297 -9.508 1 98.38 265 VAL B N 1
ATOM 6369 C CA . VAL B 1 265 ? -2.779 -21.203 -10.93 1 98.38 265 VAL B CA 1
ATOM 6370 C C . VAL B 1 265 ? -1.475 -21.953 -11.195 1 98.38 265 VAL B C 1
ATOM 6372 O O . VAL B 1 265 ? -1.188 -22.328 -12.336 1 98.38 265 VAL B O 1
ATOM 6375 N N . PHE B 1 266 ? -0.672 -22.141 -10.117 1 98.12 266 PHE B N 1
ATOM 6376 C CA . PHE B 1 266 ? 0.579 -22.891 -10.195 1 98.12 266 PHE B CA 1
ATOM 6377 C C . PHE B 1 266 ? 0.483 -24.188 -9.414 1 98.12 266 PHE B C 1
ATOM 6379 O O . PHE B 1 266 ? -0.225 -24.266 -8.406 1 98.12 266 PHE B O 1
ATOM 6386 N N . PRO B 1 267 ? 1.232 -25.188 -9.898 1 98.5 267 PRO B N 1
ATOM 6387 C CA . PRO B 1 267 ? 1.315 -26.406 -9.086 1 98.5 267 PRO B CA 1
ATOM 6388 C C . PRO B 1 267 ? 2.123 -26.203 -7.809 1 98.5 267 PRO B C 1
ATOM 6390 O O . PRO B 1 267 ? 3.037 -25.375 -7.773 1 98.5 267 PRO B O 1
ATOM 6393 N N . HIS B 1 268 ? 1.699 -26.953 -6.77 1 98.5 268 HIS B N 1
ATOM 6394 C CA . HIS B 1 268 ? 2.402 -26.938 -5.488 1 98.5 268 HIS B CA 1
ATOM 6395 C C . HIS B 1 268 ? 3.15 -28.25 -5.262 1 98.5 268 HIS B C 1
ATOM 6397 O O . HIS B 1 268 ? 2.768 -29.297 -5.797 1 98.5 268 HIS B O 1
ATOM 6403 N N . VAL B 1 269 ? 4.191 -28.188 -4.445 1 98.31 269 VAL B N 1
ATOM 6404 C CA . VAL B 1 269 ? 4.969 -29.359 -4.09 1 98.31 269 VAL B CA 1
ATOM 6405 C C . VAL B 1 269 ? 4.129 -30.281 -3.209 1 98.31 269 VAL B C 1
ATOM 6407 O O . VAL B 1 269 ? 3.244 -29.828 -2.482 1 98.31 269 VAL B O 1
ATOM 6410 N N . PRO B 1 270 ? 4.461 -31.625 -3.316 1 97.56 270 PRO B N 1
ATOM 6411 C CA . PRO B 1 270 ? 3.803 -32.531 -2.383 1 97.56 270 PRO B CA 1
ATOM 6412 C C . PRO B 1 270 ? 4.016 -32.156 -0.922 1 97.56 270 PRO B C 1
ATOM 6414 O O . PRO B 1 270 ? 5.125 -31.766 -0.536 1 97.56 270 PRO B O 1
ATOM 6417 N N . GLY B 1 271 ? 2.92 -32.156 -0.153 1 95.56 271 GLY B N 1
ATOM 6418 C CA . GLY B 1 271 ? 3.031 -31.859 1.264 1 95.56 271 GLY B CA 1
ATOM 6419 C C . GLY B 1 271 ? 2.646 -30.422 1.595 1 95.56 271 GLY B C 1
ATOM 6420 O O . GLY B 1 271 ? 2.463 -30.078 2.764 1 95.56 271 GLY B O 1
ATOM 6421 N N . ASP B 1 272 ? 2.471 -29.578 0.618 1 97.19 272 ASP B N 1
ATOM 6422 C CA . ASP B 1 272 ? 2.078 -28.203 0.848 1 97.19 272 ASP B CA 1
ATOM 6423 C C . ASP B 1 272 ? 0.643 -28.109 1.359 1 97.19 272 ASP B C 1
ATOM 6425 O O . ASP B 1 272 ? 0.299 -27.188 2.107 1 97.19 272 ASP B O 1
ATOM 6429 N N . GLY B 1 273 ? -0.16 -28.984 0.94 1 97.94 273 GLY B N 1
ATOM 6430 C CA . GLY B 1 273 ? -1.568 -28.953 1.299 1 97.94 273 GLY B CA 1
ATOM 6431 C C . GLY B 1 273 ? -2.451 -28.375 0.212 1 97.94 273 GLY B C 1
ATOM 6432 O O . GLY B 1 273 ? -3.674 -28.516 0.25 1 97.94 273 GLY B O 1
ATOM 6433 N N . ARG B 1 274 ? -1.872 -27.734 -0.725 1 98.19 274 ARG B N 1
ATOM 6434 C CA . ARG B 1 274 ? -2.631 -27.125 -1.816 1 98.19 274 ARG B CA 1
ATOM 6435 C C . ARG B 1 274 ? -2.307 -27.812 -3.145 1 98.19 274 ARG B C 1
ATOM 6437 O O . ARG B 1 274 ? -2.473 -27.203 -4.207 1 98.19 274 ARG B O 1
ATOM 6444 N N . GLU B 1 275 ? -1.884 -29.078 -3.129 1 97.62 275 GLU B N 1
ATOM 6445 C CA . GLU B 1 275 ? -1.491 -29.828 -4.32 1 97.62 275 GLU B CA 1
ATOM 6446 C C . GLU B 1 275 ? -2.662 -29.984 -5.289 1 97.62 275 GLU B C 1
ATOM 6448 O O . GLU B 1 275 ? -2.465 -30.062 -6.504 1 97.62 275 GLU B O 1
ATOM 6453 N N . TRP B 1 276 ? -3.824 -29.984 -4.652 1 98.44 276 TRP B N 1
ATOM 6454 C CA . TRP B 1 276 ? -5 -30.266 -5.469 1 98.44 276 TRP B CA 1
ATOM 6455 C C . TRP B 1 276 ? -5.887 -29.031 -5.586 1 98.44 276 TRP B C 1
ATOM 6457 O O . TRP B 1 276 ? -7.102 -29.141 -5.781 1 98.44 276 TRP B O 1
ATOM 6467 N N . VAL B 1 277 ? -5.387 -27.891 -5.312 1 98.81 277 VAL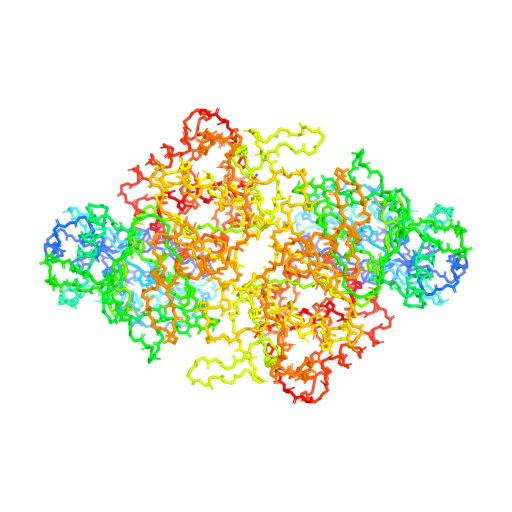 B N 1
ATOM 6468 C CA . VAL B 1 277 ? -6.047 -26.641 -5.664 1 98.81 277 VAL B CA 1
ATOM 6469 C C . VAL B 1 277 ? -5.629 -26.203 -7.066 1 98.81 277 VAL B C 1
ATOM 6471 O O . VAL B 1 277 ? -4.473 -25.844 -7.289 1 98.81 277 VAL B O 1
ATOM 6474 N N . VAL B 1 278 ? -6.523 -26.297 -7.996 1 98.94 278 VAL B N 1
ATOM 6475 C CA . VAL B 1 278 ? -6.23 -26.062 -9.406 1 98.94 278 VAL B CA 1
ATOM 6476 C C . VAL B 1 278 ? -7.145 -24.953 -9.938 1 98.94 278 VAL B C 1
ATOM 6478 O O . VAL B 1 278 ? -8.375 -25.062 -9.867 1 98.94 278 VAL B O 1
ATOM 6481 N N . THR B 1 279 ? -6.617 -23.891 -10.406 1 98.88 279 THR B N 1
ATOM 6482 C CA . THR B 1 279 ? -7.363 -22.766 -10.945 1 98.88 279 THR B CA 1
ATOM 6483 C C . THR B 1 279 ? -7.039 -22.547 -12.414 1 98.88 279 THR B C 1
ATOM 6485 O O . THR B 1 279 ? -5.938 -22.859 -12.867 1 98.88 279 THR B O 1
ATOM 6488 N N . ASP B 1 280 ? -7.961 -22.062 -13.18 1 98.75 280 ASP B N 1
ATOM 6489 C CA . ASP B 1 280 ? -7.734 -21.688 -14.578 1 98.75 280 ASP B CA 1
ATOM 6490 C C . ASP B 1 280 ? -6.465 -20.859 -14.727 1 98.75 280 ASP B C 1
ATOM 6492 O O . ASP B 1 280 ? -6.25 -19.906 -13.969 1 98.75 280 ASP B O 1
ATOM 6496 N N . PRO B 1 281 ? -5.594 -21.234 -15.68 1 97.88 281 PRO B N 1
ATOM 6497 C CA . PRO B 1 281 ? -4.312 -20.531 -15.805 1 97.88 281 PRO B CA 1
ATOM 6498 C C . PRO B 1 281 ? -4.473 -19.062 -16.219 1 97.88 281 PRO B C 1
ATOM 6500 O O . PRO B 1 281 ? -3.533 -18.281 -16.078 1 97.88 281 PRO B O 1
ATOM 6503 N N . LEU B 1 282 ? -5.633 -18.641 -16.703 1 98.25 282 LEU B N 1
ATOM 6504 C CA . LEU B 1 282 ? -5.883 -17.266 -17.125 1 98.25 282 LEU B CA 1
ATOM 6505 C C . LEU B 1 282 ? -6.691 -16.516 -16.062 1 98.25 282 LEU B C 1
ATOM 6507 O O . LEU B 1 282 ? -7.391 -15.555 -16.391 1 98.25 282 LEU B O 1
ATOM 6511 N N . ALA B 1 283 ? -6.641 -17.016 -14.828 1 98.81 283 ALA B N 1
ATOM 6512 C CA . ALA B 1 283 ? -7.262 -16.312 -13.703 1 98.81 283 ALA B CA 1
ATOM 6513 C C . ALA B 1 283 ? -6.367 -15.195 -13.188 1 98.81 283 ALA B C 1
ATOM 6515 O O . ALA B 1 283 ? -5.145 -15.352 -13.133 1 98.81 283 ALA B O 1
ATOM 6516 N N . GLN B 1 284 ? -6.984 -14.109 -12.883 1 98.56 284 GLN B N 1
ATOM 6517 C CA . GLN B 1 284 ? -6.238 -12.977 -12.336 1 98.56 284 GLN B CA 1
ATOM 6518 C C . GLN B 1 284 ? -7.027 -12.281 -11.234 1 98.56 284 GLN B C 1
ATOM 6520 O O . GLN B 1 284 ? -8.211 -11.984 -11.406 1 98.56 284 GLN B O 1
ATOM 6525 N N . ARG B 1 285 ? -6.406 -12.094 -10.109 1 98.44 285 ARG B N 1
ATOM 6526 C CA . ARG B 1 285 ? -6.996 -11.258 -9.07 1 98.44 285 ARG B CA 1
ATOM 6527 C C . ARG B 1 285 ? -6.906 -9.781 -9.43 1 98.44 285 ARG B C 1
ATOM 6529 O O . ARG B 1 285 ? -5.879 -9.32 -9.93 1 98.44 285 ARG B O 1
ATOM 6536 N N . VAL B 1 286 ? -7.984 -9.07 -9.266 1 98.06 286 VAL B N 1
ATOM 6537 C CA . VAL B 1 286 ? -7.988 -7.625 -9.438 1 98.06 286 VAL B CA 1
ATOM 6538 C C . VAL B 1 286 ? -8.43 -6.953 -8.141 1 98.06 286 VAL B C 1
ATOM 6540 O O . VAL B 1 286 ? -9.258 -7.488 -7.398 1 98.06 286 VAL B O 1
ATOM 6543 N N . GLN B 1 287 ? -7.863 -5.867 -7.824 1 96.44 287 GLN B N 1
ATOM 6544 C CA . GLN B 1 287 ? -8.148 -5.102 -6.613 1 96.44 287 GLN B CA 1
ATOM 6545 C C . GLN B 1 287 ? -7.875 -3.615 -6.824 1 96.44 287 GLN B C 1
ATOM 6547 O O . GLN B 1 287 ? -7.305 -3.223 -7.844 1 96.44 287 GLN B O 1
ATOM 6552 N N . SER B 1 288 ? -8.32 -2.848 -5.922 1 95.19 288 SER B N 1
ATOM 6553 C CA . SER B 1 288 ? -8.031 -1.417 -5.953 1 95.19 288 SER B CA 1
ATOM 6554 C C . SER B 1 288 ? -6.59 -1.135 -5.562 1 95.19 288 SER B C 1
ATOM 6556 O O . SER B 1 288 ? -6.047 -1.779 -4.664 1 95.19 288 SER B O 1
ATOM 6558 N N . GLU B 1 289 ? -5.973 -0.256 -6.316 1 92.56 289 GLU B N 1
ATOM 6559 C CA . GLU B 1 289 ? -4.621 0.213 -6.027 1 92.56 289 GLU B CA 1
ATOM 6560 C C . GLU B 1 289 ? -4.555 1.738 -6.027 1 92.56 289 GLU B C 1
ATOM 6562 O O . GLU B 1 289 ? -4.121 2.344 -7.012 1 92.56 289 GLU B O 1
ATOM 6567 N N . ASP B 1 290 ? -4.816 2.324 -4.91 1 83.69 290 ASP B N 1
ATOM 6568 C CA . ASP B 1 290 ? -4.812 3.781 -4.809 1 83.69 290 ASP B CA 1
ATOM 6569 C C . ASP B 1 290 ? -3.432 4.352 -5.125 1 83.69 290 ASP B C 1
ATOM 6571 O O . ASP B 1 290 ? -2.418 3.836 -4.645 1 83.69 290 ASP B O 1
ATOM 6575 N N . GLY B 1 291 ? -3.42 5.344 -5.953 1 84.25 291 GLY B N 1
ATOM 6576 C CA . GLY B 1 291 ? -2.182 6.047 -6.258 1 84.25 291 GLY B CA 1
ATOM 6577 C C . GLY B 1 291 ? -1.424 5.445 -7.426 1 84.25 291 GLY B C 1
ATOM 6578 O O . GLY B 1 291 ? -0.416 5.996 -7.867 1 84.25 291 GLY B O 1
ATOM 6579 N N . ARG B 1 292 ? -1.953 4.375 -7.969 1 91.5 292 ARG B N 1
ATOM 6580 C CA . ARG B 1 292 ? -1.273 3.709 -9.078 1 91.5 292 ARG B CA 1
ATOM 6581 C C . ARG B 1 292 ? -1.337 4.555 -10.344 1 91.5 292 ARG B C 1
ATOM 6583 O O . ARG B 1 292 ? -2.303 5.289 -10.562 1 91.5 292 ARG B O 1
ATOM 6590 N N . SER B 1 293 ? -0.248 4.453 -11.148 1 92.5 293 SER B N 1
ATOM 6591 C CA . SER B 1 293 ? -0.252 5.086 -12.469 1 92.5 293 SER B CA 1
ATOM 6592 C C . SER B 1 293 ? -0.984 4.223 -13.492 1 92.5 293 SER B C 1
ATOM 6594 O O . SER B 1 293 ? -0.946 2.994 -13.414 1 92.5 293 SER B O 1
ATOM 6596 N N . MET B 1 294 ? -1.705 4.801 -14.32 1 95 294 MET B N 1
ATOM 6597 C CA . MET B 1 294 ? -2.338 4.109 -15.445 1 95 294 MET B CA 1
ATOM 6598 C C . MET B 1 294 ? -2.197 4.922 -16.734 1 95 294 MET B C 1
ATOM 6600 O O . MET B 1 294 ? -2.166 6.152 -16.688 1 95 294 MET B O 1
ATOM 6604 N N . LYS B 1 295 ? -2.102 4.258 -17.891 1 97.5 295 LYS B N 1
ATOM 6605 C CA . LYS B 1 295 ? -1.796 4.957 -19.141 1 97.5 295 LYS B CA 1
ATOM 6606 C C . LYS B 1 295 ? -2.674 4.449 -20.281 1 97.5 295 LYS B C 1
ATOM 6608 O O . LYS B 1 295 ? -2.643 3.266 -20.625 1 97.5 295 LYS B O 1
ATOM 6613 N N . GLY B 1 296 ? -3.438 5.316 -20.797 1 97.62 296 GLY B N 1
ATOM 6614 C CA . GLY B 1 296 ? -4.102 5.145 -22.078 1 97.62 296 GLY B CA 1
ATOM 6615 C C . GLY B 1 296 ? -5.184 4.082 -22.047 1 97.62 296 GLY B C 1
ATOM 6616 O O . GLY B 1 296 ? -5.391 3.377 -23.047 1 97.62 296 GLY B O 1
ATOM 6617 N N . VAL B 1 297 ? -5.84 3.838 -21 1 98.12 297 VAL B N 1
ATOM 6618 C CA . VAL B 1 297 ? -6.883 2.826 -20.891 1 98.12 297 VAL B CA 1
ATOM 6619 C C . VAL B 1 297 ? -8.227 3.426 -21.281 1 98.12 297 VAL B C 1
ATOM 6621 O O . VAL B 1 297 ? -8.555 4.551 -20.891 1 98.12 297 VAL B O 1
ATOM 6624 N N . ASP B 1 298 ? -8.945 2.84 -22.156 1 98.12 298 ASP B N 1
ATOM 6625 C CA . ASP B 1 298 ? -10.336 3.217 -22.391 1 98.12 298 ASP B CA 1
ATOM 6626 C C . ASP B 1 298 ? -11.219 2.828 -21.203 1 98.12 298 ASP B C 1
ATOM 6628 O O . ASP B 1 298 ? -11.648 1.676 -21.094 1 98.12 298 ASP B O 1
ATOM 6632 N N . LEU B 1 299 ? -11.57 3.83 -20.391 1 97.31 299 LEU B N 1
ATOM 6633 C CA . LEU B 1 299 ? -12.281 3.562 -19.156 1 97.31 299 LEU B CA 1
ATOM 6634 C C . LEU B 1 299 ? -13.789 3.633 -19.359 1 97.31 299 LEU B C 1
ATOM 6636 O O . LEU B 1 299 ? -14.562 3.367 -18.438 1 97.31 299 LEU B O 1
ATOM 6640 N N . ARG B 1 300 ? -14.32 3.924 -20.578 1 96.88 300 ARG B N 1
ATOM 6641 C CA . ARG B 1 300 ? -15.719 4.207 -20.859 1 96.88 300 ARG B CA 1
ATOM 6642 C C . ARG B 1 300 ? -16.609 3.057 -20.406 1 96.88 300 ARG B C 1
ATOM 6644 O O . ARG B 1 300 ? -17.75 3.277 -19.969 1 96.88 300 ARG B O 1
ATOM 6651 N N . PRO B 1 301 ? -16.125 1.853 -20.312 1 97.19 301 PRO B N 1
ATOM 6652 C CA . PRO B 1 301 ? -16.984 0.775 -19.812 1 97.19 301 PRO B CA 1
ATOM 6653 C C . PRO B 1 301 ? -17.344 0.933 -18.328 1 97.19 301 PRO B C 1
ATOM 6655 O O . PRO B 1 301 ? -18.375 0.431 -17.891 1 97.19 301 PRO B O 1
ATOM 6658 N N . PHE B 1 302 ? -16.5 1.607 -17.562 1 97 302 PHE B N 1
ATOM 6659 C CA . PHE B 1 302 ? -16.734 1.691 -16.125 1 97 302 PHE B CA 1
ATOM 6660 C C . PHE B 1 302 ? -16.812 3.145 -15.664 1 97 302 PHE B C 1
ATOM 6662 O O . PHE B 1 302 ? -17.438 3.453 -14.656 1 97 302 PHE B O 1
ATOM 6669 N N . VAL B 1 303 ? -16.094 4.039 -16.281 1 95.25 303 VAL B N 1
ATOM 6670 C CA . VAL B 1 303 ? -16.016 5.453 -15.938 1 95.25 303 VAL B CA 1
ATOM 6671 C C . VAL B 1 303 ? -16.297 6.309 -17.172 1 95.25 303 VAL B C 1
ATOM 6673 O O . VAL B 1 303 ? -15.531 6.27 -18.141 1 95.25 303 VAL B O 1
ATOM 6676 N N . HIS B 1 304 ? -17.328 7.047 -17.109 1 93.81 304 HIS B N 1
ATOM 6677 C CA . HIS B 1 304 ? -17.734 7.809 -18.281 1 93.81 304 HIS B CA 1
ATOM 6678 C C . HIS B 1 304 ? -18.469 9.078 -17.891 1 93.81 304 HIS B C 1
ATOM 6680 O O . HIS B 1 304 ? -18.875 9.242 -16.734 1 93.81 304 HIS B O 1
ATOM 6686 N N . ASP B 1 305 ? -18.531 10.055 -18.766 1 90.44 305 ASP B N 1
ATOM 6687 C CA . ASP B 1 305 ? -19.312 11.273 -18.625 1 90.44 305 ASP B CA 1
ATOM 6688 C C . ASP B 1 305 ? -18.844 12.086 -17.422 1 90.44 305 ASP B C 1
ATOM 6690 O O . ASP B 1 305 ? -19.656 12.484 -16.578 1 90.44 305 ASP B O 1
ATOM 6694 N N . LEU B 1 306 ? -17.562 12.195 -17.359 1 90.25 306 LEU B N 1
ATOM 6695 C CA . LEU B 1 306 ? -16.984 12.969 -16.266 1 90.25 306 LEU B CA 1
ATOM 6696 C C . LEU B 1 306 ? -17.422 14.422 -16.328 1 90.25 306 LEU B C 1
ATOM 6698 O O . LEU B 1 306 ? -17.766 14.922 -17.406 1 90.25 306 LEU B O 1
ATOM 6702 N N . PRO B 1 307 ? -17.406 15.055 -15.164 1 86.25 307 PRO B N 1
ATOM 6703 C CA . PRO B 1 307 ? -17.75 16.484 -15.18 1 86.25 307 PRO B CA 1
ATOM 6704 C C . PRO B 1 307 ? -16.828 17.297 -16.094 1 86.25 307 PRO B C 1
ATOM 6706 O O . PRO B 1 307 ? -15.672 16.938 -16.281 1 86.25 307 PRO B O 1
ATOM 6709 N N . LEU B 1 308 ? -17.297 18.422 -16.641 1 83 308 LEU B N 1
ATOM 6710 C CA . LEU B 1 308 ? -16.578 19.344 -17.5 1 83 308 LEU B CA 1
ATOM 6711 C C . LEU B 1 308 ? -16.188 18.688 -18.812 1 83 308 LEU B C 1
ATOM 6713 O O . LEU B 1 308 ? -15.352 19.203 -19.562 1 83 308 LEU B O 1
ATOM 6717 N N . GLY B 1 309 ? -16.656 17.453 -19.094 1 81.12 309 GLY B N 1
ATOM 6718 C CA . GLY B 1 309 ? -16.547 16.797 -20.391 1 81.12 309 GLY B CA 1
ATOM 6719 C C . GLY B 1 309 ? -15.211 16.094 -20.594 1 81.12 309 GLY B C 1
ATOM 6720 O O . GLY B 1 309 ? -14.773 15.906 -21.719 1 81.12 309 GLY B O 1
ATOM 6721 N N . GLN B 1 310 ? -14.617 15.805 -19.531 1 84.19 310 GLN B N 1
ATOM 6722 C CA . GLN B 1 310 ? -13.352 15.094 -19.672 1 84.19 310 GLN B CA 1
ATOM 6723 C C . GLN B 1 310 ? -13.555 13.727 -20.312 1 84.19 310 GLN B C 1
ATOM 6725 O O . GLN B 1 310 ? -14.445 12.977 -19.938 1 84.19 310 GLN B O 1
ATOM 6730 N N . ASP B 1 311 ? -12.758 13.461 -21.328 1 91.31 311 ASP B N 1
ATOM 6731 C CA . ASP B 1 311 ? -12.844 12.211 -22.078 1 91.31 311 ASP B CA 1
ATOM 6732 C C . ASP B 1 311 ? -12.102 11.086 -21.375 1 91.31 311 ASP B C 1
ATOM 6734 O O . ASP B 1 311 ? -11.008 11.289 -20.844 1 91.31 311 ASP B O 1
ATOM 6738 N N . THR B 1 312 ? -12.758 9.867 -21.281 1 95.31 312 THR B N 1
ATOM 6739 C CA . THR B 1 312 ? -12.125 8.742 -20.594 1 95.31 312 THR B CA 1
ATOM 6740 C C . THR B 1 312 ? -11.766 7.637 -21.578 1 95.31 312 THR B C 1
ATOM 6742 O O . THR B 1 312 ? -11.445 6.516 -21.188 1 95.31 312 THR B O 1
ATOM 6745 N N . ALA B 1 313 ? -11.781 7.918 -22.922 1 96.44 313 ALA B N 1
ATOM 6746 C CA . ALA B 1 313 ? -11.492 6.941 -23.969 1 96.44 313 ALA B CA 1
ATOM 6747 C C . ALA B 1 313 ? -10.008 6.598 -24 1 96.44 313 ALA B C 1
ATOM 6749 O O . ALA B 1 313 ? -9.617 5.527 -24.469 1 96.44 313 ALA B O 1
ATOM 6750 N N . PHE B 1 314 ? -9.234 7.473 -23.656 1 97.19 314 PHE B N 1
ATOM 6751 C CA . PHE B 1 314 ? -7.793 7.312 -23.531 1 97.19 314 PHE B CA 1
ATOM 6752 C C . PHE B 1 314 ? -7.289 7.949 -22.234 1 97.19 314 PHE B C 1
ATOM 6754 O O . PHE B 1 314 ? -6.516 8.906 -22.266 1 97.19 314 PHE B O 1
ATOM 6761 N N . PHE B 1 315 ? -7.633 7.352 -21.172 1 95.69 315 PHE B N 1
ATOM 6762 C CA . PHE B 1 315 ? -7.445 7.965 -19.859 1 95.69 315 PHE B CA 1
ATOM 6763 C C . PHE B 1 315 ? -6.082 7.613 -19.281 1 95.69 315 PHE B C 1
ATOM 6765 O O . PHE B 1 315 ? -5.66 6.453 -19.328 1 95.69 315 PHE B O 1
ATOM 6772 N N . SER B 1 316 ? -5.387 8.602 -18.766 1 94.62 316 SER B N 1
ATOM 6773 C CA . SER B 1 316 ? -4.105 8.438 -18.078 1 94.62 316 SER B CA 1
ATOM 6774 C C . SER B 1 316 ? -4.035 9.289 -16.812 1 94.62 316 SER B C 1
ATOM 6776 O O . SER B 1 316 ? -4.555 10.406 -16.781 1 94.62 316 SER B O 1
ATOM 6778 N N . THR B 1 317 ? -3.492 8.727 -15.805 1 91.44 317 THR B N 1
ATOM 6779 C CA . THR B 1 317 ? -3.266 9.461 -14.562 1 91.44 317 THR B CA 1
ATOM 6780 C C . THR B 1 317 ? -2.08 8.875 -13.797 1 91.44 317 THR B C 1
ATOM 6782 O O . THR B 1 317 ? -1.778 7.688 -13.93 1 91.44 317 THR B O 1
ATOM 6785 N N . GLU B 1 318 ? -1.378 9.688 -13.055 1 88.88 318 GLU B N 1
ATOM 6786 C CA . GLU B 1 318 ? -0.264 9.234 -12.227 1 88.88 318 GLU B CA 1
ATOM 6787 C C . GLU B 1 318 ? -0.741 8.836 -10.828 1 88.88 318 GLU B C 1
ATOM 6789 O O . GLU B 1 318 ? 0.02 8.266 -10.047 1 88.88 318 GLU B O 1
ATOM 6794 N N . ASP B 1 319 ? -1.966 9.094 -10.609 1 87.25 319 ASP B N 1
ATOM 6795 C CA . ASP B 1 319 ? -2.512 8.875 -9.273 1 87.25 319 ASP B CA 1
ATOM 6796 C C . ASP B 1 319 ? -3.988 8.492 -9.336 1 87.25 319 ASP B C 1
ATOM 6798 O O . ASP B 1 319 ? -4.859 9.305 -9.008 1 87.25 319 ASP B O 1
ATOM 6802 N N . ALA B 1 320 ? -4.215 7.281 -9.57 1 90.12 320 ALA B N 1
ATOM 6803 C CA . ALA B 1 320 ? -5.582 6.801 -9.75 1 90.12 320 ALA B CA 1
ATOM 6804 C C . ALA B 1 320 ? -6.281 6.629 -8.406 1 90.12 320 ALA B C 1
ATOM 6806 O O . ALA B 1 320 ? -5.668 6.184 -7.434 1 90.12 320 ALA B O 1
ATOM 6807 N N . SER B 1 321 ? -7.562 6.93 -8.383 1 87.5 321 SER B N 1
ATOM 6808 C CA . SER B 1 321 ? -8.391 6.602 -7.227 1 87.5 321 SER B CA 1
ATOM 6809 C C . SER B 1 321 ? -8.672 5.102 -7.152 1 87.5 321 SER B C 1
ATOM 6811 O O . SER B 1 321 ? -8.391 4.367 -8.102 1 87.5 321 SER B O 1
ATOM 6813 N N . GLY B 1 322 ? -9.219 4.641 -6.074 1 89.75 322 GLY B N 1
ATOM 6814 C CA . GLY B 1 322 ? -9.523 3.232 -5.891 1 89.75 322 GLY B CA 1
ATOM 6815 C C . GLY B 1 322 ? -10.445 2.676 -6.957 1 89.75 322 GLY B C 1
ATOM 6816 O O . GLY B 1 322 ? -10.188 1.606 -7.512 1 89.75 322 GLY B O 1
ATOM 6817 N N . SER B 1 323 ? -11.484 3.426 -7.258 1 93.75 323 SER B N 1
ATOM 6818 C CA . SER B 1 323 ? -12.445 2.947 -8.242 1 93.75 323 SER B CA 1
ATOM 6819 C C . SER B 1 323 ? -11.859 2.959 -9.648 1 93.75 323 SER B C 1
ATOM 6821 O O . SER B 1 323 ? -12.031 2.006 -10.406 1 93.75 323 SER B O 1
ATOM 6823 N N . THR B 1 324 ? -11.062 4.012 -9.938 1 93.62 324 THR B N 1
ATOM 6824 C CA . THR B 1 324 ? -10.461 4.141 -11.258 1 93.62 324 THR B CA 1
ATOM 6825 C C . THR B 1 324 ? -9.391 3.072 -11.469 1 93.62 324 THR B C 1
ATOM 6827 O O . THR B 1 324 ? -9.305 2.48 -12.547 1 93.62 324 THR B O 1
ATOM 6830 N N . SER B 1 325 ? -8.617 2.832 -10.422 1 95.81 325 SER B N 1
ATOM 6831 C CA . SER B 1 325 ? -7.562 1.828 -10.531 1 95.81 325 SER B CA 1
ATOM 6832 C C . SER B 1 325 ? -8.148 0.43 -10.711 1 95.81 325 SER B C 1
ATOM 6834 O O . SER B 1 325 ? -7.625 -0.371 -11.484 1 95.81 325 SER B O 1
ATOM 6836 N N . LEU B 1 326 ? -9.219 0.122 -9.977 1 97.31 326 LEU B N 1
ATOM 6837 C CA . LEU B 1 326 ? -9.867 -1.178 -10.117 1 97.31 326 LEU B CA 1
ATOM 6838 C C . LEU B 1 326 ? -10.461 -1.349 -11.508 1 97.31 326 LEU B C 1
ATOM 6840 O O . LEU B 1 326 ? -10.305 -2.402 -12.133 1 97.31 326 LEU B O 1
ATOM 6844 N N . ALA B 1 327 ? -11.102 -0.298 -12.008 1 97.69 327 ALA B N 1
ATOM 6845 C CA . ALA B 1 327 ? -11.633 -0.325 -13.367 1 97.69 327 ALA B CA 1
ATOM 6846 C C . ALA B 1 327 ? -10.539 -0.606 -14.391 1 97.69 327 ALA B C 1
ATOM 6848 O O . ALA B 1 327 ? -10.695 -1.462 -15.258 1 97.69 327 ALA B O 1
ATOM 6849 N N . ALA B 1 328 ? -9.453 0.114 -14.203 1 98.06 328 ALA B N 1
ATOM 6850 C CA . ALA B 1 328 ? -8.32 -0.076 -15.102 1 98.06 328 ALA B CA 1
ATOM 6851 C C . ALA B 1 328 ? -7.777 -1.498 -15 1 98.06 328 ALA B C 1
ATOM 6853 O O . ALA B 1 328 ? -7.469 -2.123 -16.016 1 98.06 328 ALA B O 1
ATOM 6854 N N . ALA B 1 329 ? -7.664 -2.008 -13.797 1 98.31 329 ALA B N 1
ATOM 6855 C CA . ALA B 1 329 ? -7.137 -3.354 -13.586 1 98.31 329 ALA B CA 1
ATOM 6856 C C . ALA B 1 329 ? -7.988 -4.395 -14.305 1 98.31 329 ALA B C 1
ATOM 6858 O O . ALA B 1 329 ? -7.457 -5.336 -14.898 1 98.31 329 ALA B O 1
ATOM 6859 N N . ILE B 1 330 ? -9.266 -4.203 -14.25 1 98.62 330 ILE B N 1
ATOM 6860 C CA . ILE B 1 330 ? -10.18 -5.133 -14.898 1 98.62 330 ILE B CA 1
ATOM 6861 C C . ILE B 1 330 ? -9.992 -5.07 -16.406 1 98.62 330 ILE B C 1
ATOM 6863 O O . ILE B 1 330 ? -9.812 -6.102 -17.062 1 98.62 330 ILE B O 1
ATOM 6867 N N . LEU B 1 331 ? -9.953 -3.885 -16.953 1 98.75 331 LEU B N 1
ATOM 6868 C CA . LEU B 1 331 ? -9.836 -3.715 -18.391 1 98.75 331 LEU B CA 1
ATOM 6869 C C . LEU B 1 331 ? -8.477 -4.18 -18.891 1 98.75 331 LEU B C 1
ATOM 6871 O O . LEU B 1 331 ? -8.367 -4.773 -19.969 1 98.75 331 LEU B O 1
ATOM 6875 N N . GLU B 1 332 ? -7.457 -3.916 -18.094 1 98.62 332 GLU B N 1
ATOM 6876 C CA . GLU B 1 332 ? -6.113 -4.383 -18.422 1 98.62 332 GLU B CA 1
ATOM 6877 C C . GLU B 1 332 ? -6.039 -5.906 -18.422 1 98.62 332 GLU B C 1
ATOM 6879 O O . GLU B 1 332 ? -5.383 -6.504 -19.281 1 98.62 332 GLU B O 1
ATOM 6884 N N . ALA B 1 333 ? -6.66 -6.566 -17.453 1 98.56 333 ALA B N 1
ATOM 6885 C CA . ALA B 1 333 ? -6.703 -8.023 -17.406 1 98.56 333 ALA B CA 1
ATOM 6886 C C . ALA B 1 333 ? -7.43 -8.594 -18.625 1 98.56 333 ALA B C 1
ATOM 6888 O O . ALA B 1 333 ? -6.973 -9.57 -19.219 1 98.56 333 ALA B O 1
ATOM 6889 N N . LEU B 1 334 ? -8.516 -7.949 -18.984 1 98.56 334 LEU B N 1
ATOM 6890 C CA . LEU B 1 334 ? -9.281 -8.383 -20.141 1 98.56 334 LEU B CA 1
ATOM 6891 C C . LEU B 1 334 ? -8.461 -8.211 -21.422 1 98.56 334 LEU B C 1
ATOM 6893 O O . LEU B 1 334 ? -8.5 -9.062 -22.312 1 98.56 334 LEU B O 1
ATOM 6897 N N . GLU B 1 335 ? -7.754 -7.094 -21.453 1 98.38 335 GLU B N 1
ATOM 6898 C CA . GLU B 1 335 ? -6.871 -6.832 -22.578 1 98.38 335 GLU B CA 1
ATOM 6899 C C . GLU B 1 335 ? -5.883 -7.977 -22.797 1 98.38 335 GLU B C 1
ATOM 6901 O O . GLU B 1 335 ? -5.543 -8.312 -23.938 1 98.38 335 GLU B O 1
ATOM 6906 N N . MET B 1 336 ? -5.492 -8.633 -21.734 1 98.12 336 MET B N 1
ATOM 6907 C CA . MET B 1 336 ? -4.48 -9.688 -21.781 1 98.12 336 MET B CA 1
ATOM 6908 C C . MET B 1 336 ? -5.133 -11.062 -21.906 1 98.12 336 MET B C 1
ATOM 6910 O O . MET B 1 336 ? -4.438 -12.078 -21.969 1 98.12 336 MET B O 1
ATOM 6914 N N . GLY B 1 337 ? -6.484 -11.125 -21.891 1 97.69 337 GLY B N 1
ATOM 6915 C CA . GLY B 1 337 ? -7.188 -12.359 -22.172 1 97.69 337 GLY B CA 1
ATOM 6916 C C . GLY B 1 337 ? -7.574 -13.125 -20.922 1 97.69 337 GLY B C 1
ATOM 6917 O O . GLY B 1 337 ? -7.812 -14.336 -20.984 1 97.69 337 GLY B O 1
ATOM 6918 N N . ALA B 1 338 ? -7.656 -12.43 -19.781 1 98.38 338 ALA B N 1
ATOM 6919 C CA . ALA B 1 338 ? -8.102 -13.086 -18.562 1 98.38 338 ALA B CA 1
ATOM 6920 C C . ALA B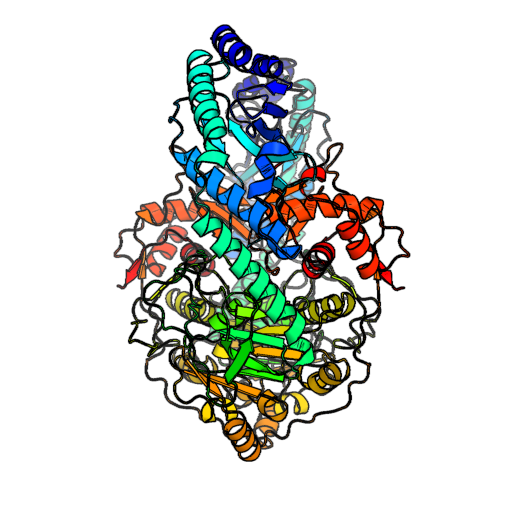 1 338 ? -9.492 -13.695 -18.75 1 98.38 338 ALA B C 1
ATOM 6922 O O . ALA B 1 338 ? -10.367 -13.094 -19.375 1 98.38 338 ALA B O 1
ATOM 6923 N N . ARG B 1 339 ? -9.672 -14.906 -18.141 1 98.19 339 ARG B N 1
ATOM 6924 C CA . ARG B 1 339 ? -10.938 -15.617 -18.281 1 98.19 339 ARG B CA 1
ATOM 6925 C C . ARG B 1 339 ? -11.648 -15.734 -16.922 1 98.19 339 ARG B C 1
ATOM 6927 O O . ARG B 1 339 ? -12.836 -16.031 -16.875 1 98.19 339 ARG B O 1
ATOM 6934 N N . VAL B 1 340 ? -10.953 -15.57 -15.914 1 98.81 340 VAL B N 1
ATOM 6935 C CA . VAL B 1 340 ? -11.492 -15.586 -14.555 1 98.81 340 VAL B CA 1
ATOM 6936 C C . VAL B 1 340 ? -10.961 -14.398 -13.773 1 98.81 340 VAL B C 1
ATOM 6938 O O . VAL B 1 340 ? -9.75 -14.164 -13.727 1 98.81 340 VAL B O 1
ATOM 6941 N N . LEU B 1 341 ? -11.828 -13.586 -13.242 1 98.81 341 LEU B N 1
ATOM 6942 C CA . LEU B 1 341 ? -11.438 -12.5 -12.352 1 98.81 341 LEU B CA 1
ATOM 6943 C C . LEU B 1 341 ? -11.773 -12.836 -10.906 1 98.81 341 LEU B C 1
ATOM 6945 O O . LEU B 1 341 ? -12.898 -13.242 -10.602 1 98.81 341 LEU B O 1
ATOM 6949 N N . LEU B 1 342 ? -10.797 -12.828 -10.062 1 98.81 342 LEU B N 1
ATOM 6950 C CA . LEU B 1 342 ? -10.945 -13.055 -8.633 1 98.81 342 LEU B CA 1
ATOM 6951 C C . LEU B 1 342 ? -10.969 -11.734 -7.867 1 98.81 342 LEU B C 1
ATOM 6953 O O . LEU B 1 342 ? -10.047 -10.93 -7.988 1 98.81 342 LEU B O 1
ATOM 6957 N N . LEU B 1 343 ? -12.039 -11.461 -7.133 1 98.12 343 LEU B N 1
ATOM 6958 C CA . LEU B 1 343 ? -12.211 -10.203 -6.418 1 98.12 343 LEU B CA 1
ATOM 6959 C C . LEU B 1 343 ? -12.578 -10.445 -4.957 1 98.12 343 LEU B C 1
ATOM 6961 O O . LEU B 1 343 ? -13.195 -11.469 -4.633 1 98.12 343 LEU B O 1
ATOM 6965 N N . ASP B 1 344 ? -12.156 -9.609 -4.152 1 96.31 344 ASP B N 1
ATOM 6966 C CA . ASP B 1 344 ? -12.555 -9.547 -2.75 1 96.31 344 ASP B CA 1
ATOM 6967 C C . ASP B 1 344 ? -13.203 -8.211 -2.42 1 96.31 344 ASP B C 1
ATOM 6969 O O . ASP B 1 344 ? -12.625 -7.148 -2.676 1 96.31 344 ASP B O 1
ATOM 6973 N N . GLU B 1 345 ? -14.352 -8.305 -1.894 1 95.62 345 GLU B N 1
ATOM 6974 C CA . GLU B 1 345 ? -15.117 -7.109 -1.554 1 95.62 345 GLU B CA 1
ATOM 6975 C C . GLU B 1 345 ? -14.289 -6.145 -0.714 1 95.62 345 GLU B C 1
ATOM 6977 O O . GLU B 1 345 ? -14.359 -4.93 -0.911 1 95.62 345 GLU B O 1
ATOM 6982 N N . ASP B 1 346 ? -13.492 -6.625 0.125 1 93 346 ASP B N 1
ATOM 6983 C CA . ASP B 1 346 ? -12.781 -5.801 1.097 1 93 346 ASP B CA 1
ATOM 6984 C C . ASP B 1 346 ? -11.57 -5.125 0.46 1 93 346 ASP B C 1
ATOM 6986 O O . ASP B 1 346 ? -11.008 -4.191 1.03 1 93 346 ASP B O 1
ATOM 6990 N N . THR B 1 347 ? -11.117 -5.559 -0.689 1 93.19 347 THR B N 1
ATOM 6991 C CA . THR B 1 347 ? -9.984 -4.934 -1.355 1 93.19 347 THR B CA 1
ATOM 6992 C C . THR B 1 347 ? -10.414 -4.254 -2.65 1 93.19 347 THR B C 1
ATOM 6994 O O . THR B 1 347 ? -9.578 -3.889 -3.479 1 93.19 347 THR B O 1
ATOM 6997 N N . SER B 1 348 ? -11.719 -4.164 -2.838 1 95.25 348 SER B N 1
ATOM 6998 C CA . SER B 1 348 ? -12.297 -3.502 -4.004 1 95.25 348 SER B CA 1
ATOM 6999 C C . SER B 1 348 ? -13.008 -2.211 -3.607 1 95.25 348 SER B C 1
ATOM 7001 O O . SER B 1 348 ? -13.734 -2.176 -2.613 1 95.25 348 SER B O 1
ATOM 7003 N N . ALA B 1 349 ? -12.773 -1.181 -4.375 1 94.44 349 ALA B N 1
ATOM 7004 C CA . ALA B 1 349 ? -13.523 0.047 -4.129 1 94.44 349 ALA B CA 1
ATOM 7005 C C . ALA B 1 349 ? -15.023 -0.21 -4.191 1 94.44 349 ALA B C 1
ATOM 7007 O O . ALA B 1 349 ? -15.531 -0.712 -5.199 1 94.44 349 ALA B O 1
ATOM 7008 N N . THR B 1 350 ? -15.68 0.148 -3.195 1 94.44 350 THR B N 1
ATOM 7009 C CA . THR B 1 350 ? -17.109 -0.156 -3.049 1 94.44 350 THR B CA 1
ATOM 7010 C C . THR B 1 350 ? -17.906 0.5 -4.164 1 94.44 350 THR B C 1
ATOM 7012 O O . THR B 1 350 ? -18.828 -0.115 -4.719 1 94.44 350 THR B O 1
ATOM 7015 N N . ASN B 1 351 ? -17.516 1.681 -4.578 1 92.69 351 ASN B N 1
ATOM 7016 C CA . ASN B 1 351 ? -18.281 2.434 -5.574 1 92.69 351 ASN B CA 1
ATOM 7017 C C . ASN B 1 351 ? -18.234 1.747 -6.938 1 92.69 351 ASN B C 1
ATOM 7019 O O . ASN B 1 351 ? -19.109 1.986 -7.781 1 92.69 351 ASN B O 1
ATOM 7023 N N . LEU B 1 352 ? -17.25 0.938 -7.121 1 94.94 352 LEU B N 1
ATOM 7024 C CA . LEU B 1 352 ? -17.188 0.193 -8.375 1 94.94 352 LEU B CA 1
ATOM 7025 C C . LEU B 1 352 ? -17.844 -1.179 -8.219 1 94.94 352 LEU B C 1
ATOM 7027 O O . LEU B 1 352 ? -18.141 -1.843 -9.219 1 94.94 352 LEU B O 1
ATOM 7031 N N . LEU B 1 353 ? -17.953 -1.593 -7.035 1 95.25 353 LEU B N 1
ATOM 7032 C CA . LEU B 1 353 ? -18.578 -2.893 -6.789 1 95.25 353 LEU B CA 1
ATOM 7033 C C . LEU B 1 353 ? -20.094 -2.797 -6.879 1 95.25 353 LEU B C 1
ATOM 7035 O O . LEU B 1 353 ? -20.734 -3.656 -7.488 1 95.25 353 LEU B O 1
ATOM 7039 N N . VAL B 1 354 ? -20.578 -1.697 -6.227 1 94 354 VAL B N 1
ATOM 7040 C CA . VAL B 1 354 ? -22.031 -1.675 -6.109 1 94 354 VAL B CA 1
ATOM 7041 C C . VAL B 1 354 ? -22.516 -0.233 -5.988 1 94 354 VAL B C 1
ATOM 7043 O O . VAL B 1 354 ? -21.781 0.642 -5.527 1 94 354 VAL B O 1
ATOM 7046 N N . ARG B 1 355 ? -23.703 0.016 -6.469 1 94.44 355 ARG B N 1
ATOM 7047 C CA . ARG B 1 355 ? -24.562 1.162 -6.203 1 94.44 355 ARG B CA 1
ATOM 7048 C C . ARG B 1 355 ? -26 0.715 -5.918 1 94.44 355 ARG B C 1
ATOM 7050 O O . ARG B 1 355 ? -26.719 0.307 -6.828 1 94.44 355 ARG B O 1
ATOM 7057 N N . ASP B 1 356 ? -26.375 0.796 -4.684 1 94.62 356 ASP B N 1
ATOM 7058 C CA . ASP B 1 356 ? -27.672 0.211 -4.316 1 94.62 356 ASP B CA 1
ATOM 7059 C C . ASP B 1 356 ? -28.828 1.114 -4.738 1 94.62 356 ASP B C 1
ATOM 7061 O O . ASP B 1 356 ? -28.609 2.191 -5.297 1 94.62 356 ASP B O 1
ATOM 7065 N N . ALA B 1 357 ? -30.016 0.71 -4.48 1 95.12 357 ALA B N 1
ATOM 7066 C CA . ALA B 1 357 ? -31.219 1.378 -4.98 1 95.12 357 ALA B CA 1
ATOM 7067 C C . ALA B 1 357 ? -31.344 2.787 -4.406 1 95.12 357 ALA B C 1
ATOM 7069 O O . ALA B 1 357 ? -31.734 3.717 -5.109 1 95.12 357 ALA B O 1
ATOM 7070 N N . ARG B 1 358 ? -31.031 2.967 -3.203 1 96.44 358 ARG B N 1
ATOM 7071 C CA . ARG B 1 358 ? -31.125 4.27 -2.551 1 96.44 358 ARG B CA 1
ATOM 7072 C C . ARG B 1 358 ? -30.141 5.262 -3.154 1 96.44 358 ARG B C 1
ATOM 7074 O O . ARG B 1 358 ? -30.5 6.418 -3.408 1 96.44 358 ARG B O 1
ATOM 7081 N N . MET B 1 359 ? -28.953 4.797 -3.377 1 96 359 MET B N 1
ATOM 7082 C CA . MET B 1 359 ? -27.938 5.664 -3.961 1 96 359 MET B CA 1
ATOM 7083 C C . MET B 1 359 ? -28.266 5.984 -5.414 1 96 359 MET B C 1
ATOM 7085 O O . MET B 1 359 ? -27.984 7.086 -5.891 1 96 359 MET B O 1
ATOM 7089 N N . GLN B 1 360 ? -28.859 5.004 -6.102 1 94.88 360 GLN B N 1
ATOM 7090 C CA . GLN B 1 360 ? -29.328 5.297 -7.453 1 94.88 360 GLN B CA 1
ATOM 7091 C C . GLN B 1 360 ? -30.359 6.422 -7.449 1 94.88 360 GLN B C 1
ATOM 7093 O O . GLN B 1 360 ? -30.344 7.277 -8.336 1 94.88 360 GLN B O 1
ATOM 7098 N N . ALA B 1 361 ? -31.172 6.41 -6.461 1 95.69 361 ALA B N 1
ATOM 7099 C CA . ALA B 1 361 ? -32.219 7.41 -6.363 1 95.69 361 ALA B CA 1
ATOM 7100 C C . ALA B 1 361 ? -31.672 8.773 -5.98 1 95.69 361 ALA B C 1
ATOM 7102 O O . ALA B 1 361 ? -32.125 9.805 -6.484 1 95.69 361 ALA B O 1
ATOM 7103 N N . LEU B 1 362 ? -30.672 8.805 -5.137 1 96.56 362 LEU B N 1
ATOM 7104 C CA . LEU B 1 362 ? -30.141 10.047 -4.574 1 96.56 362 LEU B CA 1
ATOM 7105 C C . LEU B 1 362 ? -29.156 10.711 -5.539 1 96.56 362 LEU B C 1
ATOM 7107 O O . LEU B 1 362 ? -29.172 11.93 -5.699 1 96.56 362 LEU B O 1
ATOM 7111 N N . VAL B 1 363 ? -28.281 9.898 -6.16 1 94.5 363 VAL B N 1
ATOM 7112 C CA . VAL B 1 363 ? -27.25 10.391 -7.055 1 94.5 363 VAL B CA 1
ATOM 7113 C C . VAL B 1 363 ? -27.656 10.141 -8.508 1 94.5 363 VAL B C 1
ATOM 7115 O O . VAL B 1 363 ? -27.391 9.07 -9.055 1 94.5 363 VAL B O 1
ATOM 7118 N N . ARG B 1 364 ? -28.078 11.086 -9.141 1 88.88 364 ARG B N 1
ATOM 7119 C CA . ARG B 1 364 ? -28.672 10.922 -10.461 1 88.88 364 ARG B CA 1
ATOM 7120 C C . ARG B 1 364 ? -27.609 11.023 -11.555 1 88.88 364 ARG B C 1
ATOM 7122 O O . ARG B 1 364 ? -27.703 10.352 -12.586 1 88.88 364 ARG B O 1
ATOM 7129 N N . ARG B 1 365 ? -26.672 11.797 -11.344 1 86.06 365 ARG B N 1
ATOM 7130 C CA . ARG B 1 365 ? -25.594 11.953 -12.305 1 86.06 365 ARG B CA 1
ATOM 7131 C C . ARG B 1 365 ? -24.375 11.117 -11.898 1 86.06 365 ARG B C 1
ATOM 7133 O O . ARG B 1 365 ? -23.453 11.625 -11.266 1 86.06 365 ARG B O 1
ATOM 7140 N N . GLU B 1 366 ? -24.469 9.875 -12.352 1 88.88 366 GLU B N 1
ATOM 7141 C CA . GLU B 1 366 ? -23.375 8.977 -11.984 1 88.88 366 GLU B CA 1
ATOM 7142 C C . GLU B 1 366 ? -22.422 8.758 -13.164 1 88.88 366 GLU B C 1
ATOM 7144 O O . GLU B 1 366 ? -22.859 8.656 -14.312 1 88.88 366 GLU B O 1
ATOM 7149 N N . THR B 1 367 ? -21.172 8.781 -12.797 1 92.19 367 THR B N 1
ATOM 7150 C CA . THR B 1 367 ? -20.141 8.633 -13.82 1 92.19 367 THR B CA 1
ATOM 7151 C C . THR B 1 367 ? -19.516 7.234 -13.766 1 92.19 367 THR B C 1
ATOM 7153 O O . THR B 1 367 ? -18.734 6.863 -14.641 1 92.19 367 THR B O 1
ATOM 7156 N N . LEU B 1 368 ? -19.828 6.41 -12.75 1 93.25 368 LEU B N 1
ATOM 7157 C CA . LEU B 1 368 ? -19.266 5.074 -12.578 1 93.25 368 LEU B CA 1
ATOM 7158 C C . LEU B 1 368 ? -20.297 4 -12.891 1 93.25 368 LEU B C 1
ATOM 7160 O O . LEU B 1 368 ? -21.469 4.137 -12.539 1 93.25 368 LEU B O 1
ATOM 7164 N N . THR B 1 369 ? -19.953 3.1 -13.68 1 95.25 369 THR B N 1
ATOM 7165 C CA . THR B 1 369 ? -20.734 1.879 -13.867 1 95.25 369 THR B CA 1
ATOM 7166 C C . THR B 1 369 ? -20.172 0.752 -13 1 95.25 369 THR B C 1
ATOM 7168 O O . THR B 1 369 ? -19.078 0.246 -13.25 1 95.25 369 THR B O 1
ATOM 7171 N N . PRO B 1 370 ? -20.938 0.354 -12.008 1 95.12 370 PRO B N 1
ATOM 7172 C CA . PRO B 1 370 ? -20.406 -0.669 -11.102 1 95.12 370 PRO B CA 1
ATOM 7173 C C . PRO B 1 370 ? -20.266 -2.033 -11.773 1 95.12 370 PRO B C 1
ATOM 7175 O O . PRO B 1 370 ? -20.938 -2.307 -12.773 1 95.12 370 PRO B O 1
ATOM 7178 N N . ILE B 1 371 ? -19.438 -2.873 -11.242 1 96.75 371 ILE B N 1
ATOM 7179 C CA . ILE B 1 371 ? -19.219 -4.234 -11.719 1 96.75 371 ILE B CA 1
ATOM 7180 C C . ILE B 1 371 ? -20.531 -5.004 -11.703 1 96.75 371 ILE B C 1
ATOM 7182 O O . ILE B 1 371 ? -20.797 -5.828 -12.586 1 96.75 371 ILE B O 1
ATOM 7186 N N . LEU B 1 372 ? -21.375 -4.699 -10.742 1 95.62 372 LEU B N 1
ATOM 7187 C CA . LEU B 1 372 ? -22.672 -5.328 -10.602 1 95.62 372 LEU B CA 1
ATOM 7188 C C . LEU B 1 372 ? -23.469 -5.23 -11.891 1 95.62 372 LEU B C 1
ATOM 7190 O O . LEU B 1 372 ? -24.141 -6.188 -12.281 1 95.62 372 LEU B O 1
ATOM 7194 N N . ASP B 1 373 ? -23.359 -4.16 -12.586 1 95.81 373 ASP B N 1
ATOM 7195 C CA . ASP B 1 373 ? -24.125 -3.91 -13.805 1 95.81 373 ASP B CA 1
ATOM 7196 C C . ASP B 1 373 ? -23.469 -4.582 -15.008 1 95.81 373 ASP B C 1
ATOM 7198 O O . ASP B 1 373 ? -24.047 -4.648 -16.094 1 95.81 373 ASP B O 1
ATOM 7202 N N . ARG B 1 374 ? -22.312 -5.102 -14.82 1 96.5 374 ARG B N 1
ATOM 7203 C CA . ARG B 1 374 ? -21.547 -5.664 -15.922 1 96.5 374 ARG B CA 1
ATOM 7204 C C . ARG B 1 374 ? -21.469 -7.184 -15.82 1 96.5 374 ARG B C 1
ATOM 7206 O O . ARG B 1 374 ? -20.859 -7.836 -16.672 1 96.5 374 ARG B O 1
ATOM 7213 N N . VAL B 1 375 ? -22.078 -7.801 -14.859 1 96.62 375 VAL B N 1
ATOM 7214 C CA . VAL B 1 375 ? -21.953 -9.234 -14.594 1 96.62 375 VAL B CA 1
ATOM 7215 C C . VAL B 1 375 ? -22.391 -10.023 -15.82 1 96.62 375 VAL B C 1
ATOM 7217 O O . VAL B 1 375 ? -21.703 -10.945 -16.25 1 96.62 375 VAL B O 1
ATOM 7220 N N . GLN B 1 376 ? -23.516 -9.602 -16.406 1 95.69 376 GLN B N 1
ATOM 7221 C CA . GLN B 1 376 ? -24 -10.32 -17.594 1 95.69 376 GLN B CA 1
ATOM 7222 C C . GLN B 1 376 ? -23.062 -10.133 -18.781 1 95.69 376 GLN B C 1
ATOM 7224 O O . GLN B 1 376 ? -22.891 -11.055 -19.578 1 95.69 376 GLN B O 1
ATOM 7229 N N . ASP B 1 377 ? -22.5 -8.945 -18.875 1 96.75 377 ASP B N 1
ATOM 7230 C CA . ASP B 1 377 ? -21.531 -8.688 -19.938 1 96.75 377 ASP B CA 1
ATOM 7231 C C . ASP B 1 377 ? -20.312 -9.586 -19.797 1 96.75 377 ASP B C 1
ATOM 7233 O O . ASP B 1 377 ? -19.797 -10.102 -20.797 1 96.75 377 ASP B O 1
ATOM 7237 N N . PHE B 1 378 ? -19.844 -9.781 -18.594 1 97.75 378 PHE B N 1
ATOM 7238 C CA . PHE B 1 378 ? -18.719 -10.664 -18.344 1 97.75 378 PHE B CA 1
ATOM 7239 C C . PHE B 1 378 ? -19.047 -12.094 -18.781 1 97.75 378 PHE B C 1
ATOM 7241 O O . PHE B 1 378 ? -18.266 -12.734 -19.484 1 97.75 378 PHE B O 1
ATOM 7248 N N . LYS B 1 379 ? -20.203 -12.523 -18.406 1 96.06 379 LYS B N 1
ATOM 7249 C CA . LYS B 1 379 ? -20.625 -13.859 -18.781 1 96.06 379 LYS B CA 1
ATOM 7250 C C . LYS B 1 379 ? -20.688 -14.016 -20.297 1 96.06 379 LYS B C 1
ATOM 7252 O O . LYS B 1 379 ? -20.234 -15.023 -20.844 1 96.06 379 LYS B O 1
ATOM 7257 N N . ALA B 1 380 ? -21.188 -13 -20.906 1 95.62 380 ALA B N 1
ATOM 7258 C CA . ALA B 1 380 ? -21.312 -13.023 -22.359 1 95.62 380 ALA B CA 1
ATOM 7259 C C . ALA B 1 380 ? -19.953 -13.086 -23.031 1 95.62 380 ALA B C 1
ATOM 7261 O O . ALA B 1 380 ? -19.797 -13.688 -24.094 1 95.62 380 ALA B O 1
ATOM 7262 N N . LEU B 1 381 ? -18.969 -12.539 -22.391 1 96.75 381 LEU B N 1
ATOM 7263 C CA . LEU B 1 381 ? -17.609 -12.547 -22.922 1 96.75 381 LEU B CA 1
ATOM 7264 C C . LEU B 1 381 ? -16.891 -13.844 -22.547 1 96.75 381 LEU B C 1
ATOM 7266 O O . LEU B 1 381 ? -15.734 -14.055 -22.953 1 96.75 381 LEU B O 1
ATOM 7270 N N . GLY B 1 382 ? -17.562 -14.68 -21.781 1 96.94 382 GLY B N 1
ATOM 7271 C CA . GLY B 1 382 ? -16.953 -15.914 -21.328 1 96.94 382 GLY B CA 1
ATOM 7272 C C . GLY B 1 382 ? -15.977 -15.711 -20.172 1 96.94 382 GLY B C 1
ATOM 7273 O O . GLY B 1 382 ? -15.07 -16.516 -19.969 1 96.94 382 GLY B O 1
ATOM 7274 N N . VAL B 1 383 ? -16.094 -14.586 -19.5 1 98.5 383 VAL B N 1
ATOM 7275 C CA . VAL B 1 383 ? -15.258 -14.281 -18.344 1 98.5 383 VAL B CA 1
ATOM 7276 C C . VAL B 1 383 ? -16.031 -14.562 -17.062 1 98.5 383 VAL B C 1
ATOM 7278 O O . VAL B 1 383 ? -17.109 -14.016 -16.844 1 98.5 383 VAL B O 1
ATOM 7281 N N . SER B 1 384 ? -15.484 -15.461 -16.234 1 98.81 384 SER B N 1
ATOM 7282 C CA . SER B 1 384 ? -16.109 -15.797 -14.953 1 98.81 384 SER B CA 1
ATOM 7283 C C . SER B 1 384 ? -15.633 -14.883 -13.836 1 98.81 384 SER B C 1
ATOM 7285 O O . SER B 1 384 ? -14.523 -14.336 -13.906 1 98.81 384 SER B O 1
ATOM 7287 N N . LEU B 1 385 ? -16.5 -14.648 -12.883 1 98.69 385 LEU B N 1
ATOM 7288 C CA . LEU B 1 385 ? -16.188 -13.867 -11.695 1 98.69 385 LEU B CA 1
ATOM 7289 C C . LEU B 1 385 ? -16.281 -14.719 -10.438 1 98.69 385 LEU B C 1
ATOM 7291 O O . LEU B 1 385 ? -17.266 -15.453 -10.258 1 98.69 385 LEU B O 1
ATOM 7295 N N . VAL B 1 386 ? -15.297 -14.773 -9.656 1 98.88 386 VAL B N 1
ATOM 7296 C CA . VAL B 1 386 ? -15.336 -15.297 -8.289 1 98.88 386 VAL B CA 1
ATOM 7297 C C . VAL B 1 386 ? -15.156 -14.148 -7.297 1 98.88 386 VAL B C 1
ATOM 7299 O O . VAL B 1 386 ? -14.094 -13.531 -7.238 1 98.88 386 VAL B O 1
ATOM 7302 N N . LEU B 1 387 ? -16.188 -13.875 -6.527 1 98.31 387 LEU B N 1
ATOM 7303 C CA . LEU B 1 387 ? -16.234 -12.672 -5.699 1 98.31 387 LEU B CA 1
ATOM 7304 C C . LEU B 1 387 ? -16.5 -13.039 -4.238 1 98.31 387 LEU B C 1
ATOM 7306 O O . LEU B 1 387 ? -17.5 -13.68 -3.922 1 98.31 387 LEU B O 1
ATOM 7310 N N . VAL B 1 388 ? -15.531 -12.695 -3.396 1 97.75 388 VAL B N 1
ATOM 7311 C CA . VAL B 1 388 ? -15.781 -12.766 -1.961 1 97.75 388 VAL B CA 1
ATOM 7312 C C . VAL B 1 388 ? -16.656 -11.586 -1.53 1 97.75 388 VAL B C 1
ATOM 7314 O O . VAL B 1 388 ? -16.297 -10.43 -1.761 1 97.75 388 VAL B O 1
ATOM 7317 N N . VAL B 1 389 ? -17.781 -11.891 -0.927 1 96 389 VAL B N 1
ATOM 7318 C CA . VAL B 1 389 ? -18.703 -10.828 -0.521 1 96 389 VAL B CA 1
ATOM 7319 C C . VAL B 1 389 ? -19.219 -11.109 0.888 1 96 389 VAL B C 1
ATOM 7321 O O . VAL B 1 389 ? -19.484 -12.258 1.242 1 96 389 VAL B O 1
ATOM 7324 N N . GLY B 1 390 ? -19.344 -10.117 1.703 1 92 390 GLY B N 1
ATOM 7325 C CA . GLY B 1 390 ? -19.875 -10.25 3.057 1 92 390 GLY B CA 1
ATOM 7326 C C . GLY B 1 390 ? -20.891 -9.188 3.406 1 92 390 GLY B C 1
ATOM 7327 O O . GLY B 1 390 ? -21.719 -9.391 4.297 1 92 390 GLY B O 1
ATOM 7328 N N . GLY B 1 391 ? -20.906 -8.086 2.713 1 92.25 391 GLY B N 1
ATOM 7329 C CA . GLY B 1 391 ? -21.719 -6.965 3.143 1 92.25 391 GLY B CA 1
ATOM 7330 C C . GLY B 1 391 ? -22.75 -6.551 2.109 1 92.25 391 GLY B C 1
ATOM 7331 O O . GLY B 1 391 ? -23.781 -5.961 2.451 1 92.25 391 GLY B O 1
ATOM 7332 N N . VAL B 1 392 ? -22.5 -6.836 0.9 1 93.31 392 VAL B N 1
ATOM 7333 C CA . VAL B 1 392 ? -23.344 -6.355 -0.188 1 93.31 392 VAL B CA 1
ATOM 7334 C C . VAL B 1 392 ? -24.109 -7.523 -0.8 1 93.31 392 VAL B C 1
ATOM 7336 O O . VAL B 1 392 ? -23.562 -8.289 -1.598 1 93.31 392 VAL B O 1
ATOM 7339 N N . GLY B 1 393 ? -25.422 -7.539 -0.589 1 95.19 393 GLY B N 1
ATOM 7340 C CA . GLY B 1 393 ? -26.234 -8.672 -0.988 1 95.19 393 GLY B CA 1
ATOM 7341 C C . GLY B 1 393 ? -26.859 -8.508 -2.365 1 95.19 393 GLY B C 1
ATOM 7342 O O . GLY B 1 393 ? -27.5 -9.422 -2.873 1 95.19 393 GLY B O 1
ATOM 7343 N N . ASP B 1 394 ? -26.594 -7.371 -3.07 1 94.75 394 ASP B N 1
ATOM 7344 C CA . ASP B 1 394 ? -27.172 -7.121 -4.391 1 94.75 394 ASP B CA 1
ATOM 7345 C C . ASP B 1 394 ? -26.688 -8.156 -5.402 1 94.75 394 ASP B C 1
ATOM 7347 O O . ASP B 1 394 ? -27.391 -8.453 -6.375 1 94.75 394 ASP B O 1
ATOM 7351 N N . TYR B 1 395 ? -25.609 -8.773 -5.16 1 96.19 395 TYR B N 1
ATOM 7352 C CA . TYR B 1 395 ? -25.031 -9.75 -6.082 1 96.19 395 TYR B CA 1
ATOM 7353 C C . TYR B 1 395 ? -25.797 -11.062 -6.043 1 96.19 395 TYR B C 1
ATOM 7355 O O . TYR B 1 395 ? -25.672 -11.898 -6.941 1 96.19 395 TYR B O 1
ATOM 7363 N N . LEU B 1 396 ? -26.578 -11.297 -4.988 1 97 396 LEU B N 1
ATOM 7364 C CA . LEU B 1 396 ? -27.328 -12.539 -4.859 1 97 396 LEU B CA 1
ATOM 7365 C C . LEU B 1 396 ? -28.312 -12.703 -6.02 1 97 396 LEU B C 1
ATOM 7367 O O . LEU B 1 396 ? -28.625 -13.828 -6.414 1 97 396 LEU B O 1
ATOM 7371 N N . ASP B 1 397 ? -28.719 -11.57 -6.617 1 93.94 397 ASP B N 1
ATOM 7372 C CA . ASP B 1 397 ? -29.641 -11.594 -7.746 1 93.94 397 ASP B CA 1
ATOM 7373 C C . ASP B 1 397 ? -28.984 -12.211 -8.977 1 93.94 397 ASP B C 1
ATOM 7375 O O . ASP B 1 397 ? -29.672 -12.766 -9.844 1 93.94 397 ASP B O 1
ATOM 7379 N N . LEU B 1 398 ? -27.703 -12.141 -9.031 1 95.62 398 LEU B N 1
ATOM 7380 C CA . LEU B 1 398 ? -27 -12.43 -10.281 1 95.62 398 LEU B CA 1
ATOM 7381 C C . LEU B 1 398 ? -26.156 -13.688 -10.148 1 95.62 398 LEU B C 1
ATOM 7383 O O . LEU B 1 398 ? -25.672 -14.219 -11.148 1 95.62 398 LEU B O 1
ATOM 7387 N N . ALA B 1 399 ? -26.031 -14.219 -8.953 1 97.81 399 ALA B N 1
ATOM 7388 C CA . ALA B 1 399 ? -25.078 -15.297 -8.664 1 97.81 399 ALA B CA 1
ATOM 7389 C C . ALA B 1 399 ? -25.531 -16.609 -9.297 1 97.81 399 ALA B C 1
ATOM 7391 O O . ALA B 1 399 ? -26.703 -16.984 -9.203 1 97.81 399 ALA B O 1
ATOM 7392 N N . ASP B 1 400 ? -24.609 -17.281 -9.977 1 98.56 400 ASP B N 1
ATOM 7393 C CA . ASP B 1 400 ? -24.875 -18.641 -10.469 1 98.56 400 ASP B CA 1
ATOM 7394 C C . ASP B 1 400 ? -24.609 -19.672 -9.383 1 98.56 400 ASP B C 1
ATOM 7396 O O . ASP B 1 400 ? -25.234 -20.734 -9.367 1 98.56 400 ASP B O 1
ATOM 7400 N N . THR B 1 401 ? -23.641 -19.453 -8.57 1 98.75 401 THR B N 1
ATOM 7401 C CA . THR B 1 401 ? -23.234 -20.328 -7.473 1 98.75 401 THR B CA 1
ATOM 7402 C C . THR B 1 401 ? -22.891 -19.5 -6.23 1 98.75 401 THR B C 1
ATOM 7404 O O . THR B 1 401 ? -22.25 -18.469 -6.324 1 98.75 401 THR B O 1
ATOM 7407 N N . VAL B 1 402 ? -23.406 -19.891 -5.09 1 98.75 402 VAL B N 1
ATOM 7408 C CA . VAL B 1 402 ? -23.094 -19.219 -3.826 1 98.75 402 VAL B CA 1
ATOM 7409 C C . VAL B 1 402 ? -22.516 -20.234 -2.844 1 98.75 402 VAL B C 1
ATOM 7411 O O . VAL B 1 402 ? -23.156 -21.234 -2.518 1 98.75 402 VAL B O 1
ATOM 7414 N N . VAL B 1 403 ? -21.281 -20 -2.428 1 98.75 403 VAL B N 1
ATOM 7415 C CA . VAL B 1 403 ? -20.594 -20.844 -1.458 1 98.75 403 VAL B CA 1
ATOM 7416 C C . VAL B 1 403 ? -20.516 -20.125 -0.113 1 98.75 403 VAL B C 1
ATOM 7418 O O . VAL B 1 403 ? -19.875 -19.078 0.003 1 98.75 403 VAL B O 1
ATOM 7421 N N . LEU B 1 404 ? -21.172 -20.641 0.903 1 98.38 404 LEU B N 1
ATOM 7422 C CA . LEU B 1 404 ? -21.141 -20.109 2.262 1 98.38 404 LEU B CA 1
ATOM 7423 C C . LEU B 1 404 ? -20.078 -20.797 3.098 1 98.38 404 LEU B C 1
ATOM 7425 O O . LEU B 1 404 ? -20.109 -22.016 3.273 1 98.38 404 LEU B O 1
ATOM 7429 N N . MET B 1 405 ? -19.094 -20.047 3.535 1 97.19 405 MET B N 1
ATOM 7430 C CA . MET B 1 405 ? -18.062 -20.562 4.43 1 97.19 405 MET B CA 1
ATOM 7431 C C . MET B 1 405 ? -18.484 -20.438 5.887 1 97.19 405 MET B C 1
ATOM 7433 O O . MET B 1 405 ? -18.734 -19.344 6.375 1 97.19 405 MET B O 1
ATOM 7437 N N . GLU B 1 406 ? -18.562 -21.453 6.543 1 94.62 406 GLU B N 1
ATOM 7438 C CA . GLU B 1 406 ? -18.844 -21.484 7.973 1 94.62 406 GLU B CA 1
ATOM 7439 C C . GLU B 1 406 ? -17.844 -22.375 8.711 1 94.62 406 GLU B C 1
ATOM 7441 O O . GLU B 1 406 ? -17.75 -23.578 8.438 1 94.62 406 GLU B O 1
ATOM 7446 N N . ALA B 1 407 ? -17.109 -21.797 9.625 1 92.19 407 ALA B N 1
ATOM 7447 C CA . ALA B 1 407 ? -16.078 -22.5 10.383 1 92.19 407 ALA B CA 1
ATOM 7448 C C . ALA B 1 407 ? -15.117 -23.25 9.453 1 92.19 407 ALA B C 1
ATOM 7450 O O . ALA B 1 407 ? -14.852 -24.438 9.648 1 92.19 407 ALA B O 1
ATOM 7451 N N . TYR B 1 408 ? -14.781 -22.625 8.406 1 93.5 408 TYR B N 1
ATOM 7452 C CA . TYR B 1 408 ? -13.766 -23.062 7.453 1 93.5 408 TYR B CA 1
ATOM 7453 C C . TYR B 1 408 ? -14.281 -24.203 6.586 1 93.5 408 TYR B C 1
ATOM 7455 O O . TYR B 1 408 ? -13.492 -24.906 5.941 1 93.5 408 TYR B O 1
ATOM 7463 N N . ARG B 1 409 ? -15.586 -24.406 6.594 1 95.75 409 ARG B N 1
ATOM 7464 C CA . ARG B 1 409 ? -16.219 -25.406 5.746 1 95.75 409 ARG B CA 1
ATOM 7465 C C . ARG B 1 409 ? -17.172 -24.766 4.75 1 95.75 409 ARG B C 1
ATOM 7467 O O . ARG B 1 409 ? -18 -23.938 5.121 1 95.75 409 ARG B O 1
ATOM 7474 N N . PRO B 1 410 ? -17.062 -25.156 3.488 1 98 410 PRO B N 1
ATOM 7475 C CA . PRO B 1 410 ? -17.953 -24.578 2.471 1 98 410 PRO B CA 1
ATOM 7476 C C . PRO B 1 410 ? -19.281 -25.312 2.377 1 98 410 PRO B C 1
ATOM 7478 O O . PRO B 1 410 ? -19.344 -26.531 2.52 1 98 410 PRO B O 1
ATOM 7481 N N . GLN B 1 411 ? -20.312 -24.547 2.18 1 98.25 411 GLN B N 1
ATOM 7482 C CA . GLN B 1 411 ? -21.641 -25.047 1.851 1 98.25 411 GLN B CA 1
ATOM 7483 C C . GLN B 1 411 ? -22.188 -24.359 0.601 1 98.25 411 GLN B C 1
ATOM 7485 O O . GLN B 1 411 ? -21.984 -23.156 0.411 1 98.25 411 GLN B O 1
ATOM 7490 N N . GLU B 1 412 ? -22.719 -25.156 -0.24 1 98.56 412 GLU B N 1
ATOM 7491 C CA . GLU B 1 412 ? -23.391 -24.562 -1.392 1 98.56 412 GLU B CA 1
ATOM 7492 C C . GLU B 1 412 ? -24.812 -24.141 -1.046 1 98.56 412 GLU B C 1
ATOM 7494 O O . GLU B 1 412 ? -25.641 -24.984 -0.703 1 98.56 412 GLU B O 1
ATOM 7499 N N . VAL B 1 413 ? -25.078 -22.828 -1.169 1 98.44 413 VAL B N 1
ATOM 7500 C CA . VAL B 1 413 ? -26.359 -22.312 -0.683 1 98.44 413 VAL B CA 1
ATOM 7501 C C . VAL B 1 413 ? -27.031 -21.484 -1.774 1 98.44 413 VAL B C 1
ATOM 7503 O O . VAL B 1 413 ? -27.703 -20.5 -1.484 1 98.44 413 VAL B O 1
ATOM 7506 N N . THR B 1 414 ? -26.828 -21.812 -3.021 1 98.5 414 THR B N 1
ATOM 7507 C CA . THR B 1 414 ? -27.344 -21.062 -4.156 1 98.5 414 THR B CA 1
ATOM 7508 C C . THR B 1 414 ? -28.875 -20.953 -4.074 1 98.5 414 THR B C 1
ATOM 7510 O O . THR B 1 414 ? -29.422 -19.875 -4.254 1 98.5 414 THR B O 1
ATOM 7513 N N . ALA B 1 415 ? -29.531 -22.047 -3.777 1 98.25 415 ALA B N 1
ATOM 7514 C CA . ALA B 1 415 ? -30.984 -22.047 -3.693 1 98.25 415 ALA B CA 1
ATOM 7515 C C . ALA B 1 415 ? -31.469 -21.141 -2.551 1 98.25 415 ALA B C 1
ATOM 7517 O O . ALA B 1 415 ? -32.406 -20.375 -2.717 1 98.25 415 ALA B O 1
ATOM 7518 N N . GLU B 1 416 ? -30.812 -21.281 -1.469 1 98.06 416 GLU B N 1
ATOM 7519 C CA . GLU B 1 416 ? -31.156 -20.453 -0.32 1 98.06 416 GLU B CA 1
ATOM 7520 C C . GLU B 1 416 ? -30.938 -18.969 -0.627 1 98.06 416 GLU B C 1
ATOM 7522 O O . GLU B 1 416 ? -31.766 -18.125 -0.276 1 98.06 416 GLU B O 1
ATOM 7527 N N . ALA B 1 417 ? -29.859 -18.625 -1.252 1 98.06 417 ALA B N 1
ATOM 7528 C CA . ALA B 1 417 ? -29.531 -17.25 -1.622 1 98.06 417 ALA B CA 1
ATOM 7529 C C . ALA B 1 417 ? -30.594 -16.672 -2.559 1 98.06 417 ALA B C 1
ATOM 7531 O O . ALA B 1 417 ? -31 -15.516 -2.402 1 98.06 417 ALA B O 1
ATOM 7532 N N . ARG B 1 418 ? -31.016 -17.453 -3.477 1 97.75 418 ARG B N 1
ATOM 7533 C CA . ARG B 1 418 ? -32.062 -17.016 -4.402 1 97.75 418 ARG B CA 1
ATOM 7534 C C . ARG B 1 418 ? -33.375 -16.75 -3.674 1 97.75 418 ARG B C 1
ATOM 7536 O O . ARG B 1 418 ? -34.062 -15.789 -3.969 1 97.75 418 ARG B O 1
ATOM 7543 N N . ALA B 1 419 ? -33.656 -17.625 -2.764 1 98.06 419 ALA B N 1
ATOM 7544 C CA . ALA B 1 419 ? -34.875 -17.453 -1.966 1 98.06 419 ALA B CA 1
ATOM 7545 C C . ALA B 1 419 ? -34.812 -16.172 -1.154 1 98.06 419 ALA B C 1
ATOM 7547 O O . ALA B 1 419 ? -35.812 -15.445 -1.062 1 98.06 419 ALA B O 1
ATOM 7548 N N . ILE B 1 420 ? -33.75 -15.914 -0.629 1 97.31 420 ILE B N 1
ATOM 7549 C CA . ILE B 1 420 ? -33.531 -14.711 0.168 1 97.31 420 ILE B CA 1
ATOM 7550 C C . ILE B 1 420 ? -33.688 -13.477 -0.725 1 97.31 420 ILE B C 1
ATOM 7552 O O . ILE B 1 420 ? -34.312 -12.492 -0.35 1 97.31 420 ILE B O 1
ATOM 7556 N N . ALA B 1 421 ? -33.062 -13.5 -1.846 1 96.44 421 ALA B N 1
ATOM 7557 C CA . ALA B 1 421 ? -33.156 -12.383 -2.783 1 96.44 421 ALA B CA 1
ATOM 7558 C C . ALA B 1 421 ? -34.594 -12.094 -3.168 1 96.44 421 ALA B C 1
ATOM 7560 O O . ALA B 1 421 ? -35 -10.93 -3.297 1 96.44 421 ALA B O 1
ATOM 7561 N N . ARG B 1 422 ? -35.344 -13.133 -3.289 1 96.19 422 ARG B N 1
ATOM 7562 C CA . ARG B 1 422 ? -36.781 -12.977 -3.627 1 96.19 422 ARG B CA 1
ATOM 7563 C C . ARG B 1 422 ? -37.562 -12.406 -2.449 1 96.19 422 ARG B C 1
ATOM 7565 O O . ARG B 1 422 ? -38.438 -11.57 -2.633 1 96.19 422 ARG B O 1
ATOM 7572 N N . ALA B 1 423 ? -37.156 -12.828 -1.324 1 95.81 423 ALA B N 1
ATOM 7573 C CA . ALA B 1 423 ? -37.875 -12.43 -0.113 1 95.81 423 ALA B CA 1
ATOM 7574 C C . ALA B 1 423 ? -37.531 -10.992 0.271 1 95.81 423 ALA B C 1
ATOM 7576 O O . ALA B 1 423 ? -38.312 -10.328 0.968 1 95.81 423 ALA B O 1
ATOM 7577 N N . HIS B 1 424 ? -36.406 -10.516 -0.18 1 95.06 424 HIS B N 1
ATOM 7578 C CA . HIS B 1 424 ? -35.938 -9.18 0.158 1 95.06 424 HIS B CA 1
ATOM 7579 C C . HIS B 1 424 ? -35.594 -8.383 -1.097 1 95.06 424 HIS B C 1
ATOM 7581 O O . HIS B 1 424 ? -34.438 -8.023 -1.314 1 95.06 424 HIS B O 1
ATOM 7587 N N . PRO B 1 425 ? -36.625 -7.996 -1.799 1 93.44 425 PRO B N 1
ATOM 7588 C CA . PRO B 1 425 ? -36.344 -7.215 -3 1 93.44 425 PRO B CA 1
ATOM 7589 C C . PRO B 1 425 ? -35.719 -5.859 -2.68 1 93.44 425 PRO B C 1
ATOM 7591 O O . PRO B 1 425 ? -36.125 -5.191 -1.729 1 93.44 425 PRO B O 1
ATOM 7594 N N . THR B 1 426 ? -34.719 -5.465 -3.373 1 91.38 426 THR B N 1
ATOM 7595 C CA . THR B 1 426 ? -34 -4.223 -3.092 1 91.38 426 THR B CA 1
ATOM 7596 C C . THR B 1 426 ? -34.562 -3.078 -3.93 1 91.38 426 THR B C 1
ATOM 7598 O O . THR B 1 426 ? -34.406 -1.908 -3.574 1 91.38 426 THR B O 1
ATOM 7601 N N . GLY B 1 427 ? -35.125 -3.418 -5.082 1 90.44 427 GLY B N 1
ATOM 7602 C CA . GLY B 1 427 ? -35.625 -2.406 -5.992 1 90.44 427 GLY B CA 1
ATOM 7603 C C . GLY B 1 427 ? -34.531 -1.758 -6.828 1 90.44 427 GLY B C 1
ATOM 7604 O O . GLY B 1 427 ? -34.781 -0.747 -7.492 1 90.44 427 GLY B O 1
ATOM 7605 N N . ARG B 1 428 ? -33.406 -2.32 -6.859 1 92.56 428 ARG B N 1
ATOM 7606 C CA . ARG B 1 428 ? -32.312 -1.776 -7.633 1 92.56 428 ARG B CA 1
ATOM 7607 C C . ARG B 1 428 ? -32.531 -1.975 -9.133 1 92.56 428 ARG B C 1
ATOM 7609 O O . ARG B 1 428 ? -33 -3.031 -9.555 1 92.56 428 ARG B O 1
ATOM 7616 N N . ALA B 1 429 ? -32.188 -0.955 -9.867 1 89.69 429 ALA B N 1
ATOM 7617 C CA . ALA B 1 429 ? -32.312 -1.045 -11.32 1 89.69 429 ALA B CA 1
ATOM 7618 C C . ALA B 1 429 ? -31.016 -1.601 -11.945 1 89.69 429 ALA B C 1
ATOM 7620 O O . ALA B 1 429 ? -29.922 -1.268 -11.5 1 89.69 429 ALA B O 1
ATOM 7621 N N . PHE B 1 430 ? -31.344 -2.605 -12.773 1 86.94 430 PHE B N 1
ATOM 7622 C CA . PHE B 1 430 ? -30.234 -3.125 -13.562 1 86.94 430 PHE B CA 1
ATOM 7623 C C . PHE B 1 430 ? -30.328 -2.648 -15.008 1 86.94 430 PHE B C 1
ATOM 7625 O O . PHE B 1 430 ? -31.391 -2.707 -15.617 1 86.94 430 PHE B O 1
ATOM 7632 N N . GLY B 1 431 ? -29.703 -1.477 -15.445 1 72.75 431 GLY B N 1
ATOM 7633 C CA . GLY B 1 431 ? -29.812 -0.964 -16.797 1 72.75 431 GLY B CA 1
ATOM 7634 C C . GLY B 1 431 ? -28.641 -1.355 -17.688 1 72.75 431 GLY B C 1
ATOM 7635 O O . GLY B 1 431 ? -27.797 -2.162 -17.281 1 72.75 431 GLY B O 1
ATOM 7636 N N . GLU B 1 432 ? -28.859 -0.896 -18.938 1 78.25 432 GLU B N 1
ATOM 7637 C CA . GLU B 1 432 ? -27.844 -1.188 -19.938 1 78.25 432 GLU B CA 1
ATOM 7638 C C . GLU B 1 432 ? -26.75 -0.112 -19.953 1 78.25 432 GLU B C 1
ATOM 7640 O O . GLU B 1 432 ? -27.031 1.054 -20.25 1 78.25 432 GLU B O 1
ATOM 7645 N N . PRO B 1 433 ? -25.609 -0.567 -19.531 1 83.62 433 PRO B N 1
ATOM 7646 C CA . PRO B 1 433 ? -24.5 0.381 -19.625 1 83.62 433 PRO B CA 1
ATOM 7647 C C . PRO B 1 433 ? -24.359 1.016 -21 1 83.62 433 PRO B C 1
ATOM 7649 O O . PRO B 1 433 ? -24.609 0.356 -22.016 1 83.62 433 PRO B O 1
ATOM 7652 N N . ARG B 1 434 ? -24 2.229 -21.047 1 85.19 434 ARG B N 1
ATOM 7653 C CA . ARG B 1 434 ? -23.922 3.035 -22.25 1 85.19 434 ARG B CA 1
ATOM 7654 C C . ARG B 1 434 ? -22.797 2.539 -23.172 1 85.19 434 ARG B C 1
ATOM 7656 O O . ARG B 1 434 ? -22.938 2.582 -24.391 1 85.19 434 ARG B O 1
ATOM 7663 N N . TYR B 1 435 ? -21.766 2.047 -22.625 1 93.81 435 TYR B N 1
ATOM 7664 C CA . TYR B 1 435 ? -20.594 1.622 -23.375 1 93.81 435 TYR B CA 1
ATOM 7665 C C . TYR B 1 435 ? -20.391 0.117 -23.266 1 93.81 435 TYR B C 1
ATOM 7667 O O . TYR B 1 435 ? -20.594 -0.466 -22.203 1 93.81 435 TYR B O 1
ATOM 7675 N N . PRO B 1 436 ? -20.078 -0.49 -24.344 1 95.06 436 PRO B N 1
ATOM 7676 C CA . PRO B 1 436 ? -19.844 -1.935 -24.281 1 95.06 436 PRO B CA 1
ATOM 7677 C C . PRO B 1 436 ? -18.625 -2.301 -23.438 1 95.06 436 PRO B C 1
ATOM 7679 O O . PRO B 1 436 ? -17.672 -1.522 -23.344 1 95.06 436 PRO B O 1
ATOM 7682 N N . LEU B 1 437 ? -18.766 -3.443 -22.797 1 96.62 437 LEU B N 1
ATOM 7683 C CA . LEU B 1 437 ? -17.594 -3.963 -22.078 1 96.62 437 LEU B CA 1
ATOM 7684 C C . LEU B 1 437 ? -16.562 -4.508 -23.047 1 96.62 437 LEU B C 1
ATOM 7686 O O . LEU B 1 437 ? -16.688 -5.633 -23.547 1 96.62 437 LEU B O 1
ATOM 7690 N N . ARG B 1 438 ? -15.562 -3.68 -23.328 1 94.19 438 ARG B N 1
ATOM 7691 C CA . ARG B 1 438 ? -14.5 -4.055 -24.266 1 94.19 438 ARG B CA 1
ATOM 7692 C C . ARG B 1 438 ? -13.172 -3.412 -23.875 1 94.19 438 ARG B C 1
ATOM 7694 O O . ARG B 1 438 ? -13.141 -2.248 -23.469 1 94.19 438 ARG B O 1
ATOM 7701 N N . ALA B 1 439 ? -12.211 -4.246 -23.938 1 95.5 439 ALA B N 1
ATOM 7702 C CA . ALA B 1 439 ? -10.867 -3.705 -23.75 1 95.5 439 ALA B CA 1
ATOM 7703 C C . ALA B 1 439 ? -10.258 -3.293 -25.094 1 95.5 439 ALA B C 1
ATOM 7705 O O . ALA B 1 439 ? -10.32 -4.043 -26.062 1 95.5 439 ALA B O 1
ATOM 7706 N N . VAL B 1 440 ? -9.703 -2.105 -25.125 1 97.31 440 VAL B N 1
ATOM 7707 C CA . VAL B 1 440 ? -9.023 -1.626 -26.328 1 97.31 440 VAL B CA 1
ATOM 7708 C C . VAL B 1 440 ? -7.531 -1.93 -26.234 1 97.31 440 VAL B C 1
ATOM 7710 O O . VAL B 1 440 ? -6.859 -1.504 -25.281 1 97.31 440 VAL B O 1
ATOM 7713 N N . PRO B 1 441 ? -7.031 -2.645 -27.203 1 98.12 441 PRO B N 1
ATOM 7714 C CA . PRO B 1 441 ? -5.605 -2.984 -27.156 1 98.12 441 PRO B CA 1
ATOM 7715 C C . PRO B 1 441 ? -4.707 -1.752 -27.172 1 98.12 441 PRO B C 1
ATOM 7717 O O . PRO B 1 441 ? -5.008 -0.77 -27.844 1 98.12 441 PRO B O 1
ATOM 7720 N N . ARG B 1 442 ? -3.625 -1.797 -26.438 1 98.5 442 ARG B N 1
ATOM 7721 C CA . ARG B 1 442 ? -2.637 -0.726 -26.359 1 98.5 442 ARG B CA 1
ATOM 7722 C C . ARG B 1 442 ? -1.254 -1.226 -26.75 1 98.5 442 ARG B C 1
ATOM 7724 O O . ARG B 1 442 ? -0.896 -2.371 -26.484 1 98.5 442 ARG B O 1
ATOM 7731 N N . ALA B 1 443 ? -0.5 -0.394 -27.406 1 98.62 443 ALA B N 1
ATOM 7732 C CA . ALA B 1 443 ? 0.874 -0.685 -27.812 1 98.62 443 ALA B CA 1
ATOM 7733 C C . ALA B 1 443 ? 1.863 0.219 -27.078 1 98.62 443 ALA B C 1
ATOM 7735 O O . ALA B 1 443 ? 1.853 1.438 -27.266 1 98.62 443 ALA B O 1
ATOM 7736 N N . PRO B 1 444 ? 2.721 -0.374 -26.266 1 98.25 444 PRO B N 1
ATOM 7737 C CA . PRO B 1 444 ? 3.703 0.451 -25.547 1 98.25 444 PRO B CA 1
ATOM 7738 C C . PRO B 1 444 ? 4.777 1.016 -26.484 1 98.25 444 PRO B C 1
ATOM 7740 O O . PRO B 1 444 ? 5.152 0.369 -27.453 1 98.25 444 PRO B O 1
ATOM 7743 N N . LEU B 1 445 ? 5.227 2.152 -26.156 1 97.69 445 LEU B N 1
ATOM 7744 C CA . LEU B 1 445 ? 6.375 2.742 -26.828 1 97.69 445 LEU B CA 1
ATOM 7745 C C . LEU B 1 445 ? 7.68 2.195 -26.266 1 97.69 445 LEU B C 1
ATOM 7747 O O . LEU B 1 445 ? 7.766 1.897 -25.078 1 97.69 445 LEU B O 1
ATOM 7751 N N . PRO B 1 446 ? 8.68 2.096 -27.078 1 95.25 446 PRO B N 1
ATOM 7752 C CA . PRO B 1 446 ? 9.953 1.542 -26.625 1 95.25 446 PRO B CA 1
ATOM 7753 C C . PRO B 1 446 ? 10.523 2.289 -25.422 1 95.25 446 PRO B C 1
ATOM 7755 O O . PRO B 1 446 ? 11.086 1.668 -24.516 1 95.25 446 PRO B O 1
ATOM 7758 N N . ALA B 1 447 ? 10.367 3.574 -25.359 1 94.81 447 ALA B N 1
ATOM 7759 C CA . ALA B 1 447 ? 10.961 4.418 -24.328 1 94.81 447 ALA B CA 1
ATOM 7760 C C . ALA B 1 447 ? 10.367 4.102 -22.953 1 94.81 447 ALA B C 1
ATOM 7762 O O . ALA B 1 447 ? 10.938 4.461 -21.938 1 94.81 447 ALA B O 1
ATOM 7763 N N . SER B 1 448 ? 9.211 3.365 -22.953 1 95.31 448 SER B N 1
ATOM 7764 C CA . SER B 1 448 ? 8.523 3.004 -21.719 1 95.31 448 SER B CA 1
ATOM 7765 C C . SER B 1 448 ? 9.406 2.125 -20.844 1 95.31 448 SER B C 1
ATOM 7767 O O . SER B 1 448 ? 9.25 2.111 -19.625 1 95.31 448 SER B O 1
ATOM 7769 N N . PHE B 1 449 ? 10.352 1.386 -21.453 1 96.56 449 PHE B N 1
ATOM 7770 C CA . PHE B 1 449 ? 11.102 0.357 -20.75 1 96.56 449 PHE B CA 1
ATOM 7771 C C . PHE B 1 449 ? 12.578 0.735 -20.656 1 96.56 449 PHE B C 1
ATOM 7773 O O . PHE B 1 449 ? 13.453 -0.083 -20.938 1 96.56 449 PHE B O 1
ATOM 7780 N N . ASP B 1 450 ? 12.875 1.881 -20.25 1 94.62 450 ASP B N 1
ATOM 7781 C CA . ASP B 1 450 ? 14.258 2.332 -20.109 1 94.62 450 ASP B CA 1
ATOM 7782 C C . ASP B 1 450 ? 14.828 1.933 -18.75 1 94.62 450 ASP B C 1
ATOM 7784 O O . ASP B 1 450 ? 14.43 2.471 -17.719 1 94.62 450 ASP B O 1
ATOM 7788 N N . PRO B 1 451 ? 15.727 1.041 -18.703 1 95.19 451 PRO B N 1
ATOM 7789 C CA . PRO B 1 451 ? 16.281 0.588 -17.422 1 95.19 451 PRO B CA 1
ATOM 7790 C C . PRO B 1 451 ? 17.375 1.511 -16.906 1 95.19 451 PRO B C 1
ATOM 7792 O O . PRO B 1 451 ? 18 1.215 -15.875 1 95.19 451 PRO B O 1
ATOM 7795 N N . ARG B 1 452 ? 17.672 2.689 -17.5 1 92.38 452 ARG B N 1
ATOM 7796 C CA . ARG B 1 452 ? 18.828 3.529 -17.203 1 92.38 452 ARG B CA 1
ATOM 7797 C C . ARG B 1 452 ? 18.5 4.531 -16.094 1 92.38 452 ARG B C 1
ATOM 7799 O O . ARG B 1 452 ? 17.406 5.078 -16.047 1 92.38 452 ARG B O 1
ATOM 7806 N N . ARG B 1 453 ? 19.344 4.637 -15.102 1 89.69 453 ARG B N 1
ATOM 7807 C CA . ARG B 1 453 ? 19.469 5.738 -14.156 1 89.69 453 ARG B CA 1
ATOM 7808 C C . ARG B 1 453 ? 20.766 6.516 -14.391 1 89.69 453 ARG B C 1
ATOM 7810 O O . ARG B 1 453 ? 21.844 6.066 -14.008 1 89.69 453 ARG B O 1
ATOM 7817 N N . GLY B 1 454 ? 20.734 7.582 -14.977 1 85.19 454 GLY B N 1
ATOM 7818 C CA . GLY B 1 454 ? 21.938 8.219 -15.492 1 85.19 454 GLY B CA 1
ATOM 7819 C C . GLY B 1 454 ? 22.594 7.43 -16.625 1 85.19 454 GLY B C 1
ATOM 7820 O O . GLY B 1 454 ? 21.938 7.117 -17.625 1 85.19 454 GLY B O 1
ATOM 7821 N N . ARG B 1 455 ? 23.875 7.055 -16.484 1 87 455 ARG B N 1
ATOM 7822 C CA . ARG B 1 455 ? 24.625 6.355 -17.531 1 87 455 ARG B CA 1
ATOM 7823 C C . ARG B 1 455 ? 24.641 4.852 -17.281 1 87 455 ARG B C 1
ATOM 7825 O O . ARG B 1 455 ? 25.156 4.086 -18.094 1 87 455 ARG B O 1
ATOM 7832 N N . LYS B 1 456 ? 24.047 4.383 -16.234 1 91.19 456 LYS B N 1
ATOM 7833 C CA . LYS B 1 456 ? 24.109 2.973 -15.859 1 91.19 456 LYS B CA 1
ATOM 7834 C C . LYS B 1 456 ? 22.703 2.371 -15.758 1 91.19 456 LYS B C 1
ATOM 7836 O O . LYS B 1 456 ? 21.734 3.082 -15.484 1 91.19 456 LYS B O 1
ATOM 7841 N N . GLU B 1 457 ? 22.609 1.064 -16.078 1 92.75 457 GLU B N 1
ATOM 7842 C CA . GLU B 1 457 ? 21.359 0.347 -15.883 1 92.75 457 GLU B CA 1
ATOM 7843 C C . GLU B 1 457 ? 21.156 -0.035 -14.414 1 92.75 457 GLU B C 1
ATOM 7845 O O . GLU B 1 457 ? 22.109 -0.411 -13.734 1 92.75 457 GLU B O 1
ATOM 7850 N N . LYS B 1 458 ? 20.016 0.22 -14.039 1 93.56 458 LYS B N 1
ATOM 7851 C CA . LYS B 1 458 ? 19.672 -0.169 -12.672 1 93.56 458 LYS B CA 1
ATOM 7852 C C . LYS B 1 458 ? 18.391 -1.014 -12.648 1 93.56 458 LYS B C 1
ATOM 7854 O O . LYS B 1 458 ? 17.297 -0.495 -12.852 1 93.56 458 LYS B O 1
ATOM 7859 N N . VAL B 1 459 ? 18.547 -2.262 -12.477 1 93.31 459 VAL B N 1
ATOM 7860 C CA . VAL B 1 459 ? 17.453 -3.209 -12.352 1 93.31 459 VAL B CA 1
ATOM 7861 C C . VAL B 1 459 ? 17.641 -4.062 -11.102 1 93.31 459 VAL B C 1
ATOM 7863 O O . VAL B 1 459 ? 18.578 -4.848 -11.008 1 93.31 459 VAL B O 1
ATOM 7866 N N . LYS B 1 460 ? 16.766 -3.791 -10.148 1 93.19 460 LYS B N 1
ATOM 7867 C CA . LYS B 1 460 ? 16.938 -4.477 -8.875 1 93.19 460 LYS B CA 1
ATOM 7868 C C . LYS B 1 460 ? 15.586 -4.758 -8.219 1 93.19 460 LYS B C 1
ATOM 7870 O O . LYS B 1 460 ? 14.742 -3.865 -8.117 1 93.19 460 LYS B O 1
ATOM 7875 N N . GLY B 1 461 ? 15.422 -6.039 -7.844 1 92.69 461 GLY B N 1
ATOM 7876 C CA . GLY B 1 461 ? 14.234 -6.363 -7.062 1 92.69 461 GLY B CA 1
ATOM 7877 C C . GLY B 1 461 ? 14.391 -6.047 -5.59 1 92.69 461 GLY B C 1
ATOM 7878 O O . GLY B 1 461 ? 15.453 -6.266 -5.008 1 92.69 461 GLY B O 1
ATOM 7879 N N . ARG B 1 462 ? 13.406 -5.438 -5.051 1 89.31 462 ARG B N 1
ATOM 7880 C CA . ARG B 1 462 ? 13.336 -5.219 -3.611 1 89.31 462 ARG B CA 1
ATOM 7881 C C . ARG B 1 462 ? 12.18 -5.996 -2.994 1 89.31 462 ARG B C 1
ATOM 7883 O O . ARG B 1 462 ? 11.07 -5.473 -2.861 1 89.31 462 ARG B O 1
ATOM 7890 N N . GLY B 1 463 ? 12.477 -7.207 -2.621 1 87.81 463 GLY B N 1
ATOM 7891 C CA . GLY B 1 463 ? 11.414 -8.062 -2.105 1 87.81 463 GLY B CA 1
ATOM 7892 C C . GLY B 1 463 ? 10.383 -8.43 -3.152 1 87.81 463 GLY B C 1
ATOM 7893 O O . GLY B 1 463 ? 10.664 -8.391 -4.352 1 87.81 463 GLY B O 1
ATOM 7894 N N . LEU B 1 464 ? 9.203 -8.789 -2.664 1 90.81 464 LEU B N 1
ATOM 7895 C CA . LEU B 1 464 ? 8.117 -9.234 -3.527 1 90.81 464 LEU B CA 1
ATOM 7896 C C . LEU B 1 464 ? 7.305 -8.055 -4.035 1 90.81 464 LEU B C 1
ATOM 7898 O O . LEU B 1 464 ? 6.492 -8.203 -4.953 1 90.81 464 LEU B O 1
ATOM 7902 N N . ARG B 1 465 ? 7.648 -6.84 -3.586 1 89.94 465 ARG B N 1
ATOM 7903 C CA . ARG B 1 465 ? 6.656 -5.777 -3.758 1 89.94 465 ARG B CA 1
ATOM 7904 C C . ARG B 1 465 ? 7.191 -4.672 -4.66 1 89.94 465 ARG B C 1
ATOM 7906 O O . ARG B 1 465 ? 6.426 -3.834 -5.141 1 89.94 465 ARG B O 1
ATOM 7913 N N . GLU B 1 466 ? 8.484 -4.664 -4.922 1 93.56 466 GLU B N 1
ATOM 7914 C CA . GLU B 1 466 ? 9.039 -3.521 -5.645 1 93.56 466 GLU B CA 1
ATOM 7915 C C . GLU B 1 466 ? 10.109 -3.961 -6.637 1 93.56 466 GLU B C 1
ATOM 7917 O O . GLU B 1 466 ? 10.906 -4.855 -6.348 1 93.56 466 GLU B O 1
ATOM 7922 N N . LEU B 1 467 ? 10.117 -3.367 -7.742 1 96.5 467 LEU B N 1
ATOM 7923 C CA . LEU B 1 467 ? 11.164 -3.484 -8.75 1 96.5 467 LEU B CA 1
ATOM 7924 C C . LEU B 1 467 ? 11.734 -2.117 -9.109 1 96.5 467 LEU B C 1
ATOM 7926 O O . LEU B 1 467 ? 11.008 -1.233 -9.562 1 96.5 467 LEU B O 1
ATOM 7930 N N . VAL B 1 468 ? 12.961 -1.915 -8.711 1 95.62 468 VAL B N 1
ATOM 7931 C CA . VAL B 1 468 ? 13.648 -0.719 -9.18 1 95.62 468 VAL B CA 1
ATOM 7932 C C . VAL B 1 468 ? 14.055 -0.896 -10.641 1 95.62 468 VAL B C 1
ATOM 7934 O O . VAL B 1 468 ? 14.758 -1.854 -10.992 1 95.62 468 VAL B O 1
ATOM 7937 N N . TYR B 1 469 ? 13.641 -0.074 -11.508 1 96.25 469 TYR B N 1
ATOM 7938 C CA . TYR B 1 469 ? 13.914 -0.144 -12.945 1 96.25 469 TYR B CA 1
ATOM 7939 C C . TYR B 1 469 ? 14.266 1.23 -13.5 1 96.25 469 TYR B C 1
ATOM 7941 O O . TYR B 1 469 ? 13.375 2.029 -13.805 1 96.25 469 TYR B O 1
ATOM 7949 N N . GLY B 1 470 ? 15.555 1.433 -13.633 1 95.38 470 GLY B N 1
ATOM 7950 C CA . GLY B 1 470 ? 16.031 2.752 -14.023 1 95.38 470 GLY B CA 1
ATOM 7951 C C . GLY B 1 470 ? 15.766 3.812 -12.969 1 95.38 470 GLY B C 1
ATOM 7952 O O . GLY B 1 470 ? 16.172 3.658 -11.812 1 95.38 470 GLY B O 1
ATOM 7953 N N . GLU B 1 471 ? 15.055 4.828 -13.383 1 91.44 471 GLU B N 1
ATOM 7954 C CA . GLU B 1 471 ? 14.781 5.945 -12.484 1 91.44 471 GLU B CA 1
ATOM 7955 C C . GLU B 1 471 ? 13.5 5.707 -11.688 1 91.44 471 GLU B C 1
ATOM 7957 O O . GLU B 1 471 ? 13.188 6.465 -10.766 1 91.44 471 GLU B O 1
ATOM 7962 N N . GLU B 1 472 ? 12.922 4.586 -11.969 1 91.44 472 GLU B N 1
ATOM 7963 C CA . GLU B 1 472 ? 11.594 4.395 -11.383 1 91.44 472 GLU B CA 1
ATOM 7964 C C . GLU B 1 472 ? 11.578 3.195 -10.438 1 91.44 472 GLU B C 1
ATOM 7966 O O . GLU B 1 472 ? 12.438 2.316 -10.523 1 91.44 472 GLU B O 1
ATOM 7971 N N . THR B 1 473 ? 10.68 3.234 -9.531 1 91.31 473 THR B N 1
ATOM 7972 C CA . THR B 1 473 ? 10.328 2.086 -8.703 1 91.31 473 THR B CA 1
ATOM 7973 C C . THR B 1 473 ? 8.922 1.598 -9.023 1 91.31 473 THR B C 1
ATOM 7975 O O . THR B 1 473 ? 7.949 2.346 -8.891 1 91.31 473 THR B O 1
ATOM 7978 N N . VAL B 1 474 ? 8.836 0.442 -9.516 1 95.19 474 VAL B N 1
ATOM 7979 C CA . VAL B 1 474 ? 7.562 -0.167 -9.883 1 95.19 474 VAL B CA 1
ATOM 7980 C C . VAL B 1 474 ? 6.941 -0.836 -8.656 1 95.19 474 VAL B C 1
ATOM 7982 O O . VAL B 1 474 ? 7.527 -1.75 -8.078 1 95.19 474 VAL B O 1
ATOM 7985 N N . ASP B 1 475 ? 5.805 -0.331 -8.266 1 93.12 475 ASP B N 1
ATOM 7986 C CA . ASP B 1 475 ? 5.082 -0.94 -7.156 1 93.12 475 ASP B CA 1
ATOM 7987 C C . ASP B 1 475 ? 4.359 -2.209 -7.605 1 93.12 475 ASP B C 1
ATOM 7989 O O . ASP B 1 475 ? 3.455 -2.154 -8.438 1 93.12 475 ASP B O 1
ATOM 7993 N N . LEU B 1 476 ? 4.762 -3.348 -7.008 1 96.31 476 LEU B N 1
ATOM 7994 C CA . LEU B 1 476 ? 4.203 -4.637 -7.398 1 96.31 476 LEU B CA 1
ATOM 7995 C C . LEU B 1 476 ? 3.357 -5.227 -6.273 1 96.31 476 LEU B C 1
ATOM 7997 O O . LEU B 1 476 ? 3.016 -6.41 -6.305 1 96.31 476 LEU B O 1
ATOM 8001 N N . SER B 1 477 ? 2.951 -4.445 -5.34 1 90.81 477 SER B N 1
ATOM 8002 C CA . SER B 1 477 ? 2.33 -4.926 -4.109 1 90.81 477 SER B CA 1
ATOM 8003 C C . SER B 1 477 ? 0.978 -5.57 -4.387 1 90.81 477 SER B C 1
ATOM 8005 O O . SER B 1 477 ? 0.552 -6.473 -3.658 1 90.81 477 SER B O 1
ATOM 8007 N N . ALA B 1 478 ? 0.331 -5.176 -5.461 1 92.5 478 ALA B N 1
ATOM 8008 C CA . ALA B 1 478 ? -1.015 -5.672 -5.742 1 92.5 478 ALA B CA 1
ATOM 8009 C C . ALA B 1 478 ? -0.967 -6.926 -6.609 1 92.5 478 ALA B C 1
ATOM 8011 O O . ALA B 1 478 ? -2.002 -7.531 -6.895 1 92.5 478 ALA B O 1
ATOM 8012 N N . LEU B 1 479 ? 0.217 -7.305 -7.02 1 95.75 479 LEU B N 1
ATOM 8013 C CA . LEU B 1 479 ? 0.352 -8.469 -7.883 1 95.75 479 LEU B CA 1
ATOM 8014 C C . LEU B 1 479 ? 0.598 -9.727 -7.062 1 95.75 479 LEU B C 1
ATOM 8016 O O . LEU B 1 479 ? 1.156 -9.664 -5.965 1 95.75 479 LEU B O 1
ATOM 8020 N N . ASP B 1 480 ? 0.132 -10.797 -7.582 1 95.31 480 ASP B N 1
ATOM 8021 C CA . ASP B 1 480 ? 0.324 -12.078 -6.918 1 95.31 480 ASP B CA 1
ATOM 8022 C C . ASP B 1 480 ? 1.617 -12.75 -7.383 1 95.31 480 ASP B C 1
ATOM 8024 O O . ASP B 1 480 ? 1.585 -13.688 -8.172 1 95.31 480 ASP B O 1
ATOM 8028 N N . LEU B 1 481 ? 2.727 -12.172 -6.863 1 96.56 481 LEU B N 1
ATOM 8029 C CA . LEU B 1 481 ? 4.047 -12.766 -7.02 1 96.56 481 LEU B CA 1
ATOM 8030 C C . LEU B 1 481 ? 4.445 -13.547 -5.766 1 96.56 481 LEU B C 1
ATOM 8032 O O . LEU B 1 481 ? 4.102 -13.148 -4.652 1 96.56 481 LEU B O 1
ATOM 8036 N N . PHE B 1 482 ? 5.172 -14.633 -5.934 1 94.94 482 PHE B N 1
ATOM 8037 C CA . PHE B 1 482 ? 5.328 -15.562 -4.82 1 94.94 482 PHE B CA 1
ATOM 8038 C C . PHE B 1 482 ? 6.801 -15.734 -4.465 1 94.94 482 PHE B C 1
ATOM 8040 O O . PHE B 1 482 ? 7.129 -16.297 -3.42 1 94.94 482 PHE B O 1
ATOM 8047 N N . GLU B 1 483 ? 7.688 -15.219 -5.375 1 95.81 483 GLU B N 1
ATOM 8048 C CA . GLU B 1 483 ? 9.133 -15.297 -5.168 1 95.81 483 GLU B CA 1
ATOM 8049 C C . GLU B 1 483 ? 9.812 -13.984 -5.543 1 95.81 483 GLU B C 1
ATOM 8051 O O . GLU B 1 483 ? 9.422 -13.328 -6.512 1 95.81 483 GLU B O 1
ATOM 8056 N N . ASN B 1 484 ? 10.867 -13.688 -4.766 1 95.88 484 ASN B N 1
ATOM 8057 C CA . ASN B 1 484 ? 11.719 -12.578 -5.195 1 95.88 484 ASN B CA 1
ATOM 8058 C C . ASN B 1 484 ? 12.266 -12.805 -6.602 1 95.88 484 ASN B C 1
ATOM 8060 O O . ASN B 1 484 ? 12.43 -11.852 -7.367 1 95.88 484 ASN B O 1
ATOM 8064 N N . ALA B 1 485 ? 12.5 -14.016 -6.906 1 96.75 485 ALA B N 1
ATOM 8065 C CA . ALA B 1 485 ? 13.047 -14.383 -8.211 1 96.75 485 ALA B CA 1
ATOM 8066 C C . ALA B 1 485 ? 12.086 -14.008 -9.336 1 96.75 485 ALA B C 1
ATOM 8068 O O . ALA B 1 485 ? 12.516 -13.75 -10.461 1 96.75 485 ALA B O 1
ATOM 8069 N N . GLN B 1 486 ? 10.805 -13.992 -9.055 1 97.38 486 GLN B N 1
ATOM 8070 C CA . GLN B 1 486 ? 9.836 -13.555 -10.055 1 97.38 486 GLN B CA 1
ATOM 8071 C C . GLN B 1 486 ? 9.969 -12.062 -10.336 1 97.38 486 GLN B C 1
ATOM 8073 O O . GLN B 1 486 ? 9.852 -11.625 -11.484 1 97.38 486 GLN B O 1
ATOM 8078 N N . VAL B 1 487 ? 10.219 -11.312 -9.289 1 97.56 487 VAL B N 1
ATOM 8079 C CA . VAL B 1 487 ? 10.422 -9.875 -9.445 1 97.56 487 VAL B CA 1
ATOM 8080 C C . VAL B 1 487 ? 11.656 -9.617 -10.312 1 97.56 487 VAL B C 1
ATOM 8082 O O . VAL B 1 487 ? 11.617 -8.773 -11.211 1 97.56 487 VAL B O 1
ATOM 8085 N N . ARG B 1 488 ? 12.68 -10.367 -10.055 1 95.69 488 ARG B N 1
ATOM 8086 C CA . ARG B 1 488 ? 13.891 -10.234 -10.867 1 95.69 488 ARG B CA 1
ATOM 8087 C C . ARG B 1 488 ? 13.617 -10.602 -12.32 1 95.69 488 ARG B C 1
ATOM 8089 O O . ARG B 1 488 ? 14.109 -9.945 -13.234 1 95.69 488 ARG B O 1
ATOM 8096 N N . ALA B 1 489 ? 12.859 -11.641 -12.461 1 96 489 ALA B N 1
ATOM 8097 C CA . ALA B 1 489 ? 12.508 -12.062 -13.812 1 96 489 ALA B CA 1
ATOM 8098 C C . ALA B 1 489 ? 11.75 -10.961 -14.547 1 96 489 ALA B C 1
ATOM 8100 O O . ALA B 1 489 ? 11.961 -10.75 -15.742 1 96 489 ALA B O 1
ATOM 8101 N N . LEU B 1 490 ? 10.875 -10.25 -13.867 1 97 490 LEU B N 1
ATOM 8102 C CA . LEU B 1 490 ? 10.148 -9.141 -14.469 1 97 490 LEU B CA 1
ATOM 8103 C C . LEU B 1 490 ? 11.109 -8.078 -14.992 1 97 490 LEU B C 1
ATOM 8105 O O . LEU B 1 490 ? 10.922 -7.559 -16.094 1 97 490 LEU B O 1
ATOM 8109 N N . GLY B 1 491 ? 12.125 -7.781 -14.172 1 95.94 491 GLY B N 1
ATOM 8110 C CA . GLY B 1 491 ? 13.125 -6.82 -14.609 1 95.94 491 GLY B CA 1
ATOM 8111 C C . GLY B 1 491 ? 13.805 -7.223 -15.906 1 95.94 491 GLY B C 1
ATOM 8112 O O . GLY B 1 491 ? 13.938 -6.41 -16.828 1 95.94 491 GLY B O 1
ATOM 8113 N N . ALA B 1 492 ? 14.195 -8.477 -15.969 1 94.69 492 ALA B N 1
ATOM 8114 C CA . ALA B 1 492 ? 14.844 -8.984 -17.172 1 94.69 492 ALA B CA 1
ATOM 8115 C C . ALA B 1 492 ? 13.891 -8.969 -18.359 1 94.69 492 ALA B C 1
ATOM 8117 O O . ALA B 1 492 ? 14.289 -8.625 -19.484 1 94.69 492 ALA B O 1
ATOM 8118 N N . LEU B 1 493 ? 12.711 -9.273 -18.125 1 95.81 493 LEU B N 1
ATOM 8119 C CA . LEU B 1 493 ? 11.719 -9.336 -19.188 1 95.81 493 LEU B CA 1
ATOM 8120 C C . LEU B 1 493 ? 11.336 -7.938 -19.672 1 95.81 493 LEU B C 1
ATOM 8122 O O . LEU B 1 493 ? 11.016 -7.742 -20.844 1 95.81 493 LEU B O 1
ATOM 8126 N N . PHE B 1 494 ? 11.344 -6.953 -18.734 1 96.38 494 PHE B N 1
ATOM 8127 C CA . PHE B 1 494 ? 11.125 -5.566 -19.125 1 96.38 494 PHE B CA 1
ATOM 8128 C C . PHE B 1 494 ? 12.156 -5.125 -20.156 1 96.38 494 PHE B C 1
ATOM 8130 O O . PHE B 1 494 ? 11.82 -4.445 -21.125 1 96.38 494 PHE B O 1
ATOM 8137 N N . LYS B 1 495 ? 13.391 -5.539 -19.984 1 94.19 495 LYS B N 1
ATOM 8138 C CA . LYS B 1 495 ? 14.43 -5.223 -20.953 1 94.19 495 LYS B CA 1
ATOM 8139 C C . LYS B 1 495 ? 14.109 -5.816 -22.328 1 94.19 495 LYS B C 1
ATOM 8141 O O . LYS B 1 495 ? 14.297 -5.16 -23.344 1 94.19 495 LYS B O 1
ATOM 8146 N N . ARG B 1 496 ? 13.672 -7 -22.281 1 93.81 496 ARG B N 1
ATOM 8147 C CA . ARG B 1 496 ? 13.297 -7.656 -23.531 1 93.81 496 ARG B CA 1
ATOM 8148 C C . ARG B 1 496 ? 12.117 -6.941 -24.188 1 93.81 496 ARG B C 1
ATOM 8150 O O . ARG B 1 496 ? 12.109 -6.734 -25.406 1 93.81 496 ARG B O 1
ATOM 8157 N N . LEU B 1 497 ? 11.141 -6.574 -23.375 1 96.38 497 LEU B N 1
ATOM 8158 C CA . LEU B 1 497 ? 9.992 -5.832 -23.891 1 96.38 497 LEU B CA 1
ATOM 8159 C C . LEU B 1 497 ? 10.438 -4.52 -24.531 1 96.38 497 LEU B C 1
ATOM 8161 O O . LEU B 1 497 ? 9.891 -4.105 -25.562 1 96.38 497 LEU B O 1
ATOM 8165 N N . GLY B 1 498 ? 11.422 -3.887 -23.906 1 96.12 498 GLY B N 1
ATOM 8166 C CA . GLY B 1 498 ? 11.961 -2.648 -24.453 1 96.12 498 GLY B CA 1
ATOM 8167 C C . GLY B 1 498 ? 12.516 -2.809 -25.859 1 96.12 498 GLY B C 1
ATOM 8168 O O . GLY B 1 498 ? 12.383 -1.912 -26.688 1 96.12 498 GLY B O 1
ATOM 8169 N N . ARG B 1 499 ? 13.039 -3.912 -26.109 1 94.44 499 ARG B N 1
ATOM 8170 C CA . ARG B 1 499 ? 13.625 -4.184 -27.422 1 94.44 499 ARG B CA 1
ATOM 8171 C C . ARG B 1 499 ? 12.555 -4.543 -28.438 1 94.44 499 ARG B C 1
ATOM 8173 O O . ARG B 1 499 ? 12.727 -4.305 -29.641 1 94.44 499 ARG B O 1
ATOM 8180 N N . LEU B 1 500 ? 11.5 -5.09 -27.953 1 96.12 500 LEU B N 1
ATOM 8181 C CA . LEU B 1 500 ? 10.469 -5.602 -28.844 1 96.12 500 LEU B CA 1
ATOM 8182 C C . LEU B 1 500 ? 9.406 -4.543 -29.125 1 96.12 500 LEU B C 1
ATOM 8184 O O . LEU B 1 500 ? 8.75 -4.57 -30.156 1 96.12 500 LEU B O 1
ATOM 8188 N N . ALA B 1 501 ? 9.211 -3.615 -28.172 1 97.5 501 ALA B N 1
ATOM 8189 C CA . ALA B 1 501 ? 8.172 -2.594 -28.297 1 97.5 501 ALA B CA 1
ATOM 8190 C C . ALA B 1 501 ? 8.43 -1.688 -29.484 1 97.5 501 ALA B C 1
ATOM 8192 O O . ALA B 1 501 ? 9.578 -1.328 -29.766 1 97.5 501 ALA B O 1
ATOM 8193 N N . ASP B 1 502 ? 7.297 -1.326 -30.25 1 96.94 502 ASP B N 1
ATOM 8194 C CA . ASP B 1 502 ? 7.441 -0.511 -31.453 1 96.94 502 ASP B CA 1
ATOM 8195 C C . ASP B 1 502 ? 6.301 0.501 -31.562 1 96.94 502 ASP B C 1
ATOM 8197 O O . ASP B 1 502 ? 6.164 1.175 -32.594 1 96.94 502 ASP B O 1
ATOM 8201 N N . GLY B 1 503 ? 5.457 0.532 -30.641 1 96.25 503 GLY B N 1
ATOM 8202 C CA . GLY B 1 503 ? 4.344 1.467 -30.656 1 96.25 503 GLY B CA 1
ATOM 8203 C C . GLY B 1 503 ? 3.209 1.027 -31.562 1 96.25 503 GLY B C 1
ATOM 8204 O O . GLY B 1 503 ? 2.254 1.777 -31.781 1 96.25 503 GLY B O 1
ATOM 8205 N N . ARG B 1 504 ? 3.266 -0.188 -32.062 1 97.56 504 ARG B N 1
ATOM 8206 C CA . ARG B 1 504 ? 2.24 -0.697 -32.969 1 97.56 504 ARG B CA 1
ATOM 8207 C C . ARG B 1 504 ? 1.729 -2.057 -32.5 1 97.56 504 ARG B C 1
ATOM 8209 O O . ARG B 1 504 ? 0.538 -2.354 -32.625 1 97.56 504 ARG B O 1
ATOM 8216 N N . THR B 1 505 ? 2.607 -2.881 -31.984 1 98 505 THR B N 1
ATOM 8217 C CA . THR B 1 505 ? 2.244 -4.215 -31.531 1 98 505 THR B CA 1
ATOM 8218 C C . THR B 1 505 ? 1.527 -4.145 -30.188 1 98 505 THR B C 1
ATOM 8220 O O . THR B 1 505 ? 2.043 -3.562 -29.219 1 98 505 THR B O 1
ATOM 8223 N N . PRO B 1 506 ? 0.335 -4.738 -30.125 1 98.25 506 PRO B N 1
ATOM 8224 C CA . PRO B 1 506 ? -0.394 -4.727 -28.844 1 98.25 506 PRO B CA 1
ATOM 8225 C C . PRO B 1 506 ? 0.39 -5.379 -27.719 1 98.25 506 PRO B C 1
ATOM 8227 O O . PRO B 1 506 ? 1.149 -6.324 -27.953 1 98.25 506 PRO B O 1
ATOM 8230 N N . LEU B 1 507 ? 0.177 -4.922 -26.547 1 98.25 507 LEU B N 1
ATOM 8231 C CA . LEU B 1 507 ? 0.88 -5.402 -25.359 1 98.25 507 LEU B CA 1
ATOM 8232 C C . LEU B 1 507 ? 0.75 -6.914 -25.219 1 98.25 507 LEU B C 1
ATOM 8234 O O . LEU B 1 507 ? 1.723 -7.598 -24.891 1 98.25 507 LEU B O 1
ATOM 8238 N N . LYS B 1 508 ? -0.425 -7.477 -25.469 1 97.94 508 LYS B N 1
ATOM 8239 C CA . LYS B 1 508 ? -0.636 -8.914 -25.359 1 97.94 508 LYS B CA 1
ATOM 8240 C C . LYS B 1 508 ? 0.325 -9.68 -26.266 1 97.94 508 LYS B C 1
ATOM 8242 O O . LYS B 1 508 ? 1.002 -10.609 -25.812 1 97.94 508 LYS B O 1
ATOM 8247 N N . ALA B 1 509 ? 0.439 -9.25 -27.453 1 97.75 509 ALA B N 1
ATOM 8248 C CA . ALA B 1 509 ? 1.327 -9.906 -28.422 1 97.75 509 ALA B CA 1
ATOM 8249 C C . ALA B 1 509 ? 2.789 -9.727 -28.016 1 97.75 509 ALA B C 1
ATOM 8251 O O . ALA B 1 509 ? 3.594 -10.648 -28.156 1 97.75 509 ALA B O 1
ATOM 8252 N N . LEU B 1 510 ? 3.154 -8.57 -27.562 1 97.12 510 LEU B N 1
ATOM 8253 C CA . LEU B 1 510 ? 4.523 -8.289 -27.141 1 97.12 510 LEU B CA 1
ATOM 8254 C C . LEU B 1 510 ? 4.934 -9.203 -25.984 1 97.12 510 LEU B C 1
ATOM 8256 O O . LEU B 1 510 ? 6.035 -9.758 -25.984 1 97.12 510 LEU B O 1
ATOM 8260 N N . VAL B 1 511 ? 4.039 -9.312 -25.031 1 97.44 511 VAL B N 1
ATOM 8261 C CA . VAL B 1 511 ? 4.301 -10.125 -23.859 1 97.44 511 VAL B CA 1
ATOM 8262 C C . VAL B 1 511 ? 4.469 -11.586 -24.266 1 97.44 511 VAL B C 1
ATOM 8264 O O . VAL B 1 511 ? 5.387 -12.266 -23.797 1 97.44 511 VAL B O 1
ATOM 8267 N N . GLU B 1 512 ? 3.617 -12.062 -25.125 1 95.75 512 GLU B N 1
ATOM 8268 C CA . GLU B 1 512 ? 3.719 -13.43 -25.625 1 95.75 512 GLU B CA 1
ATOM 8269 C C . GLU B 1 512 ? 5.039 -13.656 -26.359 1 95.75 512 GLU B C 1
ATOM 8271 O O . GLU B 1 512 ? 5.703 -14.68 -26.141 1 95.75 512 GLU B O 1
ATOM 8276 N N . ARG B 1 513 ? 5.438 -12.688 -27.094 1 94.94 513 ARG B N 1
ATOM 8277 C CA . ARG B 1 513 ? 6.703 -12.781 -27.828 1 94.94 513 ARG B CA 1
ATOM 8278 C C . ARG B 1 513 ? 7.887 -12.773 -26.859 1 94.94 513 ARG B C 1
ATOM 8280 O O . ARG B 1 513 ? 8.852 -13.508 -27.047 1 94.94 513 ARG B O 1
ATOM 8287 N N . ALA B 1 514 ? 7.77 -11.945 -25.891 1 93.88 514 ALA B N 1
ATOM 8288 C CA . ALA B 1 514 ? 8.852 -11.836 -24.906 1 93.88 514 ALA B CA 1
ATOM 8289 C C . ALA B 1 514 ? 9.039 -13.141 -24.141 1 93.88 514 ALA B C 1
ATOM 8291 O O . ALA B 1 514 ? 10.172 -13.547 -23.875 1 93.88 514 ALA B O 1
ATOM 8292 N N . LEU B 1 515 ? 7.953 -13.781 -23.844 1 92.69 515 LEU B N 1
ATOM 8293 C CA . LEU B 1 515 ? 8.016 -15.008 -23.047 1 92.69 515 LEU B CA 1
ATOM 8294 C C . LEU B 1 515 ? 8.344 -16.203 -23.938 1 92.69 515 LEU B C 1
ATOM 8296 O O . LEU B 1 515 ? 9.023 -17.141 -23.5 1 92.69 515 LEU B O 1
ATOM 8300 N N . LEU B 1 516 ? 7.828 -16.25 -25.141 1 81.81 516 LEU B N 1
ATOM 8301 C CA . LEU B 1 516 ? 8.117 -17.328 -26.078 1 81.81 516 LEU B CA 1
ATOM 8302 C C . LEU B 1 516 ? 9.586 -17.328 -26.484 1 81.81 516 LEU B C 1
ATOM 8304 O O . LEU B 1 516 ? 10.164 -18.375 -26.734 1 81.81 516 LEU B O 1
ATOM 8308 N N . GLY B 1 517 ? 10.125 -16.219 -26.516 1 71.88 517 GLY B N 1
ATOM 8309 C CA . GLY B 1 517 ? 11.523 -16.109 -26.906 1 71.88 517 GLY B CA 1
ATOM 8310 C C . GLY B 1 517 ? 12.484 -16.562 -25.828 1 71.88 517 GLY B C 1
ATOM 8311 O O . GLY B 1 517 ? 13.688 -16.641 -26.062 1 71.88 517 GLY B O 1
ATOM 8312 N N . VAL B 1 518 ? 11.891 -16.797 -24.766 1 70.69 518 VAL B N 1
ATOM 8313 C CA . VAL B 1 518 ? 12.734 -17.266 -23.656 1 70.69 518 VAL B CA 1
ATOM 8314 C C . VAL B 1 518 ? 12.695 -18.781 -23.594 1 70.69 518 VAL B C 1
ATOM 8316 O O . VAL B 1 518 ? 11.734 -19.375 -23.094 1 70.69 518 VAL B O 1
ATOM 8319 N N . GLU B 1 519 ? 13.562 -19.375 -24.359 1 66.5 519 GLU B N 1
ATOM 8320 C CA . GLU B 1 519 ? 13.609 -20.828 -24.359 1 66.5 519 GLU B CA 1
ATOM 8321 C C . GLU B 1 519 ? 13.688 -21.375 -22.938 1 66.5 519 GLU B C 1
ATOM 8323 O O . GLU B 1 519 ? 13.031 -22.375 -22.609 1 66.5 519 GLU B O 1
ATOM 8328 N N . ASP B 1 520 ? 14.555 -20.734 -22.203 1 78.38 520 ASP B N 1
ATOM 8329 C CA . ASP B 1 520 ? 14.688 -21.109 -20.797 1 78.38 520 ASP B CA 1
ATOM 8330 C C . ASP B 1 520 ? 15.195 -19.938 -19.969 1 78.38 520 ASP B C 1
ATOM 8332 O O . ASP B 1 520 ? 15.906 -19.062 -20.469 1 78.38 520 ASP B O 1
ATOM 8336 N N . LEU B 1 521 ? 14.727 -19.766 -18.766 1 87.75 521 LEU B N 1
ATOM 8337 C CA . LEU B 1 521 ? 15.164 -18.719 -17.844 1 87.75 521 LEU B CA 1
ATOM 8338 C C . LEU B 1 521 ? 16.656 -18.859 -17.531 1 87.75 521 LEU B C 1
ATOM 8340 O O . LEU B 1 521 ? 17.297 -17.891 -17.141 1 87.75 521 LEU B O 1
ATOM 8344 N N . PHE B 1 522 ? 17.078 -20 -17.875 1 83.94 522 PHE B N 1
ATOM 8345 C CA . PHE B 1 522 ? 18.484 -20.312 -17.625 1 83.94 522 PHE B CA 1
ATOM 8346 C C . PHE B 1 522 ? 19.391 -19.469 -18.531 1 83.94 522 PHE B C 1
ATOM 8348 O O . PHE B 1 522 ? 20.438 -19.016 -18.109 1 83.94 522 PHE B O 1
ATOM 8355 N N . ALA B 1 523 ? 18.891 -19.172 -19.688 1 81.38 523 ALA B N 1
ATOM 8356 C CA . ALA B 1 523 ? 19.672 -18.453 -20.688 1 81.38 523 ALA B CA 1
ATOM 8357 C C . ALA B 1 523 ? 19.406 -16.953 -20.609 1 81.38 523 ALA B C 1
ATOM 8359 O O . ALA B 1 523 ? 20.156 -16.141 -21.156 1 81.38 523 ALA B O 1
ATOM 8360 N N . LEU B 1 524 ? 18.406 -16.594 -19.922 1 83.88 524 LEU B N 1
ATOM 8361 C CA . LEU B 1 524 ? 17.984 -15.195 -19.875 1 83.88 524 LEU B CA 1
ATOM 8362 C C . LEU B 1 524 ? 19 -14.344 -19.125 1 83.88 524 LEU B C 1
ATOM 8364 O O . LEU B 1 524 ? 19.344 -13.242 -19.562 1 83.88 524 LEU B O 1
ATOM 8368 N N . GLU B 1 525 ? 19.422 -14.836 -17.938 1 84.19 525 GLU B N 1
ATOM 8369 C CA . GLU B 1 525 ? 20.453 -14.203 -17.141 1 84.19 525 GLU B CA 1
ATOM 8370 C C . GLU B 1 525 ? 21.438 -15.234 -16.578 1 84.19 525 GLU B C 1
ATOM 8372 O O . GLU B 1 525 ? 21.062 -16.391 -16.391 1 84.19 525 GLU B O 1
ATOM 8377 N N . GLU B 1 526 ? 22.562 -14.727 -16.312 1 84.88 526 GLU B N 1
ATOM 8378 C CA . GLU B 1 526 ? 23.562 -15.602 -15.703 1 84.88 526 GLU B CA 1
ATOM 8379 C C . GLU B 1 526 ? 23.234 -15.875 -14.234 1 84.88 526 GLU B C 1
ATOM 8381 O O . GLU B 1 526 ? 23.656 -16.875 -13.672 1 84.88 526 GLU B O 1
ATOM 8386 N N . ALA B 1 527 ? 22.375 -15.133 -13.734 1 89.31 527 ALA B N 1
ATOM 8387 C CA . ALA B 1 527 ? 22.016 -15.281 -12.328 1 89.31 527 ALA B CA 1
ATOM 8388 C C . ALA B 1 527 ? 20.953 -16.359 -12.148 1 89.31 527 ALA B C 1
ATOM 8390 O O . ALA B 1 527 ? 20.047 -16.484 -12.969 1 89.31 527 ALA B O 1
ATOM 8391 N N . PRO B 1 528 ? 21.125 -17.188 -11.094 1 94.44 528 PRO B N 1
ATOM 8392 C CA . PRO B 1 528 ? 20.156 -18.266 -10.852 1 94.44 528 PRO B CA 1
ATOM 8393 C C . PRO B 1 528 ? 18.844 -17.75 -10.258 1 94.44 528 PRO B C 1
ATOM 8395 O O . PRO B 1 528 ? 17.891 -18.516 -10.117 1 94.44 528 PRO B O 1
ATOM 8398 N N . GLU B 1 529 ? 18.781 -16.469 -9.938 1 94.5 529 GLU B N 1
ATOM 8399 C CA . GLU B 1 529 ? 17.641 -15.961 -9.172 1 94.5 529 GLU B CA 1
ATOM 8400 C C . GLU B 1 529 ? 16.547 -15.43 -10.094 1 94.5 529 GLU B C 1
ATOM 8402 O O . GLU B 1 529 ? 16.047 -14.32 -9.898 1 94.5 529 GLU B O 1
ATOM 8407 N N . LEU B 1 530 ? 16.125 -16.219 -11.07 1 96 530 LEU B N 1
ATOM 8408 C CA . LEU B 1 530 ? 14.938 -15.945 -11.875 1 96 530 LEU B CA 1
ATOM 8409 C C . LEU B 1 530 ? 13.938 -17.094 -11.781 1 96 530 LEU B C 1
ATOM 8411 O O . LEU B 1 530 ? 14.32 -18.266 -11.773 1 96 530 LEU B O 1
ATOM 8415 N N . ALA B 1 531 ? 12.695 -16.734 -11.734 1 96.38 531 ALA B N 1
ATOM 8416 C CA . ALA B 1 531 ? 11.609 -17.703 -11.734 1 96.38 531 ALA B CA 1
ATOM 8417 C C . ALA B 1 531 ? 10.508 -17.281 -12.703 1 96.38 531 ALA B C 1
ATOM 8419 O O . ALA B 1 531 ? 10.32 -16.094 -12.969 1 96.38 531 ALA B O 1
ATOM 8420 N N . TRP B 1 532 ? 9.82 -18.188 -13.117 1 95.69 532 TRP B N 1
ATOM 8421 C CA . TRP B 1 532 ? 8.797 -18 -14.148 1 95.69 532 TRP B CA 1
ATOM 8422 C C . TRP B 1 532 ? 7.668 -17.109 -13.641 1 95.69 532 TRP B C 1
ATOM 8424 O O . TRP B 1 532 ? 7.289 -17.188 -12.469 1 95.69 532 TRP B O 1
ATOM 8434 N N . VAL B 1 533 ? 7.133 -16.234 -14.602 1 96.25 533 VAL B N 1
ATOM 8435 C CA . VAL B 1 533 ? 5.898 -15.484 -14.406 1 96.25 533 VAL B CA 1
ATOM 8436 C C . VAL B 1 533 ? 4.957 -15.719 -15.586 1 96.25 533 VAL B C 1
ATOM 8438 O O . VAL B 1 533 ? 5.406 -16 -16.703 1 96.25 533 VAL B O 1
ATOM 8441 N N . ARG B 1 534 ? 3.67 -15.625 -15.406 1 96.38 534 ARG B N 1
ATOM 8442 C CA . ARG B 1 534 ? 2.695 -15.758 -16.484 1 96.38 534 ARG B CA 1
ATOM 8443 C C . ARG B 1 534 ? 2.611 -14.477 -17.312 1 96.38 534 ARG B C 1
ATOM 8445 O O . ARG B 1 534 ? 3.061 -13.414 -16.859 1 96.38 534 ARG B O 1
ATOM 8452 N N . PRO B 1 535 ? 2.033 -14.594 -18.531 1 97.12 535 PRO B N 1
ATOM 8453 C CA . PRO B 1 535 ? 1.808 -13.375 -19.312 1 97.12 535 PRO B CA 1
ATOM 8454 C C . PRO B 1 535 ? 0.999 -12.328 -18.562 1 97.12 535 PRO B C 1
ATOM 8456 O O . PRO B 1 535 ? 1.301 -11.133 -18.656 1 97.12 535 PRO B O 1
ATOM 8459 N N . LEU B 1 536 ? 0.039 -12.734 -17.75 1 98.19 536 LEU B N 1
ATOM 8460 C CA . LEU B 1 536 ? -0.827 -11.828 -17 1 98.19 536 LEU B CA 1
ATOM 8461 C C . LEU B 1 536 ? -0.024 -11.023 -15.984 1 98.19 536 LEU B C 1
ATOM 8463 O O . LEU B 1 536 ? -0.207 -9.805 -15.867 1 98.19 536 LEU B O 1
ATOM 8467 N N . GLU B 1 537 ? 0.978 -11.664 -15.32 1 97.81 537 GLU B N 1
ATOM 8468 C CA . GLU B 1 537 ? 1.795 -10.977 -14.328 1 97.81 537 GLU B CA 1
ATOM 8469 C C . GLU B 1 537 ? 2.758 -9.992 -14.992 1 97.81 537 GLU B C 1
ATOM 8471 O O . GLU B 1 537 ? 2.963 -8.883 -14.5 1 97.81 537 GLU B O 1
ATOM 8476 N N . LEU B 1 538 ? 3.301 -10.43 -16.094 1 97.88 538 LEU B N 1
ATOM 8477 C CA . LEU B 1 538 ? 4.234 -9.555 -16.797 1 97.88 538 LEU B CA 1
ATOM 8478 C C . LEU B 1 538 ? 3.527 -8.305 -17.312 1 97.88 538 LEU B C 1
ATOM 8480 O O . LEU B 1 538 ? 4.027 -7.191 -17.125 1 97.88 538 LEU B O 1
ATOM 8484 N N . ALA B 1 539 ? 2.389 -8.516 -17.938 1 98.5 539 ALA B N 1
ATOM 8485 C CA . ALA B 1 539 ? 1.621 -7.383 -18.438 1 98.5 539 ALA B CA 1
ATOM 8486 C C . ALA B 1 539 ? 1.164 -6.477 -17.297 1 98.5 539 ALA B C 1
ATOM 8488 O O . ALA B 1 539 ? 1.205 -5.25 -17.422 1 98.5 539 ALA B O 1
ATOM 8489 N N . ALA B 1 540 ? 0.686 -7.098 -16.219 1 98.38 540 ALA B N 1
ATOM 8490 C CA . ALA B 1 540 ? 0.237 -6.32 -15.07 1 98.38 540 ALA B CA 1
ATOM 8491 C C . ALA B 1 540 ? 1.37 -5.465 -14.508 1 98.38 540 ALA B C 1
ATOM 8493 O O . ALA B 1 540 ? 1.155 -4.312 -14.133 1 98.38 540 ALA B O 1
ATOM 8494 N N . ALA B 1 541 ? 2.582 -6.043 -14.445 1 98.06 541 ALA B N 1
ATOM 8495 C CA . ALA B 1 541 ? 3.746 -5.289 -13.992 1 98.06 541 ALA B CA 1
ATOM 8496 C C . ALA B 1 541 ? 4.059 -4.137 -14.938 1 98.06 541 ALA B C 1
ATOM 8498 O O . ALA B 1 541 ? 4.332 -3.018 -14.5 1 98.06 541 ALA B O 1
ATOM 8499 N N . ALA B 1 542 ? 3.975 -4.391 -16.219 1 98.12 542 ALA B N 1
ATOM 8500 C CA . ALA B 1 542 ? 4.23 -3.354 -17.203 1 98.12 542 ALA B CA 1
ATOM 8501 C C . ALA B 1 542 ? 3.248 -2.195 -17.062 1 98.12 542 ALA B C 1
ATOM 8503 O O . ALA B 1 542 ? 3.631 -1.028 -17.188 1 98.12 542 ALA B O 1
ATOM 8504 N N . ASN B 1 543 ? 2.049 -2.549 -16.766 1 98.06 543 ASN B N 1
ATOM 8505 C CA . ASN B 1 543 ? 0.999 -1.55 -16.609 1 98.06 543 ASN B CA 1
ATOM 8506 C C . ASN B 1 543 ? 1.252 -0.675 -15.375 1 98.06 543 ASN B C 1
ATOM 8508 O O . ASN B 1 543 ? 0.623 0.373 -15.219 1 98.06 543 ASN B O 1
ATOM 8512 N N . ARG B 1 544 ? 2.162 -1.029 -14.523 1 96.62 544 ARG B N 1
ATOM 8513 C CA . ARG B 1 544 ? 2.439 -0.286 -13.297 1 96.62 544 ARG B CA 1
ATOM 8514 C C . ARG B 1 544 ? 3.736 0.509 -13.422 1 96.62 544 ARG B C 1
ATOM 8516 O O . ARG B 1 544 ? 4.16 1.164 -12.469 1 96.62 544 ARG B O 1
ATOM 8523 N N . LEU B 1 545 ? 4.34 0.419 -14.641 1 95.44 545 LEU B N 1
ATOM 8524 C CA . LEU B 1 545 ? 5.465 1.296 -14.945 1 95.44 545 LEU B CA 1
ATOM 8525 C C . LEU B 1 545 ? 5.008 2.746 -15.055 1 95.44 545 LEU B C 1
ATOM 8527 O O . LEU B 1 545 ? 4.172 3.076 -15.898 1 95.44 545 LEU B O 1
ATOM 8531 N N . ARG B 1 546 ? 5.578 3.605 -14.258 1 92.38 546 ARG B N 1
ATOM 8532 C CA . ARG B 1 546 ? 5.172 5.008 -14.273 1 92.38 546 ARG B CA 1
ATOM 8533 C C . ARG B 1 546 ? 5.566 5.676 -15.586 1 92.38 546 ARG B C 1
ATOM 8535 O O . ARG B 1 546 ? 4.883 6.586 -16.062 1 92.38 546 ARG B O 1
ATOM 8542 N N . GLY B 1 547 ? 6.621 5.219 -16.219 1 93 547 GLY B N 1
ATOM 8543 C CA . GLY B 1 547 ? 7.094 5.781 -17.484 1 93 547 GLY B CA 1
ATOM 8544 C C . GLY B 1 547 ? 6.438 5.152 -18.703 1 93 547 GLY B C 1
ATOM 8545 O O . GLY B 1 547 ? 6.781 5.488 -19.828 1 93 547 GLY B O 1
ATOM 8546 N N . LEU B 1 548 ? 5.449 4.285 -18.469 1 96.88 548 LEU B N 1
ATOM 8547 C CA . LEU B 1 548 ? 4.781 3.619 -19.578 1 96.88 548 LEU B CA 1
ATOM 8548 C C . LEU B 1 548 ? 4.074 4.629 -20.469 1 96.88 548 LEU B C 1
ATOM 8550 O O . LEU B 1 548 ? 3.398 5.539 -19.984 1 96.88 548 LEU B O 1
ATOM 8554 N N . GLU B 1 549 ? 4.277 4.57 -21.719 1 97.5 549 GLU B N 1
ATOM 8555 C CA . GLU B 1 549 ? 3.559 5.301 -22.75 1 97.5 549 GLU B CA 1
ATOM 8556 C C . GLU B 1 549 ? 2.994 4.352 -23.797 1 97.5 549 GLU B C 1
ATOM 8558 O O . GLU B 1 549 ? 3.676 3.416 -24.234 1 97.5 549 GLU B O 1
ATOM 8563 N N . VAL B 1 550 ? 1.734 4.621 -24.141 1 98.25 550 VAL B N 1
ATOM 8564 C CA . VAL B 1 550 ? 1.095 3.654 -25.016 1 98.25 550 VAL B CA 1
ATOM 8565 C C . VAL B 1 550 ? 0.307 4.387 -26.109 1 98.25 550 VAL B C 1
ATOM 8567 O O . VAL B 1 550 ? 0.024 5.582 -25.969 1 98.25 550 VAL B O 1
ATOM 8570 N N . VAL B 1 551 ? 0.023 3.688 -27.156 1 97.94 551 VAL B N 1
ATOM 8571 C CA . VAL B 1 551 ? -0.94 4.07 -28.172 1 97.94 551 VAL B CA 1
ATOM 8572 C C . VAL B 1 551 ? -2.031 3.006 -28.281 1 97.94 551 VAL B C 1
ATOM 8574 O O . VAL B 1 551 ? -1.751 1.808 -28.203 1 97.94 551 VAL B O 1
ATOM 8577 N N . GLN B 1 552 ? -3.252 3.479 -28.391 1 97.31 552 GLN B N 1
ATOM 8578 C CA . GLN B 1 552 ? -4.312 2.506 -28.641 1 97.31 552 GLN B CA 1
ATOM 8579 C C . GLN B 1 552 ? -4.27 2.006 -30.078 1 97.31 552 GLN B C 1
ATOM 8581 O O . GLN B 1 552 ? -4.031 2.785 -31 1 97.31 552 GLN B O 1
ATOM 8586 N N . VAL B 1 553 ? -4.465 0.773 -30.234 1 95.94 553 VAL B N 1
ATOM 8587 C CA . VAL B 1 553 ? -4.379 0.188 -31.562 1 95.94 553 VAL B CA 1
ATOM 8588 C C . VAL B 1 553 ? -5.555 -0.761 -31.797 1 95.94 553 VAL B C 1
ATOM 8590 O O . VAL B 1 553 ? -6.129 -1.285 -30.828 1 95.94 553 VAL B O 1
#

Solvent-accessible surface area (backbone atoms only — not comparable to full-atom values): 55757 Å² total; per-residue (Å²): 90,50,39,68,56,50,41,51,50,32,41,70,40,47,64,35,58,38,58,60,56,53,72,62,59,47,57,25,41,51,73,80,33,30,41,29,44,78,40,66,42,67,42,35,73,44,72,53,14,30,35,31,42,37,31,54,41,85,73,42,64,83,65,67,80,49,93,45,74,55,11,51,37,28,44,36,38,48,51,48,52,53,47,40,60,58,59,64,72,52,74,86,49,85,50,26,67,36,17,49,41,70,50,51,73,76,80,52,65,57,58,46,51,35,15,22,36,42,82,53,90,58,33,36,40,39,31,33,33,39,15,60,35,12,56,63,64,22,23,32,9,61,60,36,24,51,50,52,52,53,48,49,53,53,60,52,42,40,79,78,66,49,61,59,67,60,49,49,54,44,22,42,49,32,38,33,38,51,56,51,43,72,42,27,62,82,71,47,24,45,32,36,40,26,56,58,26,32,63,52,44,66,39,83,88,39,91,48,49,30,83,86,57,70,54,33,53,52,28,76,93,36,51,44,71,44,77,36,90,71,80,36,74,44,50,19,26,45,40,58,64,36,35,30,34,35,26,38,25,57,83,13,40,49,68,44,52,51,49,39,48,66,54,9,51,43,42,36,40,83,87,49,30,43,48,47,28,35,18,39,77,43,50,43,73,48,46,37,40,68,50,39,34,44,60,46,43,46,35,45,50,33,36,37,78,35,61,99,67,51,74,31,64,62,30,63,41,71,46,25,49,27,46,55,26,28,47,47,43,50,38,54,39,47,50,61,58,42,37,30,40,37,38,40,45,50,51,31,15,39,52,34,48,33,62,36,36,54,26,52,69,71,37,76,69,60,18,55,46,24,49,65,62,38,51,65,56,33,44,73,72,61,28,22,38,41,35,36,43,56,19,68,42,77,54,44,78,68,47,73,37,30,35,38,21,52,77,55,34,50,36,74,39,41,69,58,42,46,51,45,40,66,74,53,67,73,76,54,83,81,65,79,70,92,40,71,88,62,55,69,41,35,4,38,34,34,77,34,40,53,40,46,43,85,95,41,76,34,73,45,52,54,55,64,33,29,33,36,40,22,78,41,72,30,69,34,70,85,52,96,62,75,32,49,26,31,38,36,31,47,50,55,46,40,50,49,41,25,71,67,37,70,44,65,55,34,47,52,60,48,45,50,51,52,53,65,69,45,85,43,56,42,75,73,38,91,53,28,54,27,29,65,73,54,65,66,56,50,52,54,52,51,51,34,36,77,63,43,42,57,38,75,94,89,51,36,68,55,50,42,53,50,33,40,69,40,48,64,35,58,37,58,61,56,51,73,63,57,47,56,25,41,50,75,79,33,31,41,28,45,78,41,65,42,67,43,35,73,43,70,54,14,32,35,32,42,36,30,53,41,85,74,42,64,83,66,67,78,50,93,46,72,55,11,51,36,28,45,38,35,48,51,49,53,52,48,41,61,58,59,66,71,53,76,86,48,84,48,24,68,37,16,48,42,72,48,51,73,74,80,53,63,56,56,48,52,36,14,24,32,44,79,54,92,59,33,36,41,39,32,33,34,40,16,60,35,14,57,64,64,23,23,32,9,63,60,35,25,52,51,50,52,54,48,48,53,53,61,52,44,40,81,80,64,51,62,58,68,60,50,49,53,43,20,43,49,32,40,34,39,51,56,51,44,72,43,27,61,83,68,46,24,45,31,34,41,26,55,59,26,31,64,54,42,65,39,84,89,41,89,48,51,30,84,85,56,69,54,34,53,52,30,76,94,36,50,44,73,45,77,36,91,70,80,37,73,45,48,18,24,47,40,58,63,36,36,32,35,34,26,38,25,55,84,12,42,47,66,44,52,53,48,39,47,67,54,10,51,45,42,37,38,84,87,48,31,44,47,48,28,36,18,38,78,44,50,42,72,48,46,38,40,68,52,38,35,43,61,46,43,46,36,44,51,35,37,37,80,35,61,98,66,50,73,31,66,61,31,65,42,72,45,25,49,26,45,58,28,28,48,47,42,50,39,53,40,48,50,62,59,43,37,30,41,37,37,42,46,49,51,32,15,39,52,33,48,35,60,35,37,55,27,51,69,71,37,74,69,60,18,55,47,25,50,64,61,38,51,68,56,33,44,73,72,62,28,21,38,41,35,36,41,56,18,69,42,76,54,44,76,68,47,72,36,32,36,36,20,53,77,54,34,50,35,74,40,41,69,59,42,44,50,46,40,66,74,53,67,72,76,53,84,80,65,80,69,92,40,70,88,64,55,69,42,35,4,38,34,34,78,33,41,52,41,45,43,84,96,43,76,34,73,44,53,52,54,64,34,29,34,35,40,21,79,41,70,31,70,34,69,84,53,95,64,74,32,48,25,32,38,36,30,47,49,58,47,40,51,48,40,25,73,67,36,71,43,63,57,34,47,53,61,50,46,51,50,51,53,64,68,45,86,43,56,42,75,73,40,91,53,28,55,27,29,65,75,54,65,66,55,49,51,54,52,52,52,34,36,76,63,45,41,58,37,77,94

Radius of gyration: 32.04 Å; Cα contacts (8 Å, |Δi|>4): 2607; chains: 2; bounding box: 87×86×66 Å

Sequence (1106 aa):
MRLEDLLDRLEALEGKPYPFYKDLKGVWRGKGFALRFVYVQGDPFATPSVLEAIYPGEALEALRVYTREEGRVAVEDFLLRALKARLRDLPRLAGSGHSGAVRVEVESPKVLRRAGAHLGKKALSLRFRVGLPAQGRRILGREARRLFQALSRHLEAFLQELDREALLRHVRQAEDFAFIQERLAERGLVAFVGEGSLLPRESGVSQRPLKGAVPFQSPPSLKVAFRTPHAGEVWGMGLPQGLTLITGGGFHGKTTLLEALVHGVFPHVPGDGREWVVTDPLAQRVQSEDGRSMKGVDLRPFVHDLPLGQDTAFFSTEDASGSTSLAAAILEALEMGARVLLLDEDTSATNLLVRDARMQALVRRETLTPILDRVQDFKALGVSLVLVVGGVGDYLDLADTVVLMEAYRPQEVTAEARAIARAHPTGRAFGEPRYPLRAVPRAPLPASFDPRRGRKEKVKGRGLRELVYGEETVDLSALDLFENAQVRALGALFKRLGRLADGRTPLKALVERALLGVEDLFALEEAPELAWVRPLELAAAANRLRGLEVVQVMRLEDLLDRLEALEGKPYPFYKDLKGVWRGKGFALRFVYVQGDPFATPSVLEAIYPGEALEALRVYTREEGRVAVEDFLLRALKARLRDLPRLAGSGHSGAVRVEVESPKVLRRAGAHLGKKALSLRFRVGLPAQGRRILGREARRLFQALSRHLEAFLQELDREALLRHVRQAEDFAFIQERLAERGLVAFVGEGSLLPRESGVSQRPLKGAVPFQSPPSLKVAFRTPHAGEVWGMGLPQGLTLITGGGFHGKTTLLEALVHGVFPHVPGDGREWVVTDPLAQRVQSEDGRSMKGVDLRPFVHDLPLGQDTAFFSTEDASGSTSLAAAILEALEMGARVLLLDEDTSATNLLVRDARMQALVRRETLTPILDRVQDFKALGVSLVLVVGGVGDYLDLADTVVLMEAYRPQEVTAEARAIARAHPTGRAFGEPRYPLRAVPRAPLPASFDPRRGRKEKVKGRGLRELVYGEETVDLSALDLFENAQVRALGALFKRLGRLADGRTPLKALVERALLGVEDLFALEEAPELAWVRPLELAAAANRLRGLEVVQV

Foldseek 3Di:
DALVVLLVVLLVQFFPFQQCCVVSADWHDDDQWIKGFLAPDRFLQDFFTKIKIKGWQVLCPLLPLADDPLLVLLSQQLLLVLVQVLLVPFDDDDAPHCAFPKARADFAQFRFFFLQWDDDNTIIMGMIGGRAHHHHRGHRSNSNSSRSVRVSVSSNCRSVPDPSVLSNLRSQLSQQLVVCLVCQVVVQFFKWFFWQFQQDACDPVGLAGNPPGDGADEAPVQWDWDQGPPPGITITGTHGFAEEEEEEDPPLCSVSVLVLLQVQLTAGGPPRRSSGIHGHVLEFEAFFDFQFWFWQWQLLQFFADDPPHDHSHGDTDRGDHRLRRRSRLVLLSVLLPRQEYEYECVRHDVVQADDFAVNCVVPVDDRGDHVLLCRVLSVVVNHGYYYYDYPDLSCLCGHPWYWYRGNNYTYTCNVVSVVVCVVDPRPGDRDDRPDHPHTFFKAWALVLLQQAADPDGDWDQDPQAWTRGHPDIFGRNRGPDDGSQQSSQLNLLSVVLSVQGHQPDTLSVSLVVSVVVPPGNNPSDVDRSHTDDDSSSSSVSSRRRSSIHIDGD/DAPVVLLVVLLVQFFPFQQCCVVSADWHDDDQWIKGFPAPDRFLQDFFTKIKIKGWQVLCPLLPLADDPLLVLLSQQLLLVLLQVLLVPFDDDDAPHCAFPKFRADFAQFRFFFLQWDDDNTIIMGMIGGRAHHHHRTHRSNSNSSRVVVVSVSSNCRSVPDPSVLSNLRSQLSQQLVVCLVCQVVVQFFKWFFWQFQQDACDPVGLAGNPPGDTADEAPVQWDWDQGPPPGITITGTHGFAEEEEEEDPPLCSVSVLVLLQVQLTAGGPPSRSSGIHGHVLEFEAFFDFQFWFWQWQLLQFFADDPPHDHRHGDTDRGDHRLRRRSRLVLLSVLLPRQEYEYECVRHDVVQADDFAVNCVVPVDDRGDHVLLCRVLSVVVNHGYYYYDYPDLSCLCGHPWYWYRGNNYTYTCNVVSVVVCVVDPRPGDRDDRPDHPHTFFKAWALVLLAQAADPDGDWDQDPQAWTRGHPDIFGRNRGPDDFSQQSSQLNLLSVVLSVQGHQPDTLSVSLVVSVVVPPGNNPSDVDRSHTDDDSSSSSVSSRRRSSIHIDGD

Organism: T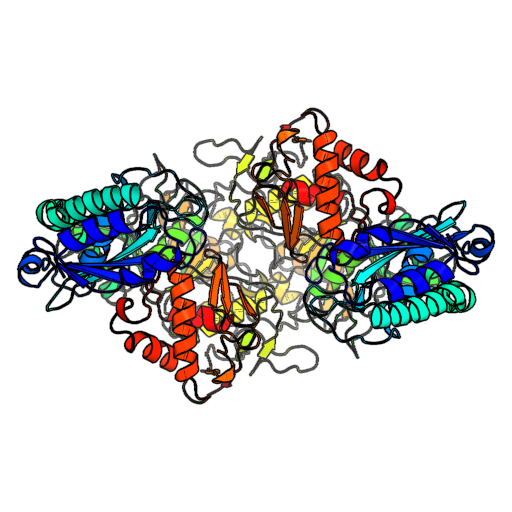hermus thermophilus (strain ATCC 27634 / DSM 579 / HB8) (NCBI:txid300852)

Nearest PDB structures (foldseek):
  5d6a-assembly1_A  TM=9.197E-01  e=9.251E-57  Vibrio vulnificus YJ016
  4yj1-assembly1_A-2  TM=8.829E-01  e=4.332E-55  Trypanosoma brucei brucei TREU927
  4yix-assembly1_A-2  TM=8.921E-01  e=5.416E-54  Trypanosoma brucei brucei TREU927
  4yiy-assembly1_B  TM=8.879E-01  e=3.379E-52  Trypanosoma brucei brucei TREU927
  4yiy-assembly1_A  TM=8.901E-01  e=4.198E-50  Trypanosoma brucei brucei TREU927

InterPro domains:
  IPR019195 ABC transporter, ATPase, putative [PTHR38149] (5-551)
  IPR027417 P-loop containing nucleoside triphosphate hydrolase [G3DSA:3.40.50.300] (239-425)
  IPR027417 P-loop containing nucleoside triphosphate hydrolase [SSF52540] (222-417)
  IPR046833 ATPase of the ABC class, N-terminal [PF20446] (4-160)
  IPR046834 ATPase of the ABC class, C-terminal [PF09818] (164-429)
  IPR049069 MRB1590-like, C-terminal domain [PF21117] (458-550)

Secondary structure (DSSP, 8-state):
-BHHHHHHHHHHTTTSBGGGGGGG-EEEE-SS-EEEEEE--SSTTSSPEEEEEEEEGGGGGGG---SSHHHHHHHHHHHHHHHHHHGGGSPP---STTTT-EE----SSB---BTTEEE-SSEEEEEEEEPPPEETTEE-HHHHHHHHHHHHHHHHHHTTT--HHHHHHHHHHHHHHHHHHHHTGGGTEEEEEETT----BSSTT--SBPTTPPPP---GGGEEEEEETTTEEEEEEEEESSEEEEEESTTSSHHHHHHHHHHTTS-B-TTSS-TTEEE-TTEEE----TT--EEEE--TTTB---GGG---TTEEESS--HHHHHHHHHHHHHHTT--EEEEEGGGS-HHHH---HHHHHH--S--B--GGGGHHHHHHTT-EEEEE-SS-GGGGGT-SEEEEEETTEEEE-HHHHHHHHHHS---------SS---PPPEEE-GGGG--EETTEE-EEEETTTEEEETTEEEE-TTS----HHHHHHHHHHHHHHHHH--SSS-HHHHHHHHHHT-S-HHHH-SSS--B---HHHHHHHHTT-TT--EEE-/-BHHHHHHHHHHTTTSBGGGGGGG-EEEE-SS-EEEEEE--SSTTSSPEEEEEEEEGGGGGGG---SSHHHHHHHHHHHHHHHHHHGGGSPP---STTTT-EE----SSB---BTTEEE-SSEEEEEEEEPPPEETTEE-HHHHHHHHHHHHHHHHHHTTT--HHHHHHHHHHHHHHHHHHHHTGGGTEEEEEETT----BSSTT--SBPTTPPPP---GGGEEEEEETTTEEEEEEEEESSEEEEEESTTSSHHHHHHHHHHTTS-B-TTSS-TTEEE-TTEEE----TT--EEEE--TTTB---GGG---TTEEESS--HHHHHHHHHHHHHHTT--EEEEEGGGS-HHHH---HHHHHH--S--B--GGGGHHHHHHTT-EEEEE-SS-GGGGGT-SEEEEEETTEEEE-HHHHHHHHHHS---------SS---PPPEEE-GGGG--EETTEE-EEEETTTEEEETTEEEE-TTS----HHHHHHHHHHHHHHHHH--SSS-HHHHHHHHHHT-S-HHHH-SSS--B---HHHHHHHHTT-TT--EEE-

pLDDT: mean 94.9, std 4.55, range [66.5, 98.94]